Protein AF-A0A812NTD1-F1 (afdb_monomer_lite)

InterPro domains:
  IPR000983 General secretion pathway protein G-type pilin [PR00813] (894-919)
  IPR000983 General secretion pathway protein G-type pilin [PR00813] (930-948)
  IPR001482 Type II/IV secretion system domain [PF00437] (139-518)
  IPR003593 AAA+ ATPase domain [SM00382] (279-405)
  IPR010054 Type II secretion system protein GspG [TIGR01710] (893-1022)
  IPR012902 Prokaryotic N-terminal methylation site [PS00409] (893-913)
  IPR012902 Prokaryotic N-terminal methylation site [TIGR02532] (893-914)
  IPR013369 Type II secretion system protein GspE [TIGR02533] (38-520)
  IPR013545 Type II secretion system protein GspG, C-terminal [PF08334] (917-1022)
  IPR018076 Type II secretion system protein GspF domain [PF00482] (578-701)
  IPR018076 Type II secretion system protein GspF domain [PF00482] (782-890)
  IPR027417 P-loop containing nucleoside triphosphate hydrolase [G3DSA:3.40.50.300] (252-525)
  IPR027417 P-loop containing nucleoside triphosphate hydrolase [SSF52540] (136-520)
  IPR037257 Type II secretion system protein GspE, N-terminal superfamily [G3DSA:3.30.300.160] (26-118)
  IPR037257 Type II secretion system protein GspE, N-terminal superfamily [SSF160246] (38-104)
  IPR042094 Type II secretion system GspF domain superfamily [G3DSA:1.20.81.30] (562-680)
  IPR042094 Type II secretion system GspF domain superfamily [G3DSA:1.20.81.30] (765-875)
  IPR045584 Pilin-like [SSF54523] (921-1022)
  IPR054757 Type II secretion system protein E, N1E domain [PF22341] (40-104)
  IPR061298 Bacterial type II secretion system protein, E signature [PS00662] (346-360)

Secondary structure (DSSP, 8-state):
---------------------------------PPPP-PPPHHHHHHHTEEEEEE-STT-PEEEEESS---HHHHHHHHHHH-SPEEEEE--HHHHHHHHHHHHTT--HHHHHHHHTTTTT--HHHHHHSS---S-TTS----HHHHHHHHHHHHHHHHTTEEEEEEEE-SS-EEEEEEETTEEEEEE---TTHHHHHHHHHHHHHT--SS--SS-EEEEEEEEETTEEEEEEEEEEEETTEEEEEEEEEEGGGG---GGGGT--HHHHHHHHHHHT-SSEEEEEE-STTSSHHHHHHHHHHHS-TTTS-EEEEESS--S--TT-EEEE-BGGGTB-HHHHHHHHTTS--SEEEES---SHHHHHHHHHHHHTT-EEEEEE--SSSHHHHHHHHHTT--HHHHHHHEEEEEEEEEEEEEPTTT-EEEEPPHHHHHHHT-SS-EEEE----GGGTTSSEEEEEEEEEEEE--HHHHHHHHTT--HHHHHHHHHHHS--HHHHHHHHHHTTSS-HHHHHHHHSPPS----SSTTHHHHHHHHTT---S----TT-TT----------------HHHHHHHHHHHHHHHHTT--HHHHHHHHHHT-S-HHHHHHHHHHHHHHHTT--HHHHHHTTTTTS-HHHHHHHHHHHHHT-HHHHHHHHHHHHHHHHHHHHHHHHHHHHHHHHHHHHHHHHHHIIIIIHHHHHHHHHTTTPPPPHHHHHHHHHHHHHHHHHHHHHHHHHHHHHHHHHHTTSHHHHHHHHHHGGGSTTHHHHHHHHHHHHHHHHHHHHHHTT--HHHHHHHHHHH-S-HHHHHHHHHHHHHHHTT--HHHHHHHH--S-HHHHHHHHHHHHHS-HHHHHHHHHHHHHHHHHHHHHHHHHHHHHHHHHHHH-SSSS-HHHHHHHHHHHHHHHHHHHHHHHS-HHHHHHHHHHHHHHHHHHHHHHHHHHHSSPPPTTTTTGGGTS---SSSPPTT--TT-SSSSPPBPTTSPBPEEEE-SS-EEEEE-TTTTSS--SGGGS-EEGGG-

pLDDT: mean 79.51, std 17.21, range [22.48, 98.38]

Organism: Symbiodinium pilosum (NCBI:txid2952)

Sequence (1026 aa):
MTDAASSTTSAESTTMQAANELKPAVALEANTKISEITLLPFAFAKRFGIVITGTTLPGHKADVACKAQPALTTLAEVRRTAGKELTVRMVGAEEFEQLLSDTYSRDSSEARQMVEDLGDEMDLASLANSVPETEDLLEQEDDAPIIRLINALLAEAIREGASDVHIETFEKELCVRFRVDGVMREVVKPKRELAPLLVSRIKVMARLDIAEKRIPQDGRISLRIGGREVDVRVSTMPASSGERVVLRLLDKQAGRLRLENLGMAAEQLKILQSVVHKPHGIFLVTGPTGSGKTTTLYASLAELSAQTINILTVEDPIEYNLAGIGQTQVNTKADMTFARGLRAILRQDPDVVMVGEIRDLETAEIAIQASLTGHLVMSTLHTNTAIGAVTRMMDMGVEPFLLSSSLVGVLAQRLVRTLCEDCRVQRAATTAELQFLGEPRAVLYESTGCEACSHSGYRGRTGIYELVVVDDTIRQLIHDQVSEQELTGYARRTAPGIREDGKAKVLAGITTVQEVLRVTLEDCVMEADSARQLRQMLRDKGLMPLEVAPATERHKRQTNSMGWNFSRRMSALDRVLFTRQLATLIASSLPIEEALSAVAQQTEKQHVSALILGIRSKVLEGHSLASSLREYTNSFSQLYCSSVAAGEQSGYLDRVLENLADYLERQFESTRNVEMALFYPVALLFLAFAIVGALMVYVIPDMISVIEDTGQSLPWFTVLLIAMTDTLRDYWWALLGGVAIIVLVIRWALSQPSIRISWDHKKFSLPLLGRIARSANAARYANTLSILTSAGVPLVEAMNIASEVVSNTWLRRRLAEATQTVSEGMSLRVALEQVGQFPPMLLHMVGSGEQSGELDAMLGRVATYQQAEVERIVSTVVKLFEPLMLLIMGKTRGFTLIEILVVVVILGILGAVVVPQILGRPDVARVQAAQTDIRSLSNALDVYRLDNFQYPSSEQGLEALVEKPSGFPEPKNYNPEGYVKKLPTDPWGSPYIYERGDNGFALYSLGADGQEGGEGLNADIRLADI

Radius of gyration: 45.79 Å; chains: 1; bounding box: 126×86×131 Å

Structure (mmCIF, N/CA/C/O backbone):
data_AF-A0A812NTD1-F1
#
_entry.id   AF-A0A812NTD1-F1
#
loop_
_atom_site.group_PDB
_atom_site.id
_atom_site.type_symbol
_atom_site.label_atom_id
_atom_site.label_alt_id
_atom_site.label_comp_id
_atom_site.label_asym_id
_atom_site.label_entity_id
_atom_site.label_seq_id
_atom_site.pdbx_PDB_ins_code
_atom_site.Cartn_x
_atom_site.Cartn_y
_atom_site.Cartn_z
_atom_site.occupancy
_atom_site.B_iso_or_equiv
_atom_site.auth_seq_id
_atom_site.auth_comp_id
_atom_site.auth_asym_id
_atom_site.auth_atom_id
_atom_site.pdbx_PDB_model_num
ATOM 1 N N . MET A 1 1 ? -45.668 1.815 -56.445 1.00 34.25 1 MET A N 1
ATOM 2 C CA . MET A 1 1 ? -46.470 1.122 -57.476 1.00 34.25 1 MET A CA 1
ATOM 3 C C . MET A 1 1 ? -45.779 -0.196 -57.759 1.00 34.25 1 MET A C 1
ATOM 5 O O . MET A 1 1 ? -44.563 -0.137 -57.870 1.00 34.25 1 MET A O 1
ATOM 9 N N . THR A 1 2 ? -46.544 -1.290 -57.850 1.00 29.83 2 THR A N 1
ATOM 10 C CA . THR A 1 2 ? -46.233 -2.572 -58.531 1.00 29.83 2 THR A CA 1
ATOM 11 C C . THR A 1 2 ? -44.910 -3.280 -58.184 1.00 29.83 2 THR A C 1
ATOM 13 O O . THR A 1 2 ? -43.840 -2.733 -58.421 1.00 29.83 2 THR A O 1
ATOM 16 N N . ASP A 1 3 ? -44.901 -4.456 -57.542 1.00 28.97 3 ASP A N 1
ATOM 17 C CA . ASP A 1 3 ? -45.411 -5.779 -58.000 1.00 28.97 3 ASP A CA 1
ATOM 18 C C . ASP A 1 3 ? -44.602 -6.370 -59.179 1.00 28.97 3 ASP A C 1
ATOM 20 O O . ASP A 1 3 ? -44.159 -5.612 -60.035 1.00 28.97 3 ASP A O 1
ATOM 24 N N . ALA A 1 4 ? -44.451 -7.688 -59.390 1.00 30.23 4 ALA A N 1
ATOM 25 C CA . ALA A 1 4 ? -44.437 -8.903 -58.544 1.00 30.23 4 ALA A CA 1
ATOM 26 C C . ALA A 1 4 ? -44.191 -10.130 -59.474 1.00 30.23 4 ALA A C 1
ATOM 28 O O . ALA A 1 4 ? -44.611 -10.068 -60.626 1.00 30.23 4 ALA A O 1
ATOM 29 N N . ALA A 1 5 ? -43.649 -11.257 -58.963 1.00 31.44 5 ALA A N 1
ATOM 30 C CA . ALA A 1 5 ? -43.688 -12.610 -59.590 1.00 31.44 5 ALA A CA 1
ATOM 31 C C . ALA A 1 5 ? -42.972 -12.800 -60.974 1.00 31.44 5 ALA A C 1
ATOM 33 O O . ALA A 1 5 ? -42.666 -11.830 -61.653 1.00 31.44 5 ALA A O 1
ATOM 34 N N . SER A 1 6 ? -42.641 -14.004 -61.492 1.00 29.05 6 SER A N 1
ATOM 35 C CA . SER A 1 6 ? -42.369 -15.350 -60.916 1.00 29.05 6 SER A CA 1
ATOM 36 C C . SER A 1 6 ? -41.786 -16.328 -61.977 1.00 29.05 6 SER A C 1
ATOM 38 O O . SER A 1 6 ? -42.044 -16.135 -63.160 1.00 29.05 6 SER A O 1
ATOM 40 N N . SER A 1 7 ? -41.196 -17.466 -61.537 1.00 29.81 7 SER A N 1
ATOM 41 C CA . SER A 1 7 ? -41.205 -18.815 -62.203 1.00 29.81 7 SER A CA 1
ATOM 42 C C . SER A 1 7 ? -40.413 -19.026 -63.536 1.00 29.81 7 SER A C 1
ATOM 44 O O . SER A 1 7 ? -40.235 -18.069 -64.273 1.00 29.81 7 SER A O 1
ATOM 46 N N . THR A 1 8 ? -39.894 -20.208 -63.959 1.00 28.17 8 THR A N 1
ATOM 47 C CA . THR A 1 8 ? -39.760 -21.600 -63.406 1.00 28.17 8 THR A CA 1
ATOM 48 C C . THR A 1 8 ? -38.803 -22.489 -64.261 1.00 28.17 8 THR A C 1
ATOM 50 O O . THR A 1 8 ? -38.701 -22.230 -65.454 1.00 28.17 8 THR A O 1
ATOM 53 N N . THR A 1 9 ? -38.281 -23.615 -63.700 1.00 28.77 9 THR A N 1
ATOM 54 C CA . THR A 1 9 ? -37.874 -24.916 -64.369 1.00 28.77 9 THR A CA 1
ATOM 55 C C . THR A 1 9 ? -36.731 -24.908 -65.430 1.00 28.77 9 THR A C 1
ATOM 57 O O . THR A 1 9 ? -36.510 -23.877 -66.044 1.00 28.77 9 THR A O 1
ATOM 60 N N . SER A 1 10 ? -35.955 -25.961 -65.788 1.00 28.39 10 SER A N 1
ATOM 61 C CA . SER A 1 10 ? -35.668 -27.381 -65.381 1.00 28.39 10 SER A CA 1
ATOM 62 C C . SER A 1 10 ? -34.584 -27.963 -66.353 1.00 28.39 10 SER A C 1
ATOM 64 O O . SER A 1 10 ? -34.472 -27.403 -67.439 1.00 28.39 10 SER A O 1
ATOM 66 N N . ALA A 1 11 ? -33.842 -29.081 -66.197 1.00 28.53 11 ALA A N 1
ATOM 67 C CA . ALA A 1 11 ? -33.382 -29.977 -65.105 1.00 28.53 11 ALA A CA 1
ATOM 68 C C . ALA A 1 11 ? -32.409 -31.065 -65.703 1.00 28.53 11 ALA A C 1
ATOM 70 O O . ALA A 1 11 ? -32.255 -31.099 -66.920 1.00 28.53 11 ALA A O 1
ATOM 71 N N . GLU A 1 12 ? -31.847 -31.980 -64.878 1.00 31.50 12 GLU A N 1
ATOM 72 C CA . GLU A 1 12 ? -31.316 -33.340 -65.245 1.00 31.50 12 GLU A CA 1
ATOM 73 C C . GLU A 1 12 ? -30.021 -33.485 -66.118 1.00 31.50 12 GLU A C 1
ATOM 75 O O . GLU A 1 12 ? -29.665 -32.576 -66.853 1.00 31.50 12 GLU A O 1
ATOM 80 N N . SER A 1 13 ? -29.221 -34.583 -66.097 1.00 28.69 13 SER A N 1
ATOM 81 C CA . SER A 1 13 ? -29.228 -35.866 -65.329 1.00 28.69 13 SER A CA 1
ATOM 82 C C . SER A 1 13 ? -27.879 -36.658 -65.367 1.00 28.69 13 SER A C 1
ATOM 84 O O . SER A 1 13 ? -27.201 -36.639 -66.387 1.00 28.69 13 SER A O 1
ATOM 86 N N . THR A 1 14 ? -27.594 -37.477 -64.321 1.00 30.03 14 THR A N 1
ATOM 87 C CA . THR A 1 14 ? -26.868 -38.805 -64.315 1.00 30.03 14 THR A CA 1
ATOM 88 C C . THR A 1 14 ? -25.396 -38.921 -64.816 1.00 30.03 14 THR A C 1
ATOM 90 O O . THR A 1 14 ? -24.968 -38.118 -65.627 1.00 30.03 14 THR A O 1
ATOM 93 N N . THR A 1 15 ? -24.503 -39.880 -64.472 1.00 30.52 15 THR A N 1
ATOM 94 C CA . THR A 1 15 ? -24.294 -41.012 -63.496 1.00 30.52 15 THR A CA 1
ATOM 95 C C . THR A 1 15 ? -22.810 -41.481 -63.661 1.00 30.52 15 THR A C 1
ATOM 97 O O . THR A 1 15 ? -22.182 -41.025 -64.609 1.00 30.52 15 THR A O 1
ATOM 100 N N . MET A 1 16 ? -22.114 -42.364 -62.913 1.00 29.56 16 MET A N 1
ATOM 101 C CA . MET A 1 16 ? -22.298 -43.281 -61.749 1.00 29.56 16 MET A CA 1
ATOM 102 C C . MET A 1 16 ? -20.876 -43.476 -61.091 1.00 29.56 16 MET A C 1
ATOM 104 O O . MET A 1 16 ? -20.012 -42.657 -61.383 1.00 29.56 16 MET A O 1
ATOM 108 N N . GLN A 1 17 ? -20.464 -44.426 -60.222 1.00 28.11 17 GLN A N 1
ATOM 109 C CA . GLN A 1 17 ? -20.994 -45.699 -59.684 1.00 28.11 17 GLN A CA 1
ATOM 110 C C . GLN A 1 17 ? -20.405 -46.018 -58.267 1.00 28.11 17 GLN A C 1
ATOM 112 O O . GLN A 1 17 ? -19.983 -45.125 -57.542 1.00 28.11 17 GLN A O 1
ATOM 117 N N . ALA A 1 18 ? -20.412 -47.302 -57.883 1.00 28.42 18 ALA A N 1
ATOM 118 C CA . ALA A 1 18 ? -19.853 -47.965 -56.693 1.00 28.42 18 ALA A CA 1
ATOM 119 C C . ALA A 1 18 ? -18.308 -47.921 -56.578 1.00 28.42 18 ALA A C 1
ATOM 121 O O . ALA A 1 18 ? -17.641 -47.784 -57.599 1.00 28.42 18 ALA A O 1
ATOM 122 N N . ALA A 1 19 ? -17.654 -48.182 -55.435 1.00 26.20 19 ALA A N 1
ATOM 123 C CA . ALA A 1 19 ? -17.974 -48.222 -53.984 1.00 26.20 19 ALA A CA 1
ATOM 124 C C . ALA A 1 19 ? -16.611 -48.484 -53.254 1.00 26.20 19 ALA A C 1
ATOM 126 O O . ALA A 1 19 ? -15.586 -48.492 -53.932 1.00 26.20 19 ALA A O 1
ATOM 127 N N . ASN A 1 20 ? -16.425 -48.723 -51.947 1.00 27.94 20 ASN A N 1
ATOM 128 C CA . ASN A 1 20 ? -17.233 -48.837 -50.714 1.00 27.94 20 ASN A CA 1
ATOM 129 C C . ASN A 1 20 ? -16.255 -48.549 -49.530 1.00 27.94 20 ASN A C 1
ATOM 131 O O . ASN A 1 20 ? -15.053 -48.493 -49.778 1.00 27.94 20 ASN A O 1
ATOM 135 N N . GLU A 1 21 ? -16.564 -48.384 -48.240 1.00 26.39 21 GLU A N 1
ATOM 136 C CA . GLU A 1 21 ? -17.758 -48.332 -47.361 1.00 26.39 21 GLU A CA 1
ATOM 137 C C . GLU A 1 21 ? -17.343 -47.359 -46.193 1.00 26.39 21 GLU A C 1
ATOM 139 O O . GLU A 1 21 ? -16.247 -46.805 -46.251 1.00 26.39 21 GLU A O 1
ATOM 144 N N . LEU A 1 22 ? -18.037 -47.010 -45.100 1.00 24.30 22 LEU A N 1
ATOM 145 C CA . LEU A 1 22 ? -19.258 -47.466 -44.421 1.00 24.30 22 LEU A CA 1
ATOM 146 C C . LEU A 1 22 ? -20.014 -46.226 -43.865 1.00 24.30 22 LEU A C 1
ATOM 148 O O . LEU A 1 22 ? -20.111 -45.217 -44.560 1.00 24.30 22 LEU A O 1
ATOM 152 N N . LYS A 1 23 ? -20.594 -46.283 -42.656 1.00 22.48 23 LYS A N 1
ATOM 153 C CA . LYS A 1 23 ? -21.436 -45.248 -41.991 1.00 22.48 23 LYS A CA 1
ATOM 154 C C . LYS A 1 23 ? -21.431 -45.478 -40.454 1.00 22.48 23 LYS A C 1
ATOM 156 O O . LYS A 1 23 ? -20.807 -46.462 -40.059 1.00 22.48 23 LYS A O 1
ATOM 161 N N . PRO A 1 24 ? -22.104 -44.687 -39.576 1.00 28.86 24 PRO A N 1
ATOM 162 C CA . PRO A 1 24 ? -23.073 -43.586 -39.785 1.00 28.86 24 PRO A CA 1
ATOM 163 C C . PRO A 1 24 ? -22.709 -42.278 -39.024 1.00 28.86 24 PRO A C 1
ATOM 165 O O . PRO A 1 24 ? -21.679 -42.215 -38.369 1.00 28.86 24 PRO A O 1
ATOM 168 N N . ALA A 1 25 ? -23.529 -41.220 -38.966 1.00 24.48 25 ALA A N 1
ATOM 169 C CA . ALA A 1 25 ? -24.367 -40.544 -39.973 1.00 24.48 25 ALA A CA 1
ATOM 170 C C . ALA A 1 25 ? -24.739 -39.144 -39.423 1.00 24.48 25 ALA A C 1
ATOM 172 O O . ALA A 1 25 ? -24.844 -38.967 -38.211 1.00 24.48 25 ALA A O 1
ATOM 173 N N . VAL A 1 26 ? -24.950 -38.155 -40.297 1.00 27.00 26 VAL A N 1
ATOM 174 C CA . VAL A 1 26 ? -25.330 -36.782 -39.903 1.00 27.00 26 VAL A CA 1
ATOM 175 C C . VAL A 1 26 ? -26.849 -36.675 -39.723 1.00 27.00 26 VAL A C 1
ATOM 177 O O . VAL A 1 26 ? -27.605 -37.239 -40.514 1.00 27.00 26 VAL A O 1
ATOM 180 N N . ALA A 1 27 ? -27.292 -35.951 -38.693 1.00 23.59 27 ALA A N 1
ATOM 181 C CA . ALA A 1 27 ? -28.704 -35.669 -38.435 1.00 23.59 27 ALA A CA 1
ATOM 182 C C . ALA A 1 27 ? -29.211 -34.474 -39.260 1.00 23.59 27 ALA A C 1
ATOM 184 O O . ALA A 1 27 ? -28.471 -33.517 -39.487 1.00 23.59 27 ALA A O 1
ATOM 185 N N . LEU A 1 28 ? -30.489 -34.500 -39.651 1.00 25.16 28 LEU A N 1
ATOM 186 C CA . LEU A 1 28 ? -31.186 -33.340 -40.204 1.00 25.16 28 LEU A CA 1
ATOM 187 C C . LEU A 1 28 ? -32.650 -33.328 -39.726 1.00 25.16 28 LEU A C 1
ATOM 189 O O . LEU A 1 28 ? -33.282 -34.369 -39.575 1.00 25.16 28 LEU A O 1
ATOM 193 N N . GLU A 1 29 ? -33.095 -32.118 -39.416 1.00 34.06 29 GLU A N 1
ATOM 194 C CA . GLU A 1 29 ? -34.329 -31.627 -38.787 1.00 34.06 29 GLU A CA 1
ATOM 195 C C . GLU A 1 29 ? -35.632 -32.452 -38.890 1.00 34.06 29 GLU A C 1
ATOM 197 O O . GLU A 1 29 ? -36.046 -32.898 -39.958 1.00 34.06 29 GLU A O 1
ATOM 202 N N . ALA A 1 30 ? -36.379 -32.488 -37.776 1.00 26.34 30 ALA A N 1
ATOM 203 C CA . ALA A 1 30 ? -37.818 -32.772 -37.744 1.00 26.34 30 ALA A CA 1
ATOM 204 C C . ALA A 1 30 ? -38.508 -31.936 -36.643 1.00 26.34 30 ALA A C 1
ATOM 206 O O . ALA A 1 30 ? -38.576 -32.334 -35.479 1.00 26.34 30 ALA A O 1
ATOM 207 N N . ASN A 1 31 ? -39.006 -30.748 -36.999 1.00 30.89 31 ASN A N 1
ATOM 208 C CA . ASN A 1 31 ? -39.632 -29.816 -36.055 1.00 30.89 31 ASN A CA 1
ATOM 209 C C . ASN A 1 31 ? -40.997 -30.342 -35.564 1.00 30.89 31 ASN A C 1
ATOM 211 O O . ASN A 1 31 ? -41.980 -30.321 -36.303 1.00 30.89 31 ASN A O 1
ATOM 215 N N . THR A 1 32 ? -41.055 -30.799 -34.310 1.00 26.33 32 THR A N 1
ATOM 216 C CA . THR A 1 32 ? -42.271 -31.326 -33.670 1.00 26.33 32 THR A CA 1
ATOM 217 C C . THR A 1 32 ? -42.500 -30.609 -32.342 1.00 26.33 32 THR A C 1
ATOM 219 O O . THR A 1 32 ? -41.630 -30.635 -31.474 1.00 26.33 32 THR A O 1
ATOM 222 N N . LYS A 1 33 ? -43.672 -29.988 -32.152 1.00 30.44 33 LYS A N 1
ATOM 223 C CA . LYS A 1 33 ? -44.036 -29.357 -30.872 1.00 30.44 33 LYS A CA 1
ATOM 224 C C . LYS A 1 33 ? -44.202 -30.421 -29.783 1.00 30.44 33 LYS A C 1
ATOM 226 O O . LYS A 1 33 ? -45.176 -31.170 -29.796 1.00 30.44 33 LYS A O 1
ATOM 231 N N . ILE A 1 34 ? -43.267 -30.457 -28.838 1.00 31.22 34 ILE A N 1
ATOM 232 C CA . ILE A 1 34 ? -43.367 -31.250 -27.609 1.00 31.22 34 ILE A CA 1
ATOM 233 C C . ILE A 1 34 ? -44.233 -30.471 -26.608 1.00 31.22 34 ILE A C 1
ATOM 235 O O . ILE A 1 34 ? -44.050 -29.269 -26.437 1.00 31.22 34 ILE A O 1
ATOM 239 N N . SER A 1 35 ? -45.190 -31.147 -25.970 1.00 37.62 35 SER A N 1
ATOM 240 C CA . SER A 1 35 ? -45.997 -30.582 -24.881 1.00 37.62 35 SER A CA 1
ATOM 241 C C . SER A 1 35 ? -45.199 -30.508 -23.579 1.00 37.62 35 SER A C 1
ATOM 243 O O . SER A 1 35 ? -44.441 -31.431 -23.279 1.00 37.62 35 SER A O 1
ATOM 245 N N . GLU A 1 36 ? -45.422 -29.457 -22.795 1.00 48.09 36 GLU A N 1
ATOM 246 C CA . GLU A 1 36 ? -44.740 -29.197 -21.521 1.00 48.09 36 GLU A CA 1
ATOM 247 C C . GLU A 1 36 ? -44.823 -30.381 -20.540 1.00 48.09 36 GLU A C 1
ATOM 249 O O . GLU A 1 36 ? -45.829 -31.094 -20.458 1.00 48.09 36 GLU A O 1
ATOM 254 N N . ILE A 1 37 ? -43.736 -30.600 -19.796 1.00 57.62 37 ILE A N 1
ATOM 255 C CA . ILE A 1 37 ? -43.638 -31.652 -18.781 1.00 57.62 37 ILE A CA 1
ATOM 256 C C . ILE A 1 37 ? -44.170 -31.086 -17.466 1.00 57.62 37 ILE A C 1
ATOM 258 O O . ILE A 1 37 ? -43.655 -30.089 -16.968 1.00 57.62 37 ILE A O 1
ATOM 262 N N . THR A 1 38 ? -45.164 -31.740 -16.865 1.00 67.88 38 THR A N 1
ATOM 263 C CA . THR A 1 38 ? -45.624 -31.383 -15.518 1.00 67.88 38 THR A CA 1
ATOM 264 C C . THR A 1 38 ? -44.564 -31.786 -14.493 1.00 67.88 38 THR A C 1
ATOM 266 O O . THR A 1 38 ? -44.417 -32.968 -14.175 1.00 67.88 38 THR A O 1
ATOM 269 N N . LEU A 1 39 ? -43.799 -30.809 -14.008 1.00 74.19 39 LEU A N 1
ATOM 270 C CA . LEU A 1 39 ? -42.749 -31.001 -13.010 1.00 74.19 39 LEU A CA 1
ATOM 271 C C . LEU A 1 39 ? -43.331 -31.166 -11.595 1.00 74.19 39 LEU A C 1
ATOM 273 O O . LEU A 1 39 ? -44.420 -30.688 -11.280 1.00 74.19 39 LEU A O 1
ATOM 277 N N . LEU A 1 40 ? -42.578 -31.844 -10.726 1.00 79.06 40 LEU A N 1
ATOM 278 C CA . LEU A 1 40 ? -42.783 -31.801 -9.272 1.00 79.06 40 LEU A CA 1
ATOM 279 C C . LEU A 1 40 ? -41.985 -30.615 -8.693 1.00 79.06 40 LEU A C 1
ATOM 281 O O . LEU A 1 40 ? -40.988 -30.236 -9.305 1.00 79.06 40 LEU A O 1
ATOM 285 N N . PRO A 1 41 ? -42.295 -30.085 -7.499 1.00 76.88 41 PRO A N 1
ATOM 286 C CA . PRO A 1 41 ? -41.406 -29.128 -6.833 1.00 76.88 41 PRO A CA 1
ATOM 287 C C . PRO A 1 41 ? -40.033 -29.759 -6.549 1.00 76.88 41 PRO A C 1
ATOM 289 O O . PRO A 1 41 ? -39.976 -30.889 -6.044 1.00 76.88 41 PRO A O 1
ATOM 292 N N . PHE A 1 42 ? -38.922 -29.059 -6.814 1.00 75.19 42 PHE A N 1
ATOM 293 C CA . PHE A 1 42 ? -37.574 -29.652 -6.697 1.00 75.19 42 PHE A CA 1
ATOM 294 C C . PHE A 1 42 ? -37.293 -30.222 -5.294 1.00 75.19 42 PHE A C 1
ATOM 296 O O . PHE A 1 42 ? -36.745 -31.319 -5.141 1.00 75.19 42 PHE A O 1
ATOM 303 N N . ALA A 1 43 ? -37.731 -29.511 -4.251 1.00 64.62 43 ALA A N 1
ATOM 304 C CA . ALA A 1 43 ? -37.590 -29.948 -2.864 1.00 64.62 43 ALA A CA 1
ATOM 305 C C . ALA A 1 43 ? -38.350 -31.256 -2.569 1.00 64.62 43 ALA A C 1
ATOM 307 O O . ALA A 1 43 ? -37.862 -32.084 -1.798 1.00 64.62 43 ALA A O 1
ATOM 308 N N . PHE A 1 44 ? -39.509 -31.481 -3.199 1.00 83.19 44 PHE A N 1
ATOM 309 C CA . PHE A 1 44 ? -40.268 -32.729 -3.077 1.00 83.19 44 PHE A CA 1
ATOM 310 C C . PHE A 1 44 ? -39.545 -33.872 -3.800 1.00 83.19 44 PHE A C 1
ATOM 312 O O . PHE A 1 44 ? -39.299 -34.922 -3.201 1.00 83.19 44 PHE A O 1
ATOM 319 N N . ALA A 1 45 ? -39.139 -33.639 -5.053 1.00 84.69 45 ALA A N 1
ATOM 320 C CA . ALA A 1 45 ? -38.441 -34.623 -5.877 1.00 84.69 45 ALA A CA 1
ATOM 321 C C . ALA A 1 45 ? -37.146 -35.120 -5.214 1.00 84.69 45 ALA A C 1
ATOM 323 O O . ALA A 1 45 ? -36.919 -36.329 -5.096 1.00 84.69 45 ALA A O 1
ATOM 324 N N . LYS A 1 46 ? -36.336 -34.192 -4.685 1.00 81.88 46 LYS A N 1
ATOM 325 C CA . LYS A 1 46 ? -35.095 -34.514 -3.972 1.00 81.88 46 LYS A CA 1
ATOM 326 C C . LYS A 1 46 ? -35.334 -35.171 -2.608 1.00 81.88 46 LYS A C 1
ATOM 328 O O . LYS A 1 46 ? -34.625 -36.115 -2.270 1.00 81.88 46 LYS A O 1
ATOM 333 N N . ARG A 1 47 ? -36.328 -34.718 -1.828 1.00 82.19 47 ARG A N 1
ATOM 334 C CA . ARG A 1 47 ? -36.634 -35.274 -0.492 1.00 82.19 47 ARG A CA 1
ATOM 335 C C . ARG A 1 47 ? -37.135 -36.715 -0.548 1.00 82.19 47 ARG A C 1
ATOM 337 O O . ARG A 1 47 ? -36.784 -37.504 0.324 1.00 82.19 47 ARG A O 1
ATOM 344 N N . PHE A 1 48 ? -37.962 -37.047 -1.538 1.00 87.12 48 PHE A N 1
ATOM 345 C CA . PHE A 1 48 ? -38.569 -38.375 -1.668 1.00 87.12 48 PHE A CA 1
ATOM 346 C C . PHE A 1 48 ? -37.896 -39.267 -2.724 1.00 87.12 48 PHE A C 1
ATOM 348 O O . PHE A 1 48 ? -38.318 -40.406 -2.908 1.00 87.12 48 PHE A O 1
ATOM 355 N N . GLY A 1 49 ? -36.842 -38.782 -3.391 1.00 89.19 49 GLY A N 1
ATOM 356 C CA . GLY A 1 49 ? -36.064 -39.557 -4.360 1.00 89.19 49 GLY A CA 1
ATOM 357 C C . GLY A 1 49 ? -36.884 -39.984 -5.578 1.00 89.19 49 GLY A C 1
ATOM 358 O O . GLY A 1 49 ? -36.801 -41.142 -5.984 1.00 89.19 49 GLY A O 1
ATOM 359 N N . ILE A 1 50 ? -37.705 -39.078 -6.118 1.00 91.38 50 ILE A N 1
ATOM 360 C CA . ILE A 1 50 ? -38.678 -39.350 -7.184 1.00 91.38 50 ILE A CA 1
ATOM 361 C C . ILE A 1 50 ? -38.722 -38.201 -8.205 1.00 91.38 50 ILE A C 1
ATOM 363 O O . ILE A 1 50 ? -38.823 -37.044 -7.816 1.00 91.38 50 ILE A O 1
ATOM 367 N N . VAL A 1 51 ? -38.645 -38.493 -9.507 1.00 89.25 51 VAL A N 1
ATOM 368 C CA . VAL A 1 51 ? -38.652 -37.473 -10.578 1.00 89.25 51 VAL A CA 1
ATOM 369 C C . VAL A 1 51 ? -39.438 -37.952 -11.802 1.00 89.25 51 VAL A C 1
ATOM 371 O O . VAL A 1 51 ? -39.365 -39.124 -12.166 1.00 89.25 51 VAL A O 1
ATOM 374 N N . ILE A 1 52 ? -40.207 -37.059 -12.432 1.00 87.38 52 ILE A N 1
ATOM 375 C CA . ILE A 1 52 ? -40.948 -37.337 -13.674 1.00 87.38 52 ILE A CA 1
ATOM 376 C C . ILE A 1 52 ? -40.005 -37.067 -14.850 1.00 87.38 52 ILE A C 1
ATOM 378 O O . ILE A 1 52 ? -39.617 -35.925 -15.071 1.00 87.38 52 ILE A O 1
ATOM 382 N N . THR A 1 53 ? -39.630 -38.102 -15.603 1.00 75.62 53 THR A N 1
ATOM 383 C CA . THR A 1 53 ? -38.596 -38.004 -16.655 1.00 75.62 53 THR A CA 1
ATOM 384 C C . THR A 1 53 ? -39.155 -37.725 -18.054 1.00 75.62 53 THR A C 1
ATOM 386 O O . THR A 1 53 ? -38.398 -37.634 -19.017 1.00 75.62 53 THR A O 1
ATOM 389 N N . GLY A 1 54 ? -40.477 -37.596 -18.186 1.00 63.56 54 GLY A N 1
ATOM 390 C CA . GLY A 1 54 ? -41.147 -37.179 -19.417 1.00 63.56 54 GLY A CA 1
ATOM 391 C C . GLY A 1 54 ? -42.586 -37.682 -19.518 1.00 63.56 54 GLY A C 1
ATOM 392 O O . GLY A 1 54 ? -43.057 -38.468 -18.694 1.00 63.56 54 GLY A O 1
ATOM 393 N N . THR A 1 55 ? -43.289 -37.253 -20.569 1.00 54.47 55 THR A N 1
ATOM 394 C CA . THR A 1 55 ? -44.520 -37.924 -21.011 1.00 54.47 55 THR A CA 1
ATOM 395 C C . THR A 1 55 ? -44.489 -38.147 -22.515 1.00 54.47 55 THR A C 1
ATOM 397 O O . THR A 1 55 ? -44.091 -37.259 -23.267 1.00 54.47 55 THR A O 1
ATOM 400 N N . THR A 1 56 ? -44.918 -39.332 -22.945 1.00 51.00 56 THR A N 1
ATOM 401 C CA . THR A 1 56 ? -45.194 -39.633 -24.353 1.00 51.00 56 THR A CA 1
ATOM 402 C C . THR A 1 56 ? -46.627 -39.215 -24.728 1.00 51.00 56 THR A C 1
ATOM 404 O O . THR A 1 56 ? -47.318 -38.551 -23.950 1.00 51.00 56 THR A O 1
ATOM 407 N N . LEU A 1 57 ? -47.031 -39.529 -25.964 1.00 47.31 57 LEU A N 1
ATOM 408 C CA . LEU A 1 57 ? -48.214 -39.021 -26.673 1.00 47.31 57 LEU A CA 1
ATOM 409 C C . LEU A 1 57 ? -49.545 -39.055 -25.876 1.00 47.31 57 LEU A C 1
ATOM 411 O O . LEU A 1 57 ? -49.701 -39.850 -24.945 1.00 47.31 57 LEU A O 1
ATOM 415 N N . PRO A 1 58 ? -50.544 -38.226 -26.261 1.00 43.78 58 PRO A N 1
ATOM 416 C CA . PRO A 1 58 ? -51.855 -38.194 -25.613 1.00 43.78 58 PRO A CA 1
ATOM 417 C C . PRO A 1 58 ? -52.479 -39.591 -25.471 1.00 43.78 58 PRO A C 1
ATOM 419 O O . PRO A 1 58 ? -52.735 -40.270 -26.462 1.00 43.78 58 PRO A O 1
ATOM 422 N N . GLY A 1 59 ? -52.725 -40.010 -24.225 1.00 56.41 59 GLY A N 1
ATOM 423 C CA . GLY A 1 59 ? -53.226 -41.349 -23.894 1.00 56.41 59 GLY A CA 1
ATOM 424 C C . GLY A 1 59 ? -52.182 -42.333 -23.347 1.00 56.41 59 GLY A C 1
ATOM 425 O O . GLY A 1 59 ? -52.488 -43.519 -23.237 1.00 56.41 59 GLY A O 1
ATOM 426 N N . HIS A 1 60 ? -50.964 -41.897 -23.006 1.00 62.56 60 HIS A N 1
ATOM 427 C CA . HIS A 1 60 ? -49.957 -42.729 -22.325 1.00 62.56 60 HIS A CA 1
ATOM 428 C C . HIS A 1 60 ? -49.654 -42.287 -20.883 1.00 62.56 60 HIS A C 1
ATOM 430 O O . HIS A 1 60 ? -50.024 -41.195 -20.442 1.00 62.56 60 HIS A O 1
ATOM 436 N N . LYS A 1 61 ? -49.023 -43.200 -20.131 1.00 74.44 61 LYS A N 1
ATOM 437 C CA . LYS A 1 61 ? -48.631 -43.020 -18.725 1.00 74.44 61 LYS A CA 1
ATOM 438 C C . LYS A 1 61 ? -47.482 -42.009 -18.596 1.00 74.44 61 LYS A C 1
ATOM 440 O O . LYS A 1 61 ? -46.762 -41.756 -19.559 1.00 74.44 61 LYS A O 1
ATOM 445 N N . ALA A 1 62 ? -47.328 -41.420 -17.413 1.00 77.75 62 ALA A N 1
ATOM 446 C CA . ALA A 1 62 ? -46.181 -40.581 -17.076 1.00 77.75 62 ALA A CA 1
ATOM 447 C C . ALA A 1 62 ? -45.042 -41.448 -16.524 1.00 77.75 62 ALA A C 1
ATOM 449 O O . ALA A 1 62 ? -45.272 -42.246 -15.613 1.00 77.75 62 ALA A O 1
ATOM 450 N N . ASP A 1 63 ? -43.831 -41.287 -17.056 1.00 84.50 63 ASP A N 1
ATOM 451 C CA . ASP A 1 63 ? -42.676 -42.086 -16.644 1.00 84.50 63 ASP A CA 1
ATOM 452 C C . ASP A 1 63 ? -41.953 -41.421 -15.466 1.00 84.50 63 ASP A C 1
ATOM 454 O O . ASP A 1 63 ? -41.622 -40.232 -15.498 1.00 84.50 63 ASP A O 1
ATOM 458 N N . VAL A 1 64 ? -41.734 -42.198 -14.404 1.00 88.00 64 VAL A N 1
ATOM 459 C CA . VAL A 1 64 ? -41.241 -41.727 -13.107 1.00 88.00 64 VAL A CA 1
ATOM 460 C C . VAL A 1 64 ? -40.035 -42.555 -12.676 1.00 88.00 64 VAL A C 1
ATOM 462 O O . VAL A 1 64 ? -40.140 -43.771 -12.513 1.00 88.00 64 VAL A O 1
ATOM 465 N N . ALA A 1 65 ? -38.897 -41.902 -12.453 1.00 89.25 65 ALA A N 1
ATOM 466 C CA . ALA A 1 65 ? -37.686 -42.523 -11.929 1.00 89.25 65 ALA A CA 1
ATOM 467 C C . ALA A 1 65 ? -37.612 -42.384 -10.398 1.00 89.25 65 ALA A C 1
ATOM 469 O O . ALA A 1 65 ? -37.833 -41.301 -9.852 1.00 89.25 65 ALA A O 1
ATOM 470 N N . CYS A 1 66 ? -37.279 -43.477 -9.705 1.00 91.44 66 CYS A N 1
ATOM 471 C CA . CYS A 1 66 ? -37.197 -43.551 -8.245 1.00 91.44 66 CYS A CA 1
ATOM 472 C C . CYS A 1 66 ? -35.833 -44.070 -7.763 1.00 91.44 66 CYS A C 1
ATOM 474 O O . CYS A 1 66 ? -35.386 -45.138 -8.180 1.00 91.44 66 CYS A O 1
ATOM 476 N N . LYS A 1 67 ? -35.210 -43.343 -6.828 1.00 89.50 67 LYS A N 1
ATOM 477 C CA . LYS A 1 67 ? -33.917 -43.672 -6.193 1.00 89.50 67 LYS A CA 1
ATOM 478 C C . LYS A 1 67 ? -34.019 -44.795 -5.152 1.00 89.50 67 LYS A C 1
ATOM 480 O O . LYS A 1 67 ? -33.077 -45.546 -4.932 1.00 89.50 67 LYS A O 1
ATOM 485 N N . ALA A 1 68 ? -35.168 -44.880 -4.488 1.00 84.69 68 ALA A N 1
ATOM 486 C CA . ALA A 1 68 ? -35.538 -45.901 -3.512 1.00 84.69 68 ALA A CA 1
ATOM 487 C C . ALA A 1 68 ? -37.046 -46.174 -3.632 1.00 84.69 68 ALA A C 1
ATOM 489 O O . ALA A 1 68 ? -37.756 -45.387 -4.258 1.00 84.69 68 ALA A O 1
ATOM 490 N N . GLN A 1 69 ? -37.538 -47.285 -3.079 1.00 86.75 69 GLN A N 1
ATOM 491 C CA . GLN A 1 69 ? -38.952 -47.658 -3.196 1.00 86.75 69 GLN A CA 1
ATOM 492 C C . GLN A 1 69 ? -39.841 -46.600 -2.503 1.00 86.75 69 GLN A C 1
ATOM 494 O O . GLN A 1 69 ? -39.756 -46.454 -1.281 1.00 86.75 69 GLN A O 1
ATOM 499 N N . PRO A 1 70 ? -40.667 -45.835 -3.244 1.00 84.31 70 PRO A N 1
ATOM 500 C CA . PRO A 1 70 ? -41.384 -44.692 -2.686 1.00 84.31 70 PRO A CA 1
ATOM 501 C C . PRO A 1 70 ? -42.609 -45.128 -1.874 1.00 84.31 70 PRO A C 1
ATOM 503 O O . PRO A 1 70 ? -43.235 -46.154 -2.152 1.00 84.31 70 PRO A O 1
ATOM 506 N N . ALA A 1 71 ? -43.001 -44.309 -0.897 1.00 89.19 71 ALA A N 1
ATOM 507 C CA . ALA A 1 71 ? -44.234 -44.527 -0.148 1.00 89.19 71 ALA A CA 1
ATOM 508 C C . ALA A 1 71 ? -45.471 -44.376 -1.053 1.00 89.19 71 ALA A C 1
ATOM 510 O O . ALA A 1 71 ? -45.496 -43.553 -1.972 1.00 89.19 71 ALA A O 1
ATOM 511 N N . LEU A 1 72 ? -46.541 -45.123 -0.757 1.00 87.31 72 LEU A N 1
ATOM 512 C CA . LEU A 1 72 ? -47.799 -45.048 -1.514 1.00 87.31 72 LEU A CA 1
ATOM 513 C C . LEU A 1 72 ? -48.427 -43.644 -1.484 1.00 87.31 72 LEU A C 1
ATOM 515 O O . LEU A 1 72 ? -49.048 -43.235 -2.459 1.00 87.31 72 LEU A O 1
ATOM 519 N N . THR A 1 73 ? -48.217 -42.883 -0.407 1.00 89.50 73 THR A N 1
ATOM 520 C CA . THR A 1 73 ? -48.618 -41.471 -0.296 1.00 89.50 73 THR A CA 1
ATOM 521 C C . THR A 1 73 ? -47.828 -40.570 -1.247 1.00 89.50 73 THR A C 1
ATOM 523 O O . THR A 1 73 ? -48.423 -39.744 -1.933 1.00 89.50 73 THR A O 1
ATOM 526 N N . THR A 1 74 ? -46.512 -40.771 -1.369 1.00 88.44 74 THR A N 1
ATOM 527 C CA . THR A 1 74 ? -45.673 -40.084 -2.363 1.00 88.44 74 THR A CA 1
ATOM 528 C C . THR A 1 74 ? -46.137 -40.406 -3.784 1.00 88.44 74 THR A C 1
ATOM 530 O O . THR A 1 74 ? -46.317 -39.495 -4.585 1.00 88.44 74 THR A O 1
ATOM 533 N N . LEU A 1 75 ? -46.394 -41.682 -4.101 1.00 88.44 75 LEU A N 1
ATOM 534 C CA . LEU A 1 75 ? -46.906 -42.081 -5.419 1.00 88.44 75 LEU A CA 1
ATOM 535 C C . LEU A 1 75 ? -48.299 -41.509 -5.712 1.00 88.44 75 LEU A C 1
ATOM 537 O O . LEU A 1 75 ? -48.562 -41.117 -6.847 1.00 88.44 75 LEU A O 1
ATOM 541 N N . ALA A 1 76 ? -49.179 -41.427 -4.712 1.00 85.69 76 ALA A N 1
ATOM 542 C CA . ALA A 1 76 ? -50.485 -40.790 -4.856 1.00 85.69 76 ALA A CA 1
ATOM 543 C C . ALA A 1 76 ? -50.356 -39.291 -5.168 1.00 85.69 76 ALA A C 1
ATOM 545 O O . ALA A 1 76 ? -51.055 -38.798 -6.049 1.00 85.69 76 ALA A O 1
ATOM 546 N N . GLU A 1 77 ? -49.426 -38.586 -4.520 1.00 87.44 77 GLU A N 1
ATOM 547 C CA . GLU A 1 77 ? -49.199 -37.153 -4.739 1.00 87.44 77 GLU A CA 1
ATOM 548 C C . GLU A 1 77 ? -48.525 -36.856 -6.091 1.00 87.44 77 GLU A C 1
ATOM 550 O O . GLU A 1 77 ? -48.920 -35.925 -6.798 1.00 87.44 77 GLU A O 1
ATOM 555 N N . VAL A 1 78 ? -47.589 -37.707 -6.527 1.00 87.56 78 VAL A N 1
ATOM 556 C CA . VAL A 1 78 ? -47.029 -37.648 -7.890 1.00 87.56 78 VAL A CA 1
ATOM 557 C C . VAL A 1 78 ? -48.109 -37.951 -8.934 1.00 87.56 78 VAL A C 1
ATOM 559 O O . VAL A 1 78 ? -48.185 -37.253 -9.941 1.00 87.56 78 VAL A O 1
ATOM 562 N N . ARG A 1 79 ? -49.011 -38.914 -8.684 1.00 85.69 79 ARG A N 1
ATOM 563 C CA . ARG A 1 79 ? -50.161 -39.204 -9.564 1.00 85.69 79 ARG A CA 1
ATOM 564 C C . ARG A 1 79 ? -51.149 -38.033 -9.615 1.00 85.69 79 ARG A C 1
ATOM 566 O O . ARG A 1 79 ? -51.639 -37.708 -10.694 1.00 85.69 79 ARG A O 1
ATOM 573 N N . ARG A 1 80 ? -51.420 -37.390 -8.471 1.00 85.81 80 ARG A N 1
ATOM 574 C CA . ARG A 1 80 ? -52.270 -36.192 -8.361 1.00 85.81 80 ARG A CA 1
ATOM 575 C C . ARG A 1 80 ? -51.694 -35.036 -9.176 1.00 85.81 80 ARG A C 1
ATOM 577 O O . ARG A 1 80 ? -52.437 -34.381 -9.897 1.00 85.81 80 ARG A O 1
ATOM 584 N N . THR A 1 81 ? -50.383 -34.823 -9.083 1.00 82.00 81 THR A N 1
ATOM 585 C CA . THR A 1 81 ? -49.680 -33.731 -9.772 1.00 82.00 81 THR A CA 1
ATOM 586 C C . THR A 1 81 ? -49.556 -33.990 -11.274 1.00 82.00 81 THR A C 1
ATOM 588 O O . THR A 1 81 ? -49.853 -33.110 -12.070 1.00 82.00 81 THR A O 1
ATOM 591 N N . ALA A 1 82 ? -49.200 -35.212 -11.682 1.00 80.00 82 ALA A N 1
ATOM 592 C CA . ALA A 1 82 ? -49.027 -35.575 -13.091 1.00 80.00 82 ALA A CA 1
ATOM 593 C C . ALA A 1 82 ? -50.347 -35.742 -13.876 1.00 80.00 82 ALA A C 1
ATOM 595 O O . ALA A 1 82 ? -50.315 -35.857 -15.102 1.00 80.00 82 ALA A O 1
ATOM 596 N N . GLY A 1 83 ? -51.497 -35.848 -13.195 1.00 76.19 83 GLY A N 1
ATOM 597 C CA . GLY A 1 83 ? -52.826 -36.012 -13.808 1.00 76.19 83 GLY A CA 1
ATOM 598 C C . GLY A 1 83 ? -53.032 -37.302 -14.623 1.00 76.19 83 GLY A C 1
ATOM 599 O O . GLY A 1 83 ? -54.062 -37.466 -15.274 1.00 76.19 83 GLY A O 1
ATOM 600 N N . LYS A 1 84 ? -52.059 -38.220 -14.610 1.00 80.31 84 LYS A N 1
ATOM 601 C CA . LYS A 1 84 ? -51.972 -39.423 -15.454 1.00 80.31 84 LYS A CA 1
ATOM 602 C C . LYS A 1 84 ? -51.665 -40.651 -14.594 1.00 80.31 84 LYS A C 1
ATOM 604 O O . LYS A 1 84 ? -51.239 -40.535 -13.448 1.00 80.31 84 LYS A O 1
ATOM 609 N N . GLU A 1 85 ? -51.859 -41.852 -15.138 1.00 79.12 85 GLU A N 1
ATOM 610 C CA . GLU A 1 85 ? -51.283 -43.052 -14.515 1.00 79.12 85 GLU A CA 1
ATOM 611 C C . GLU A 1 85 ? -49.751 -43.009 -14.574 1.00 79.12 85 GLU A C 1
ATOM 613 O O . GLU A 1 85 ? -49.192 -42.479 -15.533 1.00 79.12 85 GLU A O 1
ATOM 618 N N . LEU A 1 86 ? -49.079 -43.588 -13.576 1.00 84.12 86 LEU A N 1
ATOM 619 C CA . LEU A 1 86 ? -47.617 -43.594 -13.485 1.00 84.12 86 LEU A CA 1
ATOM 620 C C . LEU A 1 86 ? -47.024 -44.926 -13.968 1.00 84.12 86 LEU A C 1
ATOM 622 O O . LEU A 1 86 ? -47.547 -45.995 -13.644 1.00 84.12 86 LEU A O 1
ATOM 626 N N . THR A 1 87 ? -45.891 -44.853 -14.663 1.00 85.75 87 THR A N 1
ATOM 627 C CA . THR A 1 87 ? -44.936 -45.954 -14.843 1.00 85.75 87 THR A CA 1
ATOM 628 C C . THR A 1 87 ? -43.759 -45.694 -13.905 1.00 85.75 87 THR A C 1
ATOM 630 O O . THR A 1 87 ? -43.114 -44.656 -14.017 1.00 85.75 87 THR A O 1
ATOM 633 N N . VAL A 1 88 ? -43.464 -46.603 -12.975 1.00 86.25 88 VAL A N 1
ATOM 634 C CA . VAL A 1 88 ? -42.382 -46.408 -11.991 1.00 86.25 88 VAL A CA 1
ATOM 635 C C . VAL A 1 88 ? -41.161 -47.244 -12.371 1.00 86.25 88 VAL A C 1
ATOM 637 O O . VAL A 1 88 ? -41.246 -48.470 -12.440 1.00 86.25 88 VAL A O 1
ATOM 640 N N . ARG A 1 89 ? -40.018 -46.584 -12.584 1.00 89.88 89 ARG A N 1
ATOM 641 C CA . ARG A 1 89 ? -38.711 -47.193 -12.861 1.00 89.88 89 ARG A CA 1
ATOM 642 C C . ARG A 1 89 ? -37.772 -46.970 -11.678 1.00 89.88 89 ARG A C 1
ATOM 644 O O . ARG A 1 89 ? -37.533 -45.834 -11.279 1.00 89.88 89 ARG A O 1
ATOM 651 N N . MET A 1 90 ? -37.198 -48.045 -11.145 1.00 89.31 90 MET A N 1
ATOM 652 C CA . MET A 1 90 ? -36.101 -47.939 -10.178 1.00 89.31 90 MET A CA 1
ATOM 653 C C . MET A 1 90 ? -34.798 -47.582 -10.902 1.00 89.31 90 MET A C 1
ATOM 655 O O . MET A 1 90 ? -34.517 -48.149 -11.958 1.00 89.31 90 MET A O 1
ATOM 659 N N . VAL A 1 91 ? -34.022 -46.656 -10.337 1.00 90.38 91 VAL A N 1
ATOM 660 C CA . VAL A 1 91 ? -32.762 -46.144 -10.908 1.00 90.38 91 VAL A CA 1
ATOM 661 C C . VAL A 1 91 ? -31.630 -46.149 -9.884 1.00 90.38 91 VAL A C 1
ATOM 663 O O . VAL A 1 91 ? -31.869 -46.137 -8.675 1.00 90.38 91 VAL A O 1
ATOM 666 N N . GLY A 1 92 ? -30.386 -46.161 -10.370 1.00 86.31 92 GLY A N 1
ATOM 667 C CA . GLY A 1 92 ? -29.204 -46.028 -9.515 1.00 86.31 92 GLY A CA 1
ATOM 668 C C . GLY A 1 92 ? -29.126 -44.653 -8.840 1.00 86.31 92 GLY A C 1
ATOM 669 O O . GLY A 1 92 ? -29.730 -43.688 -9.301 1.00 86.31 92 GLY A O 1
ATOM 670 N N . ALA A 1 93 ? -28.359 -44.531 -7.752 1.00 80.00 93 ALA A N 1
ATOM 671 C CA . ALA A 1 93 ? -28.231 -43.255 -7.041 1.00 80.00 93 ALA A CA 1
ATOM 672 C C . ALA A 1 93 ? -27.608 -42.144 -7.907 1.00 80.00 93 ALA A C 1
ATOM 674 O O . ALA A 1 93 ? -28.061 -41.006 -7.847 1.00 80.00 93 ALA A O 1
ATOM 675 N N . GLU A 1 94 ? -26.603 -42.495 -8.708 1.00 74.94 94 GLU A N 1
ATOM 676 C CA . GLU A 1 94 ? -25.883 -41.604 -9.625 1.00 74.94 94 GLU A CA 1
ATOM 677 C C . GLU A 1 94 ? -26.748 -41.232 -10.842 1.00 74.94 94 GLU A C 1
ATOM 679 O O . GLU A 1 94 ? -26.936 -40.053 -11.133 1.00 74.94 94 GLU A O 1
ATOM 684 N N . GLU A 1 95 ? -27.402 -42.228 -11.453 1.00 84.81 95 GLU A N 1
ATOM 685 C CA . GLU A 1 95 ? -28.416 -42.037 -12.501 1.00 84.81 95 GLU A CA 1
ATOM 686 C C . GLU A 1 95 ? -29.569 -41.133 -12.025 1.00 84.81 95 GLU A C 1
ATOM 688 O O . GLU A 1 95 ? -30.047 -40.293 -12.782 1.00 84.81 95 GLU A O 1
ATOM 693 N N . PHE A 1 96 ? -30.003 -41.257 -10.765 1.00 88.00 96 PHE A N 1
ATOM 694 C CA . PHE A 1 96 ? -31.044 -40.397 -10.206 1.00 88.00 96 PHE A CA 1
ATOM 695 C C . PHE A 1 96 ? -30.597 -38.940 -10.068 1.00 88.00 96 PHE A C 1
ATOM 697 O O . PHE A 1 96 ? -31.352 -38.057 -10.463 1.00 88.00 96 PHE A O 1
ATOM 704 N N . GLU A 1 97 ? -29.408 -38.658 -9.519 1.00 78.38 97 GLU A N 1
ATOM 705 C CA . GLU A 1 97 ? -28.933 -37.266 -9.425 1.00 78.38 97 GLU A CA 1
ATOM 706 C C . GLU A 1 97 ? -28.715 -36.661 -10.823 1.00 78.38 97 GLU A C 1
ATOM 708 O O . GLU A 1 97 ? -29.010 -35.482 -11.020 1.00 78.38 97 GLU A O 1
ATOM 713 N N . GLN A 1 98 ? -28.288 -37.461 -11.811 1.00 76.19 98 GLN A N 1
ATOM 714 C CA . GLN A 1 98 ? -28.193 -37.018 -13.203 1.00 76.19 98 GLN A CA 1
ATOM 715 C C . GLN A 1 98 ? -29.574 -36.717 -13.805 1.00 76.19 98 GLN A C 1
ATOM 717 O O . GLN A 1 98 ? -29.782 -35.620 -14.312 1.00 76.19 98 GLN A O 1
ATOM 722 N N . LEU A 1 99 ? -30.552 -37.623 -13.688 1.00 79.56 99 LEU A N 1
ATOM 723 C CA . LEU A 1 99 ? -31.923 -37.391 -14.168 1.00 79.56 99 LEU A CA 1
ATOM 724 C C . LEU A 1 99 ? -32.595 -36.207 -13.458 1.00 79.56 99 LEU A C 1
ATOM 726 O O . LEU A 1 99 ? -33.331 -35.453 -14.092 1.00 79.56 99 LEU A O 1
ATOM 730 N N . LEU A 1 100 ? -32.331 -36.015 -12.163 1.00 79.69 100 LEU A N 1
ATOM 731 C CA . LEU A 1 100 ? -32.783 -34.852 -11.402 1.00 79.69 100 LEU A CA 1
ATOM 732 C C . LEU A 1 100 ? -32.132 -33.566 -11.944 1.00 79.69 100 LEU A C 1
ATOM 734 O O . LEU A 1 100 ? -32.830 -32.588 -12.195 1.00 79.69 100 LEU A O 1
ATOM 738 N N . SER A 1 101 ? -30.821 -33.572 -12.193 1.00 71.44 101 SER A N 1
ATOM 739 C CA . SER A 1 101 ? -30.117 -32.445 -12.816 1.00 71.44 101 SER A CA 1
ATOM 740 C C . SER A 1 101 ? -30.666 -32.128 -14.213 1.00 71.44 101 SER A C 1
ATOM 742 O O . SER A 1 101 ? -30.999 -30.981 -14.499 1.00 71.44 101 SER A O 1
ATOM 744 N N . ASP A 1 102 ? -30.824 -33.125 -15.080 1.00 72.75 102 ASP A N 1
ATOM 745 C CA . ASP A 1 102 ? -31.245 -32.942 -16.475 1.00 72.75 102 ASP A CA 1
ATOM 746 C C . ASP A 1 102 ? -32.723 -32.525 -16.600 1.00 72.75 102 ASP A C 1
ATOM 748 O O . ASP A 1 102 ? -33.084 -31.781 -17.514 1.00 72.75 102 ASP A O 1
ATOM 752 N N . THR A 1 103 ? -33.574 -32.949 -15.657 1.00 70.75 103 THR A N 1
ATOM 753 C CA . THR A 1 103 ? -34.993 -32.555 -15.606 1.00 70.75 103 THR A CA 1
ATOM 754 C C . THR A 1 103 ? -35.160 -31.105 -15.138 1.00 70.75 103 THR A C 1
ATOM 756 O O . THR A 1 103 ? -35.897 -30.346 -15.763 1.00 70.75 103 THR A O 1
ATOM 759 N N . TYR A 1 104 ? -34.449 -30.692 -14.081 1.00 67.81 104 TYR A N 1
ATOM 760 C CA . TYR A 1 104 ? -34.603 -29.359 -13.470 1.00 67.81 104 TYR A CA 1
ATOM 761 C C . TYR A 1 104 ? -33.638 -28.288 -14.008 1.00 67.81 104 TYR A C 1
ATOM 763 O O . TYR A 1 104 ? -33.807 -27.112 -13.710 1.00 67.81 104 TYR A O 1
ATOM 771 N N . SER A 1 105 ? -32.642 -28.647 -14.822 1.00 57.69 105 SER A N 1
ATOM 772 C CA . SER A 1 105 ? -31.779 -27.667 -15.510 1.00 57.69 105 SER A CA 1
ATOM 773 C C . SER A 1 105 ? -32.419 -27.048 -16.756 1.00 57.69 105 SER A C 1
ATOM 775 O O . SER A 1 105 ? -31.917 -26.044 -17.261 1.00 57.69 105 SER A O 1
ATOM 777 N N . ARG A 1 106 ? -33.507 -27.640 -17.269 1.00 48.12 106 ARG A N 1
ATOM 778 C CA . ARG A 1 106 ? -34.175 -27.202 -18.505 1.00 48.12 106 ARG A CA 1
ATOM 779 C C . ARG A 1 106 ? -35.312 -26.219 -18.298 1.00 48.12 106 ARG A C 1
ATOM 781 O O . ARG A 1 106 ? -35.518 -25.388 -19.177 1.00 48.12 106 ARG A O 1
ATOM 788 N N . ASP A 1 107 ? -36.014 -26.296 -17.172 1.00 40.94 107 ASP A N 1
ATOM 789 C CA . ASP A 1 107 ? -36.941 -25.244 -16.779 1.00 40.94 107 ASP A CA 1
ATOM 790 C C . ASP A 1 107 ? -36.369 -24.458 -15.602 1.00 40.94 107 ASP A C 1
ATOM 792 O O . ASP A 1 107 ? -36.333 -24.907 -14.460 1.00 40.94 107 ASP A O 1
ATOM 796 N N . SER A 1 108 ? -35.900 -23.257 -15.918 1.00 44.69 108 SER A N 1
ATOM 797 C CA . SER A 1 108 ? -35.387 -22.302 -14.944 1.00 44.69 108 SER A CA 1
ATOM 798 C C . SER A 1 108 ? -36.468 -21.709 -14.031 1.00 44.69 108 SER A C 1
ATOM 800 O O . SER A 1 108 ? -36.092 -20.956 -13.140 1.00 44.69 108 SER A O 1
ATOM 802 N N . SER A 1 109 ? -37.759 -21.995 -14.252 1.00 42.44 109 SER A N 1
ATOM 803 C CA . SER A 1 109 ? -38.917 -21.330 -13.631 1.00 42.44 109 SER A CA 1
ATOM 804 C C . SER A 1 109 ? -38.782 -21.057 -12.129 1.00 42.44 109 SER A C 1
ATOM 806 O O . SER A 1 109 ? -38.666 -19.893 -11.781 1.00 42.44 109 SER A O 1
ATOM 808 N N . GLU A 1 110 ? -38.690 -22.049 -11.232 1.00 39.50 110 GLU A N 1
ATOM 809 C CA . GLU A 1 110 ? -38.613 -21.786 -9.770 1.00 39.50 110 GLU A CA 1
ATOM 810 C C . GLU A 1 110 ? -37.418 -20.881 -9.365 1.00 39.50 110 GLU A C 1
ATOM 812 O O . GLU A 1 110 ? -37.497 -20.135 -8.388 1.00 39.50 110 GLU A O 1
ATOM 817 N N . ALA A 1 111 ? -36.304 -20.919 -10.108 1.00 39.84 111 ALA A N 1
ATOM 818 C CA . ALA A 1 111 ? -35.098 -20.129 -9.827 1.00 39.84 111 ALA A CA 1
ATOM 819 C C . ALA A 1 111 ? -35.056 -18.772 -10.554 1.00 39.84 111 ALA A C 1
ATOM 821 O O . ALA A 1 111 ? -34.347 -17.871 -10.108 1.00 39.84 111 ALA A O 1
ATOM 822 N N . ARG A 1 112 ? -35.796 -18.635 -11.659 1.00 34.25 112 ARG A N 1
ATOM 823 C CA . ARG A 1 112 ? -36.084 -17.372 -12.343 1.00 34.25 112 ARG A CA 1
ATOM 824 C C . ARG A 1 112 ? -37.150 -16.598 -11.592 1.00 34.25 112 ARG A C 1
ATOM 826 O O . ARG A 1 112 ? -36.921 -15.446 -11.289 1.00 34.25 112 ARG A O 1
ATOM 833 N N . GLN A 1 113 ? -38.223 -17.255 -11.172 1.00 36.09 113 GLN A N 1
ATOM 834 C CA . GLN A 1 113 ? -39.321 -16.664 -10.422 1.00 36.09 113 GLN A CA 1
ATOM 835 C C . GLN A 1 113 ? -38.837 -16.100 -9.077 1.00 36.09 113 GLN A C 1
ATOM 837 O O . GLN A 1 113 ? -39.086 -14.941 -8.798 1.00 36.09 113 GLN A O 1
ATOM 842 N N . MET A 1 114 ? -37.964 -16.795 -8.332 1.00 37.75 114 MET A N 1
ATOM 843 C CA . MET A 1 114 ? -37.264 -16.206 -7.165 1.00 37.75 114 MET A CA 1
ATOM 844 C C . MET A 1 114 ? -36.251 -15.076 -7.485 1.00 37.75 114 MET A C 1
ATOM 846 O O . MET A 1 114 ? -35.597 -14.572 -6.574 1.00 37.75 114 MET A O 1
ATOM 850 N N . VAL A 1 115 ? -36.072 -14.697 -8.750 1.00 39.19 115 VAL A N 1
ATOM 851 C CA . VAL A 1 115 ? -35.205 -13.601 -9.235 1.00 39.19 115 VAL A CA 1
ATOM 852 C C . VAL A 1 115 ? -36.007 -12.548 -10.027 1.00 39.19 115 VAL A C 1
ATOM 854 O O . VAL A 1 115 ? -35.546 -11.420 -10.154 1.00 39.19 115 VAL A O 1
ATOM 857 N N . GLU A 1 116 ? -37.212 -12.884 -10.489 1.00 36.09 116 GLU A N 1
ATOM 858 C CA . GLU A 1 116 ? -38.191 -12.045 -11.194 1.00 36.09 116 GLU A CA 1
ATOM 859 C C . GLU A 1 116 ? -39.194 -11.464 -10.171 1.00 36.09 116 GLU A C 1
ATOM 861 O O . GLU A 1 116 ? -39.318 -10.244 -10.091 1.00 36.09 116 GLU A O 1
ATOM 866 N N . ASP A 1 117 ? -39.708 -12.266 -9.220 1.00 38.50 117 ASP A N 1
ATOM 867 C CA . ASP A 1 117 ? -40.382 -11.803 -7.981 1.00 38.50 117 ASP A CA 1
ATOM 868 C C . ASP A 1 117 ? -39.457 -10.920 -7.103 1.00 38.50 117 ASP A C 1
ATOM 870 O O . ASP A 1 117 ? -39.906 -10.224 -6.193 1.00 38.50 117 ASP A O 1
ATOM 874 N N . LEU A 1 118 ? -38.143 -10.970 -7.355 1.00 40.38 118 LEU A N 1
ATOM 875 C CA . LEU A 1 118 ? -37.106 -10.147 -6.718 1.00 40.38 118 LEU A CA 1
ATOM 876 C C . LEU A 1 118 ? -36.498 -9.098 -7.668 1.00 40.38 118 LEU A C 1
ATOM 878 O O . LEU A 1 118 ? -35.603 -8.367 -7.251 1.00 40.38 118 LEU A O 1
ATOM 882 N N . GLY A 1 119 ? -36.938 -9.041 -8.928 1.00 39.16 119 GLY A N 1
ATOM 883 C CA . GLY A 1 119 ? -36.280 -8.289 -10.002 1.00 39.16 119 GLY A CA 1
ATOM 884 C C . GLY A 1 119 ? -37.182 -7.298 -10.732 1.00 39.16 119 GLY A C 1
ATOM 885 O O . GLY A 1 119 ? -36.707 -6.215 -11.074 1.00 39.16 119 GLY A O 1
ATOM 886 N N . ASP A 1 120 ? -38.463 -7.626 -10.916 1.00 38.00 120 ASP A N 1
ATOM 887 C CA . ASP A 1 120 ? -39.392 -6.853 -11.753 1.00 38.00 120 ASP A CA 1
ATOM 888 C C . ASP A 1 120 ? -40.041 -5.659 -11.019 1.00 38.00 120 ASP A C 1
ATOM 890 O O . ASP A 1 120 ? -40.548 -4.746 -11.667 1.00 38.00 120 ASP A O 1
ATOM 894 N N . GLU A 1 121 ? -39.946 -5.596 -9.683 1.00 40.56 121 GLU A N 1
ATOM 895 C CA . GLU A 1 121 ? -40.308 -4.414 -8.869 1.00 40.56 121 GLU A CA 1
ATOM 896 C C . GLU A 1 121 ? -39.122 -3.845 -8.054 1.00 40.56 121 GLU A C 1
ATOM 898 O O . GLU A 1 121 ? -39.308 -3.098 -7.091 1.00 40.56 121 GLU A O 1
ATOM 903 N N . MET A 1 122 ? -37.872 -4.175 -8.408 1.00 44.28 122 MET A N 1
ATOM 904 C CA . MET A 1 122 ? -36.707 -3.822 -7.582 1.00 44.28 122 MET A CA 1
ATOM 905 C C . MET A 1 122 ? -36.194 -2.383 -7.796 1.00 44.28 122 MET A C 1
ATOM 907 O O . MET A 1 122 ? -35.056 -2.169 -8.221 1.00 44.28 122 MET A O 1
ATOM 911 N N . ASP A 1 123 ? -36.989 -1.374 -7.416 1.00 59.44 123 ASP A N 1
ATOM 912 C CA . ASP A 1 123 ? -36.428 -0.049 -7.121 1.00 59.44 123 ASP A CA 1
ATOM 913 C C . ASP A 1 123 ? -35.568 -0.139 -5.849 1.00 59.44 123 ASP A C 1
ATOM 915 O O . ASP A 1 123 ? -36.051 -0.065 -4.714 1.00 59.44 123 ASP A O 1
ATOM 919 N N . LEU A 1 124 ? -34.259 -0.286 -6.058 1.00 61.16 124 LEU A N 1
ATOM 920 C CA . LEU A 1 124 ? -33.236 -0.336 -5.018 1.00 61.16 124 LEU A CA 1
ATOM 921 C C . LEU A 1 124 ? -33.233 0.922 -4.125 1.00 61.16 124 LEU A C 1
ATOM 923 O O . LEU A 1 124 ? -32.853 0.834 -2.955 1.00 61.16 124 LEU A O 1
ATOM 927 N N . ALA A 1 125 ? -33.678 2.077 -4.634 1.00 59.34 125 ALA A N 1
ATOM 928 C CA . ALA A 1 125 ? -33.846 3.283 -3.830 1.00 59.34 125 ALA A CA 1
ATOM 929 C C . ALA A 1 125 ? -35.101 3.202 -2.946 1.00 59.34 125 ALA A C 1
ATOM 931 O O . ALA A 1 125 ? -35.037 3.619 -1.789 1.00 59.34 125 ALA A O 1
ATOM 932 N N . SER A 1 126 ? -36.212 2.621 -3.417 1.00 61.38 126 SER A N 1
ATOM 933 C CA . SER A 1 126 ? -37.378 2.345 -2.561 1.00 61.38 126 SER A CA 1
ATOM 934 C C . SER A 1 126 ? -37.011 1.412 -1.400 1.00 61.38 126 SER A C 1
ATOM 936 O O . SER A 1 126 ? -37.278 1.754 -0.250 1.00 61.38 126 SER A O 1
ATOM 938 N N . LEU A 1 127 ? -36.283 0.318 -1.666 1.00 63.69 127 LEU A N 1
ATOM 939 C CA . LEU A 1 127 ? -35.830 -0.640 -0.647 1.00 63.69 127 LEU A CA 1
ATOM 940 C C . LEU A 1 127 ? -34.853 -0.019 0.362 1.00 63.69 127 LEU A C 1
ATOM 942 O O . LEU A 1 127 ? -34.919 -0.307 1.556 1.00 63.69 127 LEU A O 1
ATOM 946 N N . ALA A 1 128 ? -33.957 0.859 -0.096 1.00 59.84 128 ALA A N 1
ATOM 947 C CA . ALA A 1 128 ? -33.055 1.608 0.780 1.00 59.84 128 ALA A CA 1
ATOM 948 C C . ALA A 1 128 ? -33.783 2.661 1.642 1.00 59.84 128 ALA A C 1
ATOM 950 O O . ALA A 1 128 ? -33.290 3.021 2.711 1.00 59.84 128 ALA A O 1
ATOM 951 N N . ASN A 1 129 ? -34.946 3.149 1.195 1.00 61.28 129 ASN A N 1
ATOM 952 C CA . ASN A 1 129 ? -35.776 4.115 1.916 1.00 61.28 129 ASN A CA 1
ATOM 953 C C . ASN A 1 129 ? -36.858 3.466 2.798 1.00 61.28 129 ASN A C 1
ATOM 955 O O . ASN A 1 129 ? -37.326 4.117 3.731 1.00 61.28 129 ASN A O 1
ATOM 959 N N . SER A 1 130 ? -37.240 2.209 2.540 1.00 61.03 130 SER A N 1
ATOM 960 C CA . SER A 1 130 ? -38.290 1.484 3.272 1.00 61.03 130 SER A CA 1
ATOM 961 C C . SER A 1 130 ? -37.835 0.873 4.603 1.00 61.03 130 SER A C 1
ATOM 963 O O . SER A 1 130 ? -38.630 0.216 5.272 1.00 61.03 130 SER A O 1
ATOM 965 N N . VAL A 1 131 ? -36.565 1.032 4.988 1.00 58.31 131 VAL A N 1
ATOM 966 C CA . VAL A 1 131 ? -36.066 0.587 6.298 1.00 58.31 131 VAL A CA 1
ATOM 967 C C . VAL A 1 131 ? -36.499 1.601 7.377 1.00 58.31 131 VAL A C 1
ATOM 969 O O . VAL A 1 131 ? -36.223 2.792 7.203 1.00 58.31 131 VAL A O 1
ATOM 972 N N . PRO A 1 132 ? -37.174 1.175 8.469 1.00 49.06 132 PRO A N 1
ATOM 973 C CA . PRO A 1 132 ? -37.627 2.074 9.536 1.00 49.06 132 PRO A CA 1
ATOM 974 C C . PRO A 1 132 ? -36.495 2.834 10.246 1.00 49.06 132 PRO A C 1
ATOM 976 O O . PRO A 1 132 ? -35.361 2.365 10.310 1.00 49.06 132 PRO A O 1
ATOM 979 N N . GLU A 1 133 ? -36.820 4.005 10.802 1.00 48.09 133 GLU A N 1
ATOM 980 C CA . GLU A 1 133 ? -35.851 4.951 11.393 1.00 48.09 133 GLU A CA 1
ATOM 981 C C . GLU A 1 133 ? -35.669 4.821 12.919 1.00 48.09 133 GLU A C 1
ATOM 983 O O . GLU A 1 133 ? -34.828 5.504 13.494 1.00 48.09 133 GLU A O 1
ATOM 988 N N . THR A 1 134 ? -36.476 4.003 13.599 1.00 36.81 134 THR A N 1
ATOM 989 C CA . THR A 1 134 ? -36.595 4.010 15.068 1.00 36.81 134 THR A CA 1
ATOM 990 C C . THR A 1 134 ? -35.477 3.253 15.787 1.00 36.81 134 THR A C 1
ATOM 992 O O . THR A 1 134 ? -35.076 2.172 15.364 1.00 36.81 134 THR A O 1
ATOM 995 N N . GLU A 1 135 ? -35.039 3.791 16.929 1.00 36.94 135 GLU A N 1
ATOM 996 C CA . GLU A 1 135 ? -33.856 3.370 17.709 1.00 36.94 135 GLU A CA 1
ATOM 997 C C . GLU A 1 135 ? -33.944 1.976 18.378 1.00 36.94 135 GLU A C 1
ATOM 999 O O . GLU A 1 135 ? -33.035 1.594 19.110 1.00 36.94 135 GLU A O 1
ATOM 1004 N N . ASP A 1 136 ? -34.993 1.193 18.104 1.00 36.00 136 ASP A N 1
ATOM 1005 C CA . ASP A 1 136 ? -35.348 -0.041 18.828 1.00 36.00 136 ASP A CA 1
ATOM 1006 C C . ASP A 1 136 ? -35.117 -1.336 18.013 1.00 36.00 136 ASP A C 1
ATOM 1008 O O . ASP A 1 136 ? -35.816 -2.343 18.125 1.00 36.00 136 ASP A O 1
ATOM 1012 N N . LEU A 1 137 ? -34.100 -1.319 17.146 1.00 34.84 137 LEU A N 1
ATOM 1013 C CA . LEU A 1 137 ? -33.665 -2.473 16.340 1.00 34.84 137 LEU A CA 1
ATOM 1014 C C . LEU A 1 137 ? -32.770 -3.465 17.117 1.00 34.84 137 LEU A C 1
ATOM 1016 O O . LEU A 1 137 ? -32.074 -4.280 16.513 1.00 34.84 137 LEU A O 1
ATOM 1020 N N . LEU A 1 138 ? -32.772 -3.393 18.453 1.00 34.88 138 LEU A N 1
ATOM 1021 C CA . LEU A 1 138 ? -32.150 -4.385 19.339 1.00 34.88 138 LEU A CA 1
ATOM 1022 C C . LEU A 1 138 ? -33.160 -5.401 19.901 1.00 34.88 138 LEU A C 1
ATOM 1024 O O . LEU A 1 138 ? -32.730 -6.465 20.343 1.00 34.88 138 LEU A O 1
ATOM 1028 N N . GLU A 1 139 ? -34.468 -5.117 19.838 1.00 33.53 139 GLU A N 1
ATOM 1029 C CA . GLU A 1 139 ? -35.534 -6.007 20.337 1.00 33.53 139 GLU A CA 1
ATOM 1030 C C . GLU A 1 139 ? -36.399 -6.642 19.223 1.00 33.53 139 GLU A C 1
ATOM 1032 O O . GLU A 1 139 ? -37.387 -7.316 19.508 1.00 33.53 139 GLU A O 1
ATOM 1037 N N . GLN A 1 140 ? -36.026 -6.490 17.944 1.00 33.25 140 GLN A N 1
ATOM 1038 C CA . GLN A 1 140 ? -36.713 -7.141 16.817 1.00 33.25 140 GLN A CA 1
ATOM 1039 C C . GLN A 1 140 ? -35.898 -8.305 16.234 1.00 33.25 140 GLN A C 1
ATOM 1041 O O . GLN A 1 140 ? -34.788 -8.117 15.742 1.00 33.25 140 GLN A O 1
ATOM 1046 N N . GLU A 1 141 ? -36.484 -9.508 16.220 1.00 37.91 141 GLU A N 1
ATOM 1047 C CA . GLU A 1 141 ? -35.876 -10.720 15.634 1.00 37.91 141 GLU A CA 1
ATOM 1048 C C . GLU A 1 141 ? -35.805 -10.684 14.085 1.00 37.91 141 GLU A C 1
ATOM 1050 O O . GLU A 1 141 ? -35.129 -11.507 13.462 1.00 37.91 141 GLU A O 1
ATOM 1055 N N . ASP A 1 142 ? -36.483 -9.722 13.449 1.00 41.72 142 ASP A N 1
ATOM 1056 C CA . ASP A 1 142 ? -36.664 -9.622 11.997 1.00 41.72 142 ASP A CA 1
ATOM 1057 C C . ASP A 1 142 ? -35.501 -8.898 11.278 1.00 41.72 142 ASP A C 1
ATOM 1059 O O . ASP A 1 142 ? -35.625 -7.807 10.722 1.00 41.72 142 ASP A O 1
ATOM 1063 N N . ASP A 1 143 ? -34.356 -9.580 11.180 1.00 52.19 143 ASP A N 1
ATOM 1064 C CA . ASP A 1 143 ? -33.154 -9.182 10.406 1.00 52.19 143 ASP A CA 1
ATOM 1065 C C . ASP A 1 143 ? -33.420 -9.046 8.869 1.00 52.19 143 ASP A C 1
ATOM 1067 O O . ASP A 1 143 ? -32.552 -8.714 8.051 1.00 52.19 143 ASP A O 1
ATOM 1071 N N . ALA A 1 144 ? -34.659 -9.313 8.441 1.00 58.91 144 ALA A N 1
ATOM 1072 C CA . ALA A 1 144 ? -35.115 -9.454 7.061 1.00 58.91 144 ALA A CA 1
ATOM 1073 C C . ALA A 1 144 ? -34.965 -8.219 6.138 1.00 58.91 144 ALA A C 1
ATOM 1075 O O . ALA A 1 144 ? -34.754 -8.430 4.937 1.00 58.91 144 ALA A O 1
ATOM 1076 N N . PRO A 1 145 ? -35.094 -6.945 6.576 1.00 69.38 145 PRO A N 1
ATOM 1077 C CA . PRO A 1 145 ? -34.903 -5.791 5.688 1.00 69.38 145 PRO A CA 1
ATOM 1078 C C . PRO A 1 145 ? -33.445 -5.638 5.233 1.00 69.38 145 PRO A C 1
ATOM 1080 O O . PRO A 1 145 ? -33.176 -5.484 4.041 1.00 69.38 145 PRO A O 1
ATOM 1083 N N . ILE A 1 146 ? -32.493 -5.757 6.165 1.00 80.12 146 ILE A N 1
ATOM 1084 C CA . ILE A 1 146 ? -31.058 -5.601 5.886 1.00 80.12 146 ILE A CA 1
ATOM 1085 C C . ILE A 1 146 ? -30.524 -6.793 5.080 1.00 80.12 146 ILE A C 1
ATOM 1087 O O . ILE A 1 146 ? -29.745 -6.603 4.143 1.00 80.12 146 ILE A O 1
ATOM 1091 N N . ILE A 1 147 ? -31.014 -8.009 5.357 1.00 77.31 147 ILE A N 1
ATOM 1092 C CA . ILE A 1 147 ? -30.757 -9.195 4.523 1.00 77.31 147 ILE A CA 1
ATOM 1093 C C . ILE A 1 147 ? -31.222 -8.969 3.078 1.00 77.31 147 ILE A C 1
ATOM 1095 O O . ILE A 1 147 ? -30.453 -9.223 2.149 1.00 77.31 147 ILE A O 1
ATOM 1099 N N . ARG A 1 148 ? -32.452 -8.475 2.869 1.00 75.00 148 ARG A N 1
ATOM 1100 C CA . ARG A 1 148 ? -32.984 -8.206 1.522 1.00 75.00 148 ARG A CA 1
ATOM 1101 C C . ARG A 1 148 ? -32.159 -7.155 0.783 1.00 75.00 148 ARG A C 1
ATOM 1103 O O . ARG A 1 148 ? -31.782 -7.408 -0.355 1.00 75.00 148 ARG A O 1
ATOM 1110 N N . LEU A 1 149 ? -31.797 -6.046 1.432 1.00 79.38 149 LEU A N 1
ATOM 1111 C CA . LEU A 1 149 ? -30.978 -4.994 0.817 1.00 79.38 149 LEU A CA 1
ATOM 1112 C C . LEU A 1 149 ? -29.571 -5.487 0.423 1.00 79.38 149 LEU A C 1
ATOM 1114 O O . LEU A 1 149 ? -29.096 -5.169 -0.666 1.00 79.38 149 LEU A O 1
ATOM 1118 N N . ILE A 1 150 ? -28.910 -6.299 1.257 1.00 85.25 150 ILE A N 1
ATOM 1119 C CA . ILE A 1 150 ? -27.595 -6.879 0.925 1.00 85.25 150 ILE A CA 1
ATOM 1120 C C . ILE A 1 150 ? -27.707 -7.896 -0.218 1.00 85.25 150 ILE A C 1
ATOM 1122 O O . ILE A 1 150 ? -26.889 -7.871 -1.138 1.00 85.25 150 ILE A O 1
ATOM 1126 N N . ASN A 1 151 ? -28.726 -8.759 -0.202 1.00 80.50 151 ASN A N 1
ATOM 1127 C CA . ASN A 1 151 ? -28.953 -9.729 -1.274 1.00 80.50 151 ASN A CA 1
ATOM 1128 C C . ASN A 1 151 ? -29.282 -9.037 -2.608 1.00 80.50 151 ASN A C 1
ATOM 1130 O O . ASN A 1 151 ? -28.733 -9.432 -3.633 1.00 80.50 151 ASN A O 1
ATOM 1134 N N . ALA A 1 152 ? -30.098 -7.977 -2.588 1.00 79.62 152 ALA A N 1
ATOM 1135 C CA . ALA A 1 152 ? -30.398 -7.135 -3.746 1.00 79.62 152 ALA A CA 1
ATOM 1136 C C . ALA A 1 152 ? -29.130 -6.477 -4.317 1.00 79.62 152 ALA A C 1
ATOM 1138 O O . ALA A 1 152 ? -28.858 -6.594 -5.509 1.00 79.62 152 ALA A O 1
ATOM 1139 N N . LEU A 1 153 ? -28.298 -5.864 -3.465 1.00 86.12 153 LEU A N 1
ATOM 1140 C CA . LEU A 1 153 ? -27.020 -5.267 -3.874 1.00 86.12 153 LEU A CA 1
ATOM 1141 C C . LEU A 1 153 ? -26.054 -6.288 -4.494 1.00 86.12 153 LEU A C 1
ATOM 1143 O O . LEU A 1 153 ? -25.358 -5.968 -5.455 1.00 86.12 153 LEU A O 1
ATOM 1147 N N . LEU A 1 154 ? -26.004 -7.512 -3.963 1.00 85.75 154 LEU A N 1
ATOM 1148 C CA . LEU A 1 154 ? -25.156 -8.583 -4.493 1.00 85.75 154 LEU A CA 1
ATOM 1149 C C . LEU A 1 154 ? -25.703 -9.164 -5.804 1.00 85.75 154 LEU A C 1
ATOM 1151 O O . LEU A 1 154 ? -24.921 -9.434 -6.715 1.00 85.75 154 LEU A O 1
ATOM 1155 N N . ALA A 1 155 ? -27.023 -9.316 -5.928 1.00 80.69 155 ALA A N 1
ATOM 1156 C CA . ALA A 1 155 ? -27.670 -9.725 -7.171 1.00 80.69 155 ALA A CA 1
ATOM 1157 C C . ALA A 1 155 ? -27.457 -8.682 -8.281 1.00 80.69 155 ALA A C 1
ATOM 1159 O O . ALA A 1 155 ? -27.066 -9.051 -9.387 1.00 80.69 155 ALA A O 1
ATOM 1160 N N . GLU A 1 156 ? -27.610 -7.392 -7.971 1.00 81.50 156 GLU A N 1
ATOM 1161 C CA . GLU A 1 156 ? -27.345 -6.288 -8.900 1.00 81.50 156 GLU A CA 1
ATOM 1162 C C . GLU A 1 156 ? -25.872 -6.249 -9.329 1.00 81.50 156 GLU A C 1
ATOM 1164 O O . GLU A 1 156 ? -25.562 -6.162 -10.514 1.00 81.50 156 GLU A O 1
ATOM 1169 N N . ALA A 1 157 ? -24.939 -6.395 -8.386 1.00 86.88 157 ALA A N 1
ATOM 1170 C CA . ALA A 1 157 ? -23.512 -6.410 -8.695 1.00 86.88 157 ALA A CA 1
ATOM 1171 C C . ALA A 1 157 ? -23.115 -7.587 -9.608 1.00 86.88 157 ALA A C 1
ATOM 1173 O O . ALA A 1 157 ? -22.255 -7.430 -10.476 1.00 86.88 157 ALA A O 1
ATOM 1174 N N . ILE A 1 158 ? -23.767 -8.747 -9.465 1.00 81.06 158 ILE A N 1
ATOM 1175 C CA . ILE A 1 158 ? -23.607 -9.890 -10.377 1.00 81.06 158 ILE A CA 1
ATOM 1176 C C . ILE A 1 158 ? -24.287 -9.618 -11.732 1.00 81.06 158 ILE A C 1
ATOM 1178 O O . ILE A 1 158 ? -23.721 -9.972 -12.768 1.00 81.06 158 ILE A O 1
ATOM 1182 N N . ARG A 1 159 ? -25.459 -8.964 -11.747 1.00 78.19 159 ARG A N 1
ATOM 1183 C CA . ARG A 1 159 ? -26.217 -8.592 -12.958 1.00 78.19 159 ARG A CA 1
ATOM 1184 C C . ARG A 1 159 ? -25.456 -7.593 -13.835 1.00 78.19 159 ARG A C 1
ATOM 1186 O O . ARG A 1 159 ? -25.397 -7.783 -15.048 1.00 78.19 159 ARG A O 1
ATOM 1193 N N . GLU A 1 160 ? -24.818 -6.591 -13.233 1.00 77.19 160 GLU A N 1
ATOM 1194 C CA . GLU A 1 160 ? -23.975 -5.611 -13.935 1.00 77.19 160 GLU A CA 1
ATOM 1195 C C . GLU A 1 160 ? -22.543 -6.101 -14.227 1.00 77.19 160 GLU A C 1
ATOM 1197 O O . GLU A 1 160 ? -21.811 -5.444 -14.967 1.00 77.19 160 GLU A O 1
ATOM 1202 N N . GLY A 1 161 ? -22.113 -7.240 -13.670 1.00 76.50 161 GLY A N 1
ATOM 1203 C CA . GLY A 1 161 ? -20.755 -7.767 -13.866 1.00 76.50 161 GLY A CA 1
ATOM 1204 C C . GLY A 1 161 ? -19.663 -6.986 -13.119 1.00 76.50 161 GLY A C 1
ATOM 1205 O O . GLY A 1 161 ? -18.548 -6.822 -13.624 1.00 76.50 161 GLY A O 1
ATOM 1206 N N . ALA A 1 162 ? -19.972 -6.482 -11.923 1.00 86.06 162 ALA A N 1
ATOM 1207 C CA . ALA A 1 162 ? -19.026 -5.767 -11.073 1.00 86.06 162 ALA A CA 1
ATOM 1208 C C . ALA A 1 162 ? -17.930 -6.693 -10.506 1.00 86.06 162 ALA A C 1
ATOM 1210 O O . ALA A 1 162 ? -18.205 -7.811 -10.076 1.00 86.06 162 ALA A O 1
ATOM 1211 N N . SER A 1 163 ? -16.684 -6.209 -10.436 1.00 82.50 163 SER A N 1
ATOM 1212 C CA . SER A 1 163 ? -15.585 -6.921 -9.761 1.00 82.50 163 SER A CA 1
ATOM 1213 C C . SER A 1 163 ? -15.545 -6.664 -8.255 1.00 82.50 163 SER A C 1
ATOM 1215 O O . SER A 1 163 ? -15.151 -7.536 -7.483 1.00 82.50 163 SER A O 1
ATOM 1217 N N . ASP A 1 164 ? -15.941 -5.465 -7.826 1.00 92.38 164 ASP A N 1
ATOM 1218 C CA . ASP A 1 164 ? -15.891 -5.028 -6.432 1.00 92.38 164 ASP A CA 1
ATOM 1219 C C . ASP A 1 164 ? -17.137 -4.192 -6.098 1.00 92.38 164 ASP A C 1
ATOM 1221 O O . ASP A 1 164 ? -17.456 -3.238 -6.813 1.00 92.38 164 ASP A O 1
ATOM 1225 N N . VAL A 1 165 ? -17.808 -4.499 -4.988 1.00 95.12 165 VAL A N 1
ATOM 1226 C CA . VAL A 1 165 ? -18.812 -3.629 -4.358 1.00 95.12 165 VAL A CA 1
ATOM 1227 C C . VAL A 1 165 ? -18.142 -2.875 -3.218 1.00 95.12 165 VAL A C 1
ATOM 1229 O O . VAL A 1 165 ? -17.616 -3.478 -2.286 1.00 95.12 165 VAL A O 1
ATOM 1232 N N . HIS A 1 166 ? -18.163 -1.550 -3.284 1.00 96.56 166 HIS A N 1
ATOM 1233 C CA . HIS A 1 166 ? -17.638 -0.648 -2.270 1.00 96.56 166 HIS A CA 1
ATOM 1234 C C . HIS A 1 166 ? -18.802 -0.016 -1.496 1.00 96.56 166 HIS A C 1
ATOM 1236 O O . HIS A 1 166 ? -19.654 0.644 -2.089 1.00 96.56 166 HIS A O 1
ATOM 1242 N N . ILE A 1 167 ? -18.824 -0.184 -0.173 1.00 95.81 167 ILE A N 1
ATOM 1243 C CA . ILE A 1 167 ? -19.777 0.465 0.736 1.00 95.81 167 ILE A CA 1
ATOM 1244 C C . ILE A 1 167 ? -18.984 1.469 1.574 1.00 95.81 167 ILE A C 1
ATOM 1246 O O . ILE A 1 167 ? -18.086 1.104 2.339 1.00 95.81 167 ILE A O 1
ATOM 1250 N N . GLU A 1 168 ? -19.266 2.753 1.370 1.00 94.12 168 GLU A N 1
ATOM 1251 C CA . GLU A 1 168 ? -18.420 3.856 1.814 1.00 94.12 168 GLU A CA 1
ATOM 1252 C C . GLU A 1 168 ? -19.184 4.814 2.727 1.00 94.12 168 GLU A C 1
ATOM 1254 O O . GLU A 1 168 ? -20.051 5.574 2.293 1.00 94.12 168 GLU A O 1
ATOM 1259 N N . THR A 1 169 ? -18.830 4.776 4.011 1.00 91.50 169 THR A N 1
ATOM 1260 C CA . THR A 1 169 ? -19.428 5.617 5.049 1.00 91.50 169 THR A CA 1
ATOM 1261 C C . THR A 1 169 ? -18.689 6.953 5.156 1.00 91.50 169 THR A C 1
ATOM 1263 O O . THR A 1 169 ? -17.502 6.977 5.494 1.00 91.50 169 THR A O 1
ATOM 1266 N N . PHE A 1 170 ? -19.386 8.062 4.908 1.00 89.75 170 PHE A N 1
ATOM 1267 C CA . PHE A 1 170 ? -18.885 9.427 5.091 1.00 89.75 170 PHE A CA 1
ATOM 1268 C C . PHE A 1 170 ? -19.548 10.101 6.308 1.00 89.75 170 PHE A C 1
ATOM 1270 O O . PHE A 1 170 ? -20.340 9.491 7.032 1.00 89.75 170 PHE A O 1
ATOM 1277 N N . GLU A 1 171 ? -19.201 11.366 6.565 1.00 85.25 171 GLU A N 1
ATOM 1278 C CA . GLU A 1 171 ? -19.705 12.144 7.708 1.00 85.25 171 GLU A CA 1
ATOM 1279 C C . GLU A 1 171 ? -21.229 12.353 7.658 1.00 85.25 171 GLU A C 1
ATOM 1281 O O . GLU A 1 171 ? -21.886 12.290 8.692 1.00 85.25 171 GLU A O 1
ATOM 1286 N N . LYS A 1 172 ? -21.791 12.574 6.460 1.00 85.25 172 LYS A N 1
ATOM 1287 C CA . LYS A 1 172 ? -23.211 12.931 6.259 1.00 85.25 172 LYS A CA 1
ATOM 1288 C C . LYS A 1 172 ? -23.984 12.003 5.323 1.00 85.25 172 LYS A C 1
ATOM 1290 O O . LYS A 1 172 ? -25.194 12.135 5.211 1.00 85.25 172 LYS A O 1
ATOM 1295 N N . GLU A 1 173 ? -23.302 11.088 4.642 1.00 89.00 173 GLU A N 1
ATOM 1296 C CA . GLU A 1 173 ? -23.918 10.189 3.665 1.00 89.00 173 GLU A CA 1
ATOM 1297 C C . GLU A 1 173 ? -23.276 8.801 3.690 1.00 89.00 173 GLU A C 1
ATOM 1299 O O . GLU A 1 173 ? -22.126 8.627 4.102 1.00 89.00 173 GLU A O 1
ATOM 1304 N N . LEU A 1 174 ? -24.043 7.813 3.241 1.00 88.88 174 LEU A N 1
ATOM 1305 C CA . LEU A 1 174 ? -23.577 6.472 2.927 1.00 88.88 174 LEU A CA 1
ATOM 1306 C C . LEU A 1 174 ? -23.677 6.296 1.409 1.00 88.88 174 LEU A C 1
ATOM 1308 O O . LEU A 1 174 ? -24.713 6.582 0.815 1.00 88.88 174 LEU A O 1
ATOM 1312 N N . CYS A 1 175 ? -22.601 5.841 0.778 1.00 92.12 175 CYS A N 1
ATOM 1313 C CA . CYS A 1 175 ? -22.509 5.697 -0.671 1.00 92.12 175 CYS A CA 1
ATOM 1314 C C . CYS A 1 175 ? -22.157 4.247 -1.020 1.00 92.12 175 CYS A C 1
ATOM 1316 O O . CYS A 1 175 ? -21.166 3.713 -0.516 1.00 92.12 175 CYS A O 1
ATOM 1318 N N . VAL A 1 176 ? -22.951 3.608 -1.884 1.00 92.94 176 VAL A N 1
ATOM 1319 C CA . VAL A 1 176 ? -22.647 2.279 -2.430 1.00 92.94 176 VAL A CA 1
ATOM 1320 C C . VAL A 1 176 ? -22.252 2.419 -3.895 1.00 92.94 176 VAL A C 1
ATOM 1322 O O . VAL A 1 176 ? -22.982 2.995 -4.708 1.00 92.94 176 VAL A O 1
ATOM 1325 N N . ARG A 1 177 ? -21.069 1.898 -4.231 1.00 93.00 177 ARG A N 1
ATOM 1326 C CA . ARG A 1 177 ? -20.450 2.020 -5.553 1.00 93.00 177 ARG A CA 1
ATOM 1327 C C . ARG A 1 177 ? -19.982 0.668 -6.061 1.00 93.00 177 ARG A C 1
ATOM 1329 O O . ARG A 1 177 ? -19.333 -0.070 -5.326 1.00 93.00 177 ARG A O 1
ATOM 1336 N N . PHE A 1 178 ? -20.238 0.363 -7.324 1.00 93.00 178 PHE A N 1
ATOM 1337 C CA . PHE A 1 178 ? -19.711 -0.834 -7.975 1.00 93.00 178 PHE A CA 1
ATOM 1338 C C . PHE A 1 178 ? -18.502 -0.480 -8.838 1.00 93.00 178 PHE A C 1
ATOM 1340 O O . PHE A 1 178 ? -18.435 0.599 -9.435 1.00 93.00 178 PHE A O 1
ATOM 1347 N N . ARG A 1 179 ? -17.551 -1.410 -8.938 1.00 86.25 179 ARG A N 1
ATOM 1348 C CA . ARG A 1 179 ? -16.496 -1.386 -9.949 1.00 86.25 179 ARG A CA 1
ATOM 1349 C C . ARG A 1 179 ? -16.914 -2.242 -11.140 1.00 86.25 179 ARG A C 1
ATOM 1351 O O . ARG A 1 179 ? -16.660 -3.443 -11.151 1.00 86.25 179 ARG A O 1
ATOM 1358 N N . VAL A 1 180 ? -17.524 -1.626 -12.148 1.00 83.44 180 VAL A N 1
ATOM 1359 C CA . VAL A 1 180 ? -17.896 -2.298 -13.405 1.00 83.44 180 VAL A CA 1
ATOM 1360 C C . VAL A 1 180 ? -16.822 -2.004 -14.450 1.00 83.44 180 VAL A C 1
ATOM 1362 O O . VAL A 1 180 ? -16.414 -0.858 -14.642 1.00 83.44 180 VAL A O 1
ATOM 1365 N N . ASP A 1 181 ? -16.279 -3.057 -15.063 1.00 73.81 181 ASP A N 1
ATOM 1366 C CA . ASP A 1 181 ? -15.166 -2.999 -16.024 1.00 73.81 181 ASP A CA 1
ATOM 1367 C C . ASP A 1 181 ? -13.969 -2.111 -15.609 1.00 73.81 181 ASP A C 1
ATOM 1369 O O . ASP A 1 181 ? -13.301 -1.473 -16.425 1.00 73.81 181 ASP A O 1
ATOM 1373 N N . GLY A 1 182 ? -13.672 -2.099 -14.303 1.00 66.38 182 GLY A N 1
ATOM 1374 C CA . GLY A 1 182 ? -12.586 -1.331 -13.683 1.00 66.38 182 GLY A CA 1
ATOM 1375 C C . GLY A 1 182 ? -12.964 0.093 -13.249 1.00 66.38 182 GLY A C 1
ATOM 1376 O O . GLY A 1 182 ? -12.273 0.670 -12.403 1.00 66.38 182 GLY A O 1
ATOM 1377 N N . VAL A 1 183 ? -14.071 0.637 -13.762 1.00 72.44 183 VAL A N 1
ATOM 1378 C CA . VAL A 1 183 ? -14.564 1.996 -13.491 1.00 72.44 183 VAL A CA 1
ATOM 1379 C C . VAL A 1 183 ? -15.476 1.998 -12.263 1.00 72.44 183 VAL A C 1
ATOM 1381 O O . VAL A 1 183 ? -16.319 1.122 -12.107 1.00 72.44 183 VAL A O 1
ATOM 1384 N N . MET A 1 184 ? -15.318 2.994 -11.390 1.00 85.56 184 MET A N 1
ATOM 1385 C CA . MET A 1 184 ? -16.205 3.199 -10.240 1.00 85.56 184 MET A CA 1
ATOM 1386 C C . MET A 1 184 ? -17.488 3.913 -10.669 1.00 85.56 184 MET A C 1
ATOM 1388 O O . MET A 1 184 ? -17.418 5.024 -11.195 1.00 85.56 184 MET A O 1
ATOM 1392 N N . ARG A 1 185 ? -18.645 3.316 -10.375 1.00 79.94 185 ARG A N 1
ATOM 1393 C CA . ARG A 1 185 ? -19.977 3.904 -10.565 1.00 79.94 185 ARG A CA 1
ATOM 1394 C C . ARG A 1 185 ? -20.740 3.903 -9.243 1.00 79.94 185 ARG A C 1
ATOM 1396 O O . ARG A 1 185 ? -20.716 2.915 -8.520 1.00 79.94 185 ARG A O 1
ATOM 1403 N N . GLU A 1 186 ? -21.407 5.008 -8.928 1.00 86.88 186 GLU A N 1
ATOM 1404 C CA . GLU A 1 186 ? -22.364 5.077 -7.819 1.00 86.88 186 GLU A CA 1
ATOM 1405 C C . GLU A 1 186 ? -23.684 4.404 -8.215 1.00 86.88 186 GLU A C 1
ATOM 1407 O O . GLU A 1 186 ? -24.129 4.551 -9.354 1.00 86.88 186 GLU A O 1
ATOM 1412 N N . VAL A 1 187 ? -24.268 3.642 -7.288 1.00 84.00 187 VAL A N 1
ATOM 1413 C CA . VAL A 1 187 ? -25.456 2.806 -7.532 1.00 84.00 187 VAL A CA 1
ATOM 1414 C C . VAL A 1 187 ? -26.619 3.229 -6.642 1.00 84.00 187 VAL A C 1
ATOM 1416 O O . VAL A 1 187 ? -27.730 3.408 -7.127 1.00 84.00 187 VAL A O 1
ATOM 1419 N N . VAL A 1 188 ? -26.367 3.440 -5.346 1.00 84.75 188 VAL A N 1
ATOM 1420 C CA . VAL A 1 188 ? -27.373 3.930 -4.395 1.00 84.75 188 VAL A CA 1
ATOM 1421 C C . VAL A 1 188 ? -26.708 4.714 -3.262 1.00 84.75 188 VAL A C 1
ATOM 1423 O O . VAL A 1 188 ? -25.579 4.414 -2.858 1.00 84.75 188 VAL A O 1
ATOM 1426 N N . LYS A 1 189 ? -27.424 5.709 -2.727 1.00 85.12 189 LYS A N 1
ATOM 1427 C CA . LYS A 1 189 ? -27.095 6.410 -1.478 1.00 85.12 189 LYS A CA 1
ATOM 1428 C C . LYS A 1 189 ? -28.165 6.117 -0.416 1.00 85.12 189 LYS A C 1
ATOM 1430 O O . LYS A 1 189 ? -29.157 6.842 -0.359 1.00 85.12 189 LYS A O 1
ATOM 1435 N N . PRO A 1 190 ? -28.026 5.046 0.387 1.00 84.44 190 PRO A N 1
ATOM 1436 C CA . PRO A 1 190 ? -28.953 4.763 1.479 1.00 84.44 190 PRO A CA 1
ATOM 1437 C C . PRO A 1 190 ? -28.814 5.798 2.605 1.00 84.44 190 PRO A C 1
ATOM 1439 O O . PRO A 1 190 ? -27.811 6.516 2.687 1.00 84.44 190 PRO A O 1
ATOM 1442 N N . LYS A 1 191 ? -29.793 5.844 3.516 1.00 82.75 191 LYS A N 1
ATOM 1443 C CA . LYS A 1 191 ? -29.722 6.704 4.707 1.00 82.75 191 LYS A CA 1
ATOM 1444 C C . LYS A 1 191 ? -28.484 6.389 5.556 1.00 82.75 191 LYS A C 1
ATOM 1446 O O . LYS A 1 191 ? -28.028 5.243 5.630 1.00 82.75 191 LYS A O 1
ATOM 1451 N N . ARG A 1 192 ? -27.919 7.414 6.202 1.00 86.44 192 ARG A N 1
ATOM 1452 C CA . ARG A 1 192 ? -26.631 7.310 6.906 1.00 86.44 192 ARG A CA 1
ATOM 1453 C C . ARG A 1 192 ? -26.716 6.411 8.147 1.00 86.44 192 ARG A C 1
ATOM 1455 O O . ARG A 1 192 ? -25.696 5.819 8.508 1.00 86.44 192 ARG A O 1
ATOM 1462 N N . GLU A 1 193 ? -27.887 6.233 8.753 1.00 83.69 193 GLU A N 1
ATOM 1463 C CA . GLU A 1 193 ? -28.107 5.331 9.897 1.00 83.69 193 GLU A CA 1
ATOM 1464 C C . GLU A 1 193 ? -27.885 3.852 9.527 1.00 83.69 193 GLU A C 1
ATOM 1466 O O . GLU A 1 193 ? -27.476 3.059 10.371 1.00 83.69 193 GLU A O 1
ATOM 1471 N N . LEU A 1 194 ? -28.061 3.475 8.253 1.00 85.31 194 LEU A N 1
ATOM 1472 C CA . LEU A 1 194 ? -27.959 2.082 7.793 1.00 85.31 194 LEU A CA 1
ATOM 1473 C C . LEU A 1 194 ? -26.517 1.549 7.738 1.00 85.31 194 LEU A C 1
ATOM 1475 O O . LEU A 1 194 ? -26.307 0.339 7.654 1.00 85.31 194 LEU A O 1
ATOM 1479 N N . ALA A 1 195 ? -25.510 2.426 7.804 1.00 89.00 195 ALA A N 1
ATOM 1480 C CA . ALA A 1 195 ? -24.098 2.051 7.712 1.00 89.00 195 ALA A CA 1
ATOM 1481 C C . ALA A 1 195 ? -23.658 0.998 8.761 1.00 89.00 195 ALA A C 1
ATOM 1483 O O . ALA A 1 195 ? -23.151 -0.049 8.352 1.00 89.00 195 ALA A O 1
ATOM 1484 N N . PRO A 1 196 ? -23.855 1.192 10.086 1.00 89.12 196 PRO A N 1
ATOM 1485 C CA . PRO A 1 196 ? -23.543 0.167 11.087 1.00 89.12 196 PRO A CA 1
ATOM 1486 C C . PRO A 1 196 ? -24.304 -1.152 10.886 1.00 89.12 196 PRO A C 1
ATOM 1488 O O . PRO A 1 196 ? -23.724 -2.207 11.136 1.00 89.12 196 PRO A O 1
ATOM 1491 N N . LEU A 1 197 ? -25.556 -1.116 10.413 1.00 88.00 197 LEU A N 1
ATOM 1492 C CA . LEU A 1 197 ? -26.368 -2.319 10.186 1.00 88.00 197 LEU A CA 1
ATOM 1493 C C . LEU A 1 197 ? -25.819 -3.152 9.020 1.00 88.00 197 LEU A C 1
ATOM 1495 O O . LEU A 1 197 ? -25.587 -4.352 9.167 1.00 88.00 197 LEU A O 1
ATOM 1499 N N . LEU A 1 198 ? -25.521 -2.505 7.888 1.00 90.19 198 LEU A N 1
ATOM 1500 C CA . LEU A 1 198 ? -24.911 -3.149 6.720 1.00 90.19 198 LEU A CA 1
ATOM 1501 C C . LEU A 1 198 ? -23.532 -3.737 7.051 1.00 90.19 198 LEU A C 1
ATOM 1503 O O . LEU A 1 198 ? -23.254 -4.885 6.706 1.00 90.19 198 LEU A O 1
ATOM 1507 N N . VAL A 1 199 ? -22.685 -2.985 7.765 1.00 93.81 199 VAL A N 1
ATOM 1508 C CA . VAL A 1 199 ? -21.368 -3.464 8.220 1.00 93.81 199 VAL A CA 1
ATOM 1509 C C . VAL A 1 199 ? -21.517 -4.671 9.151 1.00 93.81 199 VAL A C 1
ATOM 1511 O O . VAL A 1 199 ? -20.838 -5.676 8.948 1.00 93.81 199 VAL A O 1
ATOM 1514 N N . SER A 1 200 ? -22.424 -4.605 10.132 1.00 91.31 200 SER A N 1
ATOM 1515 C CA . SER A 1 200 ? -22.697 -5.702 11.069 1.00 91.31 200 SER A CA 1
ATOM 1516 C C . SER A 1 200 ? -23.138 -6.973 10.339 1.00 91.31 200 SER A C 1
ATOM 1518 O O . SER A 1 200 ? -22.523 -8.029 10.498 1.00 91.31 200 SER A O 1
ATOM 1520 N N . ARG A 1 201 ? -24.142 -6.875 9.459 1.00 91.31 201 ARG A N 1
ATOM 1521 C CA . ARG A 1 201 ? -24.684 -8.037 8.745 1.00 91.31 201 ARG A CA 1
ATOM 1522 C C . ARG A 1 201 ? -23.677 -8.649 7.764 1.00 91.31 201 ARG A C 1
ATOM 1524 O O . ARG A 1 201 ? -23.604 -9.873 7.658 1.00 91.31 201 ARG A O 1
ATOM 1531 N N . ILE A 1 202 ? -22.842 -7.837 7.111 1.00 93.50 202 ILE A N 1
ATOM 1532 C CA . ILE A 1 202 ? -21.728 -8.341 6.292 1.00 93.50 202 ILE A CA 1
ATOM 1533 C C . ILE A 1 202 ? -20.689 -9.063 7.161 1.00 93.50 202 ILE A C 1
ATOM 1535 O O . ILE A 1 202 ? -20.238 -10.145 6.784 1.00 93.50 202 ILE A O 1
ATOM 1539 N N . LYS A 1 203 ? -20.341 -8.521 8.337 1.00 93.75 203 LYS A N 1
ATOM 1540 C CA . LYS A 1 203 ? -19.430 -9.184 9.284 1.00 93.75 203 LYS A CA 1
ATOM 1541 C C . LYS A 1 203 ? -19.981 -10.532 9.759 1.00 93.75 203 LYS A C 1
ATOM 1543 O O . LYS A 1 203 ? -19.240 -11.511 9.722 1.00 93.75 203 LYS A O 1
ATOM 1548 N N . VAL A 1 204 ? -21.277 -10.625 10.078 1.00 90.81 204 VAL A N 1
ATOM 1549 C CA . VAL A 1 204 ? -21.965 -11.901 10.374 1.00 90.81 204 VAL A CA 1
ATOM 1550 C C . VAL A 1 204 ? -21.794 -12.900 9.225 1.00 90.81 204 VAL A C 1
ATOM 1552 O O . VAL A 1 204 ? -21.333 -14.020 9.443 1.00 90.81 204 VAL A O 1
ATOM 1555 N N . MET A 1 205 ? -22.115 -12.497 7.989 1.00 86.88 205 MET A N 1
ATOM 1556 C CA . MET A 1 205 ? -22.019 -13.372 6.811 1.00 86.88 205 MET A CA 1
ATOM 1557 C C . MET A 1 205 ? -20.579 -13.846 6.549 1.00 86.88 205 MET A C 1
ATOM 1559 O O . MET A 1 205 ? -20.374 -14.997 6.165 1.00 86.88 205 MET A O 1
ATOM 1563 N N . ALA A 1 206 ? -19.589 -12.984 6.793 1.00 92.06 206 ALA A N 1
ATOM 1564 C CA . ALA A 1 206 ? -18.164 -13.244 6.584 1.00 92.06 206 ALA A CA 1
ATOM 1565 C C . ALA A 1 206 ? -17.444 -13.901 7.782 1.00 92.06 206 ALA A C 1
ATOM 1567 O O . ALA A 1 206 ? -16.253 -14.199 7.677 1.00 92.06 206 ALA A O 1
ATOM 1568 N N . ARG A 1 207 ? -18.154 -14.137 8.900 1.00 90.06 207 ARG A N 1
ATOM 1569 C CA . ARG A 1 207 ? -17.634 -14.653 10.187 1.00 90.06 207 ARG A CA 1
ATOM 1570 C C . ARG A 1 207 ? -16.548 -13.770 10.827 1.00 90.06 207 ARG A C 1
ATOM 1572 O O . ARG A 1 207 ? -15.557 -14.275 11.351 1.00 90.06 207 ARG A O 1
ATOM 1579 N N . LEU A 1 208 ? -16.751 -12.457 10.769 1.00 92.12 208 LEU A N 1
ATOM 1580 C CA . LEU A 1 208 ? -15.879 -11.418 11.324 1.00 92.12 208 LEU A CA 1
ATOM 1581 C C . LEU A 1 208 ? -16.385 -10.908 12.684 1.00 92.12 208 LEU A C 1
ATOM 1583 O O . LEU A 1 208 ? -17.554 -11.084 13.029 1.00 92.12 208 LEU A O 1
ATOM 1587 N N . ASP A 1 209 ? -15.514 -10.247 13.449 1.00 90.88 209 ASP A N 1
ATOM 1588 C CA . ASP A 1 209 ? -15.854 -9.680 14.756 1.00 90.88 209 ASP A CA 1
ATOM 1589 C C . ASP A 1 209 ? -16.660 -8.378 14.591 1.00 90.88 209 ASP A C 1
ATOM 1591 O O . ASP A 1 209 ? -16.182 -7.385 14.035 1.00 90.88 209 ASP A O 1
ATOM 1595 N N . ILE A 1 210 ? -17.904 -8.400 15.075 1.00 91.56 210 ILE A N 1
ATOM 1596 C CA . ILE A 1 210 ? -18.879 -7.301 15.012 1.00 91.56 210 ILE A CA 1
ATOM 1597 C C . ILE A 1 210 ? -18.556 -6.195 16.034 1.00 91.56 210 ILE A C 1
ATOM 1599 O O . ILE A 1 210 ? -18.852 -5.019 15.796 1.00 91.56 210 ILE A O 1
ATOM 1603 N N . ALA A 1 211 ? -17.968 -6.561 17.176 1.00 89.50 211 ALA A N 1
ATOM 1604 C CA . ALA A 1 211 ? -17.622 -5.641 18.252 1.00 89.50 211 ALA A CA 1
ATOM 1605 C C . ALA A 1 211 ? -16.333 -4.871 17.935 1.00 89.50 211 ALA A C 1
ATOM 1607 O O . ALA A 1 211 ? -16.240 -3.680 18.242 1.00 89.50 211 ALA A O 1
ATOM 1608 N N . GLU A 1 212 ? -15.365 -5.514 17.277 1.00 93.06 212 GLU A N 1
ATOM 1609 C CA . GLU A 1 212 ? -14.139 -4.855 16.830 1.00 93.06 212 GLU A CA 1
ATOM 1610 C C . GLU A 1 212 ? -14.349 -4.043 15.537 1.00 93.06 212 GLU A C 1
ATOM 1612 O O . GLU A 1 212 ? -14.854 -4.530 14.525 1.00 93.06 212 GLU A O 1
ATOM 1617 N N . LYS A 1 213 ? -13.939 -2.770 15.575 1.00 93.25 213 LYS A N 1
ATOM 1618 C CA . LYS A 1 213 ? -14.147 -1.751 14.522 1.00 93.25 213 LYS A CA 1
ATOM 1619 C C . LYS A 1 213 ? -12.920 -0.846 14.311 1.00 93.25 213 LYS A C 1
ATOM 1621 O O . LYS A 1 213 ? -12.991 0.142 13.585 1.00 93.25 213 LYS A O 1
ATOM 1626 N N . ARG A 1 214 ? -11.806 -1.138 14.996 1.00 87.19 214 ARG A N 1
ATOM 1627 C CA . ARG A 1 214 ? -10.593 -0.297 15.094 1.00 87.19 214 ARG A CA 1
ATOM 1628 C C . ARG A 1 214 ? -9.395 -0.859 14.326 1.00 87.19 214 ARG A C 1
ATOM 1630 O O . ARG A 1 214 ? -8.400 -0.158 14.169 1.00 87.19 214 ARG A O 1
ATOM 1637 N N . ILE A 1 215 ? -9.492 -2.098 13.848 1.00 85.00 215 ILE A N 1
ATOM 1638 C CA . ILE A 1 215 ? -8.505 -2.763 12.987 1.00 85.00 215 ILE A CA 1
ATOM 1639 C C . ILE A 1 215 ? -9.178 -3.249 11.695 1.00 85.00 215 ILE A C 1
ATOM 1641 O O . ILE A 1 215 ? -10.386 -3.501 11.712 1.00 85.00 215 ILE A O 1
ATOM 1645 N N . PRO A 1 216 ? -8.436 -3.393 10.582 1.00 90.81 216 PRO A N 1
ATOM 1646 C CA . PRO A 1 216 ? -8.938 -4.085 9.402 1.00 90.81 216 PRO A CA 1
ATOM 1647 C C . PRO A 1 216 ? -9.286 -5.548 9.710 1.00 90.81 216 PRO A C 1
ATOM 1649 O O . PRO A 1 216 ? -8.642 -6.175 10.554 1.00 90.81 216 PRO A O 1
ATOM 1652 N N . GLN A 1 217 ? -10.278 -6.093 9.009 1.00 94.62 217 GLN A N 1
ATOM 1653 C CA . GLN A 1 217 ? -10.644 -7.509 9.069 1.00 94.62 217 GLN A CA 1
ATOM 1654 C C . GLN A 1 217 ? -10.981 -8.032 7.669 1.00 94.62 217 GLN A C 1
ATOM 1656 O O . GLN A 1 217 ? -11.675 -7.354 6.910 1.00 94.62 217 GLN A O 1
ATOM 1661 N N . ASP A 1 218 ? -10.545 -9.254 7.357 1.00 90.00 218 ASP A N 1
ATOM 1662 C CA . ASP A 1 218 ? -10.744 -9.894 6.055 1.00 90.00 218 ASP A CA 1
ATOM 1663 C C . ASP A 1 218 ? -11.401 -11.273 6.209 1.00 90.00 218 ASP A C 1
ATOM 1665 O O . ASP A 1 218 ? -10.998 -12.079 7.050 1.00 90.00 218 ASP A O 1
ATOM 1669 N N . GLY A 1 219 ? -12.409 -11.557 5.383 1.00 87.38 219 GLY A N 1
ATOM 1670 C CA . GLY A 1 219 ? -13.227 -12.770 5.445 1.00 87.38 219 GLY A CA 1
ATOM 1671 C C . GLY A 1 219 ? -13.708 -13.239 4.071 1.00 87.38 219 GLY A C 1
ATOM 1672 O O . GLY A 1 219 ? -13.338 -12.679 3.034 1.00 87.38 219 GLY A O 1
ATOM 1673 N N . ARG A 1 220 ? -14.537 -14.289 4.043 1.00 85.62 220 ARG A N 1
ATOM 1674 C CA . ARG A 1 220 ? -15.134 -14.820 2.805 1.00 85.62 220 ARG A CA 1
ATOM 1675 C C . ARG A 1 220 ? -16.592 -15.221 2.999 1.00 85.62 220 ARG A C 1
ATOM 1677 O O . ARG A 1 220 ? -16.954 -15.734 4.055 1.00 85.62 220 ARG A O 1
ATOM 1684 N N . ILE A 1 221 ? -17.395 -15.036 1.955 1.00 86.31 221 ILE A N 1
ATOM 1685 C CA . ILE A 1 221 ? -18.793 -15.466 1.871 1.00 86.31 221 ILE A CA 1
ATOM 1686 C C . ILE A 1 221 ? -18.963 -16.230 0.557 1.00 86.31 221 ILE A C 1
ATOM 1688 O O . ILE A 1 221 ? -18.884 -15.634 -0.513 1.00 86.31 221 ILE A O 1
ATOM 1692 N N . SER A 1 222 ? -19.222 -17.535 0.611 1.00 78.50 222 SER A N 1
ATOM 1693 C CA . SER A 1 222 ? -19.602 -18.288 -0.588 1.00 78.50 222 SER A CA 1
ATOM 1694 C C . SER A 1 222 ? -21.116 -18.191 -0.800 1.00 78.50 222 SER A C 1
ATOM 1696 O O . SER A 1 222 ? -21.895 -18.589 0.066 1.00 78.50 222 SER A O 1
ATOM 1698 N N . LEU A 1 223 ? -21.530 -17.660 -1.949 1.00 76.56 223 LEU A N 1
ATOM 1699 C CA . LEU A 1 223 ? -22.922 -17.418 -2.328 1.00 76.56 223 LEU A CA 1
ATOM 1700 C C . LEU A 1 223 ? -23.329 -18.301 -3.510 1.00 76.56 223 LEU A C 1
ATOM 1702 O O . LEU A 1 223 ? -22.496 -18.664 -4.344 1.00 76.56 223 LEU A O 1
ATOM 1706 N N . ARG A 1 224 ? -24.631 -18.590 -3.627 1.00 66.94 224 ARG A N 1
ATOM 1707 C CA . ARG A 1 224 ? -25.209 -19.220 -4.819 1.00 66.94 224 ARG A CA 1
ATOM 1708 C C . ARG A 1 224 ? -26.426 -18.433 -5.299 1.00 66.94 224 ARG A C 1
ATOM 1710 O O . ARG A 1 224 ? -27.483 -18.512 -4.682 1.00 66.94 224 ARG A O 1
ATOM 1717 N N . ILE A 1 225 ? -26.265 -17.674 -6.381 1.00 63.34 225 ILE A N 1
ATOM 1718 C CA . ILE A 1 225 ? -27.251 -16.716 -6.909 1.00 63.34 225 ILE A CA 1
ATOM 1719 C C . ILE A 1 225 ? -27.505 -17.061 -8.381 1.00 63.34 225 ILE A C 1
ATOM 1721 O O . ILE A 1 225 ? -26.558 -17.273 -9.137 1.00 63.34 225 ILE A O 1
ATOM 1725 N N . GLY A 1 226 ? -28.774 -17.197 -8.787 1.00 52.44 226 GLY A N 1
ATOM 1726 C CA . GLY A 1 226 ? -29.141 -17.563 -10.166 1.00 52.44 226 GLY A CA 1
ATOM 1727 C C . GLY A 1 226 ? -28.514 -18.877 -10.667 1.00 52.44 226 GLY A C 1
ATOM 1728 O O . GLY A 1 226 ? -28.209 -19.010 -11.848 1.00 52.44 226 GLY A O 1
ATOM 1729 N N . GLY A 1 227 ? -28.224 -19.821 -9.762 1.00 54.50 227 GLY A N 1
ATOM 1730 C CA . GLY A 1 227 ? -27.524 -21.075 -10.074 1.00 54.50 227 GLY A CA 1
ATOM 1731 C C . GLY A 1 227 ? -25.998 -20.970 -10.227 1.00 54.50 227 GLY A C 1
ATOM 1732 O O . GLY A 1 227 ? -25.336 -22.007 -10.275 1.00 54.50 227 GLY A O 1
ATOM 1733 N N . ARG A 1 228 ? -25.413 -19.764 -10.238 1.00 57.72 228 ARG A N 1
ATOM 1734 C CA . ARG A 1 228 ? -23.954 -19.565 -10.209 1.00 57.72 228 ARG A CA 1
ATOM 1735 C C . ARG A 1 228 ? -23.434 -19.602 -8.779 1.00 57.72 228 ARG A C 1
ATOM 1737 O O . ARG A 1 228 ? -24.085 -19.084 -7.873 1.00 57.72 228 ARG A O 1
ATOM 1744 N N . GLU A 1 229 ? -22.247 -20.170 -8.581 1.00 68.31 229 GLU A N 1
ATOM 1745 C CA . GLU A 1 229 ? -21.504 -20.022 -7.328 1.00 68.31 229 GLU A CA 1
ATOM 1746 C C . GLU A 1 229 ? -20.509 -18.866 -7.436 1.00 68.31 229 GLU A C 1
ATOM 1748 O O . GLU A 1 229 ? -19.653 -18.852 -8.321 1.00 68.31 229 GLU A O 1
ATOM 1753 N N . VAL A 1 230 ? -20.597 -17.930 -6.494 1.00 75.50 230 VAL A N 1
ATOM 1754 C CA . VAL A 1 230 ? -19.709 -16.768 -6.391 1.00 75.50 230 VAL A CA 1
ATOM 1755 C C . VAL A 1 230 ? -19.046 -16.813 -5.020 1.00 75.50 230 VAL A C 1
ATOM 1757 O O . VAL A 1 230 ? -19.736 -16.863 -4.002 1.00 75.50 230 VAL A O 1
ATOM 1760 N N . ASP A 1 231 ? -17.715 -16.819 -4.975 1.00 82.69 231 ASP A N 1
ATOM 1761 C CA . ASP A 1 231 ? -16.979 -16.608 -3.726 1.00 82.69 231 ASP A CA 1
ATOM 1762 C C . ASP A 1 231 ? -16.729 -15.107 -3.560 1.00 82.69 231 ASP A C 1
ATOM 1764 O O . ASP A 1 231 ? -16.207 -14.448 -4.459 1.00 82.69 231 ASP A O 1
ATOM 1768 N N . VAL A 1 232 ? -17.134 -14.544 -2.427 1.00 88.50 232 VAL A N 1
ATOM 1769 C CA . VAL A 1 232 ? -17.000 -13.113 -2.148 1.00 88.50 232 VAL A CA 1
ATOM 1770 C C . VAL A 1 232 ? -15.931 -12.919 -1.090 1.00 88.50 232 VAL A C 1
ATOM 1772 O O . VAL A 1 232 ? -16.112 -13.334 0.054 1.00 88.50 232 VAL A O 1
ATOM 1775 N N . ARG A 1 233 ? -14.821 -12.268 -1.447 1.00 91.00 233 ARG A N 1
ATOM 1776 C CA . ARG A 1 233 ? -13.826 -11.830 -0.458 1.00 91.00 233 ARG A CA 1
ATOM 1777 C C . ARG A 1 233 ? -14.283 -10.513 0.150 1.00 91.00 233 ARG A C 1
ATOM 1779 O O . ARG A 1 233 ? -14.601 -9.573 -0.574 1.00 91.00 233 ARG A O 1
ATOM 1786 N N . VAL A 1 234 ? -14.311 -10.458 1.472 1.00 95.56 234 VAL A N 1
ATOM 1787 C CA . VAL A 1 234 ? -14.800 -9.325 2.259 1.00 95.56 234 VAL A CA 1
ATOM 1788 C C . VAL A 1 234 ? -13.616 -8.679 2.950 1.00 95.56 234 VAL A C 1
ATOM 1790 O O . VAL A 1 234 ? -12.852 -9.385 3.596 1.00 95.56 234 VAL A O 1
ATOM 1793 N N . SER A 1 235 ? -13.498 -7.359 2.856 1.00 94.25 235 SER A N 1
ATOM 1794 C CA . SER A 1 235 ? -12.546 -6.573 3.640 1.00 94.25 235 SER A CA 1
ATOM 1795 C C . SER A 1 235 ? -13.276 -5.407 4.301 1.00 94.25 235 SER A C 1
ATOM 1797 O O . SER A 1 235 ? -13.968 -4.644 3.620 1.00 94.25 235 SER A O 1
ATOM 1799 N N . THR A 1 236 ? -13.156 -5.274 5.622 1.00 96.00 236 THR A N 1
ATOM 1800 C CA . THR A 1 236 ? -13.696 -4.150 6.402 1.00 96.00 236 THR A CA 1
ATOM 1801 C C . THR A 1 236 ? -12.541 -3.348 6.985 1.00 96.00 236 THR A C 1
ATOM 1803 O O . THR A 1 236 ? -11.710 -3.913 7.693 1.00 96.00 236 THR A O 1
ATOM 1806 N N . MET A 1 237 ? -12.483 -2.042 6.719 1.00 93.69 237 MET A N 1
ATOM 1807 C CA . MET A 1 237 ? -11.400 -1.162 7.165 1.00 93.69 237 MET A CA 1
ATOM 1808 C C . MET A 1 237 ? -11.944 0.035 7.969 1.00 93.69 237 MET A C 1
ATOM 1810 O O . MET A 1 237 ? -12.891 0.684 7.509 1.00 93.69 237 MET A O 1
ATOM 1814 N N . PRO A 1 238 ? -11.338 0.386 9.121 1.00 91.31 238 PRO A N 1
ATOM 1815 C CA . PRO A 1 238 ? -11.689 1.586 9.878 1.00 91.31 238 PRO A CA 1
ATOM 1816 C C . PRO A 1 238 ? -11.521 2.869 9.051 1.00 91.31 238 PRO A C 1
ATOM 1818 O O . PRO A 1 238 ? -10.574 3.008 8.274 1.00 91.31 238 PRO A O 1
ATOM 1821 N N . ALA A 1 239 ? -12.420 3.831 9.241 1.00 88.44 239 ALA A N 1
ATOM 1822 C CA . ALA A 1 239 ? -12.404 5.131 8.578 1.00 88.44 239 ALA A CA 1
ATOM 1823 C C . ALA A 1 239 ? -12.839 6.255 9.536 1.00 88.44 239 ALA A C 1
ATOM 1825 O O . ALA A 1 239 ? -13.353 6.012 10.625 1.00 88.44 239 ALA A O 1
ATOM 1826 N N . SER A 1 240 ? -12.675 7.513 9.114 1.00 84.88 240 SER A N 1
ATOM 1827 C CA . SER A 1 240 ? -13.007 8.708 9.914 1.00 84.88 240 SER A CA 1
ATOM 1828 C C . SER A 1 240 ? -14.468 8.801 10.367 1.00 84.88 240 SER A C 1
ATOM 1830 O O . SER A 1 240 ? -14.784 9.585 11.255 1.00 84.88 240 SER A O 1
ATOM 1832 N N . SER A 1 241 ? -15.367 8.062 9.716 1.00 87.50 241 SER A N 1
ATOM 1833 C CA . SER A 1 241 ? -16.817 8.206 9.866 1.00 87.50 241 SER A CA 1
ATOM 1834 C C . SER A 1 241 ? -17.529 6.857 10.008 1.00 87.50 241 SER A C 1
ATOM 1836 O O . SER A 1 241 ? -18.714 6.768 9.703 1.00 87.50 241 SER A O 1
ATOM 1838 N N . GLY A 1 242 ? -16.825 5.811 10.451 1.00 89.88 242 GLY A N 1
ATOM 1839 C CA . GLY A 1 242 ? -17.338 4.444 10.577 1.00 89.88 242 GLY A CA 1
ATOM 1840 C C . GLY A 1 242 ? -16.369 3.433 9.969 1.00 89.88 242 GLY A C 1
ATOM 1841 O O . GLY A 1 242 ? -15.159 3.637 9.998 1.00 89.88 242 GLY A O 1
ATOM 1842 N N . GLU A 1 243 ? -16.895 2.368 9.375 1.00 93.94 243 GLU A N 1
ATOM 1843 C CA . GLU A 1 243 ? -16.101 1.412 8.597 1.00 93.94 243 GLU A CA 1
ATOM 1844 C C . GLU A 1 243 ? -16.394 1.571 7.097 1.00 93.94 243 GLU A C 1
ATOM 1846 O O . GLU A 1 243 ? -17.475 2.012 6.689 1.00 93.94 243 GLU A O 1
ATOM 1851 N N . ARG A 1 244 ? -15.405 1.231 6.268 1.00 96.38 244 ARG A N 1
ATOM 1852 C CA . ARG A 1 244 ? -15.525 1.079 4.813 1.00 96.38 244 ARG A CA 1
ATOM 1853 C C . ARG A 1 244 ? -15.450 -0.405 4.493 1.00 96.38 244 ARG A C 1
ATOM 1855 O O . ARG A 1 244 ? -14.589 -1.095 5.035 1.00 96.38 244 ARG A O 1
ATOM 1862 N N . VAL A 1 245 ? -16.316 -0.885 3.609 1.00 97.19 245 VAL A N 1
ATOM 1863 C CA . VAL A 1 245 ? -16.376 -2.303 3.234 1.00 97.19 245 VAL A CA 1
ATOM 1864 C C . VAL A 1 245 ? -16.126 -2.457 1.742 1.00 97.19 245 VAL A C 1
ATOM 1866 O O . VAL A 1 245 ? -16.638 -1.678 0.937 1.00 97.19 245 VAL A O 1
ATOM 1869 N N . VAL A 1 246 ? -15.347 -3.471 1.374 1.00 97.31 246 VAL A N 1
ATOM 1870 C CA . VAL A 1 246 ? -15.153 -3.899 -0.013 1.00 97.31 246 VAL A CA 1
ATOM 1871 C C . VAL A 1 246 ? -15.495 -5.381 -0.125 1.00 97.31 246 VAL A C 1
ATOM 1873 O O . VAL A 1 246 ? -14.968 -6.202 0.625 1.00 97.31 246 VAL A O 1
ATOM 1876 N N . LEU A 1 247 ? -16.381 -5.713 -1.061 1.00 95.44 247 LEU A N 1
ATOM 1877 C CA . LEU A 1 247 ? -16.791 -7.073 -1.400 1.00 95.44 247 LEU A CA 1
ATOM 1878 C C . LEU A 1 247 ? -16.279 -7.375 -2.813 1.00 95.44 247 LEU A C 1
ATOM 1880 O O . LEU A 1 247 ? -16.838 -6.872 -3.787 1.00 95.44 247 LEU A O 1
ATOM 1884 N N . ARG A 1 248 ? -15.210 -8.161 -2.949 1.00 92.38 248 ARG A N 1
ATOM 1885 C CA . ARG A 1 248 ? -14.712 -8.604 -4.260 1.00 92.38 248 ARG A CA 1
ATOM 1886 C C . ARG A 1 248 ? -15.440 -9.868 -4.688 1.00 92.38 248 ARG A C 1
ATOM 1888 O O . ARG A 1 248 ? -15.360 -10.876 -3.988 1.00 92.38 248 ARG A O 1
ATOM 1895 N N . LEU A 1 249 ? -16.109 -9.812 -5.836 1.00 87.81 249 LEU A N 1
ATOM 1896 C CA . LEU A 1 249 ? -16.874 -10.923 -6.397 1.00 87.81 249 LEU A CA 1
ATOM 1897 C C . LEU A 1 249 ? -15.967 -11.795 -7.277 1.00 87.81 249 LEU A C 1
ATOM 1899 O O . LEU A 1 249 ? -15.330 -11.292 -8.201 1.00 87.81 249 LEU A O 1
ATOM 1903 N N . LEU A 1 250 ? -15.912 -13.100 -6.998 1.00 78.88 250 LEU A N 1
ATOM 1904 C CA . LEU A 1 250 ? -15.158 -14.087 -7.775 1.00 78.88 250 LEU A CA 1
ATOM 1905 C C . LEU A 1 250 ? -16.117 -15.177 -8.278 1.00 78.88 250 LEU A C 1
ATOM 1907 O O . LEU A 1 250 ? -16.577 -16.019 -7.505 1.00 78.88 250 LEU A O 1
ATOM 1911 N N . ASP A 1 251 ? -16.440 -15.160 -9.573 1.00 68.88 251 ASP A N 1
ATOM 1912 C CA . ASP A 1 251 ? -17.285 -16.182 -10.205 1.00 68.88 251 ASP A CA 1
ATOM 1913 C C . ASP A 1 251 ? -16.500 -17.499 -10.345 1.00 68.88 251 ASP A C 1
ATOM 1915 O O . ASP A 1 251 ? -15.496 -17.562 -11.060 1.00 68.88 251 ASP A O 1
ATOM 1919 N N . LYS A 1 252 ? -16.955 -18.573 -9.682 1.00 59.28 252 LYS A N 1
ATOM 1920 C CA . LYS A 1 252 ? -16.281 -19.881 -9.751 1.00 59.28 252 LYS A CA 1
ATOM 1921 C C . LYS A 1 252 ? -16.383 -20.526 -11.139 1.00 59.28 252 LYS A C 1
ATOM 1923 O O . LYS A 1 252 ? -15.571 -21.388 -11.467 1.00 59.28 252 LYS A O 1
ATOM 1928 N N . GLN A 1 253 ? -17.349 -20.123 -11.968 1.00 53.81 253 GLN A N 1
ATOM 1929 C CA . GLN A 1 253 ? -17.529 -20.651 -13.324 1.00 53.81 253 GLN A CA 1
ATOM 1930 C C . GLN A 1 253 ? -16.559 -20.026 -14.343 1.00 53.81 253 GLN A C 1
ATOM 1932 O O . GLN A 1 253 ? -16.446 -20.529 -15.462 1.00 53.81 253 GLN A O 1
ATOM 1937 N N . ALA A 1 254 ? -15.784 -19.004 -13.950 1.00 50.53 254 ALA A N 1
ATOM 1938 C CA . ALA A 1 254 ? -14.731 -18.414 -14.779 1.00 50.53 254 ALA A CA 1
ATOM 1939 C C . ALA A 1 254 ? -13.610 -19.406 -15.163 1.00 50.53 254 ALA A C 1
ATOM 1941 O O . ALA A 1 254 ? -12.884 -19.155 -16.121 1.00 50.53 254 ALA A O 1
ATOM 1942 N N . GLY A 1 255 ? -13.501 -20.560 -14.487 1.00 49.38 255 GLY A N 1
ATOM 1943 C CA . GLY A 1 255 ? -12.504 -21.614 -14.737 1.00 49.38 255 GLY A CA 1
ATOM 1944 C C . GLY A 1 255 ? -12.534 -22.291 -16.121 1.00 49.38 255 GLY A C 1
ATOM 1945 O O . GLY A 1 255 ? -11.769 -23.221 -16.347 1.00 49.38 255 GLY A O 1
ATOM 1946 N N . ARG A 1 256 ? -13.370 -21.838 -17.067 1.00 57.16 256 ARG A N 1
ATOM 1947 C CA . ARG A 1 256 ? -13.262 -22.162 -18.506 1.00 57.16 256 ARG A CA 1
ATOM 1948 C C . ARG A 1 256 ? -12.526 -21.065 -19.283 1.00 57.16 256 ARG A C 1
ATOM 1950 O O . ARG A 1 256 ? -12.976 -20.628 -20.344 1.00 57.16 256 ARG A O 1
ATOM 1957 N N . LEU A 1 257 ? -11.389 -20.621 -18.752 1.00 68.69 257 LEU A N 1
ATOM 1958 C CA . LEU A 1 257 ? -10.472 -19.782 -19.514 1.00 68.69 257 LEU A CA 1
ATOM 1959 C C . LEU A 1 257 ? -9.866 -20.581 -20.670 1.00 68.69 257 LEU A C 1
ATOM 1961 O O . LEU A 1 257 ? -9.551 -21.759 -20.539 1.00 68.69 257 LEU A O 1
ATOM 1965 N N . ARG A 1 258 ? -9.748 -19.909 -21.809 1.00 78.69 258 ARG A N 1
ATOM 1966 C CA . ARG A 1 258 ? -9.289 -20.437 -23.092 1.00 78.69 258 ARG A CA 1
ATOM 1967 C C . ARG A 1 258 ? -8.514 -19.338 -23.799 1.00 78.69 258 ARG A C 1
ATOM 1969 O O . ARG A 1 258 ? -8.951 -18.184 -23.743 1.00 78.69 258 ARG A O 1
ATOM 1976 N N . LEU A 1 259 ? -7.391 -19.665 -24.435 1.00 83.31 259 LEU A N 1
ATOM 1977 C CA . LEU A 1 259 ? -6.532 -18.657 -25.063 1.00 83.31 259 LEU A CA 1
ATOM 1978 C C . LEU A 1 259 ? -7.256 -17.907 -26.192 1.00 83.31 259 LEU A C 1
ATOM 1980 O O . LEU A 1 259 ? -7.083 -16.697 -26.334 1.00 83.31 259 LEU A O 1
ATOM 1984 N N . GLU A 1 260 ? -8.142 -18.582 -26.930 1.00 85.19 260 GLU A N 1
ATOM 1985 C CA . GLU A 1 260 ? -8.948 -17.978 -27.998 1.00 85.19 260 GLU A CA 1
ATOM 1986 C C . GLU A 1 260 ? -9.882 -16.874 -27.464 1.00 85.19 260 GLU A C 1
ATOM 1988 O O . GLU A 1 260 ? -10.099 -15.856 -28.124 1.00 85.19 260 GLU A O 1
ATOM 1993 N N . ASN A 1 261 ? -10.386 -17.031 -26.234 1.00 83.69 261 ASN A N 1
ATOM 1994 C CA . ASN A 1 261 ? -11.331 -16.103 -25.605 1.00 83.69 261 ASN A CA 1
ATOM 1995 C C . ASN A 1 261 ? -10.663 -14.836 -25.036 1.00 83.69 261 ASN A C 1
ATOM 1997 O O . ASN A 1 261 ? -11.362 -13.912 -24.622 1.00 83.69 261 ASN A O 1
ATOM 2001 N N . LEU A 1 262 ? -9.327 -14.755 -25.021 1.00 84.50 262 LEU A N 1
ATOM 2002 C CA . LEU A 1 262 ? -8.595 -13.554 -24.591 1.00 84.50 262 LEU A CA 1
ATOM 2003 C C . LEU A 1 262 ? -8.706 -12.397 -25.606 1.00 84.50 262 LEU A C 1
ATOM 2005 O O . LEU A 1 262 ? -8.478 -11.231 -25.270 1.00 84.50 262 LEU A O 1
ATOM 2009 N N . GLY A 1 263 ? -9.081 -12.706 -26.853 1.00 86.00 263 GLY A N 1
ATOM 2010 C CA . GLY A 1 263 ? -9.230 -11.730 -27.933 1.00 86.00 263 GLY A CA 1
ATOM 2011 C C . GLY A 1 263 ? -7.910 -11.306 -28.581 1.00 86.00 263 GLY A C 1
ATOM 2012 O O . GLY A 1 263 ? -7.831 -10.205 -29.124 1.00 86.00 263 GLY A O 1
ATOM 2013 N N . MET A 1 264 ? -6.865 -12.132 -28.516 1.00 89.81 264 MET A N 1
ATOM 2014 C CA . MET A 1 264 ? -5.636 -11.936 -29.299 1.00 89.81 264 MET A CA 1
ATOM 2015 C C . MET A 1 264 ? -5.916 -12.077 -30.802 1.00 89.81 264 MET A C 1
ATOM 2017 O O . MET A 1 264 ? -6.807 -12.823 -31.211 1.00 89.81 264 MET A O 1
ATOM 2021 N N . ALA A 1 265 ? -5.125 -11.406 -31.643 1.00 88.06 265 ALA A N 1
ATOM 2022 C CA . ALA A 1 265 ? -5.152 -11.666 -33.081 1.00 88.06 265 ALA A CA 1
ATOM 2023 C C . ALA A 1 265 ? -4.724 -13.119 -33.373 1.00 88.06 265 ALA A C 1
ATOM 2025 O O . ALA A 1 265 ? -3.829 -13.648 -32.716 1.00 88.06 265 ALA A O 1
ATOM 2026 N N . ALA A 1 266 ? -5.315 -13.761 -34.388 1.00 89.50 266 ALA A N 1
ATOM 2027 C CA . ALA A 1 266 ? -5.103 -15.189 -34.669 1.00 89.50 266 ALA A CA 1
ATOM 2028 C C . ALA A 1 266 ? -3.638 -15.577 -34.973 1.00 89.50 266 ALA A C 1
ATOM 2030 O O . ALA A 1 266 ? -3.272 -16.746 -34.855 1.00 89.50 266 ALA A O 1
ATOM 2031 N N . GLU A 1 267 ? -2.794 -14.618 -35.359 1.00 88.62 267 GLU A N 1
ATOM 2032 C CA . GLU A 1 267 ? -1.349 -14.813 -35.523 1.00 88.62 267 GLU A CA 1
ATOM 2033 C C . GLU A 1 267 ? -0.615 -14.734 -34.176 1.00 88.62 267 GLU A C 1
ATOM 2035 O O . GLU A 1 267 ? 0.114 -15.660 -33.830 1.00 88.62 267 GLU A O 1
ATOM 2040 N N . GLN A 1 268 ? -0.882 -13.702 -33.365 1.00 90.69 268 GLN A N 1
ATOM 2041 C CA . GLN A 1 268 ? -0.343 -13.578 -32.001 1.00 90.69 268 GLN A CA 1
ATOM 2042 C C . GLN A 1 268 ? -0.719 -14.779 -31.121 1.00 90.69 268 GLN A C 1
ATOM 2044 O O . GLN A 1 268 ? 0.118 -15.269 -30.370 1.00 90.69 268 GLN A O 1
ATOM 2049 N N . LEU A 1 269 ? -1.951 -15.281 -31.251 1.00 93.12 269 LEU A N 1
ATOM 2050 C CA . LEU A 1 269 ? -2.444 -16.464 -30.545 1.00 93.12 269 LEU A CA 1
ATOM 2051 C C . LEU A 1 269 ? -1.598 -17.709 -30.860 1.00 93.12 269 LEU A C 1
ATOM 2053 O O . LEU A 1 269 ? -1.138 -18.380 -29.940 1.00 93.12 269 LEU A O 1
ATOM 2057 N N . LYS A 1 270 ? -1.312 -17.973 -32.143 1.00 93.56 270 LYS A N 1
ATOM 2058 C CA . LYS A 1 270 ? -0.438 -19.085 -32.565 1.00 93.56 270 LYS A CA 1
ATOM 2059 C C . LYS A 1 270 ? 0.988 -18.927 -32.042 1.00 93.56 270 LYS A C 1
ATOM 2061 O O . LYS A 1 270 ? 1.607 -19.907 -31.632 1.00 93.56 270 LYS A O 1
ATOM 2066 N N . ILE A 1 271 ? 1.508 -17.698 -32.043 1.00 93.75 271 ILE A N 1
ATOM 2067 C CA . ILE A 1 271 ? 2.832 -17.392 -31.490 1.00 93.75 271 ILE A CA 1
ATOM 2068 C C . ILE A 1 271 ? 2.833 -17.685 -29.981 1.00 93.75 271 ILE A C 1
ATOM 2070 O O . ILE A 1 271 ? 3.715 -18.407 -29.522 1.00 93.75 271 ILE A O 1
ATOM 2074 N N . LEU A 1 272 ? 1.822 -17.239 -29.224 1.00 95.06 272 LEU A N 1
ATOM 2075 C CA . LEU A 1 272 ? 1.698 -17.546 -27.795 1.00 95.06 272 LEU A CA 1
ATOM 2076 C C . LEU A 1 272 ? 1.605 -19.055 -27.543 1.00 95.06 272 LEU A C 1
ATOM 2078 O O . LEU A 1 272 ? 2.366 -19.570 -26.730 1.00 95.06 272 LEU A O 1
ATOM 2082 N N . GLN A 1 273 ? 0.754 -19.774 -28.280 1.00 94.56 273 GLN A N 1
ATOM 2083 C CA . GLN A 1 273 ? 0.662 -21.236 -28.202 1.00 94.56 273 GLN A CA 1
ATOM 2084 C C . GLN A 1 273 ? 2.035 -21.895 -28.427 1.00 94.56 273 GLN A C 1
ATOM 2086 O O . GLN A 1 273 ? 2.406 -22.795 -27.676 1.00 94.56 273 GLN A O 1
ATOM 2091 N N . SER A 1 274 ? 2.835 -21.407 -29.384 1.00 94.50 274 SER A N 1
ATOM 2092 C CA . SER A 1 274 ? 4.193 -21.915 -29.648 1.00 94.50 274 SER A CA 1
ATOM 2093 C C . SER A 1 274 ? 5.250 -21.549 -28.590 1.00 94.50 274 SER A C 1
ATOM 2095 O O . SER A 1 274 ? 6.310 -22.174 -28.547 1.00 94.50 274 SER A O 1
ATOM 2097 N N . VAL A 1 275 ? 4.984 -20.554 -27.734 1.00 95.50 275 VAL A N 1
ATOM 2098 C CA . VAL A 1 275 ? 5.812 -20.217 -26.560 1.00 95.50 275 VAL A CA 1
ATOM 2099 C C . VAL A 1 275 ? 5.395 -21.052 -25.348 1.00 95.50 275 VAL A C 1
ATOM 2101 O O . VAL A 1 275 ? 6.259 -21.590 -24.664 1.00 95.50 275 VAL A O 1
ATOM 2104 N N . VAL A 1 276 ? 4.088 -21.210 -25.120 1.00 94.69 276 VAL A N 1
ATOM 2105 C CA . VAL A 1 276 ? 3.507 -21.985 -24.009 1.00 94.69 276 VAL A CA 1
ATOM 2106 C C . VAL A 1 276 ? 3.776 -23.490 -24.149 1.00 94.69 276 VAL A C 1
ATOM 2108 O O . VAL A 1 276 ? 3.939 -24.167 -23.146 1.00 94.69 276 VAL A O 1
ATOM 2111 N N . HIS A 1 277 ? 3.908 -24.015 -25.371 1.00 94.06 277 HIS A N 1
ATOM 2112 C CA . HIS A 1 277 ? 4.287 -25.415 -25.624 1.00 94.06 277 HIS A CA 1
ATOM 2113 C C . HIS A 1 277 ? 5.811 -25.654 -25.712 1.00 94.06 277 HIS A C 1
ATOM 2115 O O . HIS A 1 277 ? 6.246 -26.684 -26.234 1.00 94.06 277 HIS A O 1
ATOM 2121 N N . LYS A 1 278 ? 6.657 -24.721 -25.251 1.00 94.81 278 LYS A N 1
ATOM 2122 C CA . LYS A 1 278 ? 8.105 -24.975 -25.163 1.00 94.81 278 LYS A CA 1
ATOM 2123 C C . LYS A 1 278 ? 8.405 -25.936 -24.006 1.00 94.81 278 LYS A C 1
ATOM 2125 O O . LYS A 1 278 ? 7.820 -25.771 -22.942 1.00 94.81 278 LYS A O 1
ATOM 2130 N N . PRO A 1 279 ? 9.343 -26.889 -24.172 1.00 92.44 279 PRO A N 1
ATOM 2131 C CA . PRO A 1 279 ? 9.678 -27.838 -23.112 1.00 92.44 279 PRO A CA 1
ATOM 2132 C C . PRO A 1 279 ? 10.324 -27.158 -21.900 1.00 92.44 279 PRO A C 1
ATOM 2134 O O . PRO A 1 279 ? 10.132 -27.606 -20.781 1.00 92.44 279 PRO A O 1
ATOM 2137 N N . HIS A 1 280 ? 11.079 -26.075 -22.112 1.00 96.62 280 HIS A N 1
ATOM 2138 C CA . HIS A 1 280 ? 11.719 -25.326 -21.037 1.00 96.62 280 HIS A CA 1
ATOM 2139 C C . HIS A 1 280 ? 11.942 -23.853 -21.405 1.00 96.62 280 HIS A C 1
ATOM 2141 O O . HIS A 1 280 ? 11.847 -23.469 -22.576 1.00 96.62 280 HIS A O 1
ATOM 2147 N N . GLY A 1 281 ? 12.250 -23.037 -20.393 1.00 97.38 281 GLY A N 1
ATOM 2148 C CA . GLY A 1 281 ? 12.502 -21.597 -20.519 1.00 97.38 281 GLY A CA 1
ATOM 2149 C C . GLY A 1 281 ? 11.602 -20.749 -19.615 1.00 97.38 281 GLY A C 1
ATOM 2150 O O . GLY A 1 281 ? 10.700 -21.276 -18.971 1.00 97.38 281 GLY A O 1
ATOM 2151 N N . ILE A 1 282 ? 11.830 -19.434 -19.567 1.00 98.31 282 ILE A N 1
ATOM 2152 C CA . ILE A 1 282 ? 10.984 -18.480 -18.832 1.00 98.31 282 ILE A CA 1
ATOM 2153 C C . ILE A 1 282 ? 10.046 -17.739 -19.792 1.00 98.31 282 ILE A C 1
ATOM 2155 O O . ILE A 1 282 ? 10.497 -17.098 -20.746 1.00 98.31 282 ILE A O 1
ATOM 2159 N N . PHE A 1 283 ? 8.748 -17.769 -19.495 1.00 98.38 283 PHE A N 1
ATOM 2160 C CA . PHE A 1 283 ? 7.731 -16.916 -20.106 1.00 98.38 283 PHE A CA 1
ATOM 2161 C C . PHE A 1 283 ? 7.184 -15.911 -19.081 1.00 98.38 283 PHE A C 1
ATOM 2163 O O . PHE A 1 283 ? 6.694 -16.296 -18.016 1.00 98.38 283 PHE A O 1
ATOM 2170 N N . LEU A 1 284 ? 7.256 -14.617 -19.405 1.00 98.38 284 LEU A N 1
ATOM 2171 C CA . LEU A 1 284 ? 6.829 -13.531 -18.515 1.00 98.38 284 LEU A CA 1
ATOM 2172 C C . LEU A 1 284 ? 5.595 -12.810 -19.065 1.00 98.38 284 LEU A C 1
ATOM 2174 O O . LEU A 1 284 ? 5.621 -12.293 -20.179 1.00 98.38 284 LEU A O 1
ATOM 2178 N N . VAL A 1 285 ? 4.538 -12.690 -18.261 1.00 97.94 285 VAL A N 1
ATOM 2179 C CA . VAL A 1 285 ? 3.390 -11.815 -18.555 1.00 97.94 285 VAL A CA 1
ATOM 2180 C C . VAL A 1 285 ? 3.522 -10.534 -17.732 1.00 97.94 285 VAL A C 1
ATOM 2182 O O . VAL A 1 285 ? 3.677 -10.592 -16.516 1.00 97.94 285 VAL A O 1
ATOM 2185 N N . THR A 1 286 ? 3.465 -9.359 -18.358 1.00 96.25 286 THR A N 1
ATOM 2186 C CA . THR A 1 286 ? 3.738 -8.079 -17.686 1.00 96.25 286 THR A CA 1
ATOM 2187 C C . THR A 1 286 ? 2.682 -7.003 -17.944 1.00 96.25 286 THR A C 1
ATOM 2189 O O . THR A 1 286 ? 1.912 -7.053 -18.904 1.00 96.25 286 THR A O 1
ATOM 2192 N N . GLY A 1 287 ? 2.614 -6.032 -17.037 1.00 93.25 287 GLY A N 1
ATOM 2193 C CA . GLY A 1 287 ? 1.609 -4.971 -16.992 1.00 93.25 287 GLY A CA 1
ATOM 2194 C C . GLY A 1 287 ? 1.218 -4.605 -15.554 1.00 93.25 287 GLY A C 1
ATOM 2195 O O . GLY A 1 287 ? 1.557 -5.327 -14.615 1.00 93.25 287 GLY A O 1
ATOM 2196 N N . PRO A 1 288 ? 0.470 -3.510 -15.343 1.00 88.69 288 PRO A N 1
ATOM 2197 C CA . PRO A 1 288 ? 0.044 -3.063 -14.015 1.00 88.69 288 PRO A CA 1
ATOM 2198 C C . PRO A 1 288 ? -1.016 -3.985 -13.386 1.00 88.69 288 PRO A C 1
ATOM 2200 O O . PRO A 1 288 ? -1.545 -4.904 -14.024 1.00 88.69 288 PRO A O 1
ATOM 2203 N N . THR A 1 289 ? -1.379 -3.721 -12.132 1.00 83.88 289 THR A N 1
ATOM 2204 C CA . THR A 1 289 ? -2.536 -4.331 -11.457 1.00 83.88 289 THR A CA 1
ATOM 2205 C C . THR A 1 289 ? -3.809 -4.195 -12.304 1.00 83.88 289 THR A C 1
ATOM 2207 O O . THR A 1 289 ? -4.068 -3.148 -12.891 1.00 83.88 289 THR A O 1
ATOM 2210 N N . GLY A 1 290 ? -4.611 -5.260 -12.395 1.00 82.25 290 GLY A N 1
ATOM 2211 C CA . GLY A 1 290 ? -5.862 -5.259 -13.171 1.00 82.25 290 GLY A CA 1
ATOM 2212 C C . GLY A 1 290 ? -5.708 -5.376 -14.697 1.00 82.25 290 GLY A C 1
ATOM 2213 O O . GLY A 1 290 ? -6.716 -5.414 -15.396 1.00 82.25 290 GLY A O 1
ATOM 2214 N N . SER A 1 291 ? -4.485 -5.499 -15.230 1.00 88.94 291 SER A N 1
ATOM 2215 C CA . SER A 1 291 ? -4.238 -5.727 -16.670 1.00 88.94 291 SER A CA 1
ATOM 2216 C C . SER A 1 291 ? -4.634 -7.124 -17.181 1.00 88.94 291 SER A C 1
ATOM 2218 O O . SER A 1 291 ? -4.632 -7.345 -18.389 1.00 88.94 291 SER A O 1
ATOM 2220 N N . GLY A 1 292 ? -5.001 -8.057 -16.295 1.00 88.94 292 GLY A N 1
ATOM 2221 C CA . GLY A 1 292 ? -5.429 -9.417 -16.653 1.00 88.94 292 GLY A CA 1
ATOM 2222 C C . GLY A 1 292 ? -4.306 -10.460 -16.735 1.00 88.94 292 GLY A C 1
ATOM 2223 O O . GLY A 1 292 ? -4.539 -11.534 -17.283 1.00 88.94 292 GLY A O 1
ATOM 2224 N N . LYS A 1 293 ? -3.110 -10.177 -16.188 1.00 93.88 293 LYS A N 1
ATOM 2225 C CA . LYS A 1 293 ? -1.946 -11.090 -16.221 1.00 93.88 293 LYS A CA 1
ATOM 2226 C C . LYS A 1 293 ? -2.286 -12.516 -15.771 1.00 93.88 293 LYS A C 1
ATOM 2228 O O . LYS A 1 293 ? -2.033 -13.470 -16.499 1.00 93.88 293 LYS A O 1
ATOM 2233 N N . THR A 1 294 ? -2.917 -12.643 -14.602 1.00 89.94 294 THR A N 1
ATOM 2234 C CA . THR A 1 294 ? -3.314 -13.926 -14.001 1.00 89.94 294 THR A CA 1
ATOM 2235 C C . THR A 1 294 ? -4.309 -14.685 -14.876 1.00 89.94 294 THR A C 1
ATOM 2237 O O . THR A 1 294 ? -4.175 -15.889 -15.040 1.00 89.94 294 THR A O 1
ATOM 2240 N N . THR A 1 295 ? -5.264 -13.986 -15.499 1.00 89.62 295 THR A N 1
ATOM 2241 C CA . THR A 1 295 ? -6.220 -14.562 -16.459 1.00 89.62 295 THR A CA 1
ATOM 2242 C C . THR A 1 295 ? -5.498 -15.161 -17.666 1.00 89.62 295 THR A C 1
ATOM 2244 O O . THR A 1 295 ? -5.793 -16.282 -18.062 1.00 89.62 295 THR A O 1
ATOM 2247 N N . THR A 1 296 ? -4.511 -14.455 -18.221 1.00 93.00 296 THR A N 1
ATOM 2248 C CA . THR A 1 296 ? -3.731 -14.947 -19.365 1.00 93.00 296 THR A CA 1
ATOM 2249 C C . THR A 1 296 ? -2.795 -16.097 -18.983 1.00 93.00 296 THR A C 1
ATOM 2251 O O . THR A 1 296 ? -2.699 -17.065 -19.736 1.00 93.00 296 THR A O 1
ATOM 2254 N N . LEU A 1 297 ? -2.154 -16.054 -17.807 1.00 94.00 297 LEU A N 1
ATOM 2255 C CA . LEU A 1 297 ? -1.369 -17.186 -17.298 1.00 94.00 297 LEU A CA 1
ATOM 2256 C C . LEU A 1 297 ? -2.239 -18.427 -17.093 1.00 94.00 297 LEU A C 1
ATOM 2258 O O . LEU A 1 297 ? -1.928 -19.473 -17.646 1.00 94.00 297 LEU A O 1
ATOM 2262 N N . TYR A 1 298 ? -3.352 -18.319 -16.368 1.00 91.31 298 TYR A N 1
ATOM 2263 C CA . TYR A 1 298 ? -4.256 -19.447 -16.131 1.00 91.31 298 TYR A CA 1
ATOM 2264 C C . TYR A 1 298 ? -4.873 -19.989 -17.432 1.00 91.31 298 TYR A C 1
ATOM 2266 O O . TYR A 1 298 ? -5.006 -21.199 -17.571 1.00 91.31 298 TYR A O 1
ATOM 2274 N N . ALA A 1 299 ? -5.201 -19.131 -18.406 1.00 90.25 299 ALA A N 1
ATOM 2275 C CA . ALA A 1 299 ? -5.620 -19.571 -19.740 1.00 90.25 299 ALA A CA 1
ATOM 2276 C C . ALA A 1 299 ? -4.507 -20.349 -20.466 1.00 90.25 299 ALA A C 1
ATOM 2278 O O . ALA A 1 299 ? -4.791 -21.330 -21.144 1.00 90.25 299 ALA A O 1
ATOM 2279 N N . SER A 1 300 ? -3.245 -19.948 -20.283 1.00 92.44 300 SER A N 1
ATOM 2280 C CA . SER A 1 300 ? -2.078 -20.653 -20.831 1.00 92.44 300 SER A CA 1
ATOM 2281 C C . SER A 1 300 ? -1.813 -21.986 -20.118 1.00 92.44 300 SER A C 1
ATOM 2283 O O . SER A 1 300 ? -1.415 -22.948 -20.760 1.00 92.44 300 SER A O 1
ATOM 2285 N N . LEU A 1 301 ? -2.074 -22.074 -18.809 1.00 91.19 301 LEU A N 1
ATOM 2286 C CA . LEU A 1 301 ? -2.018 -23.333 -18.059 1.00 91.19 301 LEU A CA 1
ATOM 2287 C C . LEU A 1 301 ? -3.172 -24.282 -18.424 1.00 91.19 301 LEU A C 1
ATOM 2289 O O . LEU A 1 301 ? -2.979 -25.490 -18.424 1.00 91.19 301 LEU A O 1
ATOM 2293 N N . ALA A 1 302 ? -4.355 -23.751 -18.750 1.00 86.38 302 ALA A N 1
ATOM 2294 C CA . ALA A 1 302 ? -5.526 -24.531 -19.161 1.00 86.38 302 ALA A CA 1
ATOM 2295 C C . ALA A 1 302 ? -5.457 -25.041 -20.617 1.00 86.38 302 ALA A C 1
ATOM 2297 O O . ALA A 1 302 ? -6.165 -25.985 -20.965 1.00 86.38 302 ALA A O 1
ATOM 2298 N N . GLU A 1 303 ? -4.608 -24.435 -21.452 1.00 86.44 303 GLU A N 1
ATOM 2299 C CA . GLU A 1 303 ? -4.218 -24.956 -22.772 1.00 86.44 303 GLU A CA 1
ATOM 2300 C C . GLU A 1 303 ? -3.383 -26.247 -22.640 1.00 86.44 303 GLU A C 1
ATOM 2302 O O . GLU A 1 303 ? -3.467 -27.149 -23.474 1.00 86.44 303 GLU A O 1
ATOM 2307 N N . LEU A 1 304 ? -2.574 -26.346 -21.578 1.00 86.69 304 LEU A N 1
ATOM 2308 C CA . LEU A 1 304 ? -1.661 -27.459 -21.343 1.00 86.69 304 LEU A CA 1
ATOM 2309 C C . LEU A 1 304 ? -2.393 -28.673 -20.751 1.00 86.69 304 LEU A C 1
ATOM 2311 O O . LEU A 1 304 ? -3.179 -28.580 -19.808 1.00 86.69 304 LEU A O 1
ATOM 2315 N N . SER A 1 305 ? -2.100 -29.856 -21.293 1.00 71.50 305 SER A N 1
ATOM 2316 C CA . SER A 1 305 ? -2.742 -31.108 -20.883 1.00 71.50 305 SER A CA 1
ATOM 2317 C C . SER A 1 305 ? -2.230 -31.596 -19.521 1.00 71.50 305 SER A C 1
ATOM 2319 O O . SER A 1 305 ? -1.312 -32.412 -19.436 1.00 71.50 305 SER A O 1
ATOM 2321 N N . ALA A 1 306 ? -2.900 -31.171 -18.447 1.00 65.44 306 ALA A N 1
ATOM 2322 C CA . ALA A 1 306 ? -2.677 -31.635 -17.071 1.00 65.44 306 ALA A CA 1
ATOM 2323 C C . ALA A 1 306 ? -2.944 -33.148 -16.843 1.00 65.44 306 ALA A C 1
ATOM 2325 O O . ALA A 1 306 ? -2.779 -33.653 -15.738 1.00 65.44 306 ALA A O 1
ATOM 2326 N N . GLN A 1 307 ? -3.364 -33.897 -17.874 1.00 70.25 307 GLN A N 1
ATOM 2327 C CA . GLN A 1 307 ? -3.427 -35.369 -17.847 1.00 70.25 307 GLN A CA 1
ATOM 2328 C C . GLN A 1 307 ? -2.093 -36.036 -18.226 1.00 70.25 307 GLN A C 1
ATOM 2330 O O . GLN A 1 307 ? -1.932 -37.239 -18.034 1.00 70.25 307 GLN A O 1
ATOM 2335 N N . THR A 1 308 ? -1.162 -35.277 -18.809 1.00 78.31 308 THR A N 1
ATOM 2336 C CA . THR A 1 308 ? 0.087 -35.777 -19.414 1.00 78.31 308 THR A CA 1
ATOM 2337 C C . THR A 1 308 ? 1.317 -34.942 -19.050 1.00 78.31 308 THR A C 1
ATOM 2339 O O . THR A 1 308 ? 2.402 -35.243 -19.531 1.00 78.31 308 THR A O 1
ATOM 2342 N N . ILE A 1 309 ? 1.133 -33.874 -18.271 1.00 87.44 309 ILE A N 1
ATOM 2343 C CA . ILE A 1 309 ? 2.133 -32.869 -17.897 1.00 87.44 309 ILE A CA 1
ATOM 2344 C C . ILE A 1 309 ? 1.882 -32.528 -16.423 1.00 87.44 309 ILE A C 1
ATOM 2346 O O . ILE A 1 309 ? 0.743 -32.227 -16.056 1.00 87.44 309 ILE A O 1
ATOM 2350 N N . ASN A 1 310 ? 2.910 -32.570 -15.578 1.00 91.81 310 ASN A N 1
ATOM 2351 C CA . ASN A 1 310 ? 2.823 -32.192 -14.171 1.00 91.81 310 ASN A CA 1
ATOM 2352 C C . ASN A 1 310 ? 2.981 -30.670 -14.025 1.00 91.81 310 ASN A C 1
ATOM 2354 O O . ASN A 1 310 ? 4.064 -30.115 -14.235 1.00 91.81 310 ASN A O 1
ATOM 2358 N N . ILE A 1 311 ? 1.881 -29.994 -13.683 1.00 95.19 311 ILE A N 1
ATOM 2359 C CA . ILE A 1 311 ? 1.792 -28.532 -13.606 1.00 95.19 311 ILE A CA 1
ATOM 2360 C C . ILE A 1 311 ? 1.573 -28.114 -12.148 1.00 95.19 311 ILE A C 1
ATOM 2362 O O . ILE A 1 311 ? 0.543 -28.443 -11.553 1.00 95.19 311 ILE A O 1
ATOM 2366 N N . LEU A 1 312 ? 2.515 -27.354 -11.582 1.00 95.94 312 LEU A N 1
ATOM 2367 C CA . LEU A 1 312 ? 2.499 -26.918 -10.178 1.00 95.94 312 LEU A CA 1
ATOM 2368 C C . LEU A 1 312 ? 2.648 -25.388 -10.062 1.00 95.94 312 LEU A C 1
ATOM 2370 O O . LEU A 1 312 ? 3.343 -24.769 -10.870 1.00 95.94 312 LEU A O 1
ATOM 2374 N N . THR A 1 313 ? 2.016 -24.753 -9.063 1.00 96.69 313 THR A N 1
ATOM 2375 C CA . THR A 1 313 ? 2.030 -23.276 -8.919 1.00 96.69 313 THR A CA 1
ATOM 2376 C C . THR A 1 313 ? 2.362 -22.776 -7.506 1.00 96.69 313 THR A C 1
ATOM 2378 O O . THR A 1 313 ? 2.078 -23.462 -6.525 1.00 96.69 313 THR A O 1
ATOM 2381 N N . VAL A 1 314 ? 2.927 -21.564 -7.392 1.00 96.69 314 VAL A N 1
ATOM 2382 C CA . VAL A 1 314 ? 3.050 -20.793 -6.135 1.00 96.69 314 VAL A CA 1
ATOM 2383 C C . VAL A 1 314 ? 2.371 -19.433 -6.290 1.00 96.69 314 VAL A C 1
ATOM 2385 O O . VAL A 1 314 ? 2.761 -18.656 -7.160 1.00 96.69 314 VAL A O 1
ATOM 2388 N N . GLU A 1 315 ? 1.379 -19.122 -5.453 1.00 95.25 315 GLU A N 1
ATOM 2389 C CA . GLU A 1 315 ? 0.488 -17.963 -5.649 1.00 95.25 315 GLU A CA 1
ATOM 2390 C C . GLU A 1 315 ? 0.144 -17.214 -4.345 1.00 95.25 315 GLU A C 1
ATOM 2392 O O . GLU A 1 315 ? 0.095 -17.809 -3.269 1.00 95.25 315 GLU A O 1
ATOM 2397 N N . ASP A 1 316 ? -0.125 -15.906 -4.435 1.00 89.56 316 ASP A N 1
ATOM 2398 C CA . ASP A 1 316 ? -0.350 -15.000 -3.291 1.00 89.56 316 ASP A CA 1
ATOM 2399 C C . ASP A 1 316 ? -1.535 -14.039 -3.546 1.00 89.56 316 ASP A C 1
ATOM 2401 O O . ASP A 1 316 ? -1.322 -12.897 -3.961 1.00 89.56 316 ASP A O 1
ATOM 2405 N N . PRO A 1 317 ? -2.798 -14.460 -3.323 1.00 86.00 317 PRO A N 1
ATOM 2406 C CA . PRO A 1 317 ? -3.276 -15.818 -3.046 1.00 86.00 317 PRO A CA 1
ATOM 2407 C C . PRO A 1 317 ? -3.594 -16.600 -4.339 1.00 86.00 317 PRO A C 1
ATOM 2409 O O . PRO A 1 317 ? -3.494 -16.068 -5.440 1.00 86.00 317 PRO A O 1
ATOM 2412 N N . ILE A 1 318 ? -4.067 -17.845 -4.203 1.00 84.25 318 ILE A N 1
ATOM 2413 C CA . ILE A 1 318 ? -4.708 -18.573 -5.313 1.00 84.25 318 ILE A CA 1
ATOM 2414 C C . ILE A 1 318 ? -6.048 -17.892 -5.630 1.00 84.25 318 ILE A C 1
ATOM 2416 O O . ILE A 1 318 ? -6.897 -17.736 -4.743 1.00 84.25 318 ILE A O 1
ATOM 2420 N N . GLU A 1 319 ? -6.259 -17.502 -6.889 1.00 77.12 319 GLU A N 1
ATOM 2421 C CA . GLU A 1 319 ? -7.468 -16.777 -7.296 1.00 77.12 319 GLU A CA 1
ATOM 2422 C C . GLU A 1 319 ? -8.652 -17.717 -7.566 1.00 77.12 319 GLU A C 1
ATOM 2424 O O . GLU A 1 319 ? -9.763 -17.445 -7.107 1.00 77.12 319 GLU A O 1
ATOM 2429 N N . TYR A 1 320 ? -8.425 -18.829 -8.269 1.00 75.56 320 TYR A N 1
ATOM 2430 C CA . TYR A 1 320 ? -9.417 -19.877 -8.543 1.00 75.56 320 TYR A CA 1
ATOM 2431 C C . TYR A 1 320 ? -8.724 -21.240 -8.680 1.00 75.56 320 TYR A C 1
ATOM 2433 O O . TYR A 1 320 ? -7.529 -21.314 -8.954 1.00 75.56 320 TYR A O 1
ATOM 2441 N N . ASN A 1 321 ? -9.467 -22.322 -8.436 1.00 74.31 321 ASN A N 1
ATOM 2442 C CA . ASN A 1 321 ? -8.936 -23.684 -8.491 1.00 74.31 321 ASN A CA 1
ATOM 2443 C C . ASN A 1 321 ? -8.949 -24.202 -9.941 1.00 74.31 321 ASN A C 1
ATOM 2445 O O . ASN A 1 321 ? -10.017 -24.275 -10.555 1.00 74.31 321 ASN A O 1
ATOM 2449 N N . LEU A 1 322 ? -7.780 -24.551 -10.481 1.00 80.25 322 LEU A N 1
ATOM 2450 C CA . LEU A 1 322 ? -7.628 -25.195 -11.784 1.00 80.25 322 LEU A CA 1
ATOM 2451 C C . LEU A 1 322 ? -7.605 -26.720 -11.622 1.00 80.25 322 LEU A C 1
ATOM 2453 O O . LEU A 1 322 ? -6.685 -27.294 -11.038 1.00 80.25 322 LEU A O 1
ATOM 2457 N N . ALA A 1 323 ? -8.615 -27.390 -12.177 1.00 78.00 323 ALA A N 1
ATOM 2458 C CA . ALA A 1 323 ? -8.740 -28.841 -12.094 1.00 78.00 323 ALA A CA 1
ATOM 2459 C C . ALA A 1 323 ? -7.547 -29.551 -12.765 1.00 78.00 323 ALA A C 1
ATOM 2461 O O . ALA A 1 323 ? -7.300 -29.373 -13.955 1.00 78.00 323 ALA A O 1
ATOM 2462 N N . GLY A 1 324 ? -6.838 -30.381 -11.994 1.00 82.12 324 GLY A N 1
ATOM 2463 C CA . GLY A 1 324 ? -5.649 -31.118 -12.440 1.00 82.12 324 GLY A CA 1
ATOM 2464 C C . GLY A 1 324 ? -4.309 -30.420 -12.174 1.00 82.12 324 GLY A C 1
ATOM 2465 O O . GLY A 1 324 ? -3.275 -31.024 -12.427 1.00 82.12 324 GLY A O 1
ATOM 2466 N N . ILE A 1 325 ? -4.302 -29.193 -11.638 1.00 90.00 325 ILE A N 1
ATOM 2467 C CA . ILE A 1 325 ? -3.080 -28.405 -11.414 1.00 90.00 325 ILE A CA 1
ATOM 2468 C C . ILE A 1 325 ? -2.788 -28.280 -9.911 1.00 90.00 325 ILE A C 1
ATOM 2470 O O . ILE A 1 325 ? -3.664 -27.945 -9.112 1.00 90.00 325 ILE A O 1
ATOM 2474 N N . GLY A 1 326 ? -1.545 -28.553 -9.508 1.00 90.44 326 GLY A N 1
ATOM 2475 C CA . GLY A 1 326 ? -1.127 -28.556 -8.103 1.00 90.44 326 GLY A CA 1
ATOM 2476 C C . GLY A 1 326 ? -0.786 -27.159 -7.586 1.00 90.44 326 GLY A C 1
ATOM 2477 O O . GLY A 1 326 ? 0.382 -26.774 -7.527 1.00 90.44 326 GLY A O 1
ATOM 2478 N N . GLN A 1 327 ? -1.810 -26.393 -7.210 1.00 92.75 327 GLN A N 1
ATOM 2479 C CA . GLN A 1 327 ? -1.644 -25.007 -6.765 1.00 92.75 327 GLN A CA 1
ATOM 2480 C C . GLN A 1 327 ? -1.270 -24.894 -5.277 1.00 92.75 327 GLN A C 1
ATOM 2482 O O . GLN A 1 327 ? -1.994 -25.370 -4.400 1.00 92.75 327 GLN A O 1
ATOM 2487 N N . THR A 1 328 ? -0.162 -24.209 -4.982 1.00 93.19 328 THR A N 1
ATOM 2488 C CA . THR A 1 328 ? 0.326 -23.923 -3.622 1.00 93.19 328 THR A CA 1
ATOM 2489 C C . THR A 1 328 ? 0.168 -22.439 -3.306 1.00 93.19 328 THR A C 1
ATOM 2491 O O . THR A 1 328 ? 0.579 -21.585 -4.087 1.00 93.19 328 THR A O 1
ATOM 2494 N N . GLN A 1 329 ? -0.380 -22.102 -2.136 1.00 92.94 329 GLN A N 1
ATOM 2495 C CA . GLN A 1 329 ? -0.475 -20.706 -1.705 1.00 92.94 329 GLN A CA 1
ATOM 2496 C C . GLN A 1 329 ? 0.702 -20.299 -0.805 1.00 92.94 329 GLN A C 1
ATOM 2498 O O . GLN A 1 329 ? 1.091 -21.041 0.101 1.00 92.94 329 GLN A O 1
ATOM 2503 N N . VAL A 1 330 ? 1.204 -19.080 -1.002 1.00 92.50 330 VAL A N 1
ATOM 2504 C CA . VAL A 1 330 ? 2.070 -18.367 -0.056 1.00 92.50 330 VAL A CA 1
ATOM 2505 C C . VAL A 1 330 ? 1.379 -18.271 1.312 1.00 92.50 330 VAL A C 1
ATOM 2507 O O . VAL A 1 330 ? 0.168 -18.043 1.424 1.00 92.50 330 VAL A O 1
ATOM 2510 N N . ASN A 1 331 ? 2.157 -18.479 2.375 1.00 87.38 331 ASN A N 1
ATOM 2511 C CA . ASN A 1 331 ? 1.691 -18.431 3.759 1.00 87.38 331 ASN A CA 1
ATOM 2512 C C . ASN A 1 331 ? 2.809 -17.926 4.679 1.00 87.38 331 ASN A C 1
ATOM 2514 O O . ASN A 1 331 ? 3.597 -18.701 5.225 1.00 87.38 331 ASN A O 1
ATOM 2518 N N . THR A 1 332 ? 2.839 -16.611 4.888 1.00 82.56 332 THR A N 1
ATOM 2519 C CA . THR A 1 332 ? 3.825 -15.920 5.734 1.00 82.56 332 THR A CA 1
ATOM 2520 C C . THR A 1 332 ? 3.818 -16.392 7.191 1.00 82.56 332 THR A C 1
ATOM 2522 O O . THR A 1 332 ? 4.872 -16.429 7.817 1.00 82.56 332 THR A O 1
ATOM 2525 N N . LYS A 1 333 ? 2.674 -16.844 7.730 1.00 80.38 333 LYS A N 1
ATOM 2526 C CA . LYS A 1 333 ? 2.581 -17.392 9.101 1.00 80.38 333 LYS A CA 1
ATOM 2527 C C . LYS A 1 333 ? 3.280 -18.747 9.259 1.00 80.38 333 LYS A C 1
ATOM 2529 O O . LYS A 1 333 ? 3.621 -19.120 10.376 1.00 80.38 333 LYS A O 1
ATOM 2534 N N . ALA A 1 334 ? 3.470 -19.476 8.160 1.00 82.19 334 ALA A N 1
ATOM 2535 C CA . ALA A 1 334 ? 4.205 -20.739 8.103 1.00 82.19 334 ALA A CA 1
ATOM 2536 C C . ALA A 1 334 ? 5.596 -20.586 7.454 1.00 82.19 334 ALA A C 1
ATOM 2538 O O . ALA A 1 334 ? 6.230 -21.591 7.133 1.00 82.19 334 ALA A O 1
ATOM 2539 N N . ASP A 1 335 ? 6.049 -19.343 7.232 1.00 87.75 335 ASP A N 1
ATOM 2540 C CA . ASP A 1 335 ? 7.286 -19.010 6.512 1.00 87.75 335 ASP A CA 1
ATOM 2541 C C . ASP A 1 335 ? 7.354 -19.628 5.091 1.00 87.75 335 ASP A C 1
ATOM 2543 O O . ASP A 1 335 ? 8.415 -19.962 4.569 1.00 87.75 335 ASP A O 1
ATOM 2547 N N . MET A 1 336 ? 6.198 -19.805 4.439 1.00 91.62 336 MET A N 1
ATOM 2548 C CA . MET A 1 336 ? 6.094 -20.285 3.057 1.00 91.62 336 MET A CA 1
ATOM 2549 C C . MET A 1 336 ? 6.091 -19.097 2.087 1.00 91.62 336 MET A C 1
ATOM 2551 O O . MET A 1 336 ? 5.028 -18.589 1.729 1.00 91.62 336 MET A O 1
ATOM 2555 N N . THR A 1 337 ? 7.282 -18.642 1.696 1.00 94.69 337 THR A N 1
ATOM 2556 C CA . THR A 1 337 ? 7.513 -17.575 0.701 1.00 94.69 337 THR A CA 1
ATOM 2557 C C . THR A 1 337 ? 7.472 -18.099 -0.742 1.00 94.69 337 THR A C 1
ATOM 2559 O O . THR A 1 337 ? 7.499 -19.313 -0.957 1.00 94.69 337 THR A O 1
ATOM 2562 N N . PHE A 1 338 ? 7.470 -17.204 -1.743 1.00 95.81 338 PHE A N 1
ATOM 2563 C CA . PHE A 1 338 ? 7.606 -17.581 -3.161 1.00 95.81 338 PHE A CA 1
ATOM 2564 C C . PHE A 1 338 ? 8.862 -18.429 -3.411 1.00 95.81 338 PHE A C 1
ATOM 2566 O O . PHE A 1 338 ? 8.746 -19.568 -3.861 1.00 95.81 338 PHE A O 1
ATOM 2573 N N . ALA A 1 339 ? 10.045 -17.935 -3.031 1.00 94.50 339 ALA A N 1
ATOM 2574 C CA . ALA A 1 339 ? 11.309 -18.660 -3.158 1.00 94.50 339 ALA A CA 1
ATOM 2575 C C . ALA A 1 339 ? 11.304 -20.034 -2.453 1.00 94.50 339 ALA A C 1
ATOM 2577 O O . ALA A 1 339 ? 11.810 -21.021 -2.993 1.00 94.50 339 ALA A O 1
ATOM 2578 N N . ARG A 1 340 ? 10.708 -20.147 -1.255 1.00 94.25 340 ARG A N 1
ATOM 2579 C CA . ARG A 1 340 ? 10.620 -21.428 -0.531 1.00 94.25 340 ARG A CA 1
ATOM 2580 C C . ARG A 1 340 ? 9.640 -22.404 -1.187 1.00 94.25 340 ARG A C 1
ATOM 2582 O O . ARG A 1 340 ? 9.975 -23.582 -1.317 1.00 94.25 340 ARG A O 1
ATOM 2589 N N . GLY A 1 341 ? 8.470 -21.926 -1.610 1.00 94.25 341 GLY A N 1
ATOM 2590 C CA . GLY A 1 341 ? 7.466 -22.719 -2.322 1.00 94.25 341 GLY A CA 1
ATOM 2591 C C . GLY A 1 341 ? 7.988 -23.221 -3.667 1.00 94.25 341 GLY A C 1
ATOM 2592 O O . GLY A 1 341 ? 7.875 -24.405 -3.971 1.00 94.25 341 GLY A O 1
ATOM 2593 N N . LEU A 1 342 ? 8.675 -22.360 -4.419 1.00 96.38 342 LEU A N 1
ATOM 2594 C CA . LEU A 1 342 ? 9.290 -22.696 -5.701 1.00 96.38 342 LEU A CA 1
ATOM 2595 C C . LEU A 1 342 ? 10.377 -23.768 -5.534 1.00 96.38 342 LEU A C 1
ATOM 2597 O O . LEU A 1 342 ? 10.337 -24.801 -6.201 1.00 96.38 342 LEU A O 1
ATOM 2601 N N . ARG A 1 343 ? 11.283 -23.611 -4.555 1.00 95.06 343 ARG A N 1
ATOM 2602 C CA . ARG A 1 343 ? 12.248 -24.668 -4.196 1.00 95.06 343 ARG A CA 1
ATOM 2603 C C . ARG A 1 343 ? 11.581 -25.967 -3.740 1.00 95.06 343 ARG A C 1
ATOM 2605 O O . ARG A 1 343 ? 12.234 -27.003 -3.805 1.00 95.06 343 ARG A O 1
ATOM 2612 N N . ALA A 1 344 ? 10.359 -25.941 -3.208 1.00 94.12 344 ALA A N 1
ATOM 2613 C CA . ALA A 1 344 ? 9.627 -27.154 -2.847 1.00 94.12 344 ALA A CA 1
ATOM 2614 C C . ALA A 1 344 ? 9.033 -27.841 -4.085 1.00 94.12 344 ALA A C 1
ATOM 2616 O O . ALA A 1 344 ? 9.218 -29.046 -4.238 1.00 94.12 344 ALA A O 1
ATOM 2617 N N . ILE A 1 345 ? 8.419 -27.074 -4.989 1.00 95.50 345 ILE A N 1
ATOM 2618 C CA . ILE A 1 345 ? 7.864 -27.553 -6.263 1.00 95.50 345 ILE A CA 1
ATOM 2619 C C . ILE A 1 345 ? 8.925 -28.223 -7.138 1.00 95.50 345 ILE A C 1
ATOM 2621 O O . ILE A 1 345 ? 8.678 -29.307 -7.649 1.00 95.50 345 ILE A O 1
ATOM 2625 N N . LEU A 1 346 ? 10.141 -27.678 -7.215 1.00 94.94 346 LEU A N 1
ATOM 2626 C CA . LEU A 1 346 ? 11.256 -28.292 -7.960 1.00 94.94 346 LEU A CA 1
ATOM 2627 C C . LEU A 1 346 ? 11.766 -29.626 -7.361 1.00 94.94 346 LEU A C 1
ATOM 2629 O O . LEU A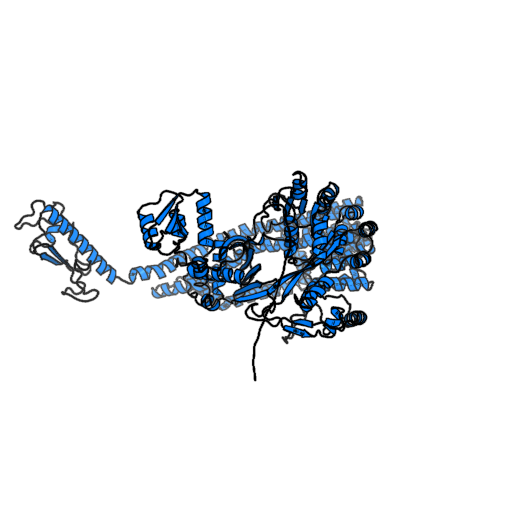 1 346 ? 12.727 -30.205 -7.856 1.00 94.94 346 LEU A O 1
ATOM 2633 N N . ARG A 1 347 ? 11.141 -30.131 -6.287 1.00 95.88 347 ARG A N 1
ATOM 2634 C CA . ARG A 1 347 ? 11.328 -31.494 -5.752 1.00 95.88 347 ARG A CA 1
ATOM 2635 C C . ARG A 1 347 ? 10.052 -32.342 -5.840 1.00 95.88 347 ARG A C 1
ATOM 2637 O O . ARG A 1 347 ? 9.914 -33.315 -5.102 1.00 95.88 347 ARG A O 1
ATOM 2644 N N . GLN A 1 348 ? 9.101 -31.958 -6.687 1.00 94.62 348 GLN A N 1
ATOM 2645 C CA . GLN A 1 348 ? 7.830 -32.655 -6.931 1.00 94.62 348 GLN A CA 1
ATOM 2646 C C . GLN A 1 348 ? 7.684 -33.091 -8.401 1.00 94.62 348 GLN A C 1
ATOM 2648 O O . GLN A 1 348 ? 6.568 -33.314 -8.857 1.00 94.62 348 GLN A O 1
ATOM 2653 N N . ASP A 1 349 ? 8.812 -33.210 -9.113 1.00 92.69 349 ASP A N 1
ATOM 2654 C CA . ASP A 1 349 ? 8.911 -33.671 -10.508 1.00 92.69 349 ASP A CA 1
ATOM 2655 C C . ASP A 1 349 ? 8.010 -32.904 -11.516 1.00 92.69 349 ASP A C 1
ATOM 2657 O O . ASP A 1 349 ? 7.273 -33.538 -12.271 1.00 92.69 349 ASP A O 1
ATOM 2661 N N . PRO A 1 350 ? 7.963 -31.550 -11.498 1.00 95.44 350 PRO A N 1
ATOM 2662 C CA . PRO A 1 350 ? 7.130 -30.780 -12.421 1.00 95.44 350 PRO A CA 1
ATOM 2663 C C . PRO A 1 350 ? 7.737 -30.722 -13.827 1.00 95.44 350 PRO A C 1
ATOM 2665 O O . PRO A 1 350 ? 8.948 -30.601 -13.976 1.00 95.44 350 PRO A O 1
ATOM 2668 N N . ASP A 1 351 ? 6.888 -30.650 -14.847 1.00 94.31 351 ASP A N 1
ATOM 2669 C CA . ASP A 1 351 ? 7.284 -30.196 -16.187 1.00 94.31 351 ASP A CA 1
ATOM 2670 C C . ASP A 1 351 ? 7.149 -28.664 -16.293 1.00 94.31 351 ASP A C 1
ATOM 2672 O O . ASP A 1 351 ? 7.986 -27.966 -16.873 1.00 94.31 351 ASP A O 1
ATOM 2676 N N . VAL A 1 352 ? 6.067 -28.128 -15.710 1.00 97.00 352 VAL A N 1
ATOM 2677 C CA . VAL A 1 352 ? 5.658 -26.723 -15.833 1.00 97.00 352 VAL A CA 1
ATOM 2678 C C . VAL A 1 352 ? 5.424 -26.121 -14.452 1.00 97.00 352 VAL A C 1
ATOM 2680 O O . VAL A 1 352 ? 4.688 -26.666 -13.626 1.00 97.00 352 VAL A O 1
ATOM 2683 N N . VAL A 1 353 ? 6.032 -24.962 -14.207 1.00 97.50 353 VAL A N 1
ATOM 2684 C CA . VAL A 1 353 ? 5.984 -24.264 -12.921 1.00 97.50 353 VAL A CA 1
ATOM 2685 C C . VAL A 1 353 ? 5.471 -22.843 -13.109 1.00 97.50 353 VAL A C 1
ATOM 2687 O O . VAL A 1 353 ? 6.080 -22.054 -13.829 1.00 97.50 353 VAL A O 1
ATOM 2690 N N . MET A 1 354 ? 4.382 -22.481 -12.425 1.00 97.44 354 MET A N 1
ATOM 2691 C CA . MET A 1 354 ? 3.884 -21.101 -12.412 1.00 97.44 354 MET A CA 1
ATOM 2692 C C . MET A 1 354 ? 4.189 -20.406 -11.083 1.00 97.44 354 MET A C 1
ATOM 2694 O O . MET A 1 354 ? 3.843 -20.897 -10.012 1.00 97.44 354 MET A O 1
ATOM 2698 N N . VAL A 1 355 ? 4.827 -19.242 -11.146 1.00 97.50 355 VAL A N 1
ATOM 2699 C CA . VAL A 1 355 ? 5.129 -18.393 -9.987 1.00 97.50 355 VAL A CA 1
ATOM 2700 C C . VAL A 1 355 ? 4.326 -17.111 -10.148 1.00 97.50 355 VAL A C 1
ATOM 2702 O O . VAL A 1 355 ? 4.541 -16.397 -11.123 1.00 97.50 355 VAL A O 1
ATOM 2705 N N . GLY A 1 356 ? 3.415 -16.799 -9.223 1.00 94.81 356 GLY A N 1
ATOM 2706 C CA . GLY A 1 356 ? 2.459 -15.693 -9.385 1.00 94.81 356 GLY A CA 1
ATOM 2707 C C . GLY A 1 356 ? 3.107 -14.359 -9.783 1.00 94.81 356 GLY A C 1
ATOM 2708 O O . GLY A 1 356 ? 2.610 -13.662 -10.669 1.00 94.81 356 GLY A O 1
ATOM 2709 N N . GLU A 1 357 ? 4.261 -14.038 -9.197 1.00 95.88 357 GLU A N 1
ATOM 2710 C CA . GLU A 1 357 ? 5.124 -12.929 -9.612 1.00 95.88 357 GLU A CA 1
ATOM 2711 C C . GLU A 1 357 ? 6.563 -13.107 -9.105 1.00 95.88 357 GLU A C 1
ATOM 2713 O O . GLU A 1 357 ? 6.792 -13.734 -8.070 1.00 95.88 357 GLU A O 1
ATOM 2718 N N . ILE A 1 358 ? 7.529 -12.519 -9.815 1.00 97.00 358 ILE A N 1
ATOM 2719 C CA . ILE A 1 358 ? 8.918 -12.380 -9.355 1.00 97.00 358 ILE A CA 1
ATOM 2720 C C . ILE A 1 358 ? 9.077 -10.966 -8.778 1.00 97.00 358 ILE A C 1
ATOM 2722 O O . ILE A 1 358 ? 9.035 -9.979 -9.514 1.00 97.00 358 ILE A O 1
ATOM 2726 N N . ARG A 1 359 ? 9.234 -10.854 -7.452 1.00 93.94 359 ARG A N 1
ATOM 2727 C CA . ARG A 1 359 ? 9.431 -9.567 -6.747 1.00 93.94 359 ARG A CA 1
ATOM 2728 C C . ARG A 1 359 ? 10.898 -9.281 -6.398 1.00 93.94 359 ARG A C 1
ATOM 2730 O O . ARG A 1 359 ? 11.252 -8.125 -6.175 1.00 93.94 359 ARG A O 1
ATOM 2737 N N . ASP A 1 360 ? 11.723 -10.323 -6.339 1.00 94.44 360 ASP A N 1
ATOM 2738 C CA . ASP A 1 360 ? 13.052 -10.338 -5.724 1.00 94.44 360 ASP A CA 1
ATOM 2739 C C . ASP A 1 360 ? 14.039 -11.236 -6.491 1.00 94.44 360 ASP A C 1
ATOM 2741 O O . ASP A 1 360 ? 13.641 -12.114 -7.263 1.00 94.44 360 ASP A O 1
ATOM 2745 N N . LEU A 1 361 ? 15.339 -11.005 -6.262 1.00 95.75 361 LEU A N 1
ATOM 2746 C CA . LEU A 1 361 ? 16.428 -11.747 -6.903 1.00 95.75 361 LEU A CA 1
ATOM 2747 C C . LEU A 1 361 ? 16.391 -13.239 -6.564 1.00 95.75 361 LEU A C 1
ATOM 2749 O O . LEU A 1 361 ? 16.551 -14.058 -7.459 1.00 95.75 361 LEU A O 1
ATOM 2753 N N . GLU A 1 362 ? 16.127 -13.601 -5.306 1.00 96.88 362 GLU A N 1
ATOM 2754 C CA . GLU A 1 362 ? 16.116 -15.001 -4.866 1.00 96.88 362 GLU A CA 1
ATOM 2755 C C . GLU A 1 362 ? 15.105 -15.826 -5.681 1.00 96.88 362 GLU A C 1
ATOM 2757 O O . GLU A 1 362 ? 15.432 -16.891 -6.206 1.00 96.88 362 GLU A O 1
ATOM 2762 N N . THR A 1 363 ? 13.883 -15.315 -5.852 1.00 96.69 363 THR A N 1
ATOM 2763 C CA . THR A 1 363 ? 12.847 -15.959 -6.670 1.00 96.69 363 THR A CA 1
ATOM 2764 C C . THR A 1 363 ? 13.230 -15.974 -8.158 1.00 96.69 363 THR A C 1
ATOM 2766 O O . THR A 1 363 ? 12.978 -16.974 -8.835 1.00 96.69 363 THR A O 1
ATOM 2769 N N . ALA A 1 364 ? 13.880 -14.917 -8.664 1.00 97.19 364 ALA A N 1
ATOM 2770 C CA . ALA A 1 364 ? 14.363 -14.845 -10.046 1.00 97.19 364 ALA A CA 1
ATOM 2771 C C . ALA A 1 364 ? 15.464 -15.884 -10.343 1.00 97.19 364 ALA A C 1
ATOM 2773 O O . ALA A 1 364 ? 15.378 -16.602 -11.338 1.00 97.19 364 ALA A O 1
ATOM 2774 N N . GLU A 1 365 ? 16.460 -16.019 -9.464 1.00 96.94 365 GLU A N 1
ATOM 2775 C CA . GLU A 1 365 ? 17.539 -17.007 -9.569 1.00 96.94 365 GLU A CA 1
ATOM 2776 C C . GLU A 1 365 ? 16.985 -18.432 -9.630 1.00 96.94 365 GLU A C 1
ATOM 2778 O O . GLU A 1 365 ? 17.369 -19.212 -10.501 1.00 96.94 365 GLU A O 1
ATOM 2783 N N . ILE A 1 366 ? 16.050 -18.783 -8.740 1.00 96.50 366 ILE A N 1
ATOM 2784 C CA . ILE A 1 366 ? 15.472 -20.132 -8.708 1.00 96.50 366 ILE A CA 1
ATOM 2785 C C . ILE A 1 366 ? 14.643 -20.400 -9.976 1.00 96.50 366 ILE A C 1
ATOM 2787 O O . ILE A 1 366 ? 14.723 -21.496 -10.530 1.00 96.50 366 ILE A O 1
ATOM 2791 N N . ALA A 1 367 ? 13.886 -19.411 -10.470 1.00 97.44 367 ALA A N 1
ATOM 2792 C CA . ALA A 1 367 ? 13.150 -19.512 -11.733 1.00 97.44 367 ALA A CA 1
ATOM 2793 C C . ALA A 1 367 ? 14.091 -19.740 -12.933 1.00 97.44 367 ALA A C 1
ATOM 2795 O O . ALA A 1 367 ? 13.811 -20.559 -13.809 1.00 97.44 367 ALA A O 1
ATOM 2796 N N . ILE A 1 368 ? 15.249 -19.079 -12.939 1.00 96.81 368 ILE A N 1
ATOM 2797 C CA . ILE A 1 368 ? 16.300 -19.269 -13.943 1.00 96.81 368 ILE A CA 1
ATOM 2798 C C . ILE A 1 368 ? 16.901 -20.670 -13.849 1.00 96.81 368 ILE A C 1
ATOM 2800 O O . ILE A 1 368 ? 16.924 -21.379 -14.854 1.00 96.81 368 ILE A O 1
ATOM 2804 N N . GLN A 1 369 ? 17.308 -21.123 -12.660 1.00 94.44 369 GLN A N 1
ATOM 2805 C CA . GLN A 1 369 ? 17.859 -22.472 -12.488 1.00 94.44 369 GLN A CA 1
ATOM 2806 C C . GLN A 1 369 ? 16.848 -23.563 -12.877 1.00 94.44 369 GLN A C 1
ATOM 2808 O O . GLN A 1 369 ? 17.228 -24.538 -13.521 1.00 94.44 369 GLN A O 1
ATOM 2813 N N . ALA A 1 370 ? 15.555 -23.382 -12.586 1.00 96.00 370 ALA A N 1
ATOM 2814 C CA . ALA A 1 370 ? 14.492 -24.260 -13.078 1.00 96.00 370 ALA A CA 1
ATOM 2815 C C . ALA A 1 370 ? 14.437 -24.290 -14.618 1.00 96.00 370 ALA A C 1
ATOM 2817 O O . ALA A 1 370 ? 14.487 -25.359 -15.228 1.00 96.00 370 ALA A O 1
ATOM 2818 N N . SER A 1 371 ? 14.421 -23.122 -15.264 1.00 97.19 371 SER A N 1
ATOM 2819 C CA . SER A 1 371 ? 14.346 -23.024 -16.728 1.00 97.19 371 SER A CA 1
ATOM 2820 C C . SER A 1 371 ? 15.555 -23.616 -17.472 1.00 97.19 371 SER A C 1
ATOM 2822 O O . SER A 1 371 ? 15.409 -24.148 -18.574 1.00 97.19 371 SER A O 1
ATOM 2824 N N . LEU A 1 372 ? 16.741 -23.570 -16.853 1.00 95.12 372 LEU A N 1
ATOM 2825 C CA . LEU A 1 372 ? 17.983 -24.154 -17.372 1.00 95.12 372 LEU A CA 1
ATOM 2826 C C . LEU A 1 372 ? 18.109 -25.658 -17.069 1.00 95.12 372 LEU A C 1
ATOM 2828 O O . LEU A 1 372 ? 18.886 -26.348 -17.723 1.00 95.12 372 LEU A O 1
ATOM 2832 N N . THR A 1 373 ? 17.335 -26.181 -16.111 1.00 93.81 373 THR A N 1
ATOM 2833 C CA . THR A 1 373 ? 17.277 -27.617 -15.767 1.00 93.81 373 THR A CA 1
ATOM 2834 C C . THR A 1 373 ? 16.146 -28.376 -16.467 1.00 93.81 373 THR A C 1
ATOM 2836 O O . THR A 1 373 ? 15.941 -29.549 -16.176 1.00 93.81 373 THR A O 1
ATOM 2839 N N . GLY A 1 374 ? 15.461 -27.747 -17.430 1.00 94.12 374 GLY A N 1
ATOM 2840 C CA . GLY A 1 374 ? 14.484 -28.413 -18.300 1.00 94.12 374 GLY A CA 1
ATOM 2841 C C . GLY A 1 374 ? 13.012 -28.136 -17.987 1.00 94.12 374 GLY A C 1
ATOM 2842 O O . GLY A 1 374 ? 12.164 -28.795 -18.572 1.00 94.12 374 GLY A O 1
ATOM 2843 N N . HIS A 1 375 ? 12.703 -27.163 -17.126 1.00 96.75 375 HIS A N 1
ATOM 2844 C CA . HIS A 1 375 ? 11.328 -26.800 -16.764 1.00 96.75 375 HIS A CA 1
ATOM 2845 C C . HIS A 1 375 ? 10.814 -25.610 -17.590 1.00 96.75 375 HIS A C 1
ATOM 2847 O O . HIS A 1 375 ? 11.565 -24.663 -17.855 1.00 96.75 375 HIS A O 1
ATOM 2853 N N . LEU A 1 376 ? 9.522 -25.580 -17.928 1.00 97.81 376 LEU A N 1
ATOM 2854 C CA . LEU A 1 376 ? 8.874 -24.349 -18.396 1.00 97.81 376 LEU A CA 1
ATOM 2855 C C . LEU A 1 376 ? 8.413 -23.530 -17.185 1.00 97.81 376 LEU A C 1
ATOM 2857 O O . LEU A 1 376 ? 7.559 -23.968 -16.415 1.00 97.81 376 LEU A O 1
ATOM 2861 N N . VAL A 1 377 ? 8.955 -22.324 -17.022 1.00 98.19 377 VAL A N 1
ATOM 2862 C CA . VAL A 1 377 ? 8.622 -21.427 -15.912 1.00 98.19 377 VAL A CA 1
ATOM 2863 C C . VAL A 1 377 ? 7.787 -20.259 -16.415 1.00 98.19 377 VAL A C 1
ATOM 2865 O O . VAL A 1 377 ? 8.196 -19.517 -17.305 1.00 98.19 377 VAL A O 1
ATOM 2868 N N . MET A 1 378 ? 6.614 -20.070 -15.823 1.00 98.31 378 MET A N 1
ATOM 2869 C CA . MET A 1 378 ? 5.676 -19.011 -16.184 1.00 98.31 378 MET A CA 1
ATOM 2870 C C . MET A 1 378 ? 5.527 -18.049 -15.006 1.00 98.31 378 MET A C 1
ATOM 2872 O O . MET A 1 378 ? 5.293 -18.488 -13.882 1.00 98.31 378 MET A O 1
ATOM 2876 N N . SER A 1 379 ? 5.662 -16.741 -15.222 1.00 98.12 379 SER A N 1
ATOM 2877 C CA . SER A 1 379 ? 5.515 -15.773 -14.127 1.00 98.12 379 SER A CA 1
ATOM 2878 C C . SER A 1 379 ? 5.017 -14.405 -14.579 1.00 98.12 379 SER A C 1
ATOM 2880 O O . SER A 1 379 ? 4.806 -14.168 -15.771 1.00 98.12 379 SER A O 1
ATOM 2882 N N . THR A 1 380 ? 4.807 -13.499 -13.619 1.00 97.94 380 THR A N 1
ATOM 2883 C CA . THR A 1 380 ? 4.451 -12.110 -13.897 1.00 97.94 380 THR A CA 1
ATOM 2884 C C . THR A 1 380 ? 5.427 -11.085 -13.332 1.00 97.94 380 THR A C 1
ATOM 2886 O O . THR A 1 380 ? 6.086 -11.304 -12.316 1.00 97.94 380 THR A O 1
ATOM 2889 N N . LEU A 1 381 ? 5.480 -9.939 -14.012 1.00 95.81 381 LEU A N 1
ATOM 2890 C CA . LEU A 1 381 ? 6.123 -8.708 -13.556 1.00 95.81 381 LEU A CA 1
ATOM 2891 C C . LEU A 1 381 ? 5.136 -7.532 -13.663 1.00 95.81 381 LEU A C 1
ATOM 2893 O O . LEU A 1 381 ? 4.053 -7.642 -14.247 1.00 95.81 381 LEU A O 1
ATOM 2897 N N . HIS A 1 382 ? 5.506 -6.385 -13.091 1.00 93.00 382 HIS A N 1
ATOM 2898 C CA . HIS A 1 382 ? 4.708 -5.151 -13.124 1.00 93.00 382 HIS A CA 1
ATOM 2899 C C . HIS A 1 382 ? 5.415 -4.041 -13.919 1.00 93.00 382 HIS A C 1
ATOM 2901 O O . HIS A 1 382 ? 5.554 -2.920 -13.441 1.00 93.00 382 HIS A O 1
ATOM 2907 N N . THR A 1 383 ? 5.886 -4.354 -15.130 1.00 90.81 383 THR A N 1
ATOM 2908 C CA . THR A 1 383 ? 6.524 -3.380 -16.039 1.00 90.81 383 THR A CA 1
ATOM 2909 C C . THR A 1 383 ? 5.529 -2.816 -17.053 1.00 90.81 383 THR A C 1
ATOM 2911 O O . THR A 1 383 ? 4.476 -3.402 -17.319 1.00 90.81 383 THR A O 1
ATOM 2914 N N . ASN A 1 384 ? 5.844 -1.653 -17.631 1.00 84.12 384 ASN A N 1
ATOM 2915 C CA . ASN A 1 384 ? 4.952 -1.008 -18.594 1.00 84.12 384 ASN A CA 1
ATOM 2916 C C . ASN A 1 384 ? 5.032 -1.623 -19.999 1.00 84.12 384 ASN A C 1
ATOM 2918 O O . ASN A 1 384 ? 3.980 -1.782 -20.627 1.00 84.12 384 ASN A O 1
ATOM 2922 N N . THR A 1 385 ? 6.241 -1.972 -20.447 1.00 89.00 385 THR A N 1
ATOM 2923 C CA . THR A 1 385 ? 6.606 -2.522 -21.766 1.00 89.00 385 THR A CA 1
ATOM 2924 C C . THR A 1 385 ? 7.059 -3.984 -21.653 1.00 89.00 385 THR A C 1
ATOM 2926 O O . THR A 1 385 ? 7.430 -4.445 -20.569 1.00 89.00 385 THR A O 1
ATOM 2929 N N . ALA A 1 386 ? 7.056 -4.720 -22.774 1.00 93.44 386 ALA A N 1
ATOM 2930 C CA . ALA A 1 386 ? 7.602 -6.081 -22.819 1.00 93.44 386 ALA A CA 1
ATOM 2931 C C . ALA A 1 386 ? 9.134 -6.072 -22.680 1.00 93.44 386 ALA A C 1
ATOM 2933 O O . ALA A 1 386 ? 9.696 -6.890 -21.959 1.00 93.44 386 ALA A O 1
ATOM 2934 N N . ILE A 1 387 ? 9.807 -5.102 -23.304 1.00 94.44 387 ILE A N 1
ATOM 2935 C CA . ILE A 1 387 ? 11.263 -4.941 -23.204 1.00 94.44 387 ILE A CA 1
ATOM 2936 C C . ILE A 1 387 ? 11.690 -4.530 -21.791 1.00 94.44 387 ILE A C 1
ATOM 2938 O O . ILE A 1 387 ? 12.605 -5.137 -21.244 1.00 94.44 387 ILE A O 1
ATOM 2942 N N . GLY A 1 388 ? 10.952 -3.638 -21.130 1.00 92.19 388 GLY A N 1
ATOM 2943 C CA . GLY A 1 388 ? 11.219 -3.244 -19.746 1.00 92.19 388 GLY A CA 1
ATOM 2944 C C . GLY A 1 388 ? 11.113 -4.384 -18.730 1.00 92.19 388 GLY A C 1
ATOM 2945 O O . GLY A 1 388 ? 11.631 -4.253 -17.628 1.00 92.19 388 GLY A O 1
ATOM 2946 N N . ALA A 1 389 ? 10.494 -5.523 -19.073 1.00 95.44 389 ALA A N 1
ATOM 2947 C CA . ALA A 1 389 ? 10.567 -6.742 -18.259 1.00 95.44 389 ALA A CA 1
ATOM 2948 C C . ALA A 1 389 ? 11.977 -7.355 -18.254 1.00 95.44 389 ALA A C 1
ATOM 2950 O O . ALA A 1 389 ? 12.415 -7.878 -17.234 1.00 95.44 389 ALA A O 1
ATOM 2951 N N . VAL A 1 390 ? 12.690 -7.263 -19.380 1.00 95.69 390 VAL A N 1
ATOM 2952 C CA . VAL A 1 390 ? 14.085 -7.692 -19.527 1.00 95.69 390 VAL A CA 1
ATOM 2953 C C . VAL A 1 390 ? 14.989 -6.767 -18.716 1.00 95.69 390 VAL A C 1
ATOM 2955 O O . VAL A 1 390 ? 15.746 -7.250 -17.878 1.00 95.69 390 VAL A O 1
ATOM 2958 N N . THR A 1 391 ? 14.829 -5.448 -18.890 1.00 92.94 391 THR A N 1
ATOM 2959 C CA . THR A 1 391 ? 15.502 -4.415 -18.083 1.00 92.94 391 THR A CA 1
ATOM 2960 C C . THR A 1 391 ? 15.284 -4.684 -16.594 1.00 92.94 391 THR A C 1
ATOM 2962 O O . THR A 1 391 ? 16.243 -4.868 -15.854 1.00 92.94 391 THR A O 1
ATOM 2965 N N . ARG A 1 392 ? 14.026 -4.887 -16.175 1.00 94.19 392 ARG A N 1
ATOM 2966 C CA . ARG A 1 392 ? 13.668 -5.144 -14.776 1.00 94.19 392 ARG A CA 1
ATOM 2967 C C . ARG A 1 392 ? 14.268 -6.426 -14.194 1.00 94.19 392 ARG A C 1
ATOM 2969 O O . ARG A 1 392 ? 14.529 -6.460 -12.995 1.00 94.19 392 ARG A O 1
ATOM 2976 N N . MET A 1 393 ? 14.469 -7.479 -14.987 1.00 96.62 393 MET A N 1
ATOM 2977 C CA . MET A 1 393 ? 15.171 -8.680 -14.512 1.00 96.62 393 MET A CA 1
ATOM 2978 C C . MET A 1 393 ? 16.642 -8.356 -14.216 1.00 96.62 393 MET A C 1
ATOM 2980 O O . MET A 1 393 ? 17.128 -8.696 -13.138 1.00 96.62 393 MET A O 1
ATOM 2984 N N . MET A 1 394 ? 17.319 -7.631 -15.111 1.00 94.25 394 MET A N 1
ATOM 2985 C CA . MET A 1 394 ? 18.702 -7.183 -14.900 1.00 94.25 394 MET A CA 1
ATOM 2986 C C . MET A 1 394 ? 18.808 -6.205 -13.712 1.00 94.25 394 MET A C 1
ATOM 2988 O O . MET A 1 394 ? 19.672 -6.390 -12.861 1.00 94.25 394 MET A O 1
ATOM 2992 N N . ASP A 1 395 ? 17.864 -5.264 -13.560 1.00 92.94 395 ASP A N 1
ATOM 2993 C CA . ASP A 1 395 ? 17.773 -4.339 -12.411 1.00 92.94 395 ASP A CA 1
ATOM 2994 C C . ASP A 1 395 ? 17.623 -5.056 -11.056 1.00 92.94 395 ASP A C 1
ATOM 2996 O O . ASP A 1 395 ? 17.968 -4.505 -10.011 1.00 92.94 395 ASP A O 1
ATOM 3000 N N . MET A 1 396 ? 17.054 -6.268 -11.044 1.00 94.81 396 MET A N 1
ATOM 3001 C CA . MET A 1 396 ? 16.948 -7.090 -9.834 1.00 94.81 396 MET A CA 1
ATOM 3002 C C . MET A 1 396 ? 18.250 -7.834 -9.505 1.00 94.81 396 MET A C 1
ATOM 3004 O O . MET A 1 396 ? 18.324 -8.434 -8.438 1.00 94.81 396 MET A O 1
ATOM 3008 N N . GLY A 1 397 ? 19.268 -7.781 -10.371 1.00 93.50 397 GLY A N 1
ATOM 3009 C CA . GLY A 1 397 ? 20.551 -8.471 -10.211 1.00 93.50 397 GLY A CA 1
ATOM 3010 C C . GLY A 1 397 ? 20.688 -9.761 -11.026 1.00 93.50 397 GLY A C 1
ATOM 3011 O O . GLY A 1 397 ? 21.584 -10.554 -10.753 1.00 93.50 397 GLY A O 1
ATOM 3012 N N . VAL A 1 398 ? 19.812 -10.009 -12.008 1.00 96.19 398 VAL A N 1
ATOM 3013 C CA . VAL A 1 398 ? 19.939 -11.184 -12.883 1.00 96.19 398 VAL A CA 1
ATOM 3014 C C . VAL A 1 398 ? 21.062 -10.986 -13.901 1.00 96.19 398 VAL A C 1
ATOM 3016 O O . VAL A 1 398 ? 20.988 -10.104 -14.754 1.00 96.19 398 VAL A O 1
ATOM 3019 N N . GLU A 1 399 ? 22.041 -11.891 -13.876 1.00 96.38 399 GLU A N 1
ATOM 3020 C CA . GLU A 1 399 ? 23.121 -11.975 -14.865 1.00 96.38 399 GLU A CA 1
ATOM 3021 C C . GLU A 1 399 ? 22.584 -12.059 -16.315 1.00 96.38 399 GLU A C 1
ATOM 3023 O O . GLU A 1 399 ? 21.885 -13.025 -16.654 1.00 96.38 399 GLU A O 1
ATOM 3028 N N . PRO A 1 400 ? 22.931 -11.118 -17.218 1.00 95.12 400 PRO A N 1
ATOM 3029 C CA . PRO A 1 400 ? 22.348 -11.049 -18.564 1.00 95.12 400 PRO A CA 1
ATOM 3030 C C . PRO A 1 400 ? 22.582 -12.294 -19.434 1.00 95.12 400 PRO A C 1
ATOM 3032 O O . PRO A 1 400 ? 21.734 -12.643 -20.252 1.00 95.12 400 PRO A O 1
ATOM 3035 N N . PHE A 1 401 ? 23.688 -13.020 -19.226 1.00 94.25 401 PHE A N 1
ATOM 3036 C CA . PHE A 1 401 ? 23.937 -14.322 -19.866 1.00 94.25 401 PHE A CA 1
ATOM 3037 C C . PHE A 1 401 ? 22.949 -15.414 -19.417 1.00 94.25 401 PHE A C 1
ATOM 3039 O O . PHE A 1 401 ? 22.534 -16.255 -20.219 1.00 94.25 401 PHE A O 1
ATOM 3046 N N . LEU A 1 402 ? 22.542 -15.408 -18.144 1.00 95.62 402 LEU A N 1
ATOM 3047 C CA . LEU A 1 402 ? 21.518 -16.328 -17.653 1.00 95.62 402 LEU A CA 1
ATOM 3048 C C . LEU A 1 402 ? 20.134 -15.922 -18.171 1.00 95.62 402 LEU A C 1
ATOM 3050 O O . LEU A 1 402 ? 19.338 -16.788 -18.523 1.00 95.62 402 LEU A O 1
ATOM 3054 N N . LEU A 1 403 ? 19.853 -14.620 -18.287 1.00 96.06 403 LEU A N 1
ATOM 3055 C CA . LEU A 1 403 ? 18.592 -14.124 -18.842 1.00 96.06 403 LEU A CA 1
ATOM 3056 C C . LEU A 1 403 ? 18.444 -14.447 -20.338 1.00 96.06 403 LEU A C 1
ATOM 3058 O O . LEU A 1 403 ? 17.394 -14.932 -20.752 1.00 96.06 403 LEU A O 1
ATOM 3062 N N . SER A 1 404 ? 19.489 -14.246 -21.147 1.00 95.38 404 SER A N 1
ATOM 3063 C CA . SER A 1 404 ? 19.453 -14.532 -22.591 1.00 95.38 404 SER A CA 1
ATOM 3064 C C . SER A 1 404 ? 19.356 -16.027 -22.923 1.00 95.38 404 SER A C 1
ATOM 3066 O O . SER A 1 404 ? 18.790 -16.393 -23.954 1.00 95.38 404 SER A O 1
ATOM 3068 N N . SER A 1 405 ? 19.869 -16.901 -22.052 1.00 93.88 405 SER A N 1
ATOM 3069 C CA . SER A 1 405 ? 19.769 -18.359 -22.209 1.00 93.88 405 SER A CA 1
ATOM 3070 C C . SER A 1 405 ? 18.467 -18.957 -21.656 1.00 93.88 405 SER A C 1
ATOM 3072 O O . SER A 1 405 ? 18.029 -19.994 -22.153 1.00 93.88 405 SER A O 1
ATOM 3074 N N . SER A 1 406 ? 17.820 -18.304 -20.683 1.00 96.69 406 SER A N 1
ATOM 3075 C CA . SER A 1 406 ? 16.572 -18.779 -20.059 1.00 96.69 406 SER A CA 1
ATOM 3076 C C . SER A 1 406 ? 15.289 -18.221 -20.683 1.00 96.69 406 SER A C 1
ATOM 3078 O O . SER A 1 406 ? 14.302 -18.948 -20.808 1.00 96.69 406 SER A O 1
ATOM 3080 N N . LEU A 1 407 ? 15.257 -16.941 -21.061 1.00 97.75 407 LEU A N 1
ATOM 3081 C CA . LEU A 1 407 ? 14.030 -16.264 -21.485 1.00 97.75 407 LEU A CA 1
ATOM 3082 C C . LEU A 1 407 ? 13.576 -16.740 -22.877 1.00 97.75 407 LEU A C 1
ATOM 3084 O O . LEU A 1 407 ? 14.348 -16.737 -23.839 1.00 97.75 407 LEU A O 1
ATOM 3088 N N . VAL A 1 408 ? 12.301 -17.126 -23.004 1.00 97.56 408 VAL A N 1
ATOM 3089 C CA . VAL A 1 408 ? 11.703 -17.568 -24.281 1.00 97.56 408 VAL A CA 1
ATOM 3090 C C . VAL A 1 408 ? 10.674 -16.592 -24.848 1.00 97.56 408 VAL A C 1
ATOM 3092 O O . VAL A 1 408 ? 10.471 -16.564 -26.063 1.00 97.56 408 VAL A O 1
ATOM 3095 N N . GLY A 1 409 ? 10.069 -15.748 -24.010 1.00 97.25 409 GLY A N 1
ATOM 3096 C CA . GLY A 1 409 ? 9.212 -14.658 -24.470 1.00 97.25 409 GLY A CA 1
ATOM 3097 C C . GLY A 1 409 ? 8.644 -13.796 -23.345 1.00 97.25 409 GLY A C 1
ATOM 3098 O O . GLY A 1 409 ? 8.560 -14.224 -22.192 1.00 97.25 409 GLY A O 1
ATOM 3099 N N . VAL A 1 410 ? 8.219 -12.586 -23.705 1.00 97.81 410 VAL A N 1
ATOM 3100 C CA . VAL A 1 410 ? 7.516 -11.649 -22.823 1.00 97.81 410 VAL A CA 1
ATOM 3101 C C . VAL A 1 410 ? 6.229 -11.173 -23.488 1.00 97.81 410 VAL A C 1
ATOM 3103 O O . VAL A 1 410 ? 6.245 -10.724 -24.633 1.00 97.81 410 VAL A O 1
ATOM 3106 N N . LEU A 1 411 ? 5.122 -11.227 -22.750 1.00 97.31 411 LEU A N 1
ATOM 3107 C CA . LEU A 1 411 ? 3.819 -10.704 -23.145 1.00 97.31 411 LEU A CA 1
ATOM 3108 C C . LEU A 1 411 ? 3.455 -9.490 -22.280 1.00 97.31 411 LEU A C 1
ATOM 3110 O O . LEU A 1 411 ? 3.063 -9.651 -21.125 1.00 97.31 411 LEU A O 1
ATOM 3114 N N . ALA A 1 412 ? 3.539 -8.276 -22.822 1.00 95.88 412 ALA A N 1
ATOM 3115 C CA . ALA A 1 412 ? 2.976 -7.095 -22.169 1.00 95.88 412 ALA A CA 1
ATOM 3116 C C . ALA A 1 412 ? 1.484 -6.945 -22.491 1.00 95.88 412 ALA A C 1
ATOM 3118 O O . ALA A 1 412 ? 1.049 -7.166 -23.623 1.00 95.88 412 ALA A O 1
ATOM 3119 N N . GLN A 1 413 ? 0.701 -6.568 -21.477 1.00 95.12 413 GLN A N 1
ATOM 3120 C CA . GLN A 1 413 ? -0.758 -6.594 -21.526 1.00 95.12 413 GLN A CA 1
ATOM 3121 C C . GLN A 1 413 ? -1.396 -5.350 -20.879 1.00 95.12 413 GLN A C 1
ATOM 3123 O O . GLN A 1 413 ? -0.889 -4.775 -19.908 1.00 95.12 413 GLN A O 1
ATOM 3128 N N . ARG A 1 414 ? -2.557 -4.946 -21.404 1.00 94.31 414 ARG A N 1
ATOM 3129 C CA . ARG A 1 414 ? -3.540 -4.036 -20.776 1.00 94.31 414 ARG A CA 1
ATOM 3130 C C . ARG A 1 414 ? -4.951 -4.547 -21.074 1.00 94.31 414 ARG A C 1
ATOM 3132 O O . ARG A 1 414 ? -5.113 -5.343 -21.989 1.00 94.31 414 ARG A O 1
ATOM 3139 N N . LEU A 1 415 ? -5.969 -4.060 -20.358 1.00 92.81 415 LEU A N 1
ATOM 3140 C CA . LEU A 1 415 ? -7.378 -4.250 -20.735 1.00 92.81 415 LEU A CA 1
ATOM 3141 C C . LEU A 1 415 ? -7.973 -2.926 -21.225 1.00 92.81 415 LEU A C 1
ATOM 3143 O O . LEU A 1 415 ? -7.894 -1.919 -20.519 1.00 92.81 415 LEU A O 1
ATOM 3147 N N . VAL A 1 416 ? -8.615 -2.949 -22.392 1.00 93.62 416 VAL A N 1
ATOM 3148 C CA . VAL A 1 416 ? -9.466 -1.863 -22.907 1.00 93.62 416 VAL A CA 1
ATOM 3149 C C . VAL A 1 416 ? -10.930 -2.272 -22.797 1.00 93.62 416 VAL A C 1
ATOM 3151 O O . VAL A 1 416 ? -11.263 -3.453 -22.928 1.00 93.62 416 VAL A O 1
ATOM 3154 N N . ARG A 1 417 ? -11.822 -1.313 -22.546 1.00 92.56 417 ARG A N 1
ATOM 3155 C CA . ARG A 1 417 ? -13.267 -1.569 -22.524 1.00 92.56 417 ARG A CA 1
ATOM 3156 C C . ARG A 1 417 ? -13.790 -1.763 -23.946 1.00 92.56 417 ARG A C 1
ATOM 3158 O O . ARG A 1 417 ? -13.395 -1.036 -24.862 1.00 92.56 417 ARG A O 1
ATOM 3165 N N . THR A 1 418 ? -14.677 -2.732 -24.132 1.00 93.69 418 THR A N 1
ATOM 3166 C CA . THR A 1 418 ? -15.331 -2.995 -25.421 1.00 93.69 418 THR A CA 1
ATOM 3167 C C . THR A 1 418 ? -16.548 -2.095 -25.598 1.00 93.69 418 THR A C 1
ATOM 3169 O O . THR A 1 418 ? -17.276 -1.833 -24.641 1.00 93.69 418 THR A O 1
ATOM 3172 N N . LEU A 1 419 ? -16.760 -1.578 -26.808 1.00 95.12 419 LEU A N 1
ATOM 3173 C CA . LEU A 1 419 ? -17.926 -0.755 -27.137 1.00 95.12 419 LEU A CA 1
ATOM 3174 C C . LEU A 1 419 ? -19.223 -1.556 -26.981 1.00 95.12 419 LEU A C 1
ATOM 3176 O O . LEU A 1 419 ? -19.282 -2.726 -27.351 1.00 95.12 419 LEU A O 1
ATOM 3180 N N . CYS A 1 420 ? -20.276 -0.915 -26.471 1.00 93.06 420 CYS A N 1
ATOM 3181 C CA . CYS A 1 420 ? -21.600 -1.530 -26.421 1.00 93.06 420 CYS A CA 1
ATOM 3182 C C . CYS A 1 420 ? -22.155 -1.703 -27.845 1.00 93.06 420 CYS A C 1
ATOM 3184 O O . CYS A 1 420 ? -22.331 -0.726 -28.577 1.00 93.06 420 CYS A O 1
ATOM 3186 N N . GLU A 1 421 ? -22.431 -2.949 -28.239 1.00 92.31 421 GLU A N 1
ATOM 3187 C CA . GLU A 1 421 ? -22.913 -3.262 -29.590 1.00 92.31 421 GLU A CA 1
ATOM 3188 C C . GLU A 1 421 ? -24.305 -2.681 -29.868 1.00 92.31 421 GLU A C 1
ATOM 3190 O O . GLU A 1 421 ? -24.570 -2.278 -30.998 1.00 92.31 421 GLU A O 1
ATOM 3195 N N . ASP A 1 422 ? -25.135 -2.561 -28.826 1.00 92.44 422 ASP A N 1
ATOM 3196 C CA . ASP A 1 422 ? -26.516 -2.069 -28.883 1.00 92.44 422 ASP A CA 1
ATOM 3197 C C . ASP A 1 422 ? -26.615 -0.564 -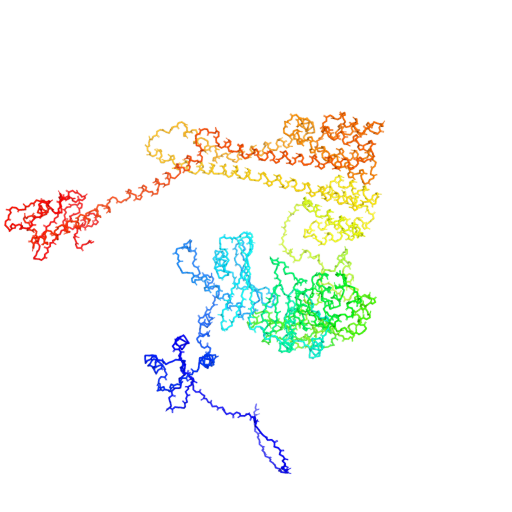29.215 1.00 92.44 422 ASP A C 1
ATOM 3199 O O . ASP A 1 422 ? -27.655 -0.104 -29.686 1.00 92.44 422 ASP A O 1
ATOM 3203 N N . CYS A 1 423 ? -25.554 0.222 -28.967 1.00 92.38 423 CYS A N 1
ATOM 3204 C CA . CYS A 1 423 ? -25.594 1.685 -29.112 1.00 92.38 423 CYS A CA 1
ATOM 3205 C C . CYS A 1 423 ? -24.412 2.328 -29.856 1.00 92.38 423 CYS A C 1
ATOM 3207 O O . CYS A 1 423 ? -24.458 3.534 -30.110 1.00 92.38 423 CYS A O 1
ATOM 3209 N N . ARG A 1 424 ? -23.348 1.588 -30.201 1.00 93.81 424 ARG A N 1
ATOM 3210 C CA . ARG A 1 424 ? -22.196 2.147 -30.935 1.00 93.81 424 ARG A CA 1
ATOM 3211 C C . ARG A 1 424 ? -22.626 2.754 -32.279 1.00 93.81 424 ARG A C 1
ATOM 3213 O O . ARG A 1 424 ? -23.269 2.095 -33.092 1.00 93.81 424 ARG A O 1
ATOM 3220 N N . VAL A 1 425 ? -22.228 3.999 -32.541 1.00 92.81 425 VAL A N 1
ATOM 3221 C CA . VAL A 1 425 ? -22.554 4.709 -33.794 1.00 92.81 425 VAL A CA 1
ATOM 3222 C C . VAL A 1 425 ? -21.295 4.897 -34.634 1.00 92.81 425 VAL A C 1
ATOM 3224 O O . VAL A 1 425 ? -20.243 5.249 -34.103 1.00 92.81 425 VAL A O 1
ATOM 3227 N N . GLN A 1 426 ? -21.403 4.674 -35.947 1.00 94.50 426 GLN A N 1
ATOM 3228 C CA . GLN A 1 426 ? -20.317 4.920 -36.898 1.00 94.50 426 GLN A CA 1
ATOM 3229 C C . GLN A 1 426 ? -20.103 6.424 -37.129 1.00 94.50 426 GLN A C 1
ATOM 3231 O O . GLN A 1 426 ? -21.048 7.156 -37.428 1.00 94.50 426 GLN A O 1
ATOM 3236 N N . ARG A 1 427 ? -18.846 6.876 -37.074 1.00 93.62 427 ARG A N 1
ATOM 3237 C CA . ARG A 1 427 ? -18.417 8.241 -37.415 1.00 93.62 427 ARG A CA 1
ATOM 3238 C C . ARG A 1 427 ? -17.160 8.201 -38.290 1.00 93.62 427 ARG A C 1
ATOM 3240 O O . ARG A 1 427 ? -16.285 7.360 -38.107 1.00 93.62 427 ARG A O 1
ATOM 3247 N N . ALA A 1 428 ? -17.027 9.142 -39.224 1.00 92.25 428 ALA A N 1
ATOM 3248 C CA . ALA A 1 428 ? -15.759 9.372 -39.916 1.00 92.25 428 ALA A CA 1
ATOM 3249 C C . ALA A 1 428 ? -14.683 9.884 -38.934 1.00 92.25 428 ALA A C 1
ATOM 3251 O O . ALA A 1 428 ? -14.937 10.805 -38.151 1.00 92.25 428 ALA A O 1
ATOM 3252 N N . ALA A 1 429 ? -13.482 9.307 -38.979 1.00 90.62 429 ALA A N 1
ATOM 3253 C CA . ALA A 1 429 ? -12.368 9.737 -38.138 1.00 90.62 429 ALA A CA 1
ATOM 3254 C C . ALA A 1 429 ? -12.007 11.220 -38.366 1.00 90.62 429 ALA A C 1
ATOM 3256 O O . ALA A 1 429 ? -11.965 11.704 -39.498 1.00 90.62 429 ALA A O 1
ATOM 3257 N N . THR A 1 430 ? -11.710 11.938 -37.283 1.00 90.38 430 THR A N 1
ATOM 3258 C CA . THR A 1 430 ? -11.114 13.279 -37.322 1.00 90.38 430 THR A CA 1
ATOM 3259 C C . THR A 1 430 ? -9.662 13.213 -37.793 1.00 90.38 430 THR A C 1
ATOM 3261 O O . THR A 1 430 ? -9.007 12.178 -37.697 1.00 90.38 430 THR A O 1
ATOM 3264 N N . THR A 1 431 ? -9.109 14.346 -38.231 1.00 88.06 431 THR A N 1
ATOM 3265 C CA . THR A 1 431 ? -7.706 14.457 -38.665 1.00 88.06 431 THR A CA 1
ATOM 3266 C C . THR A 1 431 ? -6.705 13.939 -37.623 1.00 88.06 431 THR A C 1
ATOM 3268 O O . THR A 1 431 ? -5.716 13.312 -37.989 1.00 88.06 431 THR A O 1
ATOM 3271 N N . ALA A 1 432 ? -6.974 14.151 -36.329 1.00 84.12 432 ALA A N 1
ATOM 3272 C CA . ALA A 1 432 ? -6.120 13.668 -35.242 1.00 84.12 432 ALA A CA 1
ATOM 3273 C C . ALA A 1 432 ? -6.229 12.145 -35.036 1.00 84.12 432 ALA A C 1
ATOM 3275 O O . ALA A 1 432 ? -5.218 11.483 -34.813 1.00 84.12 432 ALA A O 1
ATOM 3276 N N . GLU A 1 433 ? -7.434 11.576 -35.153 1.00 88.25 433 GLU A N 1
ATOM 3277 C CA . GLU A 1 433 ? -7.646 10.123 -35.097 1.00 88.25 433 GLU A CA 1
ATOM 3278 C C . GLU A 1 433 ? -6.997 9.428 -36.309 1.00 88.25 433 GLU A C 1
ATOM 3280 O O . GLU A 1 433 ? -6.300 8.432 -36.133 1.00 88.25 433 GLU A O 1
ATOM 3285 N N . LEU A 1 434 ? -7.130 9.991 -37.518 1.00 89.19 434 LEU A N 1
ATOM 3286 C CA . LEU A 1 434 ? -6.449 9.515 -38.732 1.00 89.19 434 LEU A CA 1
ATOM 3287 C C . LEU A 1 434 ? -4.920 9.523 -38.569 1.00 89.19 434 LEU A C 1
ATOM 3289 O O . LEU A 1 434 ? -4.268 8.512 -38.822 1.00 89.19 434 LEU A O 1
ATOM 3293 N N . GLN A 1 435 ? -4.352 10.629 -38.072 1.00 87.88 435 GLN A N 1
ATOM 3294 C CA . GLN A 1 435 ? -2.913 10.750 -37.812 1.00 87.88 435 GLN A CA 1
ATOM 3295 C C . GLN A 1 435 ? -2.420 9.761 -36.741 1.00 87.88 435 GLN A C 1
ATOM 3297 O O . GLN A 1 435 ? -1.320 9.227 -36.869 1.00 87.88 435 GLN A O 1
ATOM 3302 N N . PHE A 1 436 ? -3.214 9.497 -35.697 1.00 86.19 436 PHE A N 1
ATOM 3303 C CA . PHE A 1 436 ? -2.885 8.501 -34.673 1.00 86.19 436 PHE A CA 1
ATOM 3304 C C . PHE A 1 436 ? -2.891 7.071 -35.231 1.00 86.19 436 PHE A C 1
ATOM 3306 O O . PHE A 1 436 ? -1.987 6.288 -34.929 1.00 86.19 436 PHE A O 1
ATOM 3313 N N . LEU A 1 437 ? -3.901 6.732 -36.037 1.00 88.25 437 LEU A N 1
ATOM 3314 C CA . LEU A 1 437 ? -4.053 5.409 -36.643 1.00 88.25 437 LEU A CA 1
ATOM 3315 C C . LEU A 1 437 ? -2.987 5.148 -37.719 1.00 88.25 437 LEU A C 1
ATOM 3317 O O . LEU A 1 437 ? -2.464 4.040 -37.788 1.00 88.25 437 LEU A O 1
ATOM 3321 N N . GLY A 1 438 ? -2.625 6.175 -38.495 1.00 88.56 438 GLY A N 1
ATOM 3322 C CA . GLY A 1 438 ? -1.763 6.067 -39.678 1.00 88.56 438 GLY A CA 1
ATOM 3323 C C . GLY A 1 438 ? -2.538 5.881 -40.990 1.00 88.56 438 GLY A C 1
ATOM 3324 O O . GLY A 1 438 ? -1.929 5.647 -42.030 1.00 88.56 438 GLY A O 1
ATOM 3325 N N . GLU A 1 439 ? -3.867 6.002 -40.951 1.00 88.12 439 GLU A N 1
ATOM 3326 C CA . GLU A 1 439 ? -4.769 5.731 -42.076 1.00 88.12 439 GLU A CA 1
ATOM 3327 C C . GLU A 1 439 ? -5.179 7.019 -42.813 1.00 88.12 439 GLU A C 1
ATOM 3329 O O . GLU A 1 439 ? -5.467 8.029 -42.166 1.00 88.12 439 GLU A O 1
ATOM 3334 N N . PRO A 1 440 ? -5.297 7.018 -44.158 1.00 84.31 440 PRO A N 1
ATOM 3335 C CA . PRO A 1 440 ? -5.741 8.192 -44.910 1.00 84.31 440 PRO A CA 1
ATOM 3336 C C . PRO A 1 440 ? -7.252 8.442 -44.777 1.00 84.31 440 PRO A C 1
ATOM 3338 O O . PRO A 1 440 ? -7.703 9.578 -44.937 1.00 84.31 440 PRO A O 1
ATOM 3341 N N . ARG A 1 441 ? -8.044 7.391 -44.510 1.00 90.12 441 ARG A N 1
ATOM 3342 C CA . ARG A 1 441 ? -9.484 7.435 -44.207 1.00 90.12 441 ARG A CA 1
ATOM 3343 C C . ARG A 1 441 ? -9.859 6.237 -43.336 1.00 90.12 441 ARG A C 1
ATOM 3345 O O . ARG A 1 441 ? -9.534 5.114 -43.693 1.00 90.12 441 ARG A O 1
ATOM 3352 N N . ALA A 1 442 ? -10.616 6.470 -42.268 1.00 91.19 442 ALA A N 1
ATOM 3353 C CA . ALA A 1 442 ? -11.170 5.426 -41.412 1.00 91.19 442 ALA A CA 1
ATOM 3354 C C . ALA A 1 442 ? -12.605 5.779 -40.990 1.00 91.19 442 ALA A C 1
ATOM 3356 O O . ALA A 1 442 ? -12.929 6.952 -40.766 1.00 91.19 442 ALA A O 1
ATOM 3357 N N . VAL A 1 443 ? -13.452 4.756 -40.865 1.00 93.12 443 VAL A N 1
ATOM 3358 C CA . VAL A 1 443 ? -14.740 4.834 -40.164 1.00 93.12 443 VAL A CA 1
ATOM 3359 C C . VAL A 1 443 ? -14.528 4.202 -38.798 1.00 93.12 443 VAL A C 1
ATOM 3361 O O . VAL A 1 443 ? -14.073 3.066 -38.710 1.00 93.12 443 VAL A O 1
ATOM 3364 N N . LEU A 1 444 ? -14.820 4.956 -37.746 1.00 94.25 444 LEU A N 1
ATOM 3365 C CA . LEU A 1 444 ? -14.664 4.550 -36.354 1.00 94.25 444 LEU A CA 1
ATOM 3366 C C . LEU A 1 444 ? -16.034 4.430 -35.694 1.00 94.25 444 LEU A C 1
ATOM 3368 O O . LEU A 1 444 ? -17.044 4.855 -36.255 1.00 94.25 444 LEU A O 1
ATOM 3372 N N . TYR A 1 445 ? -16.059 3.874 -34.489 1.00 93.38 445 TYR A N 1
ATOM 3373 C CA . TYR A 1 445 ? -17.265 3.765 -33.678 1.00 93.38 445 TYR A CA 1
ATOM 3374 C C . TYR A 1 445 ? -17.115 4.581 -32.395 1.00 93.38 445 TYR A C 1
ATOM 3376 O O . TYR A 1 445 ? -16.045 4.598 -31.786 1.00 93.38 445 TYR A O 1
ATOM 3384 N N . GLU A 1 446 ? -18.190 5.249 -31.984 1.00 90.06 446 GLU A N 1
ATOM 3385 C CA . GLU A 1 446 ? -18.208 6.121 -30.808 1.00 90.06 446 GLU A CA 1
ATOM 3386 C C . GLU A 1 446 ? -19.196 5.633 -29.738 1.00 90.06 446 GLU A C 1
ATOM 3388 O O . GLU A 1 446 ? -20.254 5.072 -30.038 1.00 90.06 446 GLU A O 1
ATOM 3393 N N . SER A 1 447 ? -18.820 5.833 -28.472 1.00 89.88 447 SER A N 1
ATOM 3394 C CA . SER A 1 447 ? -19.582 5.433 -27.287 1.00 89.88 447 SER A CA 1
ATOM 3395 C C . SER A 1 447 ? -20.668 6.463 -26.961 1.00 89.88 447 SER A C 1
ATOM 3397 O O . SER A 1 447 ? -20.358 7.540 -26.455 1.00 89.88 447 SER A O 1
ATOM 3399 N N . THR A 1 448 ? -21.928 6.126 -27.233 1.00 88.38 448 THR A N 1
ATOM 3400 C CA . THR A 1 448 ? -23.105 6.995 -27.025 1.00 88.38 448 THR A CA 1
ATOM 3401 C C . THR A 1 448 ? -23.773 6.803 -25.659 1.00 88.38 448 THR A C 1
ATOM 3403 O O . THR A 1 448 ? -24.105 7.784 -25.001 1.00 88.38 448 THR A O 1
ATOM 3406 N N . GLY A 1 449 ? -23.933 5.548 -25.226 1.00 87.56 449 GLY A N 1
ATOM 3407 C CA . GLY A 1 449 ? -24.603 5.165 -23.982 1.00 87.56 449 GLY A CA 1
ATOM 3408 C C . GLY A 1 449 ? -26.085 4.821 -24.168 1.00 87.56 449 GLY A C 1
ATOM 3409 O O . GLY A 1 449 ? -26.872 5.615 -24.674 1.00 87.56 449 GLY A O 1
ATOM 3410 N N . CYS A 1 450 ? -26.478 3.637 -23.697 1.00 87.06 450 CYS A N 1
ATOM 3411 C CA . CYS A 1 450 ? -27.861 3.163 -23.633 1.00 87.06 450 CYS A CA 1
ATOM 3412 C C . CYS A 1 450 ? -28.102 2.377 -22.337 1.00 87.06 450 CYS A C 1
ATOM 3414 O O . CYS A 1 450 ? -27.158 2.033 -21.626 1.00 87.06 450 CYS A O 1
ATOM 3416 N N . GLU A 1 451 ? -29.357 2.034 -22.066 1.00 80.19 451 GLU A N 1
ATOM 3417 C CA . GLU A 1 451 ? -29.775 1.258 -20.892 1.00 80.19 451 GLU A CA 1
ATOM 3418 C C . GLU A 1 451 ? -29.042 -0.096 -20.784 1.00 80.19 451 GLU A C 1
ATOM 3420 O O . GLU A 1 451 ? -28.465 -0.401 -19.746 1.00 80.19 451 GLU A O 1
ATOM 3425 N N . ALA A 1 452 ? -28.899 -0.833 -21.896 1.00 77.25 452 ALA A N 1
ATOM 3426 C CA . ALA A 1 452 ? -28.166 -2.110 -21.962 1.00 77.25 452 ALA A CA 1
ATOM 3427 C C . ALA A 1 452 ? -26.646 -2.038 -21.654 1.00 77.25 452 ALA A C 1
ATOM 3429 O O . ALA A 1 452 ? -25.984 -3.075 -21.565 1.00 77.25 452 ALA A O 1
ATOM 3430 N N . CYS A 1 453 ? -26.080 -0.837 -21.485 1.00 79.19 453 CYS A N 1
ATOM 3431 C CA . CYS A 1 453 ? -24.721 -0.612 -20.973 1.00 79.19 453 CYS A CA 1
ATOM 3432 C C . CYS A 1 453 ? -24.677 0.404 -19.815 1.00 79.19 453 CYS A C 1
ATOM 3434 O O . CYS A 1 453 ? -23.653 1.066 -19.600 1.00 79.19 453 CYS A O 1
ATOM 3436 N N . SER A 1 454 ? -25.801 0.568 -19.108 1.00 74.81 454 SER A N 1
ATOM 3437 C CA . SER A 1 454 ? -25.998 1.497 -17.987 1.00 74.81 454 SER A CA 1
ATOM 3438 C C . SER A 1 454 ? -25.505 2.923 -18.298 1.00 74.81 454 SER A C 1
ATOM 3440 O O . SER A 1 454 ? -24.824 3.564 -17.498 1.00 74.81 454 SER A O 1
ATOM 3442 N N . HIS A 1 455 ? -25.806 3.390 -19.516 1.00 81.81 455 HIS A N 1
ATOM 3443 C CA . HIS A 1 455 ? -25.402 4.666 -20.129 1.00 81.81 455 HIS A CA 1
ATOM 3444 C C . HIS A 1 455 ? -23.889 4.923 -20.251 1.00 81.81 455 HIS A C 1
ATOM 3446 O O . HIS A 1 455 ? -23.481 6.017 -20.633 1.00 81.81 455 HIS A O 1
ATOM 3452 N N . SER A 1 456 ? -23.035 3.926 -20.005 1.00 81.19 456 SER A N 1
ATOM 3453 C CA . SER A 1 456 ? -21.578 4.094 -20.097 1.00 81.19 456 SER A CA 1
ATOM 3454 C C . SER A 1 456 ? -21.042 4.120 -21.536 1.00 81.19 456 SER A C 1
ATOM 3456 O O . SER A 1 456 ? -19.967 4.668 -21.780 1.00 81.19 456 SER A O 1
ATOM 3458 N N . GLY A 1 457 ? -21.763 3.501 -22.480 1.00 88.44 457 GLY A N 1
ATOM 3459 C CA . GLY A 1 457 ? -21.351 3.307 -23.877 1.00 88.44 457 GLY A CA 1
ATOM 3460 C C . GLY A 1 457 ? -20.371 2.146 -24.106 1.00 88.44 457 GLY A C 1
ATOM 3461 O O . GLY A 1 457 ? -19.983 1.895 -25.248 1.00 88.44 457 GLY A O 1
ATOM 3462 N N . TYR A 1 458 ? -19.995 1.419 -23.049 1.00 90.38 458 TYR A N 1
ATOM 3463 C CA . TYR A 1 458 ? -19.088 0.269 -23.084 1.00 90.38 458 TYR A CA 1
ATOM 3464 C C . TYR A 1 458 ? -19.714 -0.923 -22.353 1.00 90.38 458 TYR A C 1
ATOM 3466 O O . TYR A 1 458 ? -20.499 -0.743 -21.428 1.00 90.38 458 TYR A O 1
ATOM 3474 N N . ARG A 1 459 ? -19.373 -2.147 -22.752 1.00 85.88 459 ARG A N 1
ATOM 3475 C CA . ARG A 1 459 ? -19.866 -3.375 -22.117 1.00 85.88 459 ARG A CA 1
ATOM 3476 C C . ARG A 1 459 ? -18.816 -4.470 -22.272 1.00 85.88 459 ARG A C 1
ATOM 3478 O O . ARG A 1 459 ? -18.603 -4.952 -23.383 1.00 85.88 459 ARG A O 1
ATOM 3485 N N . GLY A 1 460 ? -18.151 -4.841 -21.180 1.00 85.94 460 GLY A N 1
ATOM 3486 C CA . GLY A 1 460 ? -17.049 -5.800 -21.166 1.00 85.94 460 GLY A CA 1
ATOM 3487 C C . GLY A 1 460 ? -15.668 -5.186 -21.432 1.00 85.94 460 GLY A C 1
ATOM 3488 O O . GLY A 1 460 ? -15.482 -3.970 -21.558 1.00 85.94 460 GLY A O 1
ATOM 3489 N N . ARG A 1 461 ? -14.665 -6.068 -21.519 1.00 90.25 461 ARG A N 1
ATOM 3490 C CA . ARG A 1 461 ? -13.251 -5.750 -21.776 1.00 90.25 461 ARG A CA 1
ATOM 3491 C C . ARG A 1 461 ? -12.624 -6.775 -22.718 1.00 90.25 461 ARG A C 1
ATOM 3493 O O . ARG A 1 461 ? -12.977 -7.948 -22.688 1.00 90.25 461 ARG A O 1
ATOM 3500 N N . THR A 1 462 ? -11.615 -6.343 -23.469 1.00 91.69 462 THR A N 1
ATOM 3501 C CA . THR A 1 462 ? -10.672 -7.210 -24.195 1.00 91.69 462 THR A CA 1
ATOM 3502 C C . THR A 1 462 ? -9.244 -6.810 -23.826 1.00 91.69 462 THR A C 1
ATOM 3504 O O . THR A 1 462 ? -8.990 -5.648 -23.490 1.00 91.69 462 THR A O 1
ATOM 3507 N N . GLY A 1 463 ? -8.304 -7.755 -23.842 1.00 92.69 463 GLY A N 1
ATOM 3508 C CA . GLY A 1 463 ? -6.894 -7.417 -23.668 1.00 92.69 463 GLY A CA 1
ATOM 3509 C C . GLY A 1 463 ? -6.323 -6.739 -24.912 1.00 92.69 463 GLY A C 1
ATOM 3510 O O . GLY A 1 463 ? -6.786 -7.011 -26.013 1.00 92.69 463 GLY A O 1
ATOM 3511 N N . ILE A 1 464 ? -5.322 -5.877 -24.760 1.00 94.56 464 ILE A N 1
ATOM 3512 C CA . ILE A 1 464 ? -4.413 -5.503 -25.853 1.00 94.56 464 ILE A CA 1
ATOM 3513 C C . ILE A 1 464 ? -3.001 -5.962 -25.517 1.00 94.56 464 ILE A C 1
ATOM 3515 O O . ILE A 1 464 ? -2.613 -5.953 -24.342 1.00 94.56 464 ILE A O 1
ATOM 3519 N N . TYR A 1 465 ? -2.271 -6.391 -26.544 1.00 94.62 465 TYR A N 1
ATOM 3520 C CA . TYR A 1 465 ? -1.130 -7.289 -26.381 1.00 94.62 465 TYR A CA 1
ATOM 3521 C C . TYR A 1 465 ? 0.111 -6.865 -27.165 1.00 94.62 465 TYR A C 1
ATOM 3523 O O . TYR A 1 465 ? 0.038 -6.377 -28.289 1.00 94.62 465 TYR A O 1
ATOM 3531 N N . GLU A 1 466 ? 1.268 -7.134 -26.566 1.00 94.94 466 GLU A N 1
ATOM 3532 C CA . GLU A 1 466 ? 2.587 -7.051 -27.186 1.00 94.94 466 GLU A CA 1
ATOM 3533 C C . GLU A 1 466 ? 3.382 -8.294 -26.793 1.00 94.94 466 GLU A C 1
ATOM 3535 O O . GLU A 1 466 ? 3.789 -8.432 -25.640 1.00 94.94 466 GLU A O 1
ATOM 3540 N N . LEU A 1 467 ? 3.566 -9.212 -27.743 1.00 96.12 467 LEU A N 1
ATOM 3541 C CA . LEU A 1 467 ? 4.272 -10.476 -27.540 1.00 96.12 467 LEU A CA 1
ATOM 3542 C C . LEU A 1 467 ? 5.639 -10.426 -28.222 1.00 96.12 467 LEU A C 1
ATOM 3544 O O . LEU A 1 467 ? 5.730 -10.525 -29.443 1.00 96.12 467 LEU A O 1
ATOM 3548 N N . VAL A 1 468 ? 6.698 -10.305 -27.426 1.00 96.50 468 VAL A N 1
ATOM 3549 C CA . VAL A 1 468 ? 8.087 -10.381 -27.888 1.00 96.50 468 VAL A CA 1
ATOM 3550 C C . VAL A 1 468 ? 8.601 -11.794 -27.624 1.00 96.50 468 VAL A C 1
ATOM 3552 O O . VAL A 1 468 ? 8.778 -12.192 -26.474 1.00 96.50 468 VAL A O 1
ATOM 3555 N N . VAL A 1 469 ? 8.831 -12.567 -28.685 1.00 96.44 469 VAL A N 1
ATOM 3556 C CA . VAL A 1 469 ? 9.504 -13.874 -28.603 1.00 96.44 469 VAL A CA 1
ATOM 3557 C C . VAL A 1 469 ? 11.011 -13.650 -28.604 1.00 96.44 469 VAL A C 1
ATOM 3559 O O . VAL A 1 469 ? 11.507 -12.837 -29.378 1.00 96.44 469 VAL A O 1
ATOM 3562 N N . VAL A 1 470 ? 11.749 -14.379 -27.766 1.00 95.94 470 VAL A N 1
ATOM 3563 C CA . VAL A 1 470 ? 13.214 -14.297 -27.747 1.00 95.94 470 VAL A CA 1
ATOM 3564 C C . VAL A 1 470 ? 13.789 -15.163 -28.872 1.00 95.94 470 VAL A C 1
ATOM 3566 O O . VAL A 1 470 ? 13.874 -16.391 -28.758 1.00 95.94 470 VAL A O 1
ATOM 3569 N N . ASP A 1 471 ? 14.174 -14.517 -29.970 1.00 95.25 471 ASP A N 1
ATOM 3570 C CA . ASP A 1 471 ? 15.032 -15.086 -31.015 1.00 95.25 471 ASP A CA 1
ATOM 3571 C C . ASP A 1 471 ? 16.524 -14.878 -30.701 1.00 95.25 471 ASP A C 1
ATOM 3573 O O . ASP A 1 471 ? 16.881 -14.217 -29.726 1.00 95.25 471 ASP A O 1
ATOM 3577 N N . ASP A 1 472 ? 17.409 -15.453 -31.516 1.00 95.62 472 ASP A N 1
ATOM 3578 C CA . ASP A 1 472 ? 18.857 -15.410 -31.277 1.00 95.62 472 ASP A CA 1
ATOM 3579 C C . ASP A 1 472 ? 19.457 -14.000 -31.381 1.00 95.62 472 ASP A C 1
ATOM 3581 O O . ASP A 1 472 ? 20.484 -13.729 -30.758 1.00 95.62 472 ASP A O 1
ATOM 3585 N N . THR A 1 473 ? 18.799 -13.073 -32.090 1.00 96.00 473 THR A N 1
ATOM 3586 C CA . THR A 1 473 ? 19.231 -11.668 -32.106 1.00 96.00 473 THR A CA 1
ATOM 3587 C C . THR A 1 473 ? 18.896 -11.014 -30.772 1.00 96.00 473 THR A C 1
ATOM 3589 O O . THR A 1 473 ? 19.752 -10.368 -30.178 1.00 96.00 473 THR A O 1
ATOM 3592 N N . ILE A 1 474 ? 17.690 -11.236 -30.243 1.00 95.62 474 ILE A N 1
ATOM 3593 C CA . ILE A 1 474 ? 17.310 -10.759 -28.907 1.00 95.62 474 ILE A CA 1
ATOM 3594 C C . ILE A 1 474 ? 18.186 -11.415 -27.826 1.00 95.62 474 ILE A C 1
ATOM 3596 O O . ILE A 1 474 ? 18.616 -10.713 -26.915 1.00 95.62 474 ILE A O 1
ATOM 3600 N N . ARG A 1 475 ? 18.550 -12.705 -27.943 1.00 96.38 475 ARG A N 1
ATOM 3601 C CA . ARG A 1 475 ? 19.526 -13.342 -27.030 1.00 96.38 475 ARG A CA 1
ATOM 3602 C C . ARG A 1 475 ? 20.860 -12.607 -27.017 1.00 96.38 475 ARG A C 1
ATOM 3604 O O . ARG A 1 475 ? 21.364 -12.297 -25.938 1.00 96.38 475 ARG A O 1
ATOM 3611 N N . GLN A 1 476 ? 21.415 -12.323 -28.195 1.00 96.69 476 GLN A N 1
ATOM 3612 C CA . GLN A 1 476 ? 22.677 -11.600 -28.293 1.00 96.69 476 GLN A CA 1
ATOM 3613 C C . GLN A 1 476 ? 22.549 -10.183 -27.720 1.00 96.69 476 GLN A C 1
ATOM 3615 O O . GLN A 1 476 ? 23.355 -9.802 -26.883 1.00 96.69 476 GLN A O 1
ATOM 3620 N N . LEU A 1 477 ? 21.520 -9.422 -28.098 1.00 96.00 477 LEU A N 1
ATOM 3621 C CA . LEU A 1 477 ? 21.337 -8.045 -27.628 1.00 96.00 477 LEU A CA 1
ATOM 3622 C C . LEU A 1 477 ? 21.147 -7.954 -26.097 1.00 96.00 477 LEU A C 1
ATOM 3624 O O . LEU A 1 477 ? 21.594 -6.985 -25.487 1.00 96.00 477 LEU A O 1
ATOM 3628 N N . ILE A 1 478 ? 20.538 -8.967 -25.466 1.00 96.19 478 ILE A N 1
ATOM 3629 C CA . ILE A 1 478 ? 20.464 -9.089 -23.998 1.00 96.19 478 ILE A CA 1
ATOM 3630 C C . ILE A 1 478 ? 21.843 -9.404 -23.403 1.00 96.19 478 ILE A C 1
ATOM 3632 O O . ILE A 1 478 ? 22.239 -8.784 -22.421 1.00 96.19 478 ILE A O 1
ATOM 3636 N N . HIS A 1 479 ? 22.589 -10.343 -23.992 1.00 95.56 479 HIS A N 1
ATOM 3637 C CA . HIS A 1 479 ? 23.934 -10.703 -23.530 1.00 95.56 479 HIS A CA 1
ATOM 3638 C C . HIS A 1 479 ? 24.922 -9.527 -23.621 1.00 95.56 479 HIS A C 1
ATOM 3640 O O . HIS A 1 479 ? 25.667 -9.277 -22.674 1.00 95.56 479 HIS A O 1
ATOM 3646 N N . ASP A 1 480 ? 24.861 -8.782 -24.725 1.00 95.06 480 ASP A N 1
ATOM 3647 C CA . ASP A 1 480 ? 25.686 -7.609 -25.028 1.00 95.06 480 ASP A CA 1
ATOM 3648 C C . ASP A 1 480 ? 25.232 -6.343 -24.254 1.00 95.06 480 ASP A C 1
ATOM 3650 O O . ASP A 1 480 ? 25.862 -5.295 -24.378 1.00 95.06 480 ASP A O 1
ATOM 3654 N N . GLN A 1 481 ? 24.160 -6.432 -23.446 1.00 92.44 481 GLN A N 1
ATOM 3655 C CA . GLN A 1 481 ? 23.607 -5.357 -22.602 1.00 92.44 481 GLN A CA 1
ATOM 3656 C C . GLN A 1 481 ? 23.298 -4.050 -23.362 1.00 92.44 481 GLN A C 1
ATOM 3658 O O . GLN A 1 481 ? 23.593 -2.949 -22.892 1.00 92.44 481 GLN A O 1
ATOM 3663 N N . VAL A 1 482 ? 22.691 -4.158 -24.550 1.00 93.50 482 VAL A N 1
ATOM 3664 C CA . VAL A 1 482 ? 22.295 -2.976 -25.340 1.00 93.50 482 VAL A CA 1
ATOM 3665 C C . VAL A 1 482 ? 21.160 -2.192 -24.671 1.00 93.50 482 VAL A C 1
ATOM 3667 O O . VAL A 1 482 ? 20.441 -2.707 -23.813 1.00 93.50 482 VAL A O 1
ATOM 3670 N N . SER A 1 483 ? 20.942 -0.944 -25.094 1.00 90.69 483 SER A N 1
ATOM 3671 C CA . SER A 1 483 ? 19.886 -0.111 -24.507 1.00 90.69 483 SER A CA 1
ATOM 3672 C C . SER A 1 483 ? 18.471 -0.656 -24.774 1.00 90.69 483 SER A C 1
ATOM 3674 O O . SER A 1 483 ? 18.192 -1.217 -25.837 1.00 90.69 483 SER A O 1
ATOM 3676 N N . GLU A 1 484 ? 17.520 -0.403 -23.860 1.00 89.25 484 GLU A N 1
ATOM 3677 C CA . GLU A 1 484 ? 16.093 -0.727 -24.076 1.00 89.25 484 GLU A CA 1
ATOM 3678 C C . GLU A 1 484 ? 15.552 -0.084 -25.370 1.00 89.25 484 GLU A C 1
ATOM 3680 O O . GLU A 1 484 ? 14.709 -0.674 -26.050 1.00 89.25 484 GLU A O 1
ATOM 3685 N N . GLN A 1 485 ? 16.083 1.073 -25.783 1.00 89.25 485 GLN A N 1
ATOM 3686 C CA . GLN A 1 485 ? 15.744 1.706 -27.060 1.00 89.25 485 GLN A CA 1
ATOM 3687 C C . GLN A 1 485 ? 16.178 0.861 -28.272 1.00 89.25 485 GLN A C 1
ATOM 3689 O O . GLN A 1 485 ? 15.413 0.735 -29.231 1.00 89.25 485 GLN A O 1
ATOM 3694 N N . GLU A 1 486 ? 17.371 0.267 -28.248 1.00 90.88 486 GLU A N 1
ATOM 3695 C CA . GLU A 1 486 ? 17.879 -0.594 -29.326 1.00 90.88 486 GLU A CA 1
ATOM 3696 C C . GLU A 1 486 ? 17.186 -1.959 -29.334 1.00 90.88 486 GLU A C 1
ATOM 3698 O O . GLU A 1 486 ? 16.752 -2.418 -30.394 1.00 90.88 486 GLU A O 1
ATOM 3703 N N . LEU A 1 487 ? 16.982 -2.561 -28.157 1.00 92.19 487 LEU A N 1
ATOM 3704 C CA . LEU A 1 487 ? 16.266 -3.830 -28.009 1.00 92.19 487 LEU A CA 1
ATOM 3705 C C . LEU A 1 487 ? 14.800 -3.695 -28.472 1.00 92.19 487 LEU A C 1
ATOM 3707 O O . LEU A 1 487 ? 14.303 -4.528 -29.234 1.00 92.19 487 LEU A O 1
ATOM 3711 N N . THR A 1 488 ? 14.138 -2.579 -28.139 1.00 92.75 488 THR A N 1
ATOM 3712 C CA . THR A 1 488 ? 12.819 -2.207 -28.691 1.00 92.75 488 THR A CA 1
ATOM 3713 C C . THR A 1 488 ? 12.884 -1.938 -30.198 1.00 92.75 488 THR A C 1
ATOM 3715 O O . THR A 1 488 ? 11.997 -2.359 -30.942 1.00 92.75 488 THR A O 1
ATOM 3718 N N . GLY A 1 489 ? 13.939 -1.272 -30.677 1.00 91.56 489 GLY A N 1
ATOM 3719 C CA . GLY A 1 489 ? 14.169 -0.971 -32.094 1.00 91.56 489 GLY A CA 1
ATOM 3720 C C . GLY A 1 489 ? 14.412 -2.202 -32.980 1.00 91.56 489 GLY A C 1
ATOM 3721 O O . GLY A 1 489 ? 14.207 -2.128 -34.199 1.00 91.56 489 GLY A O 1
ATOM 3722 N N . TYR A 1 490 ? 14.805 -3.333 -32.386 1.00 94.06 490 TYR A N 1
ATOM 3723 C CA . TYR A 1 490 ? 14.757 -4.648 -33.021 1.00 94.06 490 TYR A CA 1
ATOM 3724 C C . TYR A 1 490 ? 13.375 -5.297 -32.874 1.00 94.06 490 TYR A C 1
ATOM 3726 O O . TYR A 1 490 ? 12.762 -5.641 -33.883 1.00 94.06 490 TYR A O 1
ATOM 3734 N N . ALA A 1 491 ? 12.839 -5.399 -31.652 1.00 92.81 491 ALA A N 1
ATOM 3735 C CA . ALA A 1 491 ? 11.577 -6.094 -31.381 1.00 92.81 491 ALA A CA 1
ATOM 3736 C C . ALA A 1 491 ? 10.378 -5.530 -32.169 1.00 92.81 491 ALA A C 1
ATOM 3738 O O . ALA A 1 491 ? 9.505 -6.283 -32.587 1.00 92.81 491 ALA A O 1
ATOM 3739 N N . ARG A 1 492 ? 10.351 -4.223 -32.465 1.00 91.44 492 ARG A N 1
ATOM 3740 C CA . ARG A 1 492 ? 9.323 -3.590 -33.321 1.00 91.44 492 ARG A CA 1
ATOM 3741 C C . ARG A 1 492 ? 9.404 -3.959 -34.809 1.00 91.44 492 ARG A C 1
ATOM 3743 O O . ARG A 1 492 ? 8.539 -3.547 -35.577 1.00 91.44 492 ARG A O 1
ATOM 3750 N N . ARG A 1 493 ? 10.424 -4.715 -35.230 1.00 91.31 493 ARG A N 1
ATOM 3751 C CA . ARG A 1 493 ? 10.547 -5.295 -36.581 1.00 91.31 493 ARG A CA 1
ATOM 3752 C C . ARG A 1 493 ? 9.971 -6.709 -36.660 1.00 91.31 493 ARG A C 1
ATOM 3754 O O . ARG A 1 493 ? 9.613 -7.141 -37.749 1.00 91.31 493 ARG A O 1
ATOM 3761 N N . THR A 1 494 ? 9.915 -7.418 -35.531 1.00 86.12 494 THR A N 1
ATOM 3762 C CA . THR A 1 494 ? 9.477 -8.819 -35.434 1.00 86.12 494 THR A CA 1
ATOM 3763 C C . THR A 1 494 ? 8.097 -8.968 -34.789 1.00 86.12 494 THR A C 1
ATOM 3765 O O . THR A 1 494 ? 7.387 -9.917 -35.109 1.00 86.12 494 THR A O 1
ATOM 3768 N N . ALA A 1 495 ? 7.676 -8.018 -33.945 1.00 87.75 495 ALA A N 1
ATOM 3769 C CA . ALA A 1 495 ? 6.372 -8.001 -33.287 1.00 87.75 495 ALA A CA 1
ATOM 3770 C C . ALA A 1 495 ? 5.732 -6.591 -33.261 1.00 87.75 495 ALA A C 1
ATOM 3772 O O . ALA A 1 495 ? 6.434 -5.590 -33.070 1.00 87.75 495 ALA A O 1
ATOM 3773 N N . PRO A 1 496 ? 4.394 -6.480 -33.401 1.00 89.81 496 PRO A N 1
ATOM 3774 C CA . PRO A 1 496 ? 3.683 -5.222 -33.184 1.00 89.81 496 PRO A CA 1
ATOM 3775 C C . PRO A 1 496 ? 3.758 -4.793 -31.710 1.00 89.81 496 PRO A C 1
ATOM 3777 O O . PRO A 1 496 ? 3.768 -5.626 -30.803 1.00 89.81 496 PRO A O 1
ATOM 3780 N N . GLY A 1 497 ? 3.783 -3.480 -31.467 1.00 90.75 497 GLY A N 1
ATOM 3781 C CA . GLY A 1 497 ? 3.671 -2.923 -30.119 1.00 90.75 497 GLY A CA 1
ATOM 3782 C C . GLY A 1 497 ? 2.236 -2.941 -29.591 1.00 90.75 497 GLY A C 1
ATOM 3783 O O . GLY A 1 497 ? 1.272 -3.032 -30.354 1.00 90.75 497 GLY A O 1
ATOM 3784 N N . ILE A 1 498 ? 2.078 -2.767 -28.277 1.00 92.19 498 ILE A N 1
ATOM 3785 C CA . ILE A 1 498 ? 0.764 -2.819 -27.608 1.00 92.19 498 ILE A CA 1
ATOM 3786 C C . ILE A 1 498 ? -0.222 -1.757 -28.127 1.00 92.19 498 ILE A C 1
ATOM 3788 O O . ILE A 1 498 ? -1.441 -1.931 -28.085 1.00 92.19 498 ILE A O 1
ATOM 3792 N N . ARG A 1 499 ? 0.301 -0.642 -28.650 1.00 91.31 499 ARG A N 1
ATOM 3793 C CA . ARG A 1 499 ? -0.495 0.430 -29.254 1.00 91.31 499 ARG A CA 1
ATOM 3794 C C . ARG A 1 499 ? -0.960 0.070 -30.666 1.00 91.31 499 ARG A C 1
ATOM 3796 O O . ARG A 1 499 ? -2.051 0.476 -31.047 1.00 91.31 499 ARG A O 1
ATOM 3803 N N . GLU A 1 500 ? -0.180 -0.697 -31.418 1.00 91.62 500 GLU A N 1
ATOM 3804 C CA . GLU A 1 500 ? -0.510 -1.152 -32.772 1.00 91.62 500 GLU A CA 1
ATOM 3805 C C . GLU A 1 500 ? -1.651 -2.182 -32.745 1.00 91.62 500 GLU A C 1
ATOM 3807 O O . GLU A 1 500 ? -2.602 -2.043 -33.514 1.00 91.62 500 GLU A O 1
ATOM 3812 N N . ASP A 1 501 ? -1.642 -3.120 -31.789 1.00 93.62 501 ASP A N 1
ATOM 3813 C CA . ASP A 1 501 ? -2.797 -3.995 -31.513 1.00 93.62 501 ASP A CA 1
ATOM 3814 C C . ASP A 1 501 ? -4.038 -3.176 -31.100 1.00 93.62 501 ASP A C 1
ATOM 3816 O O . ASP A 1 501 ? -5.132 -3.353 -31.640 1.00 93.62 501 ASP A O 1
ATOM 3820 N N . GLY A 1 502 ? -3.859 -2.173 -30.231 1.00 94.06 502 GLY A N 1
ATOM 3821 C CA . GLY A 1 502 ? -4.920 -1.224 -29.883 1.00 94.06 502 GLY A CA 1
ATOM 3822 C C . GLY A 1 502 ? -5.528 -0.501 -31.097 1.00 94.06 502 GLY A C 1
ATOM 3823 O O . GLY A 1 502 ? -6.752 -0.432 -31.218 1.00 94.06 502 GLY A O 1
ATOM 3824 N N . LYS A 1 503 ? -4.703 -0.008 -32.034 1.00 94.06 503 LYS A N 1
ATOM 3825 C CA . LYS A 1 503 ? -5.171 0.615 -33.290 1.00 94.06 503 LYS A CA 1
ATOM 3826 C C . LYS A 1 503 ? -5.986 -0.363 -34.137 1.00 94.06 503 LYS A C 1
ATOM 3828 O O . LYS A 1 503 ? -7.050 0.016 -34.624 1.00 94.06 503 LYS A O 1
ATOM 3833 N N . ALA A 1 504 ? -5.538 -1.613 -34.271 1.00 93.19 504 ALA A N 1
ATOM 3834 C CA . ALA A 1 504 ? -6.273 -2.638 -35.012 1.00 93.19 504 ALA A CA 1
ATOM 3835 C C . ALA A 1 504 ? -7.677 -2.873 -34.422 1.00 93.19 504 ALA A C 1
ATOM 3837 O O . ALA A 1 504 ? -8.658 -2.944 -35.163 1.00 93.19 504 ALA A O 1
ATOM 3838 N N . LYS A 1 505 ? -7.811 -2.891 -33.088 1.00 94.75 505 LYS A N 1
ATOM 3839 C CA . LYS A 1 505 ? -9.114 -3.040 -32.407 1.00 94.75 505 LYS A CA 1
ATOM 3840 C C . LYS A 1 505 ? -10.017 -1.810 -32.510 1.00 94.75 505 LYS A C 1
ATOM 3842 O O . LYS A 1 505 ? -11.241 -1.951 -32.503 1.00 94.75 505 LYS A O 1
ATOM 3847 N N . VAL A 1 506 ? -9.441 -0.618 -32.651 1.00 95.38 506 VAL A N 1
ATOM 3848 C CA . VAL A 1 506 ? -10.186 0.609 -32.974 1.00 95.38 506 VAL A CA 1
ATOM 3849 C C . VAL A 1 506 ? -10.728 0.564 -34.406 1.00 95.38 506 VAL A C 1
ATOM 3851 O O . VAL A 1 506 ? -11.911 0.829 -34.613 1.00 95.38 506 VAL A O 1
ATOM 3854 N N . LEU A 1 507 ? -9.908 0.162 -35.382 1.00 94.31 507 LEU A N 1
ATOM 3855 C CA . LEU A 1 507 ? -10.335 -0.012 -36.780 1.00 94.31 507 LEU A CA 1
ATOM 3856 C C . LEU A 1 507 ? -11.393 -1.118 -36.934 1.00 94.31 507 LEU A C 1
ATOM 3858 O O . LEU A 1 507 ? -12.308 -0.988 -37.742 1.00 94.31 507 LEU A O 1
ATOM 3862 N N . ALA A 1 508 ? -11.321 -2.170 -36.114 1.00 92.44 508 ALA A N 1
ATOM 3863 C CA . ALA A 1 508 ? -12.326 -3.232 -36.049 1.00 92.44 508 ALA A CA 1
ATOM 3864 C C . ALA A 1 508 ? -13.634 -2.835 -35.323 1.00 92.44 508 ALA A C 1
ATOM 3866 O O . ALA A 1 508 ? -14.552 -3.649 -35.245 1.00 92.44 508 ALA A O 1
ATOM 3867 N N . GLY A 1 509 ? -13.746 -1.620 -34.765 1.00 93.12 509 GLY A N 1
ATOM 3868 C CA . GLY A 1 509 ? -14.950 -1.173 -34.048 1.00 93.12 509 GLY A CA 1
ATOM 3869 C C . GLY A 1 509 ? -15.202 -1.869 -32.704 1.00 93.12 509 GLY A C 1
ATOM 3870 O O . GLY A 1 509 ? -16.338 -1.896 -32.221 1.00 93.12 509 GLY A O 1
ATOM 3871 N N . ILE A 1 510 ? -14.150 -2.440 -32.109 1.00 94.62 510 ILE A N 1
ATOM 3872 C CA . ILE A 1 510 ? -14.187 -3.166 -30.830 1.00 94.62 510 ILE A CA 1
ATOM 3873 C C . ILE A 1 510 ? -14.034 -2.194 -29.650 1.00 94.62 510 ILE A C 1
ATOM 3875 O O . ILE A 1 510 ? -14.652 -2.381 -28.604 1.00 94.62 510 ILE A O 1
ATOM 3879 N N . THR A 1 511 ? -13.221 -1.146 -29.802 1.00 95.62 511 THR A N 1
ATOM 3880 C CA . THR A 1 511 ? -12.937 -0.144 -28.760 1.00 95.62 511 THR A CA 1
ATOM 3881 C C . THR A 1 511 ? -12.687 1.241 -29.375 1.00 95.62 511 THR A C 1
ATOM 3883 O O . THR A 1 511 ? -12.752 1.403 -30.593 1.00 95.62 511 THR A O 1
ATOM 3886 N N . THR A 1 512 ? -12.409 2.252 -28.549 1.00 94.19 512 THR A N 1
ATOM 3887 C CA . THR A 1 512 ? -12.225 3.653 -28.968 1.00 94.19 512 THR A CA 1
ATOM 3888 C C . THR A 1 512 ? -10.769 4.116 -28.868 1.00 94.19 512 THR A C 1
ATOM 3890 O O . THR A 1 512 ? -9.971 3.569 -28.103 1.00 94.19 512 THR A O 1
ATOM 3893 N N . VAL A 1 513 ? -10.411 5.170 -29.615 1.00 91.62 513 VAL A N 1
ATOM 3894 C CA . VAL A 1 513 ? -9.078 5.806 -29.526 1.00 91.62 513 VAL A CA 1
ATOM 3895 C C . VAL A 1 513 ? -8.805 6.283 -28.095 1.00 91.62 513 VAL A C 1
ATOM 3897 O O . VAL A 1 513 ? -7.693 6.139 -27.592 1.00 91.62 513 VAL A O 1
ATOM 3900 N N . GLN A 1 514 ? -9.835 6.786 -27.413 1.00 89.75 514 GLN A N 1
ATOM 3901 C CA . GLN A 1 514 ? -9.792 7.228 -26.023 1.00 89.75 514 GLN A CA 1
ATOM 3902 C C . GLN A 1 514 ? -9.409 6.083 -25.071 1.00 89.75 514 GLN A C 1
ATOM 3904 O O . GLN A 1 514 ? -8.576 6.292 -24.193 1.00 89.75 514 GLN A O 1
ATOM 3909 N N . GLU A 1 515 ? -9.957 4.875 -25.248 1.00 90.81 515 GLU A N 1
ATOM 3910 C CA . GLU A 1 515 ? -9.597 3.703 -24.434 1.00 90.81 515 GLU A CA 1
ATOM 3911 C C . GLU A 1 515 ? -8.161 3.229 -24.682 1.00 90.81 515 GLU A C 1
ATOM 3913 O O . GLU A 1 515 ? -7.431 2.977 -23.722 1.00 90.81 515 GLU A O 1
ATOM 3918 N N . VAL A 1 516 ? -7.720 3.161 -25.943 1.00 91.88 516 VAL A N 1
ATOM 3919 C CA . VAL A 1 516 ? -6.335 2.777 -26.275 1.00 91.88 516 VAL A CA 1
ATOM 3920 C C . VAL A 1 516 ? -5.340 3.794 -25.715 1.00 91.88 516 VAL A C 1
ATOM 3922 O O . VAL A 1 516 ? -4.328 3.410 -25.128 1.00 91.88 516 VAL A O 1
ATOM 3925 N N . LEU A 1 517 ? -5.624 5.094 -25.833 1.00 88.88 517 LEU A N 1
ATOM 3926 C CA . LEU A 1 517 ? -4.793 6.139 -25.234 1.00 88.88 517 LEU A CA 1
ATOM 3927 C C . LEU A 1 517 ? -4.811 6.073 -23.699 1.00 88.88 517 LEU A C 1
ATOM 3929 O O . LEU A 1 517 ? -3.749 6.180 -23.095 1.00 88.88 517 LEU A O 1
ATOM 3933 N N . ARG A 1 518 ? -5.963 5.811 -23.063 1.00 87.00 518 ARG A N 1
ATOM 3934 C CA . ARG A 1 518 ? -6.099 5.698 -21.594 1.00 87.00 518 ARG A CA 1
ATOM 3935 C C . ARG A 1 518 ? -5.174 4.647 -20.970 1.00 87.00 518 ARG A C 1
ATOM 3937 O O . ARG A 1 518 ? -4.834 4.790 -19.801 1.00 87.00 518 ARG A O 1
ATOM 3944 N N . VAL A 1 519 ? -4.804 3.595 -21.707 1.00 86.19 519 VAL A N 1
ATOM 3945 C CA . VAL A 1 519 ? -3.988 2.484 -21.174 1.00 86.19 519 VAL A CA 1
ATOM 3946 C C . VAL A 1 519 ? -2.619 2.308 -21.843 1.00 86.19 519 VAL A C 1
ATOM 3948 O O . VAL A 1 519 ? -1.799 1.556 -21.318 1.00 86.19 519 VAL A O 1
ATOM 3951 N N . THR A 1 520 ? -2.362 2.976 -22.978 1.00 83.81 520 THR A N 1
ATOM 3952 C CA . THR A 1 520 ? -1.060 2.952 -23.683 1.00 83.81 520 THR A CA 1
ATOM 3953 C C . THR A 1 520 ? -0.323 4.290 -23.689 1.00 83.81 520 THR A C 1
ATOM 3955 O O . THR A 1 520 ? 0.796 4.347 -24.198 1.00 83.81 520 THR A O 1
ATOM 3958 N N . LEU A 1 521 ? -0.906 5.372 -23.166 1.00 66.00 521 LEU A N 1
ATOM 3959 C CA . LEU A 1 521 ? -0.120 6.517 -22.714 1.00 66.00 521 LEU A CA 1
ATOM 3960 C C . LEU A 1 521 ? 0.465 6.191 -21.340 1.00 66.00 521 LEU A C 1
ATOM 3962 O O . LEU A 1 521 ? -0.231 5.680 -20.464 1.00 66.00 521 LEU A O 1
ATOM 3966 N N . GLU A 1 522 ? 1.740 6.512 -21.163 1.00 51.88 522 GLU A N 1
ATOM 3967 C CA . GLU A 1 522 ? 2.333 6.673 -19.839 1.00 51.88 522 GLU A CA 1
ATOM 3968 C C . GLU A 1 522 ? 1.690 7.886 -19.149 1.00 51.88 522 GLU A C 1
ATOM 3970 O O . GLU A 1 522 ? 1.124 8.767 -19.814 1.00 51.88 522 GLU A O 1
ATOM 3975 N N . ASP A 1 523 ? 1.764 7.941 -17.817 1.00 39.50 523 ASP A N 1
ATOM 3976 C CA . ASP A 1 523 ? 1.267 9.088 -17.060 1.00 39.50 523 ASP A CA 1
ATOM 3977 C C . ASP A 1 523 ? 1.845 10.385 -17.633 1.00 39.50 523 ASP A C 1
ATOM 3979 O O . ASP A 1 523 ? 3.055 10.542 -17.783 1.00 39.50 523 ASP A O 1
ATOM 3983 N N . CYS A 1 524 ? 0.971 11.335 -17.978 1.00 42.62 524 CYS A N 1
ATOM 3984 C CA . CYS A 1 524 ? 1.340 12.543 -18.728 1.00 42.62 524 CYS A CA 1
ATOM 3985 C C . CYS A 1 524 ? 2.077 13.602 -17.875 1.00 42.62 524 CYS A C 1
ATOM 3987 O O . CYS A 1 524 ? 1.923 14.807 -18.084 1.00 42.62 524 CYS A O 1
ATOM 3989 N N . VAL A 1 525 ? 2.886 13.145 -16.919 1.00 46.19 525 VAL A N 1
ATOM 3990 C CA . VAL A 1 525 ? 3.814 13.918 -16.096 1.00 46.19 525 VAL A CA 1
ATOM 3991 C C . VAL A 1 525 ? 5.175 13.922 -16.796 1.00 46.19 525 VAL A C 1
ATOM 3993 O O . VAL A 1 525 ? 6.091 13.193 -16.436 1.00 46.19 525 VAL A O 1
ATOM 3996 N N . MET A 1 526 ? 5.308 14.745 -17.837 1.00 54.94 526 MET A N 1
ATOM 3997 C CA . MET A 1 526 ? 6.626 15.060 -18.395 1.00 54.94 526 MET A CA 1
ATOM 3998 C C . MET A 1 526 ? 7.311 16.100 -17.510 1.00 54.94 526 MET A C 1
ATOM 4000 O O . MET A 1 526 ? 6.802 17.215 -17.365 1.00 54.94 526 MET A O 1
ATOM 4004 N N . GLU A 1 527 ? 8.468 15.746 -16.954 1.00 53.06 527 GLU A N 1
ATOM 4005 C CA . GLU A 1 527 ? 9.321 16.699 -16.247 1.00 53.06 527 GLU A CA 1
ATOM 4006 C C . GLU A 1 527 ? 9.837 17.784 -17.204 1.00 53.06 527 GLU A C 1
ATOM 4008 O O . GLU A 1 527 ? 10.262 17.515 -18.331 1.00 53.06 527 GLU A O 1
ATOM 4013 N N . ALA A 1 528 ? 9.757 19.032 -16.748 1.00 61.81 528 ALA A N 1
ATOM 4014 C CA . ALA A 1 528 ? 10.323 20.208 -17.391 1.00 61.81 528 ALA A CA 1
ATOM 4015 C C . ALA A 1 528 ? 10.385 21.340 -16.361 1.00 61.81 528 ALA A C 1
ATOM 4017 O O . ALA A 1 528 ? 9.403 21.588 -15.656 1.00 61.81 528 ALA A O 1
ATOM 4018 N N . ASP A 1 529 ? 11.483 22.092 -16.343 1.00 61.91 529 ASP A N 1
ATOM 4019 C CA . ASP A 1 529 ? 11.732 23.177 -15.378 1.00 61.91 529 ASP A CA 1
ATOM 4020 C C . ASP A 1 529 ? 10.735 24.343 -15.526 1.00 61.91 529 ASP A C 1
ATOM 4022 O O . ASP A 1 529 ? 10.604 25.206 -14.657 1.00 61.91 529 ASP A O 1
ATOM 4026 N N . SER A 1 530 ? 9.985 24.381 -16.634 1.00 69.19 530 SER A N 1
ATOM 4027 C CA . SER A 1 530 ? 8.856 25.290 -16.802 1.00 69.19 530 SER A CA 1
ATOM 4028 C C . SER A 1 530 ? 7.760 24.767 -17.734 1.00 69.19 530 SER A C 1
ATOM 4030 O O . SER A 1 530 ? 8.000 24.115 -18.753 1.00 69.19 530 SER A O 1
ATOM 4032 N N . ALA A 1 531 ? 6.533 25.241 -17.504 1.00 70.88 531 ALA A N 1
ATOM 4033 C CA . ALA A 1 531 ? 5.414 25.084 -18.435 1.00 70.88 531 ALA A CA 1
ATOM 4034 C C . ALA A 1 531 ? 5.635 25.774 -19.807 1.00 70.88 531 ALA A C 1
ATOM 4036 O O . ALA A 1 531 ? 4.794 25.654 -20.699 1.00 70.88 531 ALA A O 1
ATOM 4037 N N . ARG A 1 532 ? 6.731 26.523 -20.007 1.00 73.62 532 ARG A N 1
ATOM 4038 C CA . ARG A 1 532 ? 7.152 27.049 -21.320 1.00 73.62 532 ARG A CA 1
ATOM 4039 C C . ARG A 1 532 ? 7.999 26.019 -22.071 1.00 73.62 532 ARG A C 1
ATOM 4041 O O . ARG A 1 532 ? 7.739 25.774 -23.244 1.00 73.62 532 ARG A O 1
ATOM 4048 N N . GLN A 1 533 ? 8.965 25.418 -21.386 1.00 76.31 533 GLN A N 1
ATOM 4049 C CA . GLN A 1 533 ? 9.836 24.354 -21.884 1.00 76.31 533 GLN A CA 1
ATOM 4050 C C . GLN A 1 533 ? 9.039 23.098 -22.239 1.00 76.31 533 GLN A C 1
ATOM 4052 O O . GLN A 1 533 ? 9.176 22.609 -23.354 1.00 76.31 533 GLN A O 1
ATOM 4057 N N . LEU A 1 534 ? 8.091 22.676 -21.391 1.00 78.50 534 LEU A N 1
ATOM 4058 C CA . LEU A 1 534 ? 7.183 21.565 -21.707 1.00 78.50 534 LEU A CA 1
ATOM 4059 C C . LEU A 1 534 ? 6.387 21.810 -23.001 1.00 78.50 534 LEU A C 1
ATOM 4061 O O . LEU A 1 534 ? 6.283 20.933 -23.855 1.00 78.50 534 LEU A O 1
ATOM 4065 N N . ARG A 1 535 ? 5.873 23.034 -23.200 1.00 81.44 535 ARG A N 1
ATOM 4066 C CA . ARG A 1 535 ? 5.190 23.425 -24.449 1.00 81.44 535 ARG A CA 1
ATOM 4067 C C . ARG A 1 535 ? 6.124 23.476 -25.659 1.00 81.44 535 ARG A C 1
ATOM 4069 O O . ARG A 1 535 ? 5.627 23.426 -26.782 1.00 81.44 535 ARG A O 1
ATOM 4076 N N . GLN A 1 536 ? 7.434 23.607 -25.452 1.00 74.12 536 GLN A N 1
ATOM 4077 C CA . GLN A 1 536 ? 8.419 23.534 -26.524 1.00 74.12 536 GLN A CA 1
ATOM 4078 C C . GLN A 1 536 ? 8.743 22.078 -26.860 1.00 74.12 536 GLN A C 1
ATOM 4080 O O . GLN A 1 536 ? 8.472 21.675 -27.980 1.00 74.12 536 GLN A O 1
ATOM 4085 N N . MET A 1 537 ? 9.123 21.264 -25.870 1.00 73.69 537 MET A N 1
ATOM 4086 C CA . MET A 1 537 ? 9.367 19.821 -26.019 1.00 73.69 537 MET A CA 1
ATOM 4087 C C . MET A 1 537 ? 8.181 19.082 -26.661 1.00 73.69 537 MET A C 1
ATOM 4089 O O . MET A 1 537 ? 8.373 18.158 -27.446 1.00 73.69 537 MET A O 1
ATOM 4093 N N . LEU A 1 538 ? 6.945 19.499 -26.360 1.00 77.75 538 LEU A N 1
ATOM 4094 C CA . LEU A 1 538 ? 5.746 18.991 -27.029 1.00 77.75 538 LEU A CA 1
ATOM 4095 C C . LEU A 1 538 ? 5.669 19.415 -28.502 1.00 77.75 538 LEU A C 1
ATOM 4097 O O . LEU A 1 538 ? 5.441 18.558 -29.351 1.00 77.75 538 LEU A O 1
ATOM 4101 N N . ARG A 1 539 ? 5.915 20.691 -28.828 1.00 73.31 539 ARG A N 1
ATOM 4102 C CA . ARG A 1 539 ? 5.950 21.168 -30.223 1.00 73.31 539 ARG A CA 1
ATOM 4103 C C . ARG A 1 539 ? 7.067 20.525 -31.039 1.00 73.31 539 ARG A C 1
ATOM 4105 O O . ARG A 1 539 ? 6.832 20.190 -32.194 1.00 73.31 539 ARG A O 1
ATOM 4112 N N . ASP A 1 540 ? 8.228 20.301 -30.435 1.00 72.50 540 ASP A N 1
ATOM 4113 C CA . ASP A 1 540 ? 9.365 19.623 -31.065 1.00 72.50 540 ASP A CA 1
ATOM 4114 C C . ASP A 1 540 ? 9.034 18.138 -31.348 1.00 72.50 540 ASP A C 1
ATOM 4116 O O . ASP A 1 540 ? 9.487 17.574 -32.341 1.00 72.50 540 ASP A O 1
ATOM 4120 N N . LYS A 1 541 ? 8.151 17.530 -30.538 1.00 65.50 541 LYS A N 1
ATOM 4121 C CA . LYS A 1 541 ? 7.512 16.218 -30.778 1.00 65.50 541 LYS A CA 1
ATOM 4122 C C . LYS A 1 541 ? 6.270 16.279 -31.695 1.00 65.50 541 LYS A C 1
ATOM 4124 O O . LYS A 1 541 ? 5.568 15.280 -31.831 1.00 65.50 541 LYS A O 1
ATOM 4129 N N . GLY A 1 542 ? 5.960 17.426 -32.307 1.00 61.94 542 GLY A N 1
ATOM 4130 C CA . GLY A 1 542 ? 4.798 17.613 -33.190 1.00 61.94 542 GLY A CA 1
ATOM 4131 C C . GLY A 1 542 ? 3.435 17.697 -32.484 1.00 61.94 542 GLY A C 1
ATOM 4132 O O . GLY A 1 542 ? 2.399 17.652 -33.145 1.00 61.94 542 GLY A O 1
ATOM 4133 N N . LEU A 1 543 ? 3.409 17.823 -31.155 1.00 69.06 543 LEU A N 1
ATOM 4134 C CA . LEU A 1 543 ? 2.202 17.847 -30.326 1.00 69.06 543 LEU A CA 1
ATOM 4135 C C . LEU A 1 543 ? 1.845 19.279 -29.901 1.00 69.06 543 LEU A C 1
ATOM 4137 O O . LEU A 1 543 ? 2.688 20.032 -29.412 1.00 69.06 543 LEU A O 1
ATOM 4141 N N . MET A 1 544 ? 0.568 19.651 -30.023 1.00 70.75 544 MET A N 1
ATOM 4142 C CA . MET A 1 544 ? 0.069 20.957 -29.581 1.00 70.75 544 MET A CA 1
ATOM 4143 C C . MET A 1 544 ? -0.677 20.835 -28.237 1.00 70.75 544 MET A C 1
ATOM 4145 O O . MET A 1 544 ? -1.794 20.320 -28.212 1.00 70.75 544 MET A O 1
ATOM 4149 N N . PRO A 1 545 ? -0.101 21.297 -27.109 1.00 67.56 545 PRO A N 1
ATOM 4150 C CA . PRO A 1 545 ? -0.766 21.227 -25.809 1.00 67.56 545 PRO A CA 1
ATOM 4151 C C . PRO A 1 545 ? -1.965 22.177 -25.724 1.00 67.56 545 PRO A C 1
ATOM 4153 O O . PRO A 1 545 ? -1.803 23.395 -25.815 1.00 67.56 545 PRO A O 1
ATOM 4156 N N . LEU A 1 546 ? -3.148 21.609 -25.480 1.00 67.94 546 LEU A N 1
ATOM 4157 C CA . LEU A 1 546 ? -4.392 22.348 -25.230 1.00 67.94 546 LEU A CA 1
ATOM 4158 C C . LEU A 1 546 ? -4.396 23.021 -23.847 1.00 67.94 546 LEU A C 1
ATOM 4160 O O . LEU A 1 546 ? -4.840 24.156 -23.702 1.00 67.94 546 LEU A O 1
ATOM 4164 N N . GLU A 1 547 ? -3.855 22.336 -22.841 1.00 62.81 547 GLU A N 1
ATOM 4165 C CA . GLU A 1 547 ? -3.719 22.806 -21.462 1.00 62.81 547 GLU A CA 1
ATOM 4166 C C . GLU A 1 547 ? -2.358 22.351 -20.914 1.00 62.81 547 GLU A C 1
ATOM 4168 O O . GLU A 1 547 ? -1.840 21.308 -21.315 1.00 62.81 547 GLU A O 1
ATOM 4173 N N . VAL A 1 548 ? -1.760 23.138 -20.015 1.00 69.00 548 VAL A N 1
ATOM 4174 C CA . VAL A 1 548 ? -0.589 22.731 -19.221 1.00 69.00 548 VAL A CA 1
ATOM 4175 C C . VAL A 1 548 ? -0.772 23.273 -17.813 1.00 69.00 548 VAL A C 1
ATOM 4177 O O . VAL A 1 548 ? -0.743 24.490 -17.619 1.00 69.00 548 VAL A O 1
ATOM 4180 N N . ALA A 1 549 ? -0.928 22.362 -16.859 1.00 62.06 549 ALA A N 1
ATOM 4181 C CA . ALA A 1 549 ? -1.019 22.626 -15.430 1.00 62.06 549 ALA A CA 1
ATOM 4182 C C . ALA A 1 549 ? 0.035 21.782 -14.689 1.00 62.06 549 ALA A C 1
ATOM 4184 O O . ALA A 1 549 ? 0.431 20.732 -15.205 1.00 62.06 549 ALA A O 1
ATOM 4185 N N . PRO A 1 550 ? 0.482 22.188 -13.488 1.00 59.25 550 PRO A N 1
ATOM 4186 C CA . PRO A 1 550 ? 1.209 21.292 -12.596 1.00 59.25 550 PRO A CA 1
ATOM 4187 C C . PRO A 1 550 ? 0.358 20.050 -12.299 1.00 59.25 550 PRO A C 1
ATOM 4189 O O . PRO A 1 550 ? -0.858 20.162 -12.122 1.00 59.25 550 PRO A O 1
ATOM 4192 N N . ALA A 1 551 ? 0.985 18.876 -12.171 1.00 53.75 551 ALA A N 1
ATOM 4193 C CA . ALA A 1 551 ? 0.287 17.610 -11.899 1.00 53.75 551 ALA A CA 1
ATOM 4194 C C . ALA A 1 551 ? -0.546 17.615 -10.593 1.00 53.75 551 ALA A C 1
ATOM 4196 O O . ALA A 1 551 ? -1.363 16.728 -10.362 1.00 53.75 551 ALA A O 1
ATOM 4197 N N . THR A 1 552 ? -0.360 18.629 -9.746 1.00 47.06 552 THR A N 1
ATOM 4198 C CA . THR A 1 552 ? -0.984 18.804 -8.433 1.00 47.06 552 THR A CA 1
ATOM 4199 C C . THR A 1 552 ? -2.304 19.590 -8.438 1.00 47.06 552 THR A C 1
ATOM 4201 O O . THR A 1 552 ? -3.034 19.521 -7.452 1.00 47.06 552 THR A O 1
ATOM 4204 N N . GLU A 1 553 ? -2.651 20.326 -9.504 1.00 38.56 553 GLU A N 1
ATOM 4205 C CA . GLU A 1 553 ? -3.776 21.289 -9.479 1.00 38.56 553 GLU A CA 1
ATOM 4206 C C . GLU A 1 553 ? -5.089 20.806 -10.124 1.00 38.56 553 GLU A C 1
ATOM 4208 O O . GLU A 1 553 ? -6.064 21.560 -10.188 1.00 38.56 553 GLU A O 1
ATOM 4213 N N . ARG A 1 554 ? -5.192 19.538 -10.548 1.00 32.56 554 ARG A N 1
ATOM 4214 C CA . ARG A 1 554 ? -6.372 19.055 -11.301 1.00 32.56 554 ARG A CA 1
ATOM 4215 C C . ARG A 1 554 ? -7.698 18.984 -10.516 1.00 32.56 554 ARG A C 1
ATOM 4217 O O . ARG A 1 554 ? -8.721 18.645 -11.099 1.00 32.56 554 ARG A O 1
ATOM 4224 N N . HIS A 1 555 ? -7.709 19.370 -9.236 1.00 35.22 555 HIS A N 1
ATOM 4225 C CA . HIS A 1 555 ? -8.921 19.595 -8.437 1.00 35.22 555 HIS A CA 1
ATOM 4226 C C . HIS A 1 555 ? -8.853 20.886 -7.596 1.00 35.22 555 HIS A C 1
ATOM 4228 O O . HIS A 1 555 ? -8.821 20.845 -6.366 1.00 35.22 555 HIS A O 1
ATOM 4234 N N . LYS A 1 556 ? -8.901 22.062 -8.246 1.00 32.31 556 LYS A N 1
ATOM 4235 C CA . LYS A 1 556 ? -9.277 23.312 -7.550 1.00 32.31 556 LYS A CA 1
ATOM 4236 C C . LYS A 1 556 ? -9.973 24.375 -8.410 1.00 32.31 556 LYS A C 1
ATOM 4238 O O . LYS A 1 556 ? -9.561 25.530 -8.485 1.00 32.31 556 LYS A O 1
ATOM 4243 N N . ARG A 1 557 ? -11.105 24.009 -9.021 1.00 30.50 557 ARG A N 1
ATOM 4244 C CA . ARG A 1 557 ? -12.010 24.997 -9.630 1.00 30.50 557 ARG A CA 1
ATOM 4245 C C . ARG A 1 557 ? -12.850 25.672 -8.533 1.00 30.50 557 ARG A C 1
ATOM 4247 O O . ARG A 1 557 ? -13.625 25.000 -7.871 1.00 30.50 557 ARG A O 1
ATOM 4254 N N . GLN A 1 558 ? -12.687 26.990 -8.386 1.00 37.66 558 GLN A N 1
ATOM 4255 C CA . GLN A 1 558 ? -13.483 27.905 -7.545 1.00 37.66 558 GLN A CA 1
ATOM 4256 C C . GLN A 1 558 ? -13.569 27.614 -6.029 1.00 37.66 558 GLN A C 1
ATOM 4258 O O . GLN A 1 558 ? -14.522 27.012 -5.559 1.00 37.66 558 GLN A O 1
ATOM 4263 N N . THR A 1 559 ? -12.697 28.269 -5.253 1.00 26.39 559 THR A N 1
ATOM 4264 C CA . THR A 1 559 ? -13.108 29.070 -4.074 1.00 26.39 559 THR A CA 1
ATOM 4265 C C . THR A 1 559 ? -12.150 30.253 -3.933 1.00 26.39 559 THR A C 1
ATOM 4267 O O . THR A 1 559 ? -10.942 30.042 -3.820 1.00 26.39 559 THR A O 1
ATOM 4270 N N . ASN A 1 560 ? -12.666 31.483 -3.882 1.00 34.28 560 ASN A N 1
ATOM 4271 C CA . ASN A 1 560 ? -11.889 32.633 -3.412 1.00 34.28 560 ASN A CA 1
ATOM 4272 C C . ASN A 1 560 ? -11.832 32.596 -1.878 1.00 34.28 560 ASN A C 1
ATOM 4274 O O . ASN A 1 560 ? -12.843 32.827 -1.222 1.00 34.28 560 ASN A O 1
ATOM 4278 N N . SER A 1 561 ? -10.655 32.351 -1.304 1.00 29.59 561 SER A N 1
ATOM 4279 C CA . SER A 1 561 ? -10.414 32.520 0.135 1.00 29.59 561 SER A CA 1
ATOM 4280 C C . SER A 1 561 ? -8.998 33.036 0.373 1.00 29.59 561 SER A C 1
ATOM 4282 O O . SER A 1 561 ? -8.026 32.376 0.002 1.00 29.59 561 SER A O 1
ATOM 4284 N N . MET A 1 562 ? -8.881 34.209 0.992 1.00 36.25 562 MET A N 1
ATOM 4285 C CA . MET A 1 562 ? -7.602 34.855 1.291 1.00 36.25 562 MET A CA 1
ATOM 4286 C C . MET A 1 562 ? -6.834 34.026 2.337 1.00 36.25 562 MET A C 1
ATOM 4288 O O . MET A 1 562 ? -7.251 33.936 3.489 1.00 36.25 562 MET A O 1
ATOM 4292 N N . GLY A 1 563 ? -5.757 33.357 1.914 1.00 27.38 563 GLY A N 1
ATOM 4293 C CA . GLY A 1 563 ? -5.051 32.341 2.703 1.00 27.38 563 GLY A CA 1
ATOM 4294 C C . GLY A 1 563 ? -3.732 32.834 3.299 1.00 27.38 563 GLY A C 1
ATOM 4295 O O . GLY A 1 563 ? -2.882 33.376 2.597 1.00 27.38 563 GLY A O 1
ATOM 4296 N N . TRP A 1 564 ? -3.547 32.621 4.600 1.00 33.62 564 TRP A N 1
ATOM 4297 C CA . TRP A 1 564 ? -2.361 33.039 5.353 1.00 33.62 564 TRP A CA 1
ATOM 4298 C C . TRP A 1 564 ? -1.173 32.099 5.061 1.00 33.62 564 TRP A C 1
ATOM 4300 O O . TRP A 1 564 ? -1.241 30.904 5.353 1.00 33.62 564 TRP A O 1
ATOM 4310 N N . ASN A 1 565 ? -0.082 32.620 4.484 1.00 27.72 565 ASN A N 1
ATOM 4311 C CA . ASN A 1 565 ? 1.095 31.826 4.098 1.00 27.72 565 ASN A CA 1
ATOM 4312 C C . ASN A 1 565 ? 1.916 31.348 5.313 1.00 27.72 565 ASN A C 1
ATOM 4314 O O . ASN A 1 565 ? 2.929 31.944 5.677 1.00 27.72 565 ASN A O 1
ATOM 4318 N N . PHE A 1 566 ? 1.509 30.227 5.911 1.00 41.44 566 PHE A N 1
ATOM 4319 C CA . PHE A 1 566 ? 2.343 29.464 6.843 1.00 41.44 566 PHE A CA 1
ATOM 4320 C C . PHE A 1 566 ? 3.426 28.680 6.088 1.00 41.44 566 PHE A C 1
ATOM 4322 O O . PHE A 1 566 ? 3.121 27.748 5.340 1.00 41.44 566 PHE A O 1
ATOM 4329 N N . SER A 1 567 ? 4.698 29.002 6.334 1.00 47.78 567 SER A N 1
ATOM 4330 C CA . SER A 1 567 ? 5.827 28.193 5.870 1.00 47.78 567 SER A CA 1
ATOM 4331 C C . SER A 1 567 ? 5.830 26.831 6.579 1.00 47.78 567 SER A C 1
ATOM 4333 O O . SER A 1 567 ? 5.910 26.734 7.805 1.00 47.78 567 SER A O 1
ATOM 4335 N N . ARG A 1 568 ? 5.694 25.748 5.804 1.00 64.06 568 ARG A N 1
ATOM 4336 C CA . ARG A 1 568 ? 5.555 24.387 6.344 1.00 64.06 568 ARG A CA 1
ATOM 4337 C C . ARG A 1 568 ? 6.921 23.792 6.687 1.00 64.06 568 ARG A C 1
ATOM 4339 O O . ARG A 1 568 ? 7.729 23.508 5.811 1.00 64.06 568 ARG A O 1
ATOM 4346 N N . ARG A 1 569 ? 7.153 23.606 7.985 1.00 78.56 569 ARG A N 1
ATOM 4347 C CA . ARG A 1 569 ? 8.334 22.962 8.575 1.00 78.56 569 ARG A CA 1
ATOM 4348 C C . ARG A 1 569 ? 8.252 21.434 8.441 1.00 78.56 569 ARG A C 1
ATOM 4350 O O . ARG A 1 569 ? 7.183 20.879 8.678 1.00 78.56 569 ARG A O 1
ATOM 4357 N N . MET A 1 570 ? 9.372 20.752 8.182 1.00 85.50 570 MET A N 1
ATOM 4358 C CA . MET A 1 570 ? 9.447 19.286 8.327 1.00 85.50 570 MET A CA 1
ATOM 4359 C C . MET A 1 570 ? 9.205 18.861 9.785 1.00 85.50 570 MET A C 1
ATOM 4361 O O . MET A 1 570 ? 9.680 19.525 10.713 1.00 85.50 570 MET A O 1
ATOM 4365 N N . SER A 1 571 ? 8.512 17.740 10.012 1.00 87.56 571 SER A N 1
ATOM 4366 C CA . SER A 1 571 ? 8.340 17.201 11.369 1.00 87.56 571 SER A CA 1
ATOM 4367 C C . SER A 1 571 ? 9.630 16.560 11.913 1.00 87.56 571 SER A C 1
ATOM 4369 O O . SER A 1 571 ? 10.680 16.554 11.265 1.00 87.56 571 SER A O 1
ATOM 4371 N N . ALA A 1 572 ? 9.592 16.032 13.140 1.00 85.56 572 ALA A N 1
ATOM 4372 C CA . ALA A 1 572 ? 10.722 15.281 13.688 1.00 85.56 572 ALA A CA 1
ATOM 4373 C C . ALA A 1 572 ? 10.993 13.990 12.896 1.00 85.56 572 ALA A C 1
ATOM 4375 O O . ALA A 1 572 ? 12.127 13.780 12.473 1.00 85.56 572 ALA A O 1
ATOM 4376 N N . LEU A 1 573 ? 9.944 13.210 12.619 1.00 87.25 573 LEU A N 1
ATOM 4377 C CA . LEU A 1 573 ? 10.029 11.964 11.855 1.00 87.25 573 LEU A CA 1
ATOM 4378 C C . LEU A 1 573 ? 10.461 12.196 10.398 1.00 87.25 573 LEU A C 1
ATOM 4380 O O . LEU A 1 573 ? 11.291 11.460 9.884 1.00 87.25 573 LEU A O 1
ATOM 4384 N N . ASP A 1 574 ? 9.969 13.257 9.752 1.00 89.94 574 ASP A N 1
ATOM 4385 C CA . ASP A 1 574 ? 10.324 13.546 8.349 1.00 89.94 574 ASP A CA 1
ATOM 4386 C C . ASP A 1 574 ? 11.816 13.855 8.176 1.00 89.94 574 ASP A C 1
ATOM 4388 O O . ASP A 1 574 ? 12.392 13.580 7.129 1.00 89.94 574 ASP A O 1
ATOM 4392 N N . ARG A 1 575 ? 12.450 14.424 9.209 1.00 92.31 575 ARG A N 1
ATOM 4393 C CA . ARG A 1 575 ? 13.894 14.698 9.215 1.00 92.31 575 ARG A CA 1
ATOM 4394 C C . ARG A 1 575 ? 14.704 13.447 9.527 1.00 92.31 575 ARG A C 1
ATOM 4396 O O . ARG A 1 575 ? 15.725 13.255 8.890 1.00 92.31 575 ARG A O 1
ATOM 4403 N N . VAL A 1 576 ? 14.229 12.594 10.439 1.00 91.19 576 VAL A N 1
ATOM 4404 C CA . VAL A 1 576 ? 14.798 11.255 10.678 1.00 91.19 576 VAL A CA 1
ATOM 4405 C C . VAL A 1 576 ? 14.886 10.466 9.371 1.00 91.19 576 VAL A C 1
ATOM 4407 O O . VAL A 1 576 ? 15.978 10.070 8.976 1.00 91.19 576 VAL A O 1
ATOM 4410 N N . LEU A 1 577 ? 13.755 10.312 8.673 1.00 92.25 577 LEU A N 1
ATOM 4411 C CA . LEU A 1 577 ? 13.676 9.528 7.439 1.00 92.25 577 LEU A CA 1
ATOM 4412 C C . LEU A 1 577 ? 14.566 10.128 6.344 1.00 92.25 577 LEU A C 1
ATOM 4414 O O . LEU A 1 577 ? 15.427 9.427 5.819 1.00 92.25 577 LEU A O 1
ATOM 4418 N N . PHE A 1 578 ? 14.455 11.441 6.103 1.00 95.19 578 PHE A N 1
ATOM 4419 C CA . PHE A 1 578 ? 15.319 12.163 5.165 1.00 95.19 578 PHE A CA 1
ATOM 4420 C C . PHE A 1 578 ? 16.812 11.930 5.437 1.00 95.19 578 PHE A C 1
ATOM 4422 O O . PHE A 1 578 ? 17.553 11.598 4.515 1.00 95.19 578 PHE A O 1
ATOM 4429 N N . THR A 1 579 ? 17.264 12.078 6.687 1.00 94.75 579 THR A N 1
ATOM 4430 C CA . THR A 1 579 ? 18.680 11.908 7.039 1.00 94.75 579 THR A CA 1
ATOM 4431 C C . THR A 1 579 ? 19.130 10.458 6.887 1.00 94.75 579 THR A C 1
ATOM 4433 O O . THR A 1 579 ? 20.191 10.230 6.313 1.00 94.75 579 THR A O 1
ATOM 4436 N N . ARG A 1 580 ? 18.333 9.479 7.342 1.00 95.81 580 ARG A N 1
ATOM 4437 C CA . ARG A 1 580 ? 18.678 8.053 7.234 1.00 95.81 580 ARG A CA 1
ATOM 4438 C C . ARG A 1 580 ? 18.741 7.597 5.776 1.00 95.81 580 ARG A C 1
ATOM 4440 O O . ARG A 1 580 ? 19.730 6.988 5.386 1.00 95.81 580 ARG A O 1
ATOM 4447 N N . GLN A 1 581 ? 17.740 7.935 4.961 1.00 95.31 581 GLN A N 1
ATOM 4448 C CA . GLN A 1 581 ? 17.714 7.571 3.540 1.00 95.31 581 GLN A CA 1
ATOM 4449 C C . GLN A 1 581 ? 18.868 8.239 2.772 1.00 95.31 581 GLN A C 1
ATOM 4451 O O . GLN A 1 581 ? 19.551 7.572 1.997 1.00 95.31 581 GLN A O 1
ATOM 4456 N N . LEU A 1 582 ? 19.142 9.526 3.027 1.00 95.75 582 LEU A N 1
ATOM 4457 C CA . LEU A 1 582 ? 20.264 10.240 2.408 1.00 95.75 582 LEU A CA 1
ATOM 4458 C C . LEU A 1 582 ? 21.623 9.643 2.821 1.00 95.75 582 LEU A C 1
ATOM 4460 O O . LEU A 1 582 ? 22.501 9.513 1.971 1.00 95.75 582 LEU A O 1
ATOM 4464 N N . ALA A 1 583 ? 21.780 9.224 4.084 1.00 94.31 583 ALA A N 1
ATOM 4465 C CA . ALA A 1 583 ? 22.968 8.513 4.558 1.00 94.31 583 ALA A CA 1
ATOM 4466 C C . ALA A 1 583 ? 23.174 7.186 3.810 1.00 94.31 583 ALA A C 1
ATOM 4468 O O . ALA A 1 583 ? 24.248 6.960 3.263 1.00 94.31 583 ALA A O 1
ATOM 4469 N N . THR A 1 584 ? 22.142 6.336 3.732 1.00 93.56 584 THR A N 1
ATOM 4470 C CA . THR A 1 584 ? 22.214 5.032 3.050 1.00 93.56 584 THR A CA 1
ATOM 4471 C C . THR A 1 584 ? 22.561 5.168 1.566 1.00 93.56 584 THR A C 1
ATOM 4473 O O . THR A 1 584 ? 23.367 4.394 1.052 1.00 93.56 584 THR A O 1
ATOM 4476 N N . LEU A 1 585 ? 21.995 6.160 0.874 1.00 94.88 585 LEU A N 1
ATOM 4477 C CA . LEU A 1 585 ? 22.247 6.380 -0.553 1.00 94.88 585 LEU A CA 1
ATOM 4478 C C . LEU A 1 585 ? 23.667 6.912 -0.811 1.00 94.88 585 LEU A C 1
ATOM 4480 O O . LEU A 1 585 ? 24.359 6.388 -1.679 1.00 94.88 585 LEU A O 1
ATOM 4484 N N . ILE A 1 586 ? 24.147 7.873 -0.015 1.00 92.88 586 ILE A N 1
ATOM 4485 C CA . ILE A 1 586 ? 25.521 8.396 -0.139 1.00 92.88 586 ILE A CA 1
ATOM 4486 C C . ILE A 1 586 ? 26.561 7.341 0.281 1.00 92.88 586 ILE A C 1
ATOM 4488 O O . ILE A 1 586 ? 27.588 7.203 -0.379 1.00 92.88 586 ILE A O 1
ATOM 4492 N N . ALA A 1 587 ? 26.281 6.521 1.301 1.00 89.44 587 ALA A N 1
ATOM 4493 C CA . ALA A 1 587 ? 27.113 5.364 1.656 1.00 89.44 587 ALA A CA 1
ATOM 4494 C C . ALA A 1 587 ? 27.147 4.293 0.545 1.00 89.44 587 ALA A C 1
ATOM 4496 O O . ALA A 1 587 ? 28.144 3.591 0.389 1.00 89.44 587 ALA A O 1
ATOM 4497 N N . SER A 1 588 ? 26.101 4.218 -0.286 1.00 91.50 588 SER A N 1
ATOM 4498 C CA . SER A 1 588 ? 26.062 3.398 -1.509 1.00 91.50 588 SER A CA 1
ATOM 4499 C C . SER A 1 588 ? 26.823 4.032 -2.689 1.00 91.50 588 SER A C 1
ATOM 4501 O O . SER A 1 588 ? 26.693 3.576 -3.820 1.00 91.50 588 SER A O 1
ATOM 4503 N N . SER A 1 589 ? 27.622 5.080 -2.440 1.00 88.62 589 SER A N 1
ATOM 4504 C CA . SER A 1 589 ? 28.356 5.881 -3.436 1.00 88.62 589 SER A CA 1
ATOM 4505 C C . SER A 1 589 ? 27.479 6.593 -4.479 1.00 88.62 589 SER A C 1
ATOM 4507 O O . SER A 1 589 ? 27.983 6.992 -5.529 1.00 88.62 589 SER A O 1
ATOM 4509 N N . LEU A 1 590 ? 26.183 6.785 -4.202 1.00 90.56 590 LEU A N 1
ATOM 4510 C CA . LEU A 1 590 ? 25.283 7.514 -5.096 1.00 90.56 590 LEU A CA 1
ATOM 4511 C C . LEU A 1 590 ? 25.551 9.036 -5.014 1.00 90.56 590 LEU A C 1
ATOM 4513 O O . LEU A 1 590 ? 25.687 9.556 -3.899 1.00 90.56 590 LEU A O 1
ATOM 4517 N N . PRO A 1 591 ? 25.593 9.772 -6.144 1.00 92.31 591 PRO A N 1
ATOM 4518 C CA . PRO A 1 591 ? 25.742 11.228 -6.148 1.00 92.31 591 PRO A CA 1
ATOM 4519 C C . PRO A 1 591 ? 24.683 11.943 -5.295 1.00 92.31 591 PRO A C 1
ATOM 4521 O O . PRO A 1 591 ? 23.531 11.514 -5.205 1.00 92.31 591 PRO A O 1
ATOM 4524 N N . ILE A 1 592 ? 25.059 13.058 -4.661 1.00 91.50 592 ILE A N 1
ATOM 4525 C CA . ILE A 1 592 ? 24.220 13.761 -3.670 1.00 91.50 592 ILE A CA 1
ATOM 4526 C C . ILE A 1 592 ? 22.913 14.260 -4.309 1.00 91.50 592 ILE A C 1
ATOM 4528 O O . ILE A 1 592 ? 21.846 14.191 -3.703 1.00 91.50 592 ILE A O 1
ATOM 4532 N N . GLU A 1 593 ? 22.980 14.740 -5.545 1.00 91.50 593 GLU A N 1
ATOM 4533 C CA . GLU A 1 593 ? 21.864 15.237 -6.344 1.00 91.50 593 GLU A CA 1
ATOM 4534 C C . GLU A 1 593 ? 20.894 14.135 -6.799 1.00 91.50 593 GLU A C 1
ATOM 4536 O O . GLU A 1 593 ? 19.694 14.399 -6.930 1.00 91.50 593 GLU A O 1
ATOM 4541 N N . GLU A 1 594 ? 21.383 12.908 -6.996 1.00 88.88 594 GLU A N 1
ATOM 4542 C CA . GLU A 1 594 ? 20.566 11.725 -7.284 1.00 88.88 594 GLU A CA 1
ATOM 4543 C C . GLU A 1 594 ? 19.942 11.183 -5.997 1.00 88.88 594 GLU A C 1
ATOM 4545 O O . GLU A 1 594 ? 18.734 10.948 -5.947 1.00 88.88 594 GLU A O 1
ATOM 4550 N N . ALA A 1 595 ? 20.726 11.100 -4.919 1.00 93.38 595 ALA A N 1
ATOM 4551 C CA . ALA A 1 595 ? 20.256 10.702 -3.600 1.00 93.38 595 ALA A CA 1
ATOM 4552 C C . ALA A 1 595 ? 19.137 11.631 -3.093 1.00 93.38 595 ALA A C 1
ATOM 4554 O O . ALA A 1 595 ? 18.073 11.158 -2.696 1.00 93.38 595 ALA A O 1
ATOM 4555 N N . LEU A 1 596 ? 19.306 12.956 -3.194 1.00 93.19 596 LEU A N 1
ATOM 4556 C CA . LEU A 1 596 ? 18.245 13.925 -2.887 1.00 93.19 596 LEU A CA 1
ATOM 4557 C C . LEU A 1 596 ? 17.004 13.735 -3.777 1.00 93.19 596 LEU A C 1
ATOM 4559 O O . LEU A 1 596 ? 15.884 13.901 -3.294 1.00 93.19 596 LEU A O 1
ATOM 4563 N N . SER A 1 597 ? 17.176 13.364 -5.051 1.00 91.62 597 SER A N 1
ATOM 4564 C CA . SER A 1 597 ? 16.057 13.073 -5.957 1.00 91.62 597 SER A CA 1
ATOM 4565 C C . SER A 1 597 ? 15.275 11.832 -5.512 1.00 91.62 597 SER A C 1
ATOM 4567 O O . SER A 1 597 ? 14.052 11.883 -5.389 1.00 91.62 597 SER A O 1
ATOM 4569 N N . ALA A 1 598 ? 15.974 10.740 -5.187 1.00 89.19 598 ALA A N 1
ATOM 4570 C CA . ALA A 1 598 ? 15.370 9.499 -4.710 1.00 89.19 598 ALA A CA 1
ATOM 4571 C C . ALA A 1 598 ? 14.627 9.692 -3.375 1.00 89.19 598 ALA A C 1
ATOM 4573 O O . ALA A 1 598 ? 13.485 9.250 -3.233 1.00 89.19 598 ALA A O 1
ATOM 4574 N N . VAL A 1 599 ? 15.212 10.422 -2.415 1.00 93.44 599 VAL A N 1
ATOM 4575 C CA . VAL A 1 599 ? 14.539 10.740 -1.140 1.00 93.44 599 VAL A CA 1
ATOM 4576 C C . VAL A 1 599 ? 13.311 11.632 -1.364 1.00 93.44 599 VAL A C 1
ATOM 4578 O O . VAL A 1 599 ? 12.275 11.422 -0.730 1.00 93.44 599 VAL A O 1
ATOM 4581 N N . ALA A 1 600 ? 13.364 12.588 -2.301 1.00 89.31 600 ALA A N 1
ATOM 4582 C CA . ALA A 1 600 ? 12.200 13.401 -2.661 1.00 89.31 600 ALA A CA 1
ATOM 4583 C C . ALA A 1 600 ? 11.066 12.576 -3.297 1.00 89.31 600 ALA A C 1
ATOM 4585 O O . ALA A 1 600 ? 9.899 12.836 -2.995 1.00 89.31 600 ALA A O 1
ATOM 4586 N N . GLN A 1 601 ? 11.388 11.586 -4.137 1.00 87.81 601 GLN A N 1
ATOM 4587 C CA . GLN A 1 601 ? 10.415 10.687 -4.773 1.00 87.81 601 GLN A CA 1
ATOM 4588 C C . GLN A 1 601 ? 9.788 9.698 -3.776 1.00 87.81 601 GLN A C 1
ATOM 4590 O O . GLN A 1 601 ? 8.586 9.457 -3.830 1.00 87.81 601 GLN A O 1
ATOM 4595 N N . GLN A 1 602 ? 10.565 9.180 -2.817 1.00 84.81 602 GLN A N 1
ATOM 4596 C CA . GLN A 1 602 ? 10.068 8.292 -1.752 1.00 84.81 602 GLN A CA 1
ATOM 4597 C C . GLN A 1 602 ? 9.212 9.017 -0.690 1.00 84.81 602 GLN A C 1
ATOM 4599 O O . GLN A 1 602 ? 8.613 8.375 0.171 1.00 84.81 602 GLN A O 1
ATOM 4604 N N . THR A 1 603 ? 9.141 10.352 -0.717 1.00 84.19 603 THR A N 1
ATOM 4605 C CA . THR A 1 603 ? 8.453 11.150 0.308 1.00 84.19 603 THR A CA 1
ATOM 4606 C C . THR A 1 603 ? 6.993 11.443 -0.063 1.00 84.19 603 THR A C 1
ATOM 4608 O O . THR A 1 603 ? 6.705 12.409 -0.769 1.00 84.19 603 THR A O 1
ATOM 4611 N N . GLU A 1 604 ? 6.044 10.698 0.522 1.00 80.31 604 GLU A N 1
ATOM 4612 C CA . GLU A 1 604 ? 4.585 10.912 0.371 1.00 80.31 604 GLU A CA 1
ATOM 4613 C C . GLU A 1 604 ? 4.140 12.366 0.636 1.00 80.31 604 GLU A C 1
ATOM 4615 O O . GLU A 1 604 ? 3.200 12.897 0.035 1.00 80.31 604 GLU A O 1
ATOM 4620 N N . LYS A 1 605 ? 4.809 13.041 1.578 1.00 85.44 605 LYS A N 1
ATOM 4621 C CA . LYS A 1 605 ? 4.498 14.417 1.969 1.00 85.44 605 LYS A CA 1
ATOM 4622 C C . LYS A 1 605 ? 5.018 15.393 0.920 1.00 85.44 605 LYS A C 1
ATOM 4624 O O . LYS A 1 605 ? 6.111 15.933 1.051 1.00 85.44 605 LYS A O 1
ATOM 4629 N N . GLN A 1 606 ? 4.164 15.725 -0.042 1.00 79.31 606 GLN A N 1
ATOM 4630 C CA . GLN A 1 606 ? 4.398 16.698 -1.121 1.00 79.31 606 GLN A CA 1
ATOM 4631 C C . GLN A 1 606 ? 5.130 17.995 -0.699 1.00 79.31 606 GLN A C 1
ATOM 4633 O O . GLN A 1 606 ? 5.977 18.490 -1.435 1.00 79.31 606 GLN A O 1
ATOM 4638 N N . HIS A 1 607 ? 4.860 18.542 0.495 1.00 82.75 607 HIS A N 1
ATOM 4639 C CA . HIS A 1 607 ? 5.538 19.750 0.998 1.00 82.75 607 HIS A CA 1
ATOM 4640 C C . HIS A 1 607 ? 6.970 19.510 1.518 1.00 82.75 607 HIS A C 1
ATOM 4642 O O . HIS A 1 607 ? 7.762 20.445 1.560 1.00 82.75 607 HIS A O 1
ATOM 4648 N N . VAL A 1 608 ? 7.294 18.279 1.921 1.00 85.81 608 VAL A N 1
ATOM 4649 C CA . VAL A 1 608 ? 8.650 17.846 2.281 1.00 85.81 608 VAL A CA 1
ATOM 4650 C C . VAL A 1 608 ? 9.421 17.479 1.013 1.00 85.81 608 VAL A C 1
ATOM 4652 O O . VAL A 1 608 ? 10.532 17.962 0.837 1.00 85.81 608 VAL A O 1
ATOM 4655 N N . SER A 1 609 ? 8.801 16.742 0.084 1.00 86.44 609 SER A N 1
ATOM 4656 C CA . SER A 1 609 ? 9.362 16.457 -1.247 1.00 86.44 609 SER A CA 1
ATOM 4657 C C . SER A 1 609 ? 9.770 17.749 -1.979 1.00 86.44 609 SER A C 1
ATOM 4659 O O . SER A 1 609 ? 10.923 17.897 -2.379 1.00 86.44 609 SER A O 1
ATOM 4661 N N . ALA A 1 610 ? 8.891 18.760 -2.020 1.00 82.44 610 ALA A N 1
ATOM 4662 C CA . ALA A 1 610 ? 9.202 20.074 -2.594 1.00 82.44 610 ALA A CA 1
ATOM 4663 C C . ALA A 1 610 ? 10.361 20.813 -1.889 1.00 82.44 610 ALA A C 1
ATOM 4665 O O . ALA A 1 610 ? 11.104 21.547 -2.537 1.00 82.44 610 ALA A O 1
ATOM 4666 N N . LEU A 1 611 ? 10.542 20.621 -0.576 1.00 88.81 611 LEU A N 1
ATOM 4667 C CA . LEU A 1 611 ? 11.666 21.193 0.175 1.00 88.81 611 LEU A CA 1
ATOM 4668 C C . LEU A 1 611 ? 12.983 20.495 -0.199 1.00 88.81 611 LEU A C 1
ATOM 4670 O O . LEU A 1 611 ? 13.984 21.166 -0.437 1.00 88.81 611 LEU A O 1
ATOM 4674 N N . ILE A 1 612 ? 12.969 19.165 -0.319 1.00 90.81 612 ILE A N 1
ATOM 4675 C CA . ILE A 1 612 ? 14.133 18.365 -0.729 1.00 90.81 612 ILE A CA 1
ATOM 4676 C C . ILE A 1 612 ? 14.550 18.705 -2.169 1.00 90.81 612 ILE A C 1
ATOM 4678 O O . ILE A 1 612 ? 15.735 18.898 -2.431 1.00 90.81 612 ILE A O 1
ATOM 4682 N N . LEU A 1 613 ? 13.591 18.870 -3.086 1.00 86.69 613 LEU A N 1
ATOM 4683 C CA . LEU A 1 613 ? 13.860 19.336 -4.452 1.00 86.69 613 LEU A CA 1
ATOM 4684 C C . LEU A 1 613 ? 14.439 20.763 -4.481 1.00 86.69 613 LEU A C 1
ATOM 4686 O O . LEU A 1 613 ? 15.306 21.048 -5.304 1.00 86.69 613 LEU A O 1
ATOM 4690 N N . GLY A 1 614 ? 14.037 21.637 -3.550 1.00 84.88 614 GLY A N 1
ATOM 4691 C CA . GLY A 1 614 ? 14.659 22.953 -3.359 1.00 84.88 614 GLY A CA 1
ATOM 4692 C C . GLY A 1 614 ? 16.133 22.871 -2.941 1.00 84.88 614 GLY A C 1
ATOM 4693 O O . GLY A 1 614 ? 16.971 23.573 -3.504 1.00 84.88 614 GLY A O 1
ATOM 4694 N N . ILE A 1 615 ? 16.477 21.953 -2.028 1.00 90.38 615 ILE A N 1
ATOM 4695 C CA . ILE A 1 615 ? 17.877 21.662 -1.661 1.00 90.38 615 ILE A CA 1
ATOM 4696 C C . ILE A 1 615 ? 18.645 21.109 -2.873 1.00 90.38 615 ILE A C 1
ATOM 4698 O O . ILE A 1 615 ? 19.757 21.557 -3.143 1.00 90.38 615 ILE A O 1
ATOM 4702 N N . ARG A 1 616 ? 18.047 20.179 -3.633 1.00 91.25 616 ARG A N 1
ATOM 4703 C CA . ARG A 1 616 ? 18.645 19.596 -4.848 1.00 91.25 616 ARG A CA 1
ATOM 4704 C C . ARG A 1 616 ? 18.966 20.661 -5.902 1.00 91.25 616 ARG A C 1
ATOM 4706 O O . ARG A 1 616 ? 20.057 20.620 -6.457 1.00 91.25 616 ARG A O 1
ATOM 4713 N N . SER A 1 617 ? 18.068 21.627 -6.132 1.00 85.31 617 SER A N 1
ATOM 4714 C CA . SER A 1 617 ? 18.324 22.771 -7.027 1.00 85.31 617 SER A CA 1
ATOM 4715 C C . SER A 1 617 ? 19.602 23.503 -6.627 1.00 85.31 617 SER A C 1
ATOM 4717 O O . SER A 1 617 ? 20.483 23.696 -7.456 1.00 85.31 617 SER A O 1
ATOM 4719 N N . LYS A 1 618 ? 19.761 23.820 -5.336 1.00 85.12 618 LYS A N 1
ATOM 4720 C CA . LYS A 1 618 ? 20.939 24.542 -4.845 1.00 85.12 618 LYS A CA 1
ATOM 4721 C C . LYS A 1 618 ? 22.238 23.750 -4.990 1.00 85.12 618 LYS A C 1
ATOM 4723 O O . LYS A 1 618 ? 23.246 24.334 -5.381 1.00 85.12 618 LYS A O 1
ATOM 4728 N N . VAL A 1 619 ? 22.207 22.436 -4.766 1.00 88.94 619 VAL A N 1
ATOM 4729 C CA . VAL A 1 619 ? 23.368 21.562 -5.014 1.00 88.94 619 VAL A CA 1
ATOM 4730 C C . VAL A 1 619 ? 23.733 21.532 -6.508 1.00 88.94 619 VAL A C 1
ATOM 4732 O O . VAL A 1 619 ? 24.903 21.683 -6.849 1.00 88.94 619 VAL A O 1
ATOM 4735 N N . LEU A 1 620 ? 22.744 21.457 -7.408 1.00 82.38 620 LEU A N 1
ATOM 4736 C CA . LEU A 1 620 ? 22.951 21.544 -8.864 1.00 82.38 620 LEU A CA 1
ATOM 4737 C C . LEU A 1 620 ? 23.422 22.936 -9.335 1.00 82.38 620 LEU A C 1
ATOM 4739 O O . LEU A 1 620 ? 24.173 23.039 -10.302 1.00 82.38 620 LEU A O 1
ATOM 4743 N N . GLU A 1 621 ? 23.038 24.007 -8.636 1.00 85.62 621 GLU A N 1
ATOM 4744 C CA . GLU A 1 621 ? 23.555 25.374 -8.825 1.00 85.62 621 GLU A CA 1
ATOM 4745 C C . GLU A 1 621 ? 25.013 25.541 -8.330 1.00 85.62 621 GLU A C 1
ATOM 4747 O O . GLU A 1 621 ? 25.591 26.620 -8.471 1.00 85.62 621 GLU A O 1
ATOM 4752 N N . GLY A 1 622 ? 25.629 24.492 -7.767 1.00 84.44 622 GLY A N 1
ATOM 4753 C CA . GLY A 1 622 ? 27.014 24.490 -7.287 1.00 84.44 622 GLY A CA 1
ATOM 4754 C C . GLY A 1 622 ? 27.190 24.954 -5.838 1.00 84.44 622 GLY A C 1
ATOM 4755 O O . GLY A 1 622 ? 28.317 25.210 -5.407 1.00 84.44 622 GLY A O 1
ATOM 4756 N N . HIS A 1 623 ? 26.106 25.075 -5.066 1.00 89.25 623 HIS A N 1
ATOM 4757 C CA . HIS A 1 623 ? 26.187 25.320 -3.628 1.00 89.25 623 HIS A CA 1
ATOM 4758 C C . HIS A 1 623 ? 26.468 24.021 -2.861 1.00 89.25 623 HIS A C 1
ATOM 4760 O O . HIS A 1 623 ? 25.949 22.959 -3.188 1.00 89.25 623 HIS A O 1
ATOM 4766 N N . SER A 1 624 ? 27.230 24.115 -1.768 1.00 92.62 624 SER A N 1
ATOM 4767 C CA . SER A 1 624 ? 27.448 22.979 -0.862 1.00 92.62 624 SER A CA 1
ATOM 4768 C C . SER A 1 624 ? 26.115 22.489 -0.274 1.00 92.62 624 SER A C 1
ATOM 4770 O O . SER A 1 624 ? 25.221 23.303 0.005 1.00 92.62 624 SER A O 1
ATOM 4772 N N . LEU A 1 625 ? 25.981 21.187 -0.022 1.00 93.44 625 LEU A N 1
ATOM 4773 C CA . LEU A 1 625 ? 24.834 20.583 0.656 1.00 93.44 625 LEU A CA 1
ATOM 4774 C C . LEU A 1 625 ? 24.589 21.268 2.006 1.00 93.44 625 LEU A C 1
ATOM 4776 O O . LEU A 1 625 ? 23.464 21.670 2.308 1.00 93.44 625 LEU A O 1
ATOM 4780 N N . ALA A 1 626 ? 25.647 21.484 2.792 1.00 90.19 626 ALA A N 1
ATOM 4781 C CA . ALA A 1 626 ? 25.560 22.200 4.058 1.00 90.19 626 ALA A CA 1
ATOM 4782 C C . ALA A 1 626 ? 25.070 23.646 3.908 1.00 90.19 626 ALA A C 1
ATOM 4784 O O . ALA A 1 626 ? 24.308 24.120 4.751 1.00 90.19 626 ALA A O 1
ATOM 4785 N N . SER A 1 627 ? 25.485 24.359 2.855 1.00 88.19 627 SER A N 1
ATOM 4786 C CA . SER A 1 627 ? 24.986 25.712 2.585 1.00 88.19 627 SER A CA 1
ATOM 4787 C C . SER A 1 627 ? 23.512 25.710 2.159 1.00 88.19 627 SER A C 1
ATOM 4789 O O . SER A 1 627 ? 22.730 26.488 2.702 1.00 88.19 627 SER A O 1
ATOM 4791 N N . SER A 1 628 ? 23.108 24.756 1.318 1.00 92.06 628 SER A N 1
ATOM 4792 C CA . SER A 1 628 ? 21.729 24.566 0.844 1.00 92.06 628 SER A CA 1
ATOM 4793 C C . SER A 1 628 ? 20.759 24.242 1.991 1.00 92.06 628 SER A C 1
ATOM 4795 O O . SER A 1 628 ? 19.654 24.776 2.068 1.00 92.06 628 SER A O 1
ATOM 4797 N N . LEU A 1 629 ? 21.195 23.431 2.961 1.00 90.94 629 LEU A N 1
ATOM 4798 C CA . LEU A 1 629 ? 20.432 23.114 4.175 1.00 90.94 629 LEU A CA 1
ATOM 4799 C C . LEU A 1 629 ? 20.229 24.328 5.104 1.00 90.94 629 LEU A C 1
ATOM 4801 O O . LEU A 1 629 ? 19.234 24.376 5.835 1.00 90.94 629 LEU A O 1
ATOM 4805 N N . ARG A 1 630 ? 21.135 25.321 5.093 1.00 87.38 630 ARG A N 1
ATOM 4806 C CA . ARG A 1 630 ? 21.034 26.526 5.946 1.00 87.38 630 ARG A CA 1
ATOM 4807 C C . ARG A 1 630 ? 19.901 27.461 5.537 1.00 87.38 630 ARG A C 1
ATOM 4809 O O . ARG A 1 630 ? 19.404 28.166 6.408 1.00 87.38 630 ARG A O 1
ATOM 4816 N N . GLU A 1 631 ? 19.439 27.448 4.286 1.00 84.00 631 GLU A N 1
ATOM 4817 C CA . GLU A 1 631 ? 18.251 28.226 3.889 1.00 84.00 631 GLU A CA 1
ATOM 4818 C C . GLU A 1 631 ? 16.994 27.757 4.656 1.00 84.00 631 GLU A C 1
ATOM 4820 O O . GLU A 1 631 ? 16.123 28.553 5.016 1.00 84.00 631 GLU A O 1
ATOM 4825 N N . TYR A 1 632 ? 16.949 26.476 5.035 1.00 86.62 632 TYR A N 1
ATOM 4826 C CA . TYR A 1 632 ? 15.824 25.834 5.715 1.00 86.62 632 TYR A CA 1
ATOM 4827 C C . TYR A 1 632 ? 16.026 25.705 7.240 1.00 86.62 632 TYR A C 1
ATOM 4829 O O . TYR A 1 632 ? 15.689 24.675 7.829 1.00 86.62 632 TYR A O 1
ATOM 4837 N N . THR A 1 633 ? 16.511 26.769 7.900 1.00 75.25 633 THR A N 1
ATOM 4838 C CA . THR A 1 633 ? 16.781 26.851 9.365 1.00 75.25 633 THR A CA 1
ATOM 4839 C C . THR A 1 633 ? 15.649 26.373 10.286 1.00 75.25 633 THR A C 1
ATOM 4841 O O . THR A 1 633 ? 15.886 25.951 11.418 1.00 75.25 633 THR A O 1
ATOM 4844 N N . ASN A 1 634 ? 14.394 26.432 9.832 1.00 76.81 634 ASN A N 1
ATOM 4845 C CA . ASN A 1 634 ? 13.267 25.889 10.586 1.00 76.81 634 ASN A CA 1
ATOM 4846 C C . ASN A 1 634 ? 13.311 24.351 10.632 1.00 76.81 634 ASN A C 1
ATOM 4848 O O . ASN A 1 634 ? 13.031 23.759 11.678 1.00 76.81 634 ASN A O 1
ATOM 4852 N N . SER A 1 635 ? 13.664 23.695 9.526 1.00 83.69 635 SER A N 1
ATOM 4853 C CA . SER A 1 635 ? 13.793 22.237 9.439 1.00 83.69 635 SER A CA 1
ATOM 4854 C C . SER A 1 635 ? 15.120 21.764 10.040 1.00 83.69 635 SER A C 1
ATOM 4856 O O . SER A 1 635 ? 15.101 20.969 10.982 1.00 83.69 635 SER A O 1
ATOM 4858 N N . PHE A 1 636 ? 16.258 22.271 9.564 1.00 88.06 636 PHE A N 1
ATOM 4859 C CA . PHE A 1 636 ? 17.586 21.790 9.965 1.00 88.06 636 PHE A CA 1
ATOM 4860 C C . PHE A 1 636 ? 18.204 22.670 11.051 1.00 88.06 636 PHE A C 1
ATOM 4862 O O . PHE A 1 636 ? 18.123 23.895 11.006 1.00 88.06 636 PHE A O 1
ATOM 4869 N N . SER A 1 637 ? 18.799 22.039 12.066 1.00 83.06 637 SER A N 1
ATOM 4870 C CA . SER A 1 637 ? 19.462 22.757 13.156 1.00 83.06 637 SER A CA 1
ATOM 4871 C C . SER A 1 637 ? 20.854 23.234 12.738 1.00 83.06 637 SER A C 1
ATOM 4873 O O . SER A 1 637 ? 21.479 22.660 11.850 1.00 83.06 637 SER A O 1
ATOM 4875 N N . GLN A 1 638 ? 21.380 24.243 13.435 1.00 76.44 638 GLN A N 1
ATOM 4876 C CA . GLN A 1 638 ? 22.754 24.710 13.231 1.00 76.44 638 GLN A CA 1
ATOM 4877 C C . GLN A 1 638 ? 23.777 23.572 13.403 1.00 76.44 638 GLN A C 1
ATOM 4879 O O . GLN A 1 638 ? 24.676 23.452 12.582 1.00 76.44 638 GLN A O 1
ATOM 4884 N N . LEU A 1 639 ? 23.575 22.674 14.382 1.00 74.69 639 LEU A N 1
ATOM 4885 C CA . LEU A 1 639 ? 24.351 21.432 14.513 1.00 74.69 639 LEU A CA 1
ATOM 4886 C C . LEU A 1 639 ? 24.321 20.606 13.225 1.00 74.69 639 LEU A C 1
ATOM 4888 O O . LEU A 1 639 ? 25.376 20.269 12.708 1.00 74.69 639 LEU A O 1
ATOM 4892 N N . TYR A 1 640 ? 23.129 20.308 12.701 1.00 86.69 640 TYR A N 1
ATOM 4893 C CA . TYR A 1 640 ? 22.972 19.495 11.495 1.00 86.69 640 TYR A CA 1
ATOM 4894 C C . TYR A 1 640 ? 23.760 20.094 10.323 1.00 86.69 640 TYR A C 1
ATOM 4896 O O . TYR A 1 640 ? 24.565 19.410 9.699 1.00 86.69 640 TYR A O 1
ATOM 4904 N N . CYS A 1 641 ? 23.607 21.398 10.077 1.00 87.12 641 CYS A N 1
ATOM 4905 C CA . CYS A 1 641 ? 24.294 22.082 8.981 1.00 87.12 641 CYS A CA 1
ATOM 4906 C C . CYS A 1 641 ? 25.802 22.303 9.221 1.00 87.12 641 CYS A C 1
ATOM 4908 O O . CYS A 1 641 ? 26.532 22.513 8.254 1.00 87.12 641 CYS A O 1
ATOM 4910 N N . SER A 1 642 ? 26.284 22.289 10.468 1.00 76.44 642 SER A N 1
ATOM 4911 C CA . SER A 1 642 ? 27.722 22.339 10.782 1.00 76.44 642 SER A CA 1
ATOM 4912 C C . SER A 1 642 ? 28.375 20.960 10.691 1.00 76.44 642 SER A C 1
ATOM 4914 O O . SER A 1 642 ? 29.454 20.842 10.122 1.00 76.44 642 SER A O 1
ATOM 4916 N N . SER A 1 643 ? 27.708 19.905 11.167 1.00 81.06 643 SER A N 1
ATOM 4917 C CA . SER A 1 643 ? 28.164 18.523 10.991 1.00 81.06 643 SER A CA 1
ATOM 4918 C C . SER A 1 643 ? 28.219 18.151 9.510 1.00 81.06 643 SER A C 1
ATOM 4920 O O . SER A 1 643 ? 29.264 17.700 9.054 1.00 81.06 643 SER A O 1
ATOM 4922 N N . VAL A 1 644 ? 27.159 18.420 8.732 1.00 89.50 644 VAL A N 1
ATOM 4923 C CA . VAL A 1 644 ? 27.170 18.182 7.276 1.00 89.50 644 VAL A CA 1
ATOM 4924 C C . VAL A 1 644 ? 28.282 18.980 6.586 1.00 89.50 644 VAL A C 1
ATOM 4926 O O . VAL A 1 644 ? 28.954 18.416 5.735 1.00 89.50 644 VAL A O 1
ATOM 4929 N N . ALA A 1 645 ? 28.554 20.229 6.991 1.00 84.25 645 ALA A N 1
ATOM 4930 C CA . ALA A 1 645 ? 29.677 20.999 6.437 1.00 84.25 645 ALA A CA 1
ATOM 4931 C C . ALA A 1 645 ? 31.035 20.345 6.716 1.00 84.25 645 ALA A C 1
ATOM 4933 O O . ALA A 1 645 ? 31.874 20.285 5.825 1.00 84.25 645 ALA A O 1
ATOM 4934 N N . ALA A 1 646 ? 31.237 19.832 7.932 1.00 77.25 646 ALA A N 1
ATOM 4935 C CA . ALA A 1 646 ? 32.454 19.117 8.289 1.00 77.25 646 ALA A CA 1
ATOM 4936 C C . ALA A 1 646 ? 32.633 17.841 7.451 1.00 77.25 646 ALA A C 1
ATOM 4938 O O . ALA A 1 646 ? 33.700 17.652 6.882 1.00 77.25 646 ALA A O 1
ATOM 4939 N N . GLY A 1 647 ? 31.593 17.007 7.323 1.00 82.69 647 GLY A N 1
ATOM 4940 C CA . GLY A 1 647 ? 31.647 15.777 6.519 1.00 82.69 647 GLY A CA 1
ATOM 4941 C C . GLY A 1 647 ? 31.813 16.031 5.018 1.00 82.69 647 GLY A C 1
ATOM 4942 O O . GLY A 1 647 ? 32.546 15.311 4.347 1.00 82.69 647 GLY A O 1
ATOM 4943 N N . GLU A 1 648 ? 31.182 17.087 4.501 1.00 86.88 648 GLU A N 1
ATOM 4944 C CA . GLU A 1 648 ? 31.331 17.564 3.122 1.00 86.88 648 GLU A CA 1
ATOM 4945 C C . GLU A 1 648 ? 32.755 18.087 2.847 1.00 86.88 648 GLU A C 1
ATOM 4947 O O . GLU A 1 648 ? 33.308 17.830 1.782 1.00 86.88 648 GLU A O 1
ATOM 4952 N N . GLN A 1 649 ? 33.385 18.757 3.820 1.00 79.75 649 GLN A N 1
ATOM 4953 C CA . GLN A 1 649 ? 34.758 19.261 3.708 1.00 79.75 649 GLN A CA 1
ATOM 4954 C C . GLN A 1 649 ? 35.833 18.183 3.946 1.00 79.75 649 GLN A C 1
ATOM 4956 O O . GLN A 1 649 ? 36.906 18.265 3.349 1.00 79.75 649 GLN A O 1
ATOM 4961 N N . SER A 1 650 ? 35.585 17.192 4.812 1.00 75.06 650 SER A N 1
ATOM 4962 C CA . SER A 1 650 ? 36.547 16.122 5.127 1.00 75.06 650 SER A CA 1
ATOM 4963 C C . SER A 1 650 ? 36.401 14.864 4.264 1.00 75.06 650 SER A C 1
ATOM 4965 O O . SER A 1 650 ? 37.273 13.999 4.311 1.00 75.06 650 SER A O 1
ATOM 4967 N N . GLY A 1 651 ? 35.338 14.767 3.457 1.00 79.75 651 GLY A N 1
ATOM 4968 C CA . GLY A 1 651 ? 35.071 13.635 2.563 1.00 79.75 651 GLY A CA 1
ATOM 4969 C C . GLY A 1 651 ? 34.367 12.441 3.222 1.00 79.75 651 GLY A C 1
ATOM 4970 O O . GLY A 1 651 ? 34.195 11.417 2.571 1.00 79.75 651 GLY A O 1
ATOM 4971 N N . TYR A 1 652 ? 33.936 12.568 4.482 1.00 84.25 652 TYR A N 1
ATOM 4972 C CA . TYR A 1 652 ? 33.258 11.519 5.266 1.00 84.25 652 TYR A CA 1
ATOM 4973 C C . TYR A 1 652 ? 31.772 11.842 5.507 1.00 84.25 652 TYR A C 1
ATOM 4975 O O . TYR A 1 652 ? 31.239 11.692 6.613 1.00 84.25 652 TYR A O 1
ATOM 4983 N N . LEU A 1 653 ? 31.107 12.370 4.476 1.00 88.00 653 LEU A N 1
ATOM 4984 C CA . LEU A 1 653 ? 29.707 12.796 4.528 1.00 88.00 653 LEU A CA 1
ATOM 4985 C C . LEU A 1 653 ? 28.744 11.627 4.809 1.00 88.00 653 LEU A C 1
ATOM 4987 O O . LEU A 1 653 ? 27.752 11.816 5.511 1.00 88.00 653 LEU A O 1
ATOM 4991 N N . ASP A 1 654 ? 29.073 10.429 4.324 1.00 86.12 654 ASP A N 1
ATOM 4992 C CA . ASP A 1 654 ? 28.403 9.156 4.608 1.00 86.12 654 ASP A CA 1
ATOM 4993 C C . ASP A 1 654 ? 28.276 8.906 6.124 1.00 86.12 654 ASP A C 1
ATOM 4995 O O . ASP A 1 654 ? 27.172 8.869 6.674 1.00 86.12 654 ASP A O 1
ATOM 4999 N N . ARG A 1 655 ? 29.415 8.850 6.824 1.00 82.88 655 ARG A N 1
ATOM 5000 C CA . ARG A 1 655 ? 29.510 8.572 8.265 1.00 82.88 655 ARG A CA 1
ATOM 5001 C C . ARG A 1 655 ? 28.888 9.684 9.089 1.00 82.88 655 ARG A C 1
ATOM 5003 O O . ARG A 1 655 ? 28.294 9.429 10.135 1.00 82.88 655 ARG A O 1
ATOM 5010 N N . VAL A 1 656 ? 29.029 10.930 8.643 1.00 84.44 656 VAL A N 1
ATOM 5011 C CA . VAL A 1 656 ? 28.421 12.086 9.305 1.00 84.44 656 VAL A CA 1
ATOM 5012 C C . VAL A 1 656 ? 26.896 12.025 9.224 1.00 84.44 656 VAL A C 1
ATOM 5014 O O . VAL A 1 656 ? 26.237 12.245 10.240 1.00 84.44 656 VAL A O 1
ATOM 5017 N N . LEU A 1 657 ? 26.324 11.706 8.061 1.00 90.06 657 LEU A N 1
ATOM 5018 C CA . LEU A 1 657 ? 24.874 11.574 7.905 1.00 90.06 657 LEU A CA 1
ATOM 5019 C C . LEU A 1 657 ? 24.328 10.353 8.653 1.00 90.06 657 LEU A C 1
ATOM 5021 O O . LEU A 1 657 ? 23.276 10.465 9.276 1.00 90.06 657 LEU A O 1
ATOM 5025 N N . GLU A 1 658 ? 25.054 9.233 8.680 1.00 86.88 658 GLU A N 1
ATOM 5026 C CA . GLU A 1 658 ? 24.688 8.057 9.478 1.00 86.88 658 GLU A CA 1
ATOM 5027 C C . GLU A 1 658 ? 24.643 8.383 10.982 1.00 86.88 658 GLU A C 1
ATOM 5029 O O . GLU A 1 658 ? 23.623 8.163 11.637 1.00 86.88 658 GLU A O 1
ATOM 5034 N N . ASN A 1 659 ? 25.690 9.019 11.521 1.00 80.94 659 ASN A N 1
ATOM 5035 C CA . ASN A 1 659 ? 25.722 9.460 12.921 1.00 80.94 659 ASN A CA 1
ATOM 5036 C C . ASN A 1 659 ? 24.648 10.520 13.244 1.00 80.94 659 ASN A C 1
ATOM 5038 O O . ASN A 1 659 ? 24.127 10.558 14.363 1.00 80.94 659 ASN A O 1
ATOM 5042 N N . LEU A 1 660 ? 24.292 11.383 12.283 1.00 85.19 660 LEU A N 1
ATOM 5043 C CA . LEU A 1 660 ? 23.180 12.328 12.425 1.00 85.19 660 LEU A CA 1
ATOM 5044 C C . LEU A 1 660 ? 21.816 11.623 12.409 1.00 85.19 660 LEU A C 1
ATOM 5046 O O . LEU A 1 660 ? 20.939 12.028 13.174 1.00 85.19 660 LEU A O 1
ATOM 5050 N N . ALA A 1 661 ? 21.629 10.583 11.591 1.00 87.69 661 ALA A N 1
ATOM 5051 C CA . ALA A 1 661 ? 20.411 9.774 11.573 1.00 87.69 661 ALA A CA 1
ATOM 5052 C C . ALA A 1 661 ? 20.221 9.051 12.914 1.00 87.69 661 ALA A C 1
ATOM 5054 O O . ALA A 1 661 ? 19.190 9.232 13.558 1.00 87.69 661 ALA A O 1
ATOM 5055 N N . ASP A 1 662 ? 21.257 8.359 13.397 1.00 83.38 662 ASP A N 1
ATOM 5056 C CA . ASP A 1 662 ? 21.292 7.715 14.716 1.00 83.38 662 ASP A CA 1
ATOM 5057 C C . ASP A 1 662 ? 20.955 8.687 15.856 1.00 83.38 662 ASP A C 1
ATOM 5059 O O . ASP A 1 662 ? 20.167 8.374 16.752 1.00 83.38 662 ASP A O 1
ATOM 5063 N N . TYR A 1 663 ? 21.523 9.896 15.825 1.00 81.00 663 TYR A N 1
ATOM 5064 C CA . TYR A 1 663 ? 21.221 10.934 16.810 1.00 81.00 663 TYR A CA 1
ATOM 5065 C C . TYR A 1 663 ? 19.760 11.416 16.724 1.00 81.00 663 TYR A C 1
ATOM 5067 O O . TYR A 1 663 ? 19.101 11.579 17.756 1.00 81.00 663 TYR A O 1
ATOM 5075 N N . LEU A 1 664 ? 19.236 11.647 15.515 1.00 83.56 664 LEU A N 1
ATOM 5076 C CA . LEU A 1 664 ? 17.867 12.128 15.306 1.00 83.56 664 LEU A CA 1
ATOM 5077 C C . LEU A 1 664 ? 16.812 11.069 15.654 1.00 83.56 664 LEU A C 1
ATOM 5079 O O . LEU A 1 664 ? 15.779 11.428 16.220 1.00 83.56 664 LEU A O 1
ATOM 5083 N N . GLU A 1 665 ? 17.070 9.793 15.365 1.00 84.44 665 GLU A N 1
ATOM 5084 C CA . GLU A 1 665 ? 16.202 8.664 15.719 1.00 84.44 665 GLU A CA 1
ATOM 5085 C C . GLU A 1 665 ? 16.091 8.526 17.233 1.00 84.44 665 GLU A C 1
ATOM 5087 O O . GLU A 1 665 ? 14.995 8.664 17.779 1.00 84.44 665 GLU A O 1
ATOM 5092 N N . ARG A 1 666 ? 17.227 8.407 17.933 1.00 78.19 666 ARG A N 1
ATOM 5093 C CA . ARG A 1 666 ? 17.264 8.344 19.404 1.00 78.19 666 ARG A CA 1
ATOM 5094 C C . ARG A 1 666 ? 16.619 9.584 20.036 1.00 78.19 666 ARG A C 1
ATOM 5096 O O . ARG A 1 666 ? 15.919 9.473 21.043 1.00 78.19 666 ARG A O 1
ATOM 5103 N N . GLN A 1 667 ? 16.789 10.772 19.441 1.00 76.56 667 GLN A N 1
ATOM 5104 C CA . GLN A 1 667 ? 16.101 11.983 19.899 1.00 76.56 667 GLN A CA 1
ATOM 5105 C C . GLN A 1 667 ? 14.574 11.889 19.706 1.00 76.56 667 GLN A C 1
ATOM 5107 O O . GLN A 1 667 ? 13.833 12.254 20.622 1.00 76.56 667 GLN A O 1
ATOM 5112 N N . PHE A 1 668 ? 14.099 11.418 18.548 1.00 82.25 668 PHE A N 1
ATOM 5113 C CA . PHE A 1 668 ? 12.673 11.254 18.250 1.00 82.25 668 PHE A CA 1
ATOM 5114 C C . PHE A 1 668 ? 12.020 10.217 19.171 1.00 82.25 668 PHE A C 1
ATOM 5116 O O . PHE A 1 668 ? 11.018 10.529 19.821 1.00 82.25 668 PHE A O 1
ATOM 5123 N N . GLU A 1 669 ? 12.617 9.031 19.297 1.00 78.44 669 GLU A N 1
ATOM 5124 C CA . GLU A 1 669 ? 12.168 7.971 20.202 1.00 78.44 669 GLU A CA 1
ATOM 5125 C C . GLU A 1 669 ? 12.124 8.449 21.652 1.00 78.44 669 GLU A C 1
ATOM 5127 O O . GLU A 1 669 ? 11.102 8.289 22.313 1.00 78.44 669 GLU A O 1
ATOM 5132 N N . SER A 1 670 ? 13.177 9.117 22.139 1.00 66.94 670 SER A N 1
ATOM 5133 C CA . SER A 1 670 ? 13.211 9.657 23.503 1.00 66.94 670 SER A CA 1
ATOM 5134 C C . SER A 1 670 ? 12.072 10.658 23.749 1.00 66.94 670 SER A C 1
ATOM 5136 O O . SER A 1 670 ? 11.388 10.569 24.771 1.00 66.94 670 SER A O 1
ATOM 5138 N N . THR A 1 671 ? 11.781 11.558 22.796 1.00 71.88 671 THR A N 1
ATOM 5139 C CA . THR A 1 671 ? 10.618 12.463 22.910 1.00 71.88 671 THR A CA 1
ATOM 5140 C C . THR A 1 671 ? 9.282 11.721 22.884 1.00 71.88 671 THR A C 1
ATOM 5142 O O . THR A 1 671 ? 8.455 11.941 23.768 1.00 71.88 671 THR A O 1
ATOM 5145 N N . ARG A 1 672 ? 9.086 10.791 21.942 1.00 76.19 672 ARG A N 1
ATOM 5146 C CA . ARG A 1 672 ? 7.839 10.031 21.789 1.00 76.19 672 ARG A CA 1
ATOM 5147 C C . ARG A 1 672 ? 7.566 9.131 22.995 1.00 76.19 672 ARG A C 1
ATOM 5149 O O . ARG A 1 672 ? 6.431 9.051 23.452 1.00 76.19 672 ARG A O 1
ATOM 5156 N N . ASN A 1 673 ? 8.598 8.501 23.550 1.00 73.75 673 ASN A N 1
ATOM 5157 C CA . ASN A 1 673 ? 8.494 7.663 24.741 1.00 73.75 673 ASN A CA 1
ATOM 5158 C C . ASN A 1 673 ? 8.101 8.486 25.977 1.00 73.75 673 ASN A C 1
ATOM 5160 O O . ASN A 1 673 ? 7.305 8.016 26.786 1.00 73.75 673 ASN A O 1
ATOM 5164 N N . VAL A 1 674 ? 8.582 9.730 26.105 1.00 72.12 674 VAL A N 1
ATOM 5165 C CA . VAL A 1 674 ? 8.137 10.656 27.164 1.00 72.12 674 VAL A CA 1
ATOM 5166 C C . VAL A 1 674 ? 6.690 11.107 26.953 1.00 72.12 674 VAL A C 1
ATOM 5168 O O . VAL A 1 674 ? 5.917 11.106 27.909 1.00 72.12 674 VAL A O 1
ATOM 5171 N N . GLU A 1 675 ? 6.298 11.457 25.728 1.00 72.25 675 GLU A N 1
ATOM 5172 C CA . GLU A 1 675 ? 4.923 11.868 25.408 1.00 72.25 675 GLU A CA 1
ATOM 5173 C C . GLU A 1 675 ? 3.914 10.739 25.682 1.00 72.25 675 GLU A C 1
ATOM 5175 O O . GLU A 1 675 ? 2.936 10.949 26.400 1.00 72.25 675 GLU A O 1
ATOM 5180 N N . MET A 1 676 ? 4.192 9.519 25.212 1.00 72.50 676 MET A N 1
ATOM 5181 C CA . MET A 1 676 ? 3.348 8.342 25.459 1.00 72.50 676 MET A CA 1
ATOM 5182 C C . MET A 1 676 ? 3.308 7.947 26.945 1.00 72.50 676 MET A C 1
ATOM 5184 O O . MET A 1 676 ? 2.250 7.575 27.450 1.00 72.50 676 MET A O 1
ATOM 5188 N N . ALA A 1 677 ? 4.425 8.066 27.672 1.00 72.62 677 ALA A N 1
ATOM 5189 C CA . ALA A 1 677 ? 4.474 7.779 29.108 1.00 72.62 677 ALA A CA 1
ATOM 5190 C C . ALA A 1 677 ? 3.709 8.805 29.965 1.00 72.62 677 ALA A C 1
ATOM 5192 O O . ALA A 1 677 ? 3.203 8.457 31.031 1.00 72.62 677 ALA A O 1
ATOM 5193 N N . LEU A 1 678 ? 3.611 10.060 29.512 1.00 74.00 678 LEU A N 1
ATOM 5194 C CA . LEU A 1 678 ? 2.814 11.100 30.169 1.00 74.00 678 LEU A CA 1
ATOM 5195 C C . LEU A 1 678 ? 1.335 11.066 29.760 1.00 74.00 678 LEU A C 1
ATOM 5197 O O . LEU A 1 678 ? 0.495 11.530 30.531 1.00 74.00 678 LEU A O 1
ATOM 5201 N N . PHE A 1 679 ? 0.999 10.491 28.599 1.00 79.00 679 PHE A N 1
ATOM 5202 C CA . PHE A 1 679 ? -0.381 10.398 28.118 1.00 79.00 679 PHE A CA 1
ATOM 5203 C C . PHE A 1 679 ? -1.305 9.694 29.120 1.00 79.00 679 PHE A C 1
ATOM 5205 O O . PHE A 1 679 ? -2.346 10.247 29.458 1.00 79.00 679 PHE A O 1
ATOM 5212 N N . TYR A 1 680 ? -0.926 8.521 29.644 1.00 75.12 680 TYR A N 1
ATOM 5213 C CA . TYR A 1 680 ? -1.791 7.764 30.561 1.00 75.12 680 TYR A CA 1
ATOM 5214 C C . TYR A 1 680 ? -2.080 8.505 31.887 1.00 75.12 680 TYR A C 1
ATOM 5216 O O . TYR A 1 680 ? -3.260 8.700 32.185 1.00 75.12 680 TYR A O 1
ATOM 5224 N N . PRO A 1 681 ? -1.084 9.013 32.650 1.00 76.50 681 PRO A N 1
ATOM 5225 C CA . PRO A 1 681 ? -1.355 9.811 33.850 1.00 76.50 681 PRO A CA 1
ATOM 5226 C C . PRO A 1 681 ? -2.186 11.073 33.579 1.00 76.50 681 PRO A C 1
ATOM 5228 O O . PRO A 1 681 ? -3.069 11.404 34.367 1.00 76.50 681 PRO A O 1
ATOM 5231 N N . VAL A 1 682 ? -1.940 11.774 32.463 1.00 77.94 682 VAL A N 1
ATOM 5232 C CA . VAL A 1 682 ? -2.686 12.995 32.108 1.00 77.94 682 VAL A CA 1
ATOM 5233 C C . VAL A 1 682 ? -4.123 12.674 31.690 1.00 77.94 682 VAL A C 1
ATOM 5235 O O . VAL A 1 682 ? -5.038 13.367 32.127 1.00 77.94 682 VAL A O 1
ATOM 5238 N N . ALA A 1 683 ? -4.344 11.618 30.904 1.00 75.44 683 ALA A N 1
ATOM 5239 C CA . ALA A 1 683 ? -5.676 11.181 30.490 1.00 75.44 683 ALA A CA 1
ATOM 5240 C C . ALA A 1 683 ? -6.503 10.660 31.677 1.00 75.44 683 ALA A C 1
ATOM 5242 O O . ALA A 1 683 ? -7.671 11.020 31.804 1.00 75.44 683 ALA A O 1
ATOM 5243 N N . LEU A 1 684 ? -5.894 9.884 32.581 1.00 73.25 684 LEU A N 1
ATOM 5244 C CA . LEU A 1 684 ? -6.538 9.406 33.809 1.00 73.25 684 LEU A CA 1
ATOM 5245 C C . LEU A 1 684 ? -6.926 10.570 34.733 1.00 73.25 684 LEU A C 1
ATOM 5247 O O . LEU A 1 684 ? -8.041 10.609 35.248 1.00 73.25 684 LEU A O 1
ATOM 5251 N N . LEU A 1 685 ? -6.028 11.546 34.907 1.00 72.19 685 LEU A N 1
ATOM 5252 C CA . LEU A 1 685 ? -6.285 12.748 35.700 1.00 72.19 685 LEU A CA 1
ATOM 5253 C C . LEU A 1 685 ? -7.379 13.625 35.068 1.00 72.19 685 LEU A C 1
ATOM 5255 O O . LEU A 1 685 ? -8.269 14.089 35.777 1.00 72.19 685 LEU A O 1
ATOM 5259 N N . PHE A 1 686 ? -7.356 13.815 33.745 1.00 77.56 686 PHE A N 1
ATOM 5260 C CA . PHE A 1 686 ? -8.402 14.535 33.015 1.00 77.56 686 PHE A CA 1
ATOM 5261 C C . PHE A 1 686 ? -9.766 13.845 33.151 1.00 77.56 686 PHE A C 1
ATOM 5263 O O . PHE A 1 686 ? -10.745 14.507 33.482 1.00 77.56 686 PHE A O 1
ATOM 5270 N N . LEU A 1 687 ? -9.824 12.520 32.973 1.00 75.31 687 LEU A N 1
ATOM 5271 C CA . LEU A 1 687 ? -11.046 11.731 33.133 1.00 75.31 687 LEU A CA 1
ATOM 5272 C C . LEU A 1 687 ? -11.598 11.821 34.564 1.00 75.31 687 LEU A C 1
ATOM 5274 O O . LEU A 1 687 ? -12.794 12.036 34.740 1.00 75.31 687 LEU A O 1
ATOM 5278 N N . ALA A 1 688 ? -10.740 11.732 35.584 1.00 68.62 688 ALA A N 1
ATOM 5279 C CA . ALA A 1 688 ? -11.150 11.879 36.980 1.00 68.62 688 ALA A CA 1
ATOM 5280 C C . ALA A 1 688 ? -11.747 13.271 37.270 1.00 68.62 688 ALA A C 1
ATOM 5282 O O . ALA A 1 688 ? -12.810 13.365 37.884 1.00 68.62 688 ALA A O 1
ATOM 5283 N N . PHE A 1 689 ? -11.115 14.349 36.788 1.00 74.06 689 PHE A N 1
ATOM 5284 C CA . PHE A 1 689 ? -11.665 15.703 36.928 1.00 74.06 689 PHE A CA 1
ATOM 5285 C C . PHE A 1 689 ? -12.945 15.917 36.107 1.00 74.06 689 PHE A C 1
ATOM 5287 O O . PHE A 1 689 ? -13.851 16.595 36.587 1.00 74.06 689 PHE A O 1
ATOM 5294 N N . ALA A 1 690 ? -13.062 15.317 34.919 1.00 73.81 690 ALA A N 1
ATOM 5295 C CA . ALA A 1 690 ? -14.273 15.376 34.103 1.00 73.81 690 ALA A CA 1
ATOM 5296 C C . ALA A 1 690 ? -15.457 14.655 34.773 1.00 73.81 690 ALA A C 1
ATOM 5298 O O . ALA A 1 690 ? -16.554 15.207 34.816 1.00 73.81 690 ALA A O 1
ATOM 5299 N N . ILE A 1 691 ? -15.231 13.472 35.359 1.00 73.06 691 ILE A N 1
ATOM 5300 C CA . ILE A 1 691 ? -16.251 12.721 36.110 1.00 73.06 691 ILE A CA 1
ATOM 5301 C C . ILE A 1 691 ? -16.702 13.507 37.347 1.00 73.06 691 ILE A C 1
ATOM 5303 O O . ILE A 1 691 ? -17.901 13.697 37.538 1.00 73.06 691 ILE A O 1
ATOM 5307 N N . VAL A 1 692 ? -15.771 14.022 38.162 1.00 72.06 692 VAL A N 1
ATOM 5308 C CA . VAL A 1 692 ? -16.126 14.841 39.338 1.00 72.06 692 VAL A CA 1
ATOM 5309 C C . VAL A 1 692 ? -16.868 16.115 38.921 1.00 72.06 692 VAL A C 1
ATOM 5311 O O . VAL A 1 692 ? -17.867 16.461 39.545 1.00 72.06 692 VAL A O 1
ATOM 5314 N N . GLY A 1 693 ? -16.431 16.785 37.850 1.00 74.06 693 GLY A N 1
ATOM 5315 C CA . GLY A 1 693 ? -17.098 17.971 37.313 1.00 74.06 693 GLY A CA 1
ATOM 5316 C C . GLY A 1 693 ? -18.522 17.690 36.827 1.00 74.06 693 GLY A C 1
ATOM 5317 O O . GLY A 1 693 ? -19.433 18.438 37.167 1.00 74.06 693 GLY A O 1
ATOM 5318 N N . ALA A 1 694 ? -18.740 16.594 36.096 1.00 71.88 694 ALA A N 1
ATOM 5319 C CA . ALA A 1 694 ? -20.067 16.197 35.626 1.00 71.88 694 ALA A CA 1
ATOM 5320 C C . ALA A 1 694 ? -21.010 15.836 36.787 1.00 71.88 694 ALA A C 1
ATOM 5322 O O . ALA A 1 694 ? -22.145 16.309 36.828 1.00 71.88 694 ALA A O 1
ATOM 5323 N N . LEU A 1 695 ? -20.535 15.059 37.767 1.00 71.56 695 LEU A N 1
ATOM 5324 C CA . LEU A 1 695 ? -21.331 14.703 38.945 1.00 71.56 695 LEU A CA 1
ATOM 5325 C C . LEU A 1 695 ? -21.725 15.945 39.767 1.00 71.56 695 LEU A C 1
ATOM 5327 O O . LEU A 1 695 ? -22.867 16.037 40.210 1.00 71.56 695 LEU A O 1
ATOM 5331 N N . MET A 1 696 ? -20.815 16.917 39.912 1.00 72.50 696 MET A N 1
ATOM 5332 C CA . MET A 1 696 ? -21.099 18.208 40.555 1.00 72.50 696 MET A CA 1
ATOM 5333 C C . MET A 1 696 ? -22.130 19.029 39.768 1.00 72.50 696 MET A C 1
ATOM 5335 O O . MET A 1 696 ? -23.101 19.497 40.346 1.00 72.50 696 MET A O 1
ATOM 5339 N N . VAL A 1 697 ? -21.953 19.198 38.453 1.00 74.69 697 VAL A N 1
ATOM 5340 C CA . VAL A 1 697 ? -22.779 20.111 37.634 1.00 74.69 697 VAL A CA 1
ATOM 5341 C C . VAL A 1 697 ? -24.199 19.594 37.370 1.00 74.69 697 VAL A C 1
ATOM 5343 O O . VAL A 1 697 ? -25.096 20.422 37.175 1.00 74.69 697 VAL A O 1
ATOM 5346 N N . TYR A 1 698 ? -24.402 18.271 37.358 1.00 73.62 698 TYR A N 1
ATOM 5347 C CA . TYR A 1 698 ? -25.689 17.640 37.039 1.00 73.62 698 TYR A CA 1
ATOM 5348 C C . TYR A 1 698 ? -26.352 16.960 38.245 1.00 73.62 698 TYR A C 1
ATOM 5350 O O . TYR A 1 698 ? -27.451 17.343 38.621 1.00 73.62 698 TYR A O 1
ATOM 5358 N N . VAL A 1 699 ? -25.697 15.983 38.883 1.00 71.62 699 VAL A N 1
ATOM 5359 C CA . VAL A 1 699 ? -26.389 15.100 39.846 1.00 71.62 699 VAL A CA 1
ATOM 5360 C C . VAL A 1 699 ? -26.624 15.761 41.203 1.00 71.62 699 VAL A C 1
ATOM 5362 O O . VAL A 1 699 ? -27.646 15.527 41.842 1.00 71.62 699 VAL A O 1
ATOM 5365 N N . ILE A 1 700 ? -25.685 16.584 41.670 1.00 73.62 700 ILE A N 1
ATOM 5366 C CA . ILE A 1 700 ? -25.800 17.206 42.994 1.00 73.62 700 ILE A CA 1
ATOM 5367 C C . ILE A 1 700 ? -26.968 18.212 43.074 1.00 73.62 700 ILE A C 1
ATOM 5369 O O . ILE A 1 700 ? -27.727 18.108 44.037 1.00 73.62 700 ILE A O 1
ATOM 5373 N N . PRO A 1 701 ? -27.191 19.114 42.093 1.00 72.50 701 PRO A N 1
ATOM 5374 C CA . PRO A 1 701 ? -28.387 19.960 42.043 1.00 72.50 701 PRO A CA 1
ATOM 5375 C C . PRO A 1 701 ? -29.703 19.173 42.099 1.00 72.50 701 PRO A C 1
ATOM 5377 O O . PRO A 1 701 ? -30.567 19.502 42.911 1.00 72.50 701 PRO A O 1
ATOM 5380 N N . ASP A 1 702 ? -29.825 18.099 41.312 1.00 69.31 702 ASP A N 1
ATOM 5381 C CA . ASP A 1 702 ? -31.031 17.258 41.260 1.00 69.31 702 ASP A CA 1
ATOM 5382 C C . ASP A 1 702 ? -31.317 16.549 42.596 1.00 69.31 702 ASP A C 1
ATOM 5384 O O . ASP A 1 702 ? -32.467 16.277 42.929 1.00 69.31 702 ASP A O 1
ATOM 5388 N N . MET A 1 703 ? -30.286 16.268 43.400 1.00 65.25 703 MET A N 1
ATOM 5389 C CA . MET A 1 703 ? -30.463 15.718 44.748 1.00 65.25 703 MET A CA 1
ATOM 5390 C C . MET A 1 703 ? -30.760 16.772 45.818 1.00 65.25 703 MET A C 1
ATOM 5392 O O . MET A 1 703 ? -31.306 16.426 46.865 1.00 65.25 703 MET A O 1
ATOM 5396 N N . ILE A 1 704 ? -30.413 18.041 45.592 1.00 67.00 704 ILE A N 1
ATOM 5397 C CA . ILE A 1 704 ? -30.700 19.122 46.543 1.00 67.00 704 ILE A CA 1
ATOM 5398 C C . ILE A 1 704 ? -32.178 19.504 46.497 1.00 67.00 704 ILE A C 1
ATOM 5400 O O . ILE A 1 704 ? -32.768 19.654 47.563 1.00 67.00 704 ILE A O 1
ATOM 5404 N N . SER A 1 705 ? -32.799 19.575 45.314 1.00 66.19 705 SER A N 1
ATOM 5405 C CA . SER A 1 705 ? -34.237 19.874 45.192 1.00 66.19 705 SER A CA 1
ATOM 5406 C C . SER A 1 705 ? -35.097 18.882 45.986 1.00 66.19 705 SER A C 1
ATOM 5408 O O . SER A 1 705 ? -35.949 19.293 46.768 1.00 66.19 705 SER A O 1
ATOM 5410 N N . VAL A 1 706 ? -34.783 17.584 45.902 1.00 67.19 706 VAL A N 1
ATOM 5411 C CA . VAL A 1 706 ? -35.441 16.519 46.683 1.00 67.19 706 VAL A CA 1
ATOM 5412 C C . VAL A 1 706 ? -35.265 16.705 48.199 1.00 67.19 706 VAL A C 1
ATOM 5414 O O . VAL A 1 706 ? -36.142 16.321 48.970 1.00 67.19 706 VAL A O 1
ATOM 5417 N N . ILE A 1 707 ? -34.157 17.296 48.660 1.00 64.38 707 ILE A N 1
ATOM 5418 C CA . ILE A 1 707 ? -33.938 17.587 50.087 1.00 64.38 707 ILE A CA 1
ATOM 5419 C C . ILE A 1 707 ? -34.700 18.852 50.507 1.00 64.38 707 ILE A C 1
ATOM 5421 O O . ILE A 1 707 ? -35.319 18.855 51.574 1.00 64.38 707 ILE A O 1
ATOM 5425 N N . GLU A 1 708 ? -34.705 19.899 49.679 1.00 65.19 708 GLU A N 1
ATOM 5426 C CA . GLU A 1 708 ? -35.450 21.138 49.935 1.00 65.19 708 GLU A CA 1
ATOM 5427 C C . GLU A 1 708 ? -36.970 20.890 49.987 1.00 65.19 708 GLU A C 1
ATOM 5429 O O . GLU A 1 708 ? -37.625 21.386 50.906 1.00 65.19 708 GLU A O 1
ATOM 5434 N N . ASP A 1 709 ? -37.506 20.012 49.131 1.00 64.62 709 ASP A N 1
ATOM 5435 C CA . ASP A 1 709 ? -38.902 19.541 49.179 1.00 64.62 709 ASP A CA 1
ATOM 5436 C C . ASP A 1 709 ? -39.258 18.807 50.492 1.00 64.62 709 ASP A C 1
ATOM 5438 O O . ASP A 1 709 ? -40.421 18.782 50.899 1.00 64.62 709 ASP A O 1
ATOM 5442 N N . THR A 1 710 ? -38.274 18.248 51.214 1.00 66.56 710 THR A N 1
ATOM 5443 C CA . THR A 1 710 ? -38.489 17.662 52.558 1.00 66.56 710 THR A CA 1
ATOM 5444 C C . THR A 1 710 ? -38.364 18.671 53.706 1.00 66.56 710 THR A C 1
ATOM 5446 O O . THR A 1 710 ? -38.510 18.300 54.873 1.00 66.56 710 THR A O 1
ATOM 5449 N N . GLY A 1 711 ? -38.104 19.949 53.405 1.00 58.38 711 GLY A N 1
ATOM 5450 C CA . GLY A 1 711 ? -38.109 21.049 54.374 1.00 58.38 711 GLY A CA 1
ATOM 5451 C C . GLY A 1 711 ? -36.984 21.023 55.417 1.00 58.38 711 GLY A C 1
ATOM 5452 O O . GLY A 1 711 ? -37.094 21.696 56.444 1.00 58.38 711 GLY A O 1
ATOM 5453 N N . GLN A 1 712 ? -35.910 20.254 55.199 1.00 65.38 712 GLN A N 1
ATOM 5454 C CA . GLN A 1 712 ? -34.779 20.178 56.132 1.00 65.38 712 GLN A CA 1
ATOM 5455 C C . GLN A 1 712 ? -33.703 21.235 55.844 1.00 65.38 712 GLN A C 1
ATOM 5457 O O . GLN A 1 712 ? -33.353 21.506 54.699 1.00 65.38 712 GLN A O 1
ATOM 5462 N N . SER A 1 713 ? -33.116 21.809 56.899 1.00 66.56 713 SER A N 1
ATOM 5463 C CA . SER A 1 713 ? -32.022 22.779 56.770 1.00 66.56 713 SER A CA 1
ATOM 5464 C C . SER A 1 713 ? -30.728 22.115 56.281 1.00 66.56 713 SER A C 1
ATOM 5466 O O . SER A 1 713 ? -30.166 21.269 56.984 1.00 66.56 713 SER A O 1
ATOM 5468 N N . LEU A 1 714 ? -30.225 22.541 55.119 1.00 71.88 714 LEU A N 1
ATOM 5469 C CA . LEU A 1 714 ? -29.014 21.992 54.503 1.00 71.88 714 LEU A CA 1
ATOM 5470 C C . LEU A 1 714 ? -27.781 22.116 55.431 1.00 71.88 714 LEU A C 1
ATOM 5472 O O . LEU A 1 714 ? -27.492 23.209 55.929 1.00 71.88 714 LEU A O 1
ATOM 5476 N N . PRO A 1 715 ? -27.001 21.036 55.643 1.00 75.88 715 PRO A N 1
ATOM 5477 C CA . PRO A 1 715 ? -25.735 21.102 56.370 1.00 75.88 715 PRO A CA 1
ATOM 5478 C C . PRO A 1 715 ? -24.742 22.087 55.738 1.00 75.88 715 PRO A C 1
ATOM 5480 O O . PRO A 1 715 ? -24.667 22.217 54.518 1.00 75.88 715 PRO A O 1
ATOM 5483 N N . TRP A 1 716 ? -23.894 22.722 56.555 1.00 73.56 716 TRP A N 1
ATOM 5484 C CA . TRP A 1 716 ? -22.925 23.717 56.064 1.00 73.56 716 TRP A CA 1
ATOM 5485 C C . TRP A 1 716 ? -21.934 23.155 55.029 1.00 73.56 716 TRP A C 1
ATOM 5487 O O . TRP A 1 716 ? -21.500 23.884 54.141 1.00 73.56 716 TRP A O 1
ATOM 5497 N N . PHE A 1 717 ? -21.612 21.857 55.105 1.00 62.53 717 PHE A N 1
ATOM 5498 C CA . PHE A 1 717 ? -20.833 21.158 54.080 1.00 62.53 717 PHE A CA 1
ATOM 5499 C C . PHE A 1 717 ? -21.553 21.146 52.725 1.00 62.53 717 PHE A C 1
ATOM 5501 O O . PHE A 1 717 ? -20.915 21.385 51.706 1.00 62.53 717 PHE A O 1
ATOM 5508 N N . THR A 1 718 ? -22.869 20.921 52.712 1.00 69.38 718 THR A N 1
ATOM 5509 C CA . THR A 1 718 ? -23.697 20.970 51.500 1.00 69.38 718 THR A CA 1
ATOM 5510 C C . THR A 1 718 ? -23.747 22.388 50.942 1.00 69.38 718 THR A C 1
ATOM 5512 O O . THR A 1 718 ? -23.548 22.565 49.750 1.00 69.38 718 THR A O 1
ATOM 5515 N N . VAL A 1 719 ? -23.893 23.411 51.792 1.00 76.00 719 VAL A N 1
ATOM 5516 C CA . VAL A 1 719 ? -23.862 24.829 51.371 1.00 76.00 719 VAL A CA 1
ATOM 5517 C C . VAL A 1 719 ? -22.503 25.225 50.773 1.00 76.00 719 VAL A C 1
ATOM 5519 O O . VAL A 1 719 ? -22.451 25.903 49.750 1.00 76.00 719 VAL A O 1
ATOM 5522 N N . LEU A 1 720 ? -21.390 24.765 51.357 1.00 74.25 720 LEU A N 1
ATOM 5523 C CA . LEU A 1 720 ? -20.051 24.952 50.783 1.00 74.25 720 LEU A CA 1
ATOM 5524 C C . LEU A 1 720 ? -19.911 24.246 49.424 1.00 74.25 720 LEU A C 1
ATOM 5526 O O . LEU A 1 720 ? -19.305 24.789 48.503 1.00 74.25 720 LEU A O 1
ATOM 5530 N N . LEU A 1 721 ? -20.471 23.044 49.298 1.00 69.56 721 LEU A N 1
ATOM 5531 C CA . LEU A 1 721 ? -20.401 22.234 48.086 1.00 69.56 721 LEU A CA 1
ATOM 5532 C C . LEU A 1 721 ? -21.289 22.806 46.964 1.00 69.56 721 LEU A C 1
ATOM 5534 O O . LEU A 1 721 ? -20.863 22.810 45.810 1.00 69.56 721 LEU A O 1
ATOM 5538 N N . ILE A 1 722 ? -22.446 23.387 47.300 1.00 73.62 722 ILE A N 1
ATOM 5539 C CA . ILE A 1 722 ? -23.275 24.214 46.406 1.00 73.62 722 ILE A CA 1
ATOM 5540 C C . ILE A 1 722 ? -22.460 25.403 45.898 1.00 73.62 722 ILE A C 1
ATOM 5542 O O . ILE A 1 722 ? -22.235 25.512 44.699 1.00 73.62 722 ILE A O 1
ATOM 5546 N N . ALA A 1 723 ? -21.885 26.210 46.797 1.00 79.25 723 ALA A N 1
ATOM 5547 C CA . ALA A 1 723 ? -21.071 27.360 46.402 1.00 79.25 723 ALA A CA 1
ATOM 5548 C C . ALA A 1 723 ? -19.874 26.973 45.507 1.00 79.25 723 ALA A C 1
ATOM 5550 O O . ALA A 1 723 ? -19.520 27.715 44.589 1.00 79.25 723 ALA A O 1
ATOM 5551 N N . MET A 1 724 ? -19.259 25.802 45.725 1.00 74.31 724 MET A N 1
ATOM 5552 C CA . MET A 1 724 ? -18.233 25.251 44.828 1.00 74.31 724 MET A CA 1
ATOM 5553 C C . MET A 1 724 ? -18.797 24.796 43.473 1.00 74.31 724 MET A C 1
ATOM 5555 O O . MET A 1 724 ? -18.127 24.979 42.457 1.00 74.31 724 MET A O 1
ATOM 5559 N N . THR A 1 725 ? -20.002 24.227 43.449 1.00 75.94 725 THR A N 1
ATOM 5560 C CA . THR A 1 725 ? -20.702 23.760 42.241 1.00 75.94 725 THR A CA 1
ATOM 5561 C C . THR A 1 725 ? -21.118 24.930 41.356 1.00 75.94 725 THR A C 1
ATOM 5563 O O . THR A 1 725 ? -20.796 24.928 40.168 1.00 75.94 725 THR A O 1
ATOM 5566 N N . ASP A 1 726 ? -21.732 25.961 41.936 1.00 79.56 726 ASP A N 1
ATOM 5567 C CA . ASP A 1 726 ? -22.111 27.197 41.243 1.00 79.56 726 ASP A CA 1
ATOM 5568 C C . ASP A 1 726 ? -20.866 27.914 40.705 1.00 79.56 726 ASP A C 1
ATOM 5570 O O . ASP A 1 726 ? -20.801 28.277 39.531 1.00 79.56 726 ASP A O 1
ATOM 5574 N N . THR A 1 727 ? -19.805 28.007 41.520 1.00 77.69 727 THR A N 1
ATOM 5575 C CA . THR A 1 727 ? -18.514 28.559 41.076 1.00 77.69 727 THR A CA 1
ATOM 5576 C C . THR A 1 727 ? -17.927 27.766 39.900 1.00 77.69 727 THR A C 1
ATOM 5578 O O . THR A 1 727 ? -17.340 28.359 38.994 1.00 77.69 727 THR A O 1
ATOM 5581 N N . LEU A 1 728 ? -18.086 26.436 39.868 1.00 77.06 728 LEU A N 1
ATOM 5582 C CA . LEU A 1 728 ? -17.689 25.623 38.716 1.00 77.06 728 LEU A CA 1
ATOM 5583 C C . LEU A 1 728 ? -18.564 25.926 37.491 1.00 77.06 728 LEU A C 1
ATOM 5585 O O . LEU A 1 728 ? -18.024 26.212 36.423 1.00 77.06 728 LEU A O 1
ATOM 5589 N N . ARG A 1 729 ? -19.893 25.886 37.642 1.00 75.12 729 ARG A N 1
ATOM 5590 C CA . ARG A 1 729 ? -20.867 26.097 36.559 1.00 75.12 729 ARG A CA 1
ATOM 5591 C C . ARG A 1 729 ? -20.675 27.459 35.886 1.00 75.12 729 ARG A C 1
ATOM 5593 O O . ARG A 1 729 ? -20.605 27.517 34.658 1.00 75.12 729 ARG A O 1
ATOM 5600 N N . ASP A 1 730 ? -20.496 28.514 36.673 1.00 79.94 730 ASP A N 1
ATOM 5601 C CA . ASP A 1 730 ? -20.449 29.889 36.171 1.00 79.94 730 ASP A CA 1
ATOM 5602 C C . ASP A 1 730 ? -19.041 30.337 35.747 1.00 79.94 730 ASP A C 1
ATOM 5604 O O . ASP A 1 730 ? -18.915 31.195 34.870 1.00 79.94 730 ASP A O 1
ATOM 5608 N N . TYR A 1 731 ? -17.969 29.754 36.313 1.00 81.50 731 TYR A N 1
ATOM 5609 C CA . TYR A 1 731 ? -16.588 30.234 36.127 1.00 81.50 731 TYR A CA 1
ATOM 5610 C C . TYR A 1 731 ? -15.556 29.174 35.679 1.00 81.50 731 TYR A C 1
ATOM 5612 O O . TYR A 1 731 ? -14.359 29.476 35.651 1.00 81.50 731 TYR A O 1
ATOM 5620 N N . TRP A 1 732 ? -15.948 27.966 35.245 1.00 75.31 732 TRP A N 1
ATOM 5621 C CA . TRP A 1 732 ? -15.005 26.964 34.693 1.00 75.31 732 TRP A CA 1
ATOM 5622 C C . TRP A 1 732 ? -14.122 27.514 33.555 1.00 75.31 732 TRP A C 1
ATOM 5624 O O . TRP A 1 732 ? -12.927 27.218 33.478 1.00 75.31 732 TRP A O 1
ATOM 5634 N N . TRP A 1 733 ? -14.683 28.367 32.695 1.00 79.62 733 TRP A N 1
ATOM 5635 C CA . TRP A 1 733 ? -13.964 29.033 31.605 1.00 79.62 733 TRP A CA 1
ATOM 5636 C C . TRP A 1 733 ? -12.916 30.030 32.128 1.00 79.62 733 TRP A C 1
ATOM 5638 O O . TRP A 1 733 ? -11.842 30.159 31.540 1.00 79.62 733 TRP A O 1
ATOM 5648 N N . ALA A 1 734 ? -13.177 30.684 33.265 1.00 83.50 734 ALA A N 1
ATOM 5649 C CA . ALA A 1 734 ? -12.225 31.568 33.933 1.00 83.50 734 ALA A CA 1
ATOM 5650 C C . ALA A 1 734 ? -11.111 30.777 34.643 1.00 83.50 734 ALA A C 1
ATOM 5652 O O . ALA A 1 734 ? -9.962 31.218 34.643 1.00 83.50 734 ALA A O 1
ATOM 5653 N N . LEU A 1 735 ? -11.402 29.576 35.163 1.00 75.81 735 LEU A N 1
ATOM 5654 C CA . LEU A 1 735 ? -10.387 28.630 35.652 1.00 75.81 735 LEU A CA 1
ATOM 5655 C C . LEU A 1 735 ? -9.435 28.190 34.527 1.00 75.81 735 LEU A C 1
ATOM 5657 O O . LEU A 1 735 ? -8.215 28.288 34.680 1.00 75.81 735 LEU A O 1
ATOM 5661 N N . LEU A 1 736 ? -9.971 27.778 33.371 1.00 75.38 736 LEU A N 1
ATOM 5662 C CA . LEU A 1 736 ? -9.165 27.445 32.187 1.00 75.38 736 LEU A CA 1
ATOM 5663 C C . LEU A 1 736 ? -8.363 28.655 31.680 1.00 75.38 736 LEU A C 1
ATOM 5665 O O . LEU A 1 736 ? -7.173 28.527 31.382 1.00 75.38 736 LEU A O 1
ATOM 5669 N N . GLY A 1 737 ? -8.979 29.841 31.650 1.00 81.69 737 GLY A N 1
ATOM 5670 C CA . GLY A 1 737 ? -8.310 31.103 31.334 1.00 81.69 737 GLY A CA 1
ATOM 5671 C C . GLY A 1 737 ? -7.161 31.420 32.296 1.00 81.69 737 GLY A C 1
ATOM 5672 O O . GLY A 1 737 ? -6.075 31.787 31.853 1.00 81.69 737 GLY A O 1
ATOM 5673 N N . GLY A 1 738 ? -7.350 31.202 33.599 1.00 83.69 738 GLY A N 1
ATOM 5674 C CA . GLY A 1 738 ? -6.317 31.364 34.623 1.00 83.69 738 GLY A CA 1
ATOM 5675 C C . GLY A 1 738 ? -5.124 30.429 34.415 1.00 83.69 738 GLY A C 1
ATOM 5676 O O . GLY A 1 738 ? -3.979 30.880 34.449 1.00 83.69 738 GLY A O 1
ATOM 5677 N N . VAL A 1 739 ? -5.369 29.149 34.112 1.00 79.94 739 VAL A N 1
ATOM 5678 C CA . VAL A 1 739 ? -4.304 28.187 33.768 1.00 79.94 739 VAL A CA 1
ATOM 5679 C C . VAL A 1 739 ? -3.565 28.616 32.496 1.00 79.94 739 VAL A C 1
ATOM 5681 O O . VAL A 1 739 ? -2.332 28.621 32.478 1.00 79.94 739 VAL A O 1
ATOM 5684 N N . ALA A 1 740 ? -4.284 29.049 31.455 1.00 75.94 740 ALA A N 1
ATOM 5685 C CA . ALA A 1 740 ? -3.677 29.558 30.225 1.00 75.94 740 ALA A CA 1
ATOM 5686 C C . ALA A 1 740 ? -2.815 30.811 30.477 1.00 75.94 740 ALA A C 1
ATOM 5688 O O . ALA A 1 740 ? -1.691 30.892 29.981 1.00 75.94 740 ALA A O 1
ATOM 5689 N N . ILE A 1 741 ? -3.286 31.752 31.303 1.00 85.38 741 ILE A N 1
ATOM 5690 C CA . ILE A 1 741 ? -2.530 32.943 31.718 1.00 85.38 741 ILE A CA 1
ATOM 5691 C C . ILE A 1 741 ? -1.275 32.546 32.502 1.00 85.38 741 ILE A C 1
ATOM 5693 O O . ILE A 1 741 ? -0.202 33.062 32.206 1.00 85.38 741 ILE A O 1
ATOM 5697 N N . ILE A 1 742 ? -1.355 31.597 33.441 1.00 85.06 742 ILE A N 1
ATOM 5698 C CA . ILE A 1 742 ? -0.183 31.102 34.185 1.00 85.06 742 ILE A CA 1
ATOM 5699 C C . ILE A 1 742 ? 0.848 30.484 33.229 1.00 85.06 742 ILE A C 1
ATOM 5701 O O . ILE A 1 742 ? 2.035 30.807 33.314 1.00 85.06 742 ILE A O 1
ATOM 5705 N N . VAL A 1 743 ? 0.417 29.660 32.268 1.00 79.94 743 VAL A N 1
ATOM 5706 C CA . VAL A 1 743 ? 1.302 29.081 31.241 1.00 79.94 743 VAL A CA 1
ATOM 5707 C C . VAL A 1 743 ? 1.933 30.170 30.364 1.00 79.94 743 VAL A C 1
ATOM 5709 O O . VAL A 1 743 ? 3.133 30.108 30.088 1.00 79.94 743 VAL A O 1
ATOM 5712 N N . LEU A 1 744 ? 1.175 31.197 29.966 1.00 80.00 744 LEU A N 1
ATOM 5713 C CA . LEU A 1 744 ? 1.679 32.334 29.190 1.00 80.00 744 LEU A CA 1
ATOM 5714 C C . LEU A 1 744 ? 2.667 33.199 29.988 1.00 80.00 744 LEU A C 1
ATOM 5716 O O . LEU A 1 744 ? 3.711 33.562 29.451 1.00 80.00 744 LEU A O 1
ATOM 5720 N N . VAL A 1 745 ? 2.399 33.472 31.267 1.00 86.19 745 VAL A N 1
ATOM 5721 C CA . VAL A 1 745 ? 3.292 34.225 32.167 1.00 86.19 745 VAL A CA 1
ATOM 5722 C C . VAL A 1 745 ? 4.585 33.453 32.429 1.00 86.19 745 VAL A C 1
ATOM 5724 O O . VAL A 1 745 ? 5.664 34.039 32.359 1.00 86.19 745 VAL A O 1
ATOM 5727 N N . ILE A 1 746 ? 4.517 32.135 32.646 1.00 81.06 746 ILE A N 1
ATOM 5728 C CA . ILE A 1 746 ? 5.705 31.276 32.771 1.00 81.06 746 ILE A CA 1
ATOM 5729 C C . ILE A 1 746 ? 6.494 31.260 31.455 1.00 81.06 746 ILE A C 1
ATOM 5731 O O . ILE A 1 746 ? 7.713 31.433 31.466 1.00 81.06 746 ILE A O 1
ATOM 5735 N N . ARG A 1 747 ? 5.823 31.115 30.305 1.00 82.44 747 ARG A N 1
ATOM 5736 C CA . ARG A 1 747 ? 6.457 31.150 28.975 1.00 82.44 747 ARG A CA 1
ATOM 5737 C C . ARG A 1 747 ? 7.128 32.500 28.695 1.00 82.44 747 ARG A C 1
ATOM 5739 O O . ARG A 1 747 ? 8.235 32.520 28.163 1.00 82.44 747 ARG A O 1
ATOM 5746 N N . TRP A 1 748 ? 6.499 33.608 29.086 1.00 85.44 748 TRP A N 1
ATOM 5747 C CA . TRP A 1 748 ? 7.048 34.961 28.980 1.00 85.44 748 TRP A CA 1
ATOM 5748 C C . TRP A 1 748 ? 8.248 35.166 29.917 1.00 85.44 748 TRP A C 1
ATOM 5750 O O . TRP A 1 748 ? 9.315 35.583 29.465 1.00 85.44 748 TRP A O 1
ATOM 5760 N N . ALA A 1 749 ? 8.140 34.778 31.190 1.00 80.56 749 ALA A N 1
ATOM 5761 C CA . ALA A 1 749 ? 9.238 34.859 32.154 1.00 80.56 749 ALA A CA 1
ATOM 5762 C C . ALA A 1 749 ? 10.452 34.014 31.723 1.00 80.56 749 ALA A C 1
ATOM 5764 O O . ALA A 1 749 ? 11.588 34.463 31.836 1.00 80.56 749 ALA A O 1
ATOM 5765 N N . LEU A 1 750 ? 10.231 32.826 31.150 1.00 75.69 750 LEU A N 1
ATOM 5766 C CA . LEU A 1 750 ? 11.290 31.973 30.599 1.00 75.69 750 LEU A CA 1
ATOM 5767 C C . LEU A 1 750 ? 11.818 32.438 29.229 1.00 75.69 750 LEU A C 1
ATOM 5769 O O . LEU A 1 750 ? 12.842 31.922 28.773 1.00 75.69 750 LEU A O 1
ATOM 5773 N N . SER A 1 751 ? 11.166 33.411 28.583 1.00 76.75 751 SER A N 1
ATOM 5774 C CA . SER A 1 751 ? 11.706 34.074 27.388 1.00 76.75 751 SER A CA 1
ATOM 5775 C C . SER A 1 751 ? 12.726 35.168 27.734 1.00 76.75 751 SER A C 1
ATOM 5777 O O . SER A 1 751 ? 13.637 35.419 26.946 1.00 76.75 751 SER A O 1
ATOM 5779 N N . GLN A 1 752 ? 12.638 35.766 28.931 1.00 84.25 752 GLN A N 1
ATOM 5780 C CA . GLN A 1 752 ? 13.584 36.780 29.407 1.00 84.25 752 GLN A CA 1
ATOM 5781 C C . GLN A 1 752 ? 14.983 36.168 29.648 1.00 84.25 752 GLN A C 1
ATOM 5783 O O . GLN A 1 752 ? 15.108 35.253 30.470 1.00 84.25 752 GLN A O 1
ATOM 5788 N N . PRO A 1 753 ? 16.062 36.662 29.002 1.00 77.31 753 PRO A N 1
ATOM 5789 C CA . PRO A 1 753 ? 17.383 36.027 29.075 1.00 77.31 753 PRO A CA 1
ATOM 5790 C C . PRO A 1 753 ? 17.972 35.934 30.490 1.00 77.31 753 PRO A C 1
ATOM 5792 O O . PRO A 1 753 ? 18.558 34.913 30.844 1.00 77.31 753 PRO A O 1
ATOM 5795 N N . SER A 1 754 ? 17.796 36.972 31.311 1.00 81.12 754 SER A N 1
ATOM 5796 C CA . SER A 1 754 ? 18.276 37.028 32.700 1.00 81.12 754 SER A CA 1
ATOM 5797 C C . SER A 1 754 ? 17.617 35.956 33.573 1.00 81.12 754 SER A C 1
ATOM 5799 O O . SER A 1 754 ? 18.307 35.137 34.181 1.00 81.12 754 SER A O 1
ATOM 5801 N N . ILE A 1 755 ? 16.281 35.906 33.559 1.00 80.25 755 ILE A N 1
ATOM 5802 C CA . ILE A 1 755 ? 15.475 34.916 34.284 1.00 80.25 755 ILE A CA 1
ATOM 5803 C C . ILE A 1 755 ? 15.820 33.504 33.801 1.00 80.25 755 ILE A C 1
ATOM 5805 O O . ILE A 1 755 ? 16.048 32.614 34.622 1.00 80.25 755 ILE A O 1
ATOM 5809 N N . ARG A 1 756 ? 15.933 33.299 32.481 1.00 80.31 756 ARG A N 1
ATOM 5810 C CA . ARG A 1 756 ? 16.286 32.003 31.887 1.00 80.31 756 ARG A CA 1
ATOM 5811 C C . ARG A 1 756 ? 17.656 31.499 32.339 1.00 80.31 756 ARG A C 1
ATOM 5813 O O . ARG A 1 756 ? 17.752 30.326 32.685 1.00 80.31 756 ARG A O 1
ATOM 5820 N N . ILE A 1 757 ? 18.684 32.348 32.391 1.00 80.81 757 ILE A N 1
ATOM 5821 C CA . ILE A 1 757 ? 20.027 31.960 32.865 1.00 80.81 757 ILE A CA 1
ATOM 5822 C C . ILE A 1 757 ? 19.994 31.605 34.359 1.00 80.81 757 ILE A C 1
ATOM 5824 O O . ILE A 1 757 ? 20.543 30.578 34.763 1.00 80.81 757 ILE A O 1
ATOM 5828 N N . SER A 1 758 ? 19.310 32.402 35.188 1.00 81.75 758 SER A N 1
ATOM 5829 C CA . SER A 1 758 ? 19.157 32.114 36.623 1.00 81.75 758 SER A CA 1
ATOM 5830 C C . SER A 1 758 ? 18.371 30.822 36.885 1.00 81.75 758 SER A C 1
ATOM 5832 O O . SER A 1 758 ? 18.705 30.069 37.800 1.00 81.75 758 SER A O 1
ATOM 5834 N N . TRP A 1 759 ? 17.351 30.541 36.072 1.00 80.62 759 TRP A N 1
ATOM 5835 C CA . TRP A 1 759 ? 16.575 29.300 36.101 1.00 80.62 759 TRP A CA 1
ATOM 5836 C C . TRP A 1 759 ? 17.401 28.098 35.627 1.00 80.62 759 TRP A C 1
ATOM 5838 O O . TRP A 1 759 ? 17.433 27.073 36.304 1.00 80.62 759 TRP A O 1
ATOM 5848 N N . ASP A 1 760 ? 18.128 28.231 34.515 1.00 81.69 760 ASP A N 1
ATOM 5849 C CA . ASP A 1 760 ? 19.018 27.197 33.977 1.00 81.69 760 ASP A CA 1
ATOM 5850 C C . ASP A 1 760 ? 20.138 26.824 34.961 1.00 81.69 760 ASP A C 1
ATOM 5852 O O . ASP A 1 760 ? 20.476 25.645 35.067 1.00 81.69 760 ASP A O 1
ATOM 5856 N N . HIS A 1 761 ? 20.657 27.779 35.737 1.00 85.12 761 HIS A N 1
ATOM 5857 C CA . HIS A 1 761 ? 21.578 27.485 36.835 1.00 85.12 761 HIS A CA 1
ATOM 5858 C C . HIS A 1 761 ? 20.868 26.781 38.010 1.00 85.12 761 HIS A C 1
ATOM 5860 O O . HIS A 1 761 ? 21.307 25.717 38.447 1.00 85.12 761 HIS A O 1
ATOM 5866 N N . LYS A 1 762 ? 19.720 27.303 38.479 1.00 84.50 762 LYS A N 1
ATOM 5867 C CA . LYS A 1 762 ? 18.942 26.701 39.585 1.00 84.50 762 LYS A CA 1
ATOM 5868 C C . LYS A 1 762 ? 18.440 25.279 39.297 1.00 84.50 762 LYS A C 1
ATOM 5870 O O . LYS A 1 762 ? 18.270 24.509 40.237 1.00 84.50 762 LYS A O 1
ATOM 5875 N N . LYS A 1 763 ? 18.263 24.872 38.033 1.00 83.50 763 LYS A N 1
ATOM 5876 C CA . LYS A 1 763 ? 17.949 23.469 37.684 1.00 83.50 763 LYS A CA 1
ATOM 5877 C C . LYS A 1 763 ? 18.963 22.479 38.263 1.00 83.50 763 LYS A C 1
ATOM 5879 O O . LYS A 1 763 ? 18.565 21.387 38.657 1.00 83.50 763 LYS A O 1
ATOM 5884 N N . PHE A 1 764 ? 20.245 22.842 38.348 1.00 85.25 764 PHE A N 1
ATOM 5885 C CA . PHE A 1 764 ? 21.303 21.939 38.809 1.00 85.25 764 PHE A CA 1
ATOM 5886 C C . PHE A 1 764 ? 21.267 21.625 40.314 1.00 85.25 764 PHE A C 1
ATOM 5888 O O . PHE A 1 764 ? 21.828 20.597 40.709 1.00 85.25 764 PHE A O 1
ATOM 5895 N N . SER A 1 765 ? 20.599 22.439 41.143 1.00 82.94 765 SER A N 1
ATOM 5896 C CA . SER A 1 765 ? 20.428 22.170 42.582 1.00 82.94 765 SER A CA 1
ATOM 5897 C C . SER A 1 765 ? 19.181 21.339 42.918 1.00 82.94 765 SER A C 1
ATOM 5899 O O . SER A 1 765 ? 19.051 20.868 44.046 1.00 82.94 765 SER A O 1
ATOM 5901 N N . LEU A 1 766 ? 18.281 21.101 41.957 1.00 83.38 766 LEU A N 1
ATOM 5902 C CA . LEU A 1 766 ? 17.107 20.245 42.155 1.00 83.38 766 LEU A CA 1
ATOM 5903 C C . LEU A 1 766 ? 17.511 18.753 42.140 1.00 83.38 766 LEU A C 1
ATOM 5905 O O . LEU A 1 766 ? 18.259 18.337 41.253 1.00 83.38 766 LEU A O 1
ATOM 5909 N N . PRO A 1 767 ? 17.007 17.906 43.061 1.00 79.75 767 PRO A N 1
ATOM 5910 C CA . PRO A 1 767 ? 17.573 16.573 43.304 1.00 79.75 767 PRO A CA 1
ATOM 5911 C C . PRO A 1 767 ? 17.407 15.582 42.140 1.00 79.75 767 PRO A C 1
ATOM 5913 O O . PRO A 1 767 ? 18.321 14.801 41.877 1.00 79.75 767 PRO A O 1
ATOM 5916 N N . LEU A 1 768 ? 16.271 15.627 41.432 1.00 79.75 768 LEU A N 1
ATOM 5917 C CA . LEU A 1 768 ? 16.004 14.811 40.237 1.00 79.75 768 LEU A CA 1
ATOM 5918 C C . LEU A 1 768 ? 16.313 15.591 38.953 1.00 79.75 768 LEU A C 1
ATOM 5920 O O . LEU A 1 768 ? 17.165 15.181 38.165 1.00 79.75 768 LEU A O 1
ATOM 5924 N N . LEU A 1 769 ? 15.690 16.762 38.779 1.00 79.25 769 LEU A N 1
ATOM 5925 C CA . LEU A 1 769 ? 15.863 17.604 37.588 1.00 79.25 769 LEU A CA 1
ATOM 5926 C C . LEU A 1 769 ? 17.322 18.035 37.359 1.00 79.25 769 LEU A C 1
ATOM 5928 O O . LEU A 1 769 ? 17.735 18.148 36.209 1.00 79.25 769 LEU A O 1
ATOM 5932 N N . GLY A 1 770 ? 18.129 18.199 38.411 1.00 85.06 770 GLY A N 1
ATOM 5933 C CA . GLY A 1 770 ? 19.558 18.496 38.298 1.00 85.06 770 GLY A CA 1
ATOM 5934 C C . GLY A 1 770 ? 20.407 17.307 37.844 1.00 85.06 770 GLY A C 1
ATOM 5935 O O . GLY A 1 770 ? 21.403 17.511 37.153 1.00 85.06 770 GLY A O 1
ATOM 5936 N N . ARG A 1 771 ? 20.007 16.064 38.158 1.00 85.38 771 ARG A N 1
ATOM 5937 C CA . ARG A 1 771 ? 20.651 14.849 37.617 1.00 85.38 771 ARG A CA 1
ATOM 5938 C C . ARG A 1 771 ? 20.332 14.680 36.134 1.00 85.38 771 ARG A C 1
ATOM 5940 O O . ARG A 1 771 ? 21.254 14.483 35.345 1.00 85.38 771 ARG A O 1
ATOM 5947 N N . ILE A 1 772 ? 19.059 14.847 35.755 1.00 85.62 772 ILE A N 1
ATOM 5948 C CA . ILE A 1 772 ? 18.625 14.861 34.348 1.00 85.62 772 ILE A CA 1
ATOM 5949 C C . ILE A 1 772 ? 19.367 15.971 33.592 1.00 85.62 772 ILE A C 1
ATOM 5951 O O . ILE A 1 772 ? 19.949 15.716 32.544 1.00 85.62 772 ILE A O 1
ATOM 5955 N N . ALA A 1 773 ? 19.422 17.189 34.140 1.00 85.00 773 ALA A N 1
ATOM 5956 C CA . ALA A 1 773 ? 20.094 18.317 33.502 1.00 85.00 773 ALA A CA 1
ATOM 5957 C C . ALA A 1 773 ? 21.608 18.111 33.344 1.00 85.00 773 ALA A C 1
ATOM 5959 O O . ALA A 1 773 ? 22.150 18.511 32.317 1.00 85.00 773 ALA A O 1
ATOM 5960 N N . ARG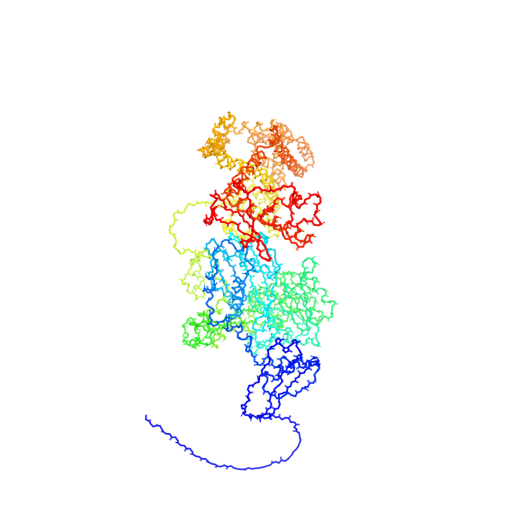 A 1 774 ? 22.309 17.500 34.309 1.00 89.00 774 ARG A N 1
ATOM 5961 C CA . ARG A 1 774 ? 23.735 17.169 34.133 1.00 89.00 774 ARG A CA 1
ATOM 5962 C C . ARG A 1 774 ? 23.921 16.105 33.057 1.00 89.00 774 ARG A C 1
ATOM 5964 O O . ARG A 1 774 ? 24.643 16.355 32.098 1.00 89.00 774 ARG A O 1
ATOM 5971 N N . SER A 1 775 ? 23.208 14.986 33.156 1.00 88.38 775 SER A N 1
ATOM 5972 C CA . SER A 1 775 ? 23.375 13.845 32.244 1.00 88.38 775 SER A CA 1
ATOM 5973 C C . SER A 1 775 ? 22.961 14.189 30.806 1.00 88.38 775 SER A C 1
ATOM 5975 O O . SER A 1 775 ? 23.723 13.948 29.879 1.00 88.38 775 SER A O 1
ATOM 5977 N N . ALA A 1 776 ? 21.838 14.886 30.596 1.00 85.50 776 ALA A N 1
ATOM 5978 C CA . ALA A 1 776 ? 21.372 15.281 29.260 1.00 85.50 776 ALA A CA 1
ATOM 5979 C C . ALA A 1 776 ? 22.242 16.362 28.588 1.00 85.50 776 ALA A C 1
ATOM 5981 O O . ALA A 1 776 ? 22.268 16.465 27.361 1.00 85.50 776 ALA A O 1
ATOM 5982 N N . ASN A 1 777 ? 22.947 17.201 29.355 1.00 89.62 777 ASN A N 1
ATOM 5983 C CA . ASN A 1 777 ? 23.922 18.133 28.778 1.00 89.62 777 ASN A CA 1
ATOM 5984 C C . ASN A 1 777 ? 25.288 17.468 28.563 1.00 89.62 777 ASN A C 1
ATOM 5986 O O . ASN A 1 777 ? 25.908 17.727 27.538 1.00 89.62 777 ASN A O 1
ATOM 5990 N N . ALA A 1 778 ? 25.712 16.568 29.457 1.00 90.31 778 ALA A N 1
ATOM 5991 C CA . ALA A 1 778 ? 26.900 15.736 29.275 1.00 90.31 778 ALA A CA 1
ATOM 5992 C C . ALA A 1 778 ? 26.785 14.847 28.026 1.00 90.31 778 ALA A C 1
ATOM 5994 O O . ALA A 1 778 ? 27.695 14.852 27.204 1.00 90.31 778 ALA A O 1
ATOM 5995 N N . ALA A 1 779 ? 25.647 14.168 27.844 1.00 87.44 779 ALA A N 1
ATOM 5996 C CA . ALA A 1 779 ? 25.360 13.339 26.677 1.00 87.44 779 ALA A CA 1
ATOM 5997 C C . ALA A 1 779 ? 25.461 14.145 25.376 1.00 87.44 779 ALA A C 1
ATOM 5999 O O . ALA A 1 779 ? 26.254 13.803 24.509 1.00 87.44 779 ALA A O 1
ATOM 6000 N N . ARG A 1 780 ? 24.727 15.262 25.257 1.00 87.06 780 ARG A N 1
ATOM 6001 C CA . ARG A 1 780 ? 24.726 16.083 24.031 1.00 87.06 780 ARG A CA 1
ATOM 6002 C C . ARG A 1 780 ? 26.073 16.739 23.736 1.00 87.06 780 ARG A C 1
ATOM 6004 O O . ARG A 1 780 ? 26.461 16.780 22.572 1.00 87.06 780 ARG A O 1
ATOM 6011 N N . TYR A 1 781 ? 26.790 17.215 24.757 1.00 90.81 781 TYR A N 1
ATOM 6012 C CA . TYR A 1 781 ? 28.129 17.779 24.575 1.00 90.81 781 TYR A CA 1
ATOM 6013 C C . TYR A 1 781 ? 29.118 16.707 24.100 1.00 90.81 781 TYR A C 1
ATOM 6015 O O . TYR A 1 781 ? 29.755 16.887 23.066 1.00 90.81 781 TYR A O 1
ATOM 6023 N N . ALA A 1 782 ? 29.179 15.559 24.786 1.00 91.06 782 ALA A N 1
ATOM 6024 C CA . ALA A 1 782 ? 30.076 14.466 24.421 1.00 91.06 782 ALA A CA 1
ATOM 6025 C C . ALA A 1 782 ? 29.737 13.856 23.050 1.00 91.06 782 ALA A C 1
ATOM 6027 O O . ALA A 1 782 ? 30.646 13.599 22.270 1.00 91.06 782 ALA A O 1
ATOM 6028 N N . ASN A 1 783 ? 28.452 13.692 22.717 1.00 87.69 783 ASN A N 1
ATOM 6029 C CA . ASN A 1 783 ? 28.016 13.170 21.418 1.00 87.69 783 ASN A CA 1
ATOM 6030 C C . ASN A 1 783 ? 28.387 14.119 20.273 1.00 87.69 783 ASN A C 1
ATOM 6032 O O . ASN A 1 783 ? 28.890 13.680 19.246 1.00 87.69 783 ASN A O 1
ATOM 6036 N N . THR A 1 784 ? 28.153 15.425 20.452 1.00 85.56 784 THR A N 1
ATOM 6037 C CA . THR A 1 784 ? 28.494 16.429 19.432 1.00 85.56 784 THR A CA 1
ATOM 6038 C C . THR A 1 784 ? 30.001 16.501 19.225 1.00 85.56 784 THR A C 1
ATOM 6040 O O . THR A 1 784 ? 30.461 16.499 18.088 1.00 85.56 784 THR A O 1
ATOM 6043 N N . LEU A 1 785 ? 30.769 16.519 20.320 1.00 90.31 785 LEU A N 1
ATOM 6044 C CA . LEU A 1 785 ? 32.224 16.564 20.261 1.00 90.31 785 LEU A CA 1
ATOM 6045 C C . LEU A 1 785 ? 32.782 15.297 19.592 1.00 90.31 785 LEU A C 1
ATOM 6047 O O . LEU A 1 785 ? 33.568 15.429 18.666 1.00 90.31 785 LEU A O 1
ATOM 6051 N N . SER A 1 786 ? 32.290 14.109 19.974 1.00 89.56 786 SER A N 1
ATOM 6052 C CA . SER A 1 786 ? 32.649 12.810 19.381 1.00 89.56 786 SER A CA 1
ATOM 6053 C C . SER A 1 786 ? 32.434 12.784 17.863 1.00 89.56 786 SER A C 1
ATOM 6055 O O . SER A 1 786 ? 33.404 12.566 17.144 1.00 89.56 786 SER A O 1
ATOM 6057 N N . ILE A 1 787 ? 31.222 13.107 17.378 1.00 83.50 787 ILE A N 1
ATOM 6058 C CA . ILE A 1 787 ? 30.892 13.124 15.936 1.00 83.50 787 ILE A CA 1
ATOM 6059 C C . ILE A 1 787 ? 31.822 14.065 15.159 1.00 83.50 787 ILE A C 1
ATOM 6061 O O . ILE A 1 787 ? 32.298 13.715 14.080 1.00 83.50 787 ILE A O 1
ATOM 6065 N N . LEU A 1 788 ? 32.083 15.263 15.691 1.00 83.56 788 LEU A N 1
ATOM 6066 C CA . LEU A 1 788 ? 32.914 16.255 15.009 1.00 83.56 788 LEU A CA 1
ATOM 6067 C C . LEU A 1 788 ? 34.394 15.843 15.002 1.00 83.56 788 LEU A C 1
ATOM 6069 O O . LEU A 1 788 ? 35.032 15.917 13.954 1.00 83.56 788 LEU A O 1
ATOM 6073 N N . THR A 1 789 ? 34.939 15.341 16.116 1.00 86.94 789 THR A N 1
ATOM 6074 C CA . THR A 1 789 ? 36.340 14.892 16.161 1.00 86.94 789 THR A CA 1
ATOM 6075 C C . THR A 1 789 ? 36.575 13.626 15.335 1.00 86.94 789 THR A C 1
ATOM 6077 O O . THR A 1 789 ? 37.592 13.549 14.652 1.00 86.94 789 THR A O 1
ATOM 6080 N N . SER A 1 790 ? 35.629 12.675 15.300 1.00 81.69 790 SER A N 1
ATOM 6081 C CA . SER A 1 790 ? 35.725 11.491 14.424 1.00 81.69 790 SER A CA 1
ATOM 6082 C C . SER A 1 790 ? 35.587 11.840 12.935 1.00 81.69 790 SER A C 1
ATOM 6084 O O . SER A 1 790 ? 36.117 11.135 12.083 1.00 81.69 790 SER A O 1
ATOM 6086 N N . ALA A 1 791 ? 34.910 12.949 12.609 1.00 74.00 791 ALA A N 1
ATOM 6087 C CA . ALA A 1 791 ? 34.849 13.515 11.257 1.00 74.00 791 ALA A CA 1
ATOM 6088 C C . ALA A 1 791 ? 36.084 14.371 10.886 1.00 74.00 791 ALA A C 1
ATOM 6090 O O . ALA A 1 791 ? 36.117 14.950 9.798 1.00 74.00 791 ALA A O 1
ATOM 6091 N N . GLY A 1 792 ? 37.088 14.461 11.770 1.00 73.88 792 GLY A N 1
ATOM 6092 C CA . GLY A 1 792 ? 38.349 15.176 11.545 1.00 73.88 792 GLY A CA 1
ATOM 6093 C C . GLY A 1 792 ? 38.340 16.672 11.885 1.00 73.88 792 GLY A C 1
ATOM 6094 O O . GLY A 1 792 ? 39.304 17.364 11.561 1.00 73.88 792 GLY A O 1
ATOM 6095 N N . VAL A 1 793 ? 37.290 17.194 12.530 1.00 80.31 793 VAL A N 1
ATOM 6096 C CA . VAL A 1 793 ? 37.205 18.620 12.905 1.00 80.31 793 VAL A CA 1
ATOM 6097 C C . VAL A 1 793 ? 38.217 18.948 14.017 1.00 80.31 793 VAL A C 1
ATOM 6099 O O . VAL A 1 793 ? 38.259 18.230 15.022 1.00 80.31 793 VAL A O 1
ATOM 6102 N N . PRO A 1 794 ? 39.000 20.043 13.906 1.00 85.88 794 PRO A N 1
ATOM 6103 C CA . PRO A 1 794 ? 39.924 20.473 14.953 1.00 85.88 794 PRO A CA 1
ATOM 6104 C C . PRO A 1 794 ? 39.234 20.657 16.310 1.00 85.88 794 PRO A C 1
ATOM 6106 O O . PRO A 1 794 ? 38.165 21.263 16.398 1.00 85.88 794 PRO A O 1
ATOM 6109 N N . LEU A 1 795 ? 39.866 20.186 17.392 1.00 89.12 795 LEU A N 1
ATOM 6110 C CA . LEU A 1 795 ? 39.227 20.081 18.711 1.00 89.12 795 LEU A CA 1
ATOM 6111 C C . LEU A 1 795 ? 38.593 21.396 19.204 1.00 89.12 795 LEU A C 1
ATOM 6113 O O . LEU A 1 795 ? 37.472 21.379 19.701 1.00 89.12 795 LEU A O 1
ATOM 6117 N N . VAL A 1 796 ? 39.270 22.535 19.033 1.00 90.06 796 VAL A N 1
ATOM 6118 C CA . VAL A 1 796 ? 38.773 23.859 19.463 1.00 90.06 796 VAL A CA 1
ATOM 6119 C C . VAL A 1 796 ? 37.522 24.286 18.677 1.00 90.06 796 VAL A C 1
ATOM 6121 O O . VAL A 1 796 ? 36.600 24.879 19.236 1.00 90.06 796 VAL A O 1
ATOM 6124 N N . GLU A 1 797 ? 37.443 23.959 17.388 1.00 83.12 797 GLU A N 1
ATOM 6125 C CA . GLU A 1 797 ? 36.263 24.224 16.556 1.00 83.12 797 GLU A CA 1
ATOM 6126 C C . GLU A 1 797 ? 35.109 23.281 16.927 1.00 83.12 797 GLU A C 1
ATOM 6128 O O . GLU A 1 797 ? 33.980 23.726 17.156 1.00 83.12 797 GLU A O 1
ATOM 6133 N N . ALA A 1 798 ? 35.414 21.994 17.114 1.00 87.06 798 ALA A N 1
ATOM 6134 C CA . ALA A 1 798 ? 34.458 20.992 17.569 1.00 87.06 798 ALA A CA 1
ATOM 6135 C C . ALA A 1 798 ? 33.872 21.328 18.959 1.00 87.06 798 ALA A C 1
ATOM 6137 O O . ALA A 1 798 ? 32.667 21.184 19.169 1.00 87.06 798 ALA A O 1
ATOM 6138 N N . MET A 1 799 ? 34.688 21.841 19.889 1.00 90.25 799 MET A N 1
ATOM 6139 C CA . MET A 1 799 ? 34.251 22.337 21.202 1.00 90.25 799 MET A CA 1
ATOM 6140 C C . MET A 1 799 ? 33.327 23.554 21.094 1.00 90.25 799 MET A C 1
ATOM 6142 O O . MET A 1 799 ? 32.290 23.583 21.761 1.00 90.25 799 MET A O 1
ATOM 6146 N N . ASN A 1 800 ? 33.661 24.531 20.241 1.00 87.06 800 ASN A N 1
ATOM 6147 C CA . ASN A 1 800 ? 32.815 25.704 20.012 1.00 87.06 800 ASN A CA 1
ATOM 6148 C C . ASN A 1 800 ? 31.417 25.278 19.535 1.00 87.06 800 ASN A C 1
ATOM 6150 O O . ASN A 1 800 ? 30.423 25.635 20.174 1.00 87.06 800 ASN A O 1
ATOM 6154 N N . ILE A 1 801 ? 31.338 24.435 18.498 1.00 81.06 801 ILE A N 1
ATOM 6155 C CA . ILE A 1 801 ? 30.069 23.907 17.969 1.00 81.06 801 ILE A CA 1
ATOM 6156 C C . ILE A 1 801 ? 29.331 23.085 19.044 1.00 81.06 801 ILE A C 1
ATOM 6158 O O . ILE A 1 801 ? 28.137 23.293 19.274 1.00 81.06 801 ILE A O 1
ATOM 6162 N N . ALA A 1 802 ? 30.028 22.199 19.765 1.00 86.19 802 ALA A N 1
ATOM 6163 C CA . ALA A 1 802 ? 29.438 21.399 20.841 1.00 86.19 802 ALA A CA 1
ATOM 6164 C C . ALA A 1 802 ? 28.881 22.255 21.993 1.00 86.19 802 ALA A C 1
ATOM 6166 O O . ALA A 1 802 ? 27.870 21.884 22.599 1.00 86.19 802 ALA A O 1
ATOM 6167 N N . SER A 1 803 ? 29.479 23.418 22.278 1.00 86.56 803 SER A N 1
ATOM 6168 C CA . SER A 1 803 ? 28.970 24.354 23.285 1.00 86.56 803 SER A CA 1
ATOM 6169 C C . SER A 1 803 ? 27.597 24.923 22.902 1.00 86.56 803 SER A C 1
ATOM 6171 O O . SER A 1 803 ? 26.722 25.048 23.762 1.00 86.56 803 SER A O 1
ATOM 6173 N N . GLU A 1 804 ? 27.356 25.210 21.617 1.00 81.25 804 GLU A N 1
ATOM 6174 C CA . GLU A 1 804 ? 26.122 25.853 21.153 1.00 81.25 804 GLU A CA 1
ATOM 6175 C C . GLU A 1 804 ? 24.884 24.963 21.307 1.00 81.25 804 GLU A C 1
ATOM 6177 O O . GLU A 1 804 ? 23.804 25.464 21.648 1.00 81.25 804 GLU A O 1
ATOM 6182 N N . VAL A 1 805 ? 25.078 23.650 21.133 1.00 78.06 805 VAL A N 1
ATOM 6183 C CA . VAL A 1 805 ? 24.071 22.578 21.241 1.00 78.06 805 VAL A CA 1
ATOM 6184 C C . VAL A 1 805 ? 23.574 22.371 22.677 1.00 78.06 805 VAL A C 1
ATOM 6186 O O . VAL A 1 805 ? 22.449 21.907 22.897 1.00 78.06 805 VAL A O 1
ATOM 6189 N N . VAL A 1 806 ? 24.379 22.731 23.680 1.00 83.50 806 VAL A N 1
ATOM 6190 C CA . VAL A 1 806 ? 24.025 22.566 25.095 1.00 83.50 806 VAL A CA 1
ATOM 6191 C C . VAL A 1 806 ? 22.842 23.468 25.452 1.00 83.50 806 VAL A C 1
ATOM 6193 O O . VAL A 1 806 ? 22.947 24.690 25.547 1.00 83.50 806 VAL A O 1
ATOM 6196 N N . SER A 1 807 ? 21.679 22.853 25.696 1.00 74.06 807 SER A N 1
ATOM 6197 C CA . SER A 1 807 ? 20.414 23.587 25.862 1.00 74.06 807 SER A CA 1
ATOM 6198 C C . SER A 1 807 ? 20.320 24.411 27.154 1.00 74.06 807 SER A C 1
ATOM 6200 O O . SER A 1 807 ? 19.350 25.151 27.334 1.00 74.06 807 SER A O 1
ATOM 6202 N N . ASN A 1 808 ? 21.277 24.247 28.072 1.00 83.50 808 ASN A N 1
ATOM 6203 C CA . ASN A 1 808 ? 21.406 25.032 29.293 1.00 83.50 808 ASN A CA 1
ATOM 6204 C C . ASN A 1 808 ? 22.257 26.283 29.020 1.00 83.50 808 ASN A C 1
ATOM 6206 O O . ASN A 1 808 ? 23.461 26.198 28.779 1.00 83.50 808 ASN A O 1
ATOM 6210 N N . THR A 1 809 ? 21.622 27.453 29.081 1.00 81.75 809 THR A N 1
ATOM 6211 C CA . THR A 1 809 ? 22.230 28.729 28.669 1.00 81.75 809 THR A CA 1
ATOM 6212 C C . THR A 1 809 ? 23.368 29.204 29.574 1.00 81.75 809 THR A C 1
ATOM 6214 O O . THR A 1 809 ? 24.242 29.933 29.106 1.00 81.75 809 THR A O 1
ATOM 6217 N N . TRP A 1 810 ? 23.391 28.771 30.839 1.00 87.19 810 TRP A N 1
ATOM 6218 C CA . TRP A 1 810 ? 24.492 29.027 31.771 1.00 87.19 810 TRP A CA 1
ATOM 6219 C C . TRP A 1 810 ? 25.702 28.138 31.450 1.00 87.19 810 TRP A C 1
ATOM 6221 O O . TRP A 1 810 ? 26.816 28.638 31.311 1.00 87.19 810 TRP A O 1
ATOM 6231 N N . LEU A 1 811 ? 25.472 26.834 31.258 1.00 88.31 811 LEU A N 1
ATOM 6232 C CA . LEU A 1 811 ? 26.530 25.857 30.988 1.00 88.31 811 LEU A CA 1
ATOM 6233 C C . LEU A 1 811 ? 27.233 26.128 29.651 1.00 88.31 811 LEU A C 1
ATOM 6235 O O . LEU A 1 811 ? 28.455 26.059 29.585 1.00 88.31 811 LEU A O 1
ATOM 6239 N N . ARG A 1 812 ? 26.480 26.525 28.617 1.00 88.06 812 ARG A N 1
ATOM 6240 C CA . ARG A 1 812 ? 27.038 26.944 27.322 1.00 88.06 812 ARG A CA 1
ATOM 6241 C C . ARG A 1 812 ? 28.061 28.080 27.442 1.00 88.06 812 ARG A C 1
ATOM 6243 O O . ARG A 1 812 ? 29.086 28.033 26.775 1.00 88.06 812 ARG A O 1
ATOM 6250 N N . ARG A 1 813 ? 27.820 29.083 28.299 1.00 86.75 813 ARG A N 1
ATOM 6251 C CA . ARG A 1 813 ? 28.782 30.186 28.507 1.00 86.75 813 ARG A CA 1
ATOM 6252 C C . ARG A 1 813 ? 30.085 29.683 29.128 1.00 86.75 813 ARG A C 1
ATOM 6254 O O . ARG A 1 813 ? 31.150 29.964 28.596 1.00 86.75 813 ARG A O 1
ATOM 6261 N N . ARG A 1 814 ? 29.989 28.851 30.172 1.00 90.50 814 ARG A N 1
ATOM 6262 C CA . ARG A 1 814 ? 31.161 28.212 30.795 1.00 90.50 814 ARG A CA 1
ATOM 6263 C C . ARG A 1 814 ? 31.918 27.278 29.843 1.00 90.50 814 ARG A C 1
ATOM 6265 O O . ARG A 1 814 ? 33.128 27.155 29.962 1.00 90.50 814 ARG A O 1
ATOM 6272 N N . LEU A 1 815 ? 31.235 26.653 28.884 1.00 91.62 815 LEU A N 1
ATOM 6273 C CA . LEU A 1 815 ? 31.871 25.848 27.837 1.00 91.62 815 LEU A CA 1
ATOM 6274 C C . LEU A 1 815 ? 32.609 26.687 26.786 1.00 91.62 815 LEU A C 1
ATOM 6276 O O . LEU A 1 815 ? 33.686 26.285 26.359 1.00 91.62 815 LEU A O 1
ATOM 6280 N N . ALA A 1 816 ? 32.084 27.852 26.403 1.00 87.12 816 ALA A N 1
ATOM 6281 C CA . ALA A 1 816 ? 32.815 28.786 25.543 1.00 87.12 816 ALA A CA 1
ATOM 6282 C C . ALA A 1 816 ? 34.082 29.315 26.248 1.00 87.12 816 ALA A C 1
ATOM 6284 O O . ALA A 1 816 ? 35.162 29.309 25.665 1.00 87.12 816 ALA A O 1
ATOM 6285 N N . GLU A 1 817 ? 33.979 29.662 27.537 1.00 88.75 817 GLU A N 1
ATOM 6286 C CA . GLU A 1 817 ? 35.130 30.019 28.385 1.00 88.75 817 GLU A CA 1
ATOM 6287 C C . GLU A 1 817 ? 36.167 28.875 28.463 1.00 88.75 817 GLU A C 1
ATOM 6289 O O . GLU A 1 817 ? 37.361 29.116 28.313 1.00 88.75 817 GLU A O 1
ATOM 6294 N N . ALA A 1 818 ? 35.725 27.621 28.615 1.00 90.88 818 ALA A N 1
ATOM 6295 C CA . ALA A 1 818 ? 36.602 26.444 28.601 1.00 90.88 818 ALA A CA 1
ATOM 6296 C C . ALA A 1 818 ? 37.199 26.130 27.213 1.00 90.88 818 ALA A C 1
ATOM 6298 O O . ALA A 1 818 ? 38.258 25.518 27.118 1.00 90.88 818 ALA A O 1
ATOM 6299 N N . THR A 1 819 ? 36.547 26.545 26.124 1.00 90.81 819 THR A N 1
ATOM 6300 C CA . THR A 1 819 ? 37.089 26.388 24.762 1.00 90.81 819 THR A CA 1
ATOM 6301 C C . THR A 1 819 ? 38.246 27.357 24.524 1.00 90.81 819 THR A C 1
ATOM 6303 O O . THR A 1 819 ? 39.255 26.980 23.928 1.00 90.81 819 THR A O 1
ATOM 6306 N N . GLN A 1 820 ? 38.145 28.575 25.069 1.00 87.38 820 GLN A N 1
ATOM 6307 C CA . GLN A 1 820 ? 39.229 29.554 25.053 1.00 87.38 820 GLN A CA 1
ATOM 6308 C C . GLN A 1 820 ? 40.476 29.022 25.783 1.00 87.38 820 GLN A C 1
ATOM 6310 O O . GLN A 1 820 ? 41.559 29.037 25.202 1.00 87.38 820 GLN A O 1
ATOM 6315 N N . THR A 1 821 ? 40.340 28.460 26.991 1.00 89.38 821 THR A N 1
ATOM 6316 C CA . THR A 1 821 ? 41.506 27.948 27.742 1.00 89.38 821 THR A CA 1
ATOM 6317 C C . THR A 1 821 ? 42.154 26.715 27.099 1.00 89.38 821 THR A C 1
ATOM 6319 O O . THR A 1 821 ? 43.375 26.572 27.168 1.00 89.38 821 THR A O 1
ATOM 6322 N N . VAL A 1 822 ? 41.393 25.860 26.401 1.00 92.06 822 VAL A N 1
ATOM 6323 C CA . VAL A 1 822 ? 41.974 24.778 25.576 1.00 92.06 822 VAL A CA 1
ATOM 6324 C C . VAL A 1 822 ? 42.723 25.338 24.362 1.00 92.06 822 VAL A C 1
ATOM 6326 O O . VAL A 1 822 ? 43.804 24.851 24.039 1.00 92.06 822 VAL A O 1
ATOM 6329 N N . SER A 1 823 ? 42.221 26.403 23.725 1.00 88.38 823 SER A N 1
ATOM 6330 C CA . SER A 1 823 ? 42.947 27.081 22.634 1.00 88.38 823 SER A CA 1
ATOM 6331 C C . SER A 1 823 ? 44.262 27.734 23.092 1.00 88.38 823 SER A C 1
ATOM 6333 O O . SER A 1 823 ? 45.200 27.858 22.308 1.00 88.38 823 SER A O 1
ATOM 6335 N N . GLU A 1 824 ? 44.358 28.074 24.380 1.00 90.25 824 GLU A N 1
ATOM 6336 C CA . GLU A 1 824 ? 45.562 28.584 25.051 1.00 90.25 824 GLU A CA 1
ATOM 6337 C C . GLU A 1 824 ? 46.517 27.461 25.520 1.00 90.25 824 GLU A C 1
ATOM 6339 O O . GLU A 1 824 ? 47.547 27.737 26.135 1.00 90.25 824 GLU A O 1
ATOM 6344 N N . GLY A 1 825 ? 46.211 26.194 25.207 1.00 85.50 825 GLY A N 1
ATOM 6345 C CA . GLY A 1 825 ? 47.073 25.037 25.468 1.00 85.50 825 GLY A CA 1
ATOM 6346 C C . GLY A 1 825 ? 46.800 24.288 26.778 1.00 85.50 825 GLY A C 1
ATOM 6347 O O . GLY A 1 825 ? 47.594 23.424 27.152 1.00 85.50 825 GLY A O 1
ATOM 6348 N N . MET A 1 826 ? 45.704 24.582 27.488 1.00 91.62 826 MET A N 1
ATOM 6349 C CA . MET A 1 826 ? 45.266 23.759 28.624 1.00 91.62 826 MET A CA 1
ATOM 6350 C C . MET A 1 826 ? 44.645 22.439 28.141 1.00 91.62 826 MET A C 1
ATOM 6352 O O . MET A 1 826 ? 43.955 22.401 27.125 1.00 91.62 826 MET A O 1
ATOM 6356 N N . SER A 1 827 ? 44.837 21.355 28.898 1.00 93.31 827 SER A N 1
ATOM 6357 C CA . SER A 1 827 ? 44.194 20.072 28.600 1.00 93.31 827 SER A CA 1
ATOM 6358 C C . SER A 1 827 ? 42.670 20.132 28.747 1.00 93.31 827 SER A C 1
ATOM 6360 O O . SER A 1 827 ? 42.126 20.741 29.679 1.00 93.31 827 SER A O 1
ATOM 6362 N N . LEU A 1 828 ? 41.974 19.449 27.838 1.00 92.81 828 LEU A N 1
ATOM 6363 C CA . LEU A 1 828 ? 40.520 19.389 27.748 1.00 92.81 828 LEU A CA 1
ATOM 6364 C C . LEU A 1 828 ? 39.897 18.895 29.053 1.00 92.81 828 LEU A C 1
ATOM 6366 O O . LEU A 1 828 ? 38.896 19.459 29.506 1.00 92.81 828 LEU A O 1
ATOM 6370 N N . ARG A 1 829 ? 40.499 17.887 29.700 1.00 94.12 829 ARG A N 1
ATOM 6371 C CA . ARG A 1 829 ? 40.043 17.434 31.019 1.00 94.12 829 ARG A CA 1
ATOM 6372 C C . ARG A 1 829 ? 39.994 18.582 32.030 1.00 94.12 829 ARG A C 1
ATOM 6374 O O . ARG A 1 829 ? 38.977 18.733 32.704 1.00 94.12 829 ARG A O 1
ATOM 6381 N N . VAL A 1 830 ? 41.065 19.369 32.158 1.00 92.12 830 VAL A N 1
ATOM 6382 C CA . VAL A 1 830 ? 41.172 20.405 33.202 1.00 92.12 830 VAL A CA 1
ATOM 6383 C C . VAL A 1 830 ? 40.248 21.584 32.895 1.00 92.12 830 VAL A C 1
ATOM 6385 O O . VAL A 1 830 ? 39.594 22.099 33.803 1.00 92.12 830 VAL A O 1
ATOM 6388 N N . ALA A 1 831 ? 40.105 21.955 31.621 1.00 92.25 831 ALA A N 1
ATOM 6389 C CA . ALA A 1 831 ? 39.144 22.970 31.201 1.00 92.25 831 ALA A CA 1
ATOM 6390 C C . ALA A 1 831 ? 37.688 22.558 31.511 1.00 92.25 831 ALA A C 1
ATOM 6392 O O . ALA A 1 831 ? 36.917 23.359 32.039 1.00 92.25 831 ALA A O 1
ATOM 6393 N N . LEU A 1 832 ? 37.307 21.294 31.275 1.00 92.38 832 LEU A N 1
ATOM 6394 C CA . LEU A 1 832 ? 35.973 20.779 31.624 1.00 92.38 832 LEU A CA 1
ATOM 6395 C C . LEU A 1 832 ? 35.776 20.566 33.136 1.00 92.38 832 LEU A C 1
ATOM 6397 O O . LEU A 1 832 ? 34.652 20.682 33.630 1.00 92.38 832 LEU A O 1
ATOM 6401 N N . GLU A 1 833 ? 36.845 20.294 33.885 1.00 92.19 833 GLU A N 1
ATOM 6402 C CA . GLU A 1 833 ? 36.827 20.184 35.349 1.00 92.19 833 GLU A CA 1
ATOM 6403 C C . GLU A 1 833 ? 36.512 21.546 36.000 1.00 92.19 833 GLU A C 1
ATOM 6405 O O . GLU A 1 833 ? 35.659 21.619 36.888 1.00 92.19 833 GLU A O 1
ATOM 6410 N N . GLN A 1 834 ? 37.059 22.649 35.467 1.00 90.75 834 GLN A N 1
ATOM 6411 C CA . GLN A 1 834 ? 36.736 24.024 35.893 1.00 90.75 834 GLN A CA 1
ATOM 6412 C C . GLN A 1 834 ? 35.263 24.425 35.658 1.00 90.75 834 GLN A C 1
ATOM 6414 O O . GLN A 1 834 ? 34.737 25.283 36.370 1.00 90.75 834 GLN A O 1
ATOM 6419 N N . VAL A 1 835 ? 34.560 23.789 34.711 1.00 89.44 835 VAL A N 1
ATOM 6420 C CA . VAL A 1 835 ? 33.119 24.019 34.470 1.00 89.44 835 VAL A CA 1
ATOM 6421 C C . VAL A 1 835 ? 32.245 23.440 35.600 1.00 89.44 835 VAL A C 1
ATOM 6423 O O . VAL A 1 835 ? 31.123 23.905 35.823 1.00 89.44 835 VAL A O 1
ATOM 6426 N N . GLY A 1 836 ? 32.741 22.442 36.342 1.00 84.19 836 GLY A N 1
ATOM 6427 C CA . GLY A 1 836 ? 32.184 22.007 37.632 1.00 84.19 836 GLY A CA 1
ATOM 6428 C C . GLY A 1 836 ? 30.772 21.397 37.627 1.00 84.19 836 GLY A C 1
ATOM 6429 O O . GLY A 1 836 ? 30.185 21.229 38.694 1.00 84.19 836 GLY A O 1
ATOM 6430 N N . GLN A 1 837 ? 30.187 21.085 36.462 1.00 85.81 837 GLN A N 1
ATOM 6431 C CA . GLN A 1 837 ? 28.848 20.470 36.349 1.00 85.81 837 GLN A CA 1
ATOM 6432 C C . GLN A 1 837 ? 28.818 19.134 35.591 1.00 85.81 837 GLN A C 1
ATOM 6434 O O . GLN A 1 837 ? 27.756 18.514 35.502 1.00 85.81 837 GLN A O 1
ATOM 6439 N N . PHE A 1 838 ? 29.945 18.656 35.060 1.00 89.25 838 PHE A N 1
ATOM 6440 C CA . PHE A 1 838 ? 29.990 17.361 34.380 1.00 89.25 838 PHE A CA 1
ATOM 6441 C C . PHE A 1 838 ? 30.107 16.186 35.367 1.00 89.25 838 PHE A C 1
ATOM 6443 O O . PHE A 1 838 ? 30.745 16.322 36.412 1.00 89.25 838 PHE A O 1
ATOM 6450 N N . PRO A 1 839 ? 29.508 15.016 35.067 1.00 89.25 839 PRO A N 1
ATOM 6451 C CA . PRO A 1 839 ? 29.709 13.804 35.859 1.00 89.25 839 PRO A CA 1
ATOM 6452 C C . PRO A 1 839 ? 31.192 13.385 35.874 1.00 89.25 839 PRO A C 1
ATOM 6454 O O . PRO A 1 839 ? 31.818 13.425 34.813 1.00 89.25 839 PRO A O 1
ATOM 6457 N N . PRO A 1 840 ? 31.753 12.897 37.001 1.00 89.56 840 PRO A N 1
ATOM 6458 C CA . PRO A 1 840 ? 33.174 12.531 37.088 1.00 89.56 840 PRO A CA 1
ATOM 6459 C C . PRO A 1 840 ? 33.628 11.534 36.014 1.00 89.56 840 PRO A C 1
ATOM 6461 O O . PRO A 1 840 ? 34.724 11.653 35.480 1.00 89.56 840 PRO A O 1
ATOM 6464 N N . MET A 1 841 ? 32.757 10.592 35.636 1.00 88.88 841 MET A N 1
ATOM 6465 C CA . MET A 1 841 ? 33.018 9.620 34.570 1.00 88.88 841 MET A CA 1
ATOM 6466 C C . MET A 1 841 ? 33.340 10.282 33.217 1.00 88.88 841 MET A C 1
ATOM 6468 O O . MET A 1 841 ? 34.176 9.764 32.484 1.00 88.88 841 MET A O 1
ATOM 6472 N N . LEU A 1 842 ? 32.732 11.433 32.894 1.00 91.75 842 LEU A N 1
ATOM 6473 C CA . LEU A 1 842 ? 33.066 12.191 31.682 1.00 91.75 842 LEU A CA 1
ATOM 6474 C C . LEU A 1 842 ? 34.491 12.745 31.776 1.00 91.75 842 LEU A C 1
ATOM 6476 O O . LEU A 1 842 ? 35.264 12.566 30.845 1.00 91.75 842 LEU A O 1
ATOM 6480 N N . LEU A 1 843 ? 34.856 13.359 32.906 1.00 92.88 843 LEU A N 1
ATOM 6481 C CA . LEU A 1 843 ? 36.191 13.936 33.118 1.00 92.88 843 LEU A CA 1
ATOM 6482 C C . LEU A 1 843 ? 37.295 12.863 33.098 1.00 92.88 843 LEU A C 1
ATOM 6484 O O . LEU A 1 843 ? 38.365 13.091 32.534 1.00 92.88 843 LEU A O 1
ATOM 6488 N N . HIS A 1 844 ? 37.023 11.678 33.655 1.00 92.31 844 HIS A N 1
ATOM 6489 C CA . HIS A 1 844 ? 37.925 10.527 33.572 1.00 92.31 844 HIS A CA 1
ATOM 6490 C C . HIS A 1 844 ? 38.095 10.027 32.133 1.00 92.31 844 HIS A C 1
ATOM 6492 O O . HIS A 1 844 ? 39.223 9.925 31.665 1.00 92.31 844 HIS A O 1
ATOM 6498 N N . MET A 1 845 ? 36.996 9.758 31.421 1.00 91.06 845 MET A N 1
ATOM 6499 C CA . MET A 1 845 ? 37.034 9.236 30.048 1.00 91.06 845 MET A CA 1
ATOM 6500 C C . MET A 1 845 ? 37.654 10.232 29.059 1.00 91.06 845 MET A C 1
ATOM 6502 O O . MET A 1 845 ? 38.414 9.820 28.188 1.00 91.06 845 MET A O 1
ATOM 6506 N N . VAL A 1 846 ? 37.395 11.535 29.231 1.00 93.12 846 VAL A N 1
ATOM 6507 C CA . VAL A 1 846 ? 38.084 12.606 28.494 1.00 93.12 846 VAL A CA 1
ATOM 6508 C C . VAL A 1 846 ? 39.582 12.560 28.770 1.00 93.12 846 VAL A C 1
ATOM 6510 O O . VAL A 1 846 ? 40.348 12.485 27.822 1.00 93.12 846 VAL A O 1
ATOM 6513 N N . GLY A 1 847 ? 40.012 12.534 30.037 1.00 91.38 847 GLY A N 1
ATOM 6514 C CA . GLY A 1 847 ? 41.440 12.481 30.371 1.00 91.38 847 GLY A CA 1
ATOM 6515 C C . GLY A 1 847 ? 42.147 11.222 29.858 1.00 91.38 847 GLY A C 1
ATOM 6516 O O . GLY A 1 847 ? 43.291 11.301 29.424 1.00 91.38 847 GLY A O 1
ATOM 6517 N N . SER A 1 848 ? 41.472 10.069 29.864 1.00 91.50 848 SER A N 1
ATOM 6518 C CA . SER A 1 848 ? 42.008 8.831 29.290 1.00 91.50 848 SER A CA 1
ATOM 6519 C C . SER A 1 848 ? 42.110 8.892 27.764 1.00 91.50 848 SER A C 1
ATOM 6521 O O . SER A 1 848 ? 43.150 8.518 27.235 1.00 91.50 848 SER A O 1
ATOM 6523 N N . GLY A 1 849 ? 41.083 9.392 27.066 1.00 91.19 849 GLY A N 1
ATOM 6524 C CA . GLY A 1 849 ? 41.102 9.553 25.607 1.00 91.19 849 GLY A CA 1
ATOM 6525 C C . GLY A 1 849 ? 42.076 10.634 25.126 1.00 91.19 849 GLY A C 1
ATOM 6526 O O . GLY A 1 849 ? 42.738 10.465 24.110 1.00 91.19 849 GLY A O 1
ATOM 6527 N N . GLU A 1 850 ? 42.231 11.713 25.892 1.00 91.19 850 GLU A N 1
ATOM 6528 C CA . GLU A 1 850 ? 43.229 12.767 25.671 1.00 91.19 850 GLU A CA 1
ATOM 6529 C C . GLU A 1 850 ? 44.667 12.241 25.849 1.00 91.19 850 GLU A C 1
ATOM 6531 O O . GLU A 1 850 ? 45.565 12.648 25.118 1.00 91.19 850 GLU A O 1
ATOM 6536 N N . GLN A 1 851 ? 44.885 11.290 26.766 1.00 89.44 851 GLN A N 1
ATOM 6537 C CA . GLN A 1 851 ? 46.185 10.639 26.964 1.00 89.44 851 GLN A CA 1
ATOM 6538 C C . GLN A 1 851 ? 46.466 9.499 25.963 1.00 89.44 851 GLN A C 1
ATOM 6540 O O . GLN A 1 851 ? 47.632 9.249 25.659 1.00 89.44 851 GLN A O 1
ATOM 6545 N N . SER A 1 852 ? 45.443 8.790 25.466 1.00 89.56 852 SER A N 1
ATOM 6546 C CA . SER A 1 852 ? 45.606 7.670 24.517 1.00 89.56 852 SER A CA 1
ATOM 6547 C C . SER A 1 852 ? 45.493 8.061 23.040 1.00 89.56 852 SER A C 1
ATOM 6549 O O . SER A 1 852 ? 45.900 7.284 22.182 1.00 89.56 852 SER A O 1
ATOM 6551 N N . GLY A 1 853 ? 44.926 9.232 22.738 1.00 87.69 853 GLY A N 1
ATOM 6552 C CA . GLY A 1 853 ? 44.546 9.654 21.387 1.00 87.69 853 GLY A CA 1
ATOM 6553 C C . GLY A 1 853 ? 43.128 9.232 20.968 1.00 87.69 853 GLY A C 1
ATOM 6554 O O . GLY A 1 853 ? 42.598 9.787 20.012 1.00 87.69 853 GLY A O 1
ATOM 6555 N N . GLU A 1 854 ? 42.470 8.325 21.699 1.00 91.50 854 GLU A N 1
ATOM 6556 C CA . GLU A 1 854 ? 41.123 7.796 21.393 1.00 91.50 854 GLU A CA 1
ATOM 6557 C C . GLU A 1 854 ? 39.983 8.697 21.926 1.00 91.50 854 GLU A C 1
ATOM 6559 O O . GLU A 1 854 ? 38.971 8.220 22.454 1.00 91.50 854 GLU A O 1
ATOM 6564 N N . LEU A 1 855 ? 40.160 10.020 21.881 1.00 92.00 855 LEU A N 1
ATOM 6565 C CA . LEU A 1 855 ? 39.247 10.978 22.515 1.00 92.00 855 LEU A CA 1
ATOM 6566 C C . LEU A 1 855 ? 37.813 10.885 21.966 1.00 92.00 855 LEU A C 1
ATOM 6568 O O . LEU A 1 855 ? 36.855 10.916 22.740 1.00 92.00 855 LEU A O 1
ATOM 6572 N N . ASP A 1 856 ? 37.663 10.724 20.655 1.00 89.50 856 ASP A N 1
ATOM 6573 C CA . ASP A 1 856 ? 36.385 10.597 19.954 1.00 89.50 856 ASP A CA 1
ATOM 6574 C C . ASP A 1 856 ? 35.596 9.353 20.410 1.00 89.50 856 ASP A C 1
ATOM 6576 O O . ASP A 1 856 ? 34.421 9.459 20.781 1.00 89.50 856 ASP A O 1
ATOM 6580 N N . ALA A 1 857 ? 36.257 8.196 20.485 1.00 88.00 857 ALA A N 1
ATOM 6581 C CA . ALA A 1 857 ? 35.679 6.929 20.918 1.00 88.00 857 ALA A CA 1
ATOM 6582 C C . ALA A 1 857 ? 35.303 6.945 22.409 1.00 88.00 857 ALA A C 1
ATOM 6584 O O . ALA A 1 857 ? 34.239 6.447 22.800 1.00 88.00 857 ALA A O 1
ATOM 6585 N N . MET A 1 858 ? 36.137 7.554 23.260 1.00 92.06 858 MET A N 1
ATOM 6586 C CA . MET A 1 858 ? 35.830 7.702 24.687 1.00 92.06 858 MET A CA 1
ATOM 6587 C C . MET A 1 858 ? 34.650 8.655 24.918 1.00 92.06 858 MET A C 1
ATOM 6589 O O . MET A 1 858 ? 33.775 8.353 25.735 1.00 92.06 858 MET A O 1
ATOM 6593 N N . LEU A 1 859 ? 34.557 9.752 24.158 1.00 92.19 859 LEU A N 1
ATOM 6594 C CA . LEU A 1 859 ? 33.405 10.658 24.176 1.00 92.19 859 LEU A CA 1
ATOM 6595 C C . LEU A 1 859 ? 32.109 9.965 23.714 1.00 92.19 859 LEU A C 1
ATOM 6597 O O . LEU A 1 859 ? 31.076 10.133 24.365 1.00 92.19 859 LEU A O 1
ATOM 6601 N N . GLY A 1 860 ? 32.151 9.131 22.670 1.00 87.56 860 GLY A N 1
ATOM 6602 C CA . GLY A 1 860 ? 30.988 8.367 22.190 1.00 87.56 860 GLY A CA 1
ATOM 6603 C C . GLY A 1 860 ? 30.469 7.342 23.213 1.00 87.56 860 GLY A C 1
ATOM 6604 O O . GLY A 1 860 ? 29.257 7.210 23.432 1.00 87.56 860 GLY A O 1
ATOM 6605 N N . ARG A 1 861 ? 31.382 6.679 23.938 1.00 89.56 861 ARG A N 1
ATOM 6606 C CA . ARG A 1 861 ? 31.042 5.800 25.075 1.00 89.56 861 ARG A CA 1
ATOM 6607 C C . ARG A 1 861 ? 30.399 6.582 26.227 1.00 89.56 861 ARG A C 1
ATOM 6609 O O . ARG A 1 861 ? 29.385 6.144 26.774 1.00 89.56 861 ARG A O 1
ATOM 6616 N N . VAL A 1 862 ? 30.937 7.759 26.568 1.00 90.94 862 VAL A N 1
ATOM 6617 C CA . VAL A 1 862 ? 30.344 8.654 27.581 1.00 90.94 862 VAL A CA 1
ATOM 6618 C C . VAL A 1 862 ? 28.950 9.117 27.168 1.00 90.94 862 VAL A C 1
ATOM 6620 O O . VAL A 1 862 ? 28.042 9.087 27.998 1.00 90.94 862 VAL A O 1
ATOM 6623 N N . ALA A 1 863 ? 28.764 9.521 25.910 1.00 87.81 863 ALA A N 1
ATOM 6624 C CA . ALA A 1 863 ? 27.479 9.971 25.386 1.00 87.81 863 ALA A CA 1
ATOM 6625 C C . ALA A 1 863 ? 26.397 8.896 25.552 1.00 87.81 863 ALA A C 1
ATOM 6627 O O . ALA A 1 863 ? 25.357 9.156 26.159 1.00 87.81 863 ALA A O 1
ATOM 6628 N N . THR A 1 864 ? 26.696 7.672 25.108 1.00 86.62 864 THR A N 1
ATOM 6629 C CA . THR A 1 864 ? 25.809 6.504 25.221 1.00 86.62 864 THR A CA 1
ATOM 6630 C C . THR A 1 864 ? 25.428 6.211 26.677 1.00 86.62 864 THR A C 1
ATOM 6632 O O . THR A 1 864 ? 24.246 6.074 26.993 1.00 86.62 864 THR A O 1
ATOM 6635 N N . TYR A 1 865 ? 26.400 6.192 27.598 1.00 89.31 865 TYR A N 1
ATOM 6636 C CA . TYR A 1 865 ? 26.124 5.976 29.024 1.00 89.31 865 TYR A CA 1
ATOM 6637 C C . TYR A 1 865 ? 25.246 7.088 29.622 1.00 89.31 865 TYR A C 1
ATOM 6639 O O . TYR A 1 865 ? 24.294 6.814 30.354 1.00 89.31 865 TYR A O 1
ATOM 6647 N N . GLN A 1 866 ? 25.555 8.357 29.333 1.00 89.50 866 GLN A N 1
ATOM 6648 C CA . GLN A 1 866 ? 24.824 9.498 29.893 1.00 89.50 866 GLN A CA 1
ATOM 6649 C C . GLN A 1 866 ? 23.399 9.610 29.331 1.00 89.50 866 GLN A C 1
ATOM 6651 O O . GLN A 1 866 ? 22.502 10.047 30.051 1.00 89.50 866 GLN A O 1
ATOM 6656 N N . GLN A 1 867 ? 23.164 9.162 28.094 1.00 84.25 867 GLN A N 1
ATOM 6657 C CA . GLN A 1 867 ? 21.825 9.025 27.520 1.00 84.25 867 GLN A CA 1
ATOM 6658 C C . GLN A 1 867 ? 21.006 7.949 28.260 1.00 84.25 867 GLN A C 1
ATOM 6660 O O . GLN A 1 867 ? 19.909 8.235 28.742 1.00 84.25 867 GLN A O 1
ATOM 6665 N N . ALA A 1 868 ? 21.576 6.757 28.470 1.00 85.06 868 ALA A N 1
ATOM 6666 C CA . ALA A 1 868 ? 20.927 5.687 29.234 1.00 85.06 868 ALA A CA 1
ATOM 6667 C C . ALA A 1 868 ? 20.655 6.076 30.708 1.00 85.06 868 ALA A C 1
ATOM 6669 O O . ALA A 1 868 ? 19.675 5.631 31.308 1.00 85.06 868 ALA A O 1
ATOM 6670 N N . GLU A 1 869 ? 21.491 6.932 31.308 1.00 87.19 869 GLU A N 1
ATOM 6671 C CA . GLU A 1 869 ? 21.245 7.512 32.636 1.00 87.19 869 GLU A CA 1
ATOM 6672 C C . GLU A 1 869 ? 20.020 8.447 32.636 1.00 87.19 869 GLU A C 1
ATOM 6674 O O . GLU A 1 869 ? 19.178 8.353 33.531 1.00 87.19 869 GLU A O 1
ATOM 6679 N N . VAL A 1 870 ? 19.870 9.308 31.618 1.00 84.44 870 VAL A N 1
ATOM 6680 C CA . VAL A 1 870 ? 18.682 10.171 31.457 1.00 84.44 870 VAL A CA 1
ATOM 6681 C C . VAL A 1 870 ? 17.413 9.329 31.368 1.00 84.44 870 VAL A C 1
ATOM 6683 O O . VAL A 1 870 ? 16.469 9.575 32.118 1.00 84.44 870 VAL A O 1
ATOM 6686 N N . GLU A 1 871 ? 17.399 8.315 30.505 1.00 83.19 871 GLU A N 1
ATOM 6687 C CA . GLU A 1 871 ? 16.243 7.436 30.298 1.00 83.19 871 GLU A CA 1
ATOM 6688 C C . GLU A 1 871 ? 15.875 6.654 31.562 1.00 83.19 871 GLU A C 1
ATOM 6690 O O . GLU A 1 871 ? 14.696 6.572 31.918 1.00 83.19 871 GLU A O 1
ATOM 6695 N N . ARG A 1 872 ? 16.868 6.163 32.318 1.00 84.69 872 ARG A N 1
ATOM 6696 C CA . ARG A 1 872 ? 16.630 5.488 33.602 1.00 84.69 872 ARG A CA 1
ATOM 6697 C C . ARG A 1 872 ? 15.999 6.427 34.632 1.00 84.69 872 ARG A C 1
ATOM 6699 O O . ARG A 1 872 ? 15.048 6.034 35.314 1.00 84.69 872 ARG A O 1
ATOM 6706 N N . ILE A 1 873 ? 16.478 7.671 34.740 1.00 82.88 873 ILE A N 1
ATOM 6707 C CA . ILE A 1 873 ? 15.905 8.663 35.667 1.00 82.88 873 ILE A CA 1
ATOM 6708 C C . ILE A 1 873 ? 14.489 9.061 35.222 1.00 82.88 873 ILE A C 1
ATOM 6710 O O . ILE A 1 873 ? 13.591 9.125 36.058 1.00 82.88 873 ILE A O 1
ATOM 6714 N N . VAL A 1 874 ? 14.259 9.272 33.924 1.00 81.44 874 VAL A N 1
ATOM 6715 C CA . VAL A 1 874 ? 12.936 9.596 33.362 1.00 81.44 874 VAL A CA 1
ATOM 6716 C C . VAL A 1 874 ? 11.938 8.457 33.599 1.00 81.44 874 VAL A C 1
ATOM 6718 O O . VAL A 1 874 ? 10.857 8.707 34.130 1.00 81.44 874 VAL A O 1
ATOM 6721 N N . SER A 1 875 ? 12.315 7.202 33.327 1.00 81.56 875 SER A N 1
ATOM 6722 C CA . SER A 1 875 ? 11.491 6.022 33.638 1.00 81.56 875 SER A CA 1
ATOM 6723 C C . SER A 1 875 ? 11.184 5.918 35.136 1.00 81.56 875 SER A C 1
ATOM 6725 O O . SER A 1 875 ? 10.063 5.588 35.516 1.00 81.56 875 SER A O 1
ATOM 6727 N N . THR A 1 876 ? 12.147 6.259 35.999 1.00 82.62 876 THR A N 1
ATOM 6728 C CA . THR A 1 876 ? 11.941 6.301 37.457 1.00 82.62 876 THR A CA 1
ATOM 6729 C C . THR A 1 876 ? 10.941 7.389 37.859 1.00 82.62 876 THR A C 1
ATOM 6731 O O . THR A 1 876 ? 10.086 7.139 38.701 1.00 82.62 876 THR A O 1
ATOM 6734 N N . VAL A 1 877 ? 10.992 8.575 37.242 1.00 80.25 877 VAL A N 1
ATOM 6735 C CA . VAL A 1 877 ? 10.009 9.648 37.484 1.00 80.25 877 VAL A CA 1
ATOM 6736 C C . VAL A 1 877 ? 8.604 9.220 37.050 1.00 80.25 877 VAL A C 1
ATOM 6738 O O . VAL A 1 877 ? 7.668 9.392 37.823 1.00 80.25 877 VAL A O 1
ATOM 6741 N N . VAL A 1 878 ? 8.453 8.605 35.871 1.00 77.81 878 VAL A N 1
ATOM 6742 C CA . VAL A 1 878 ? 7.162 8.068 35.392 1.00 77.81 878 VAL A CA 1
ATOM 6743 C C . VAL A 1 878 ? 6.614 7.004 36.351 1.00 77.81 878 VAL A C 1
ATOM 6745 O O . VAL A 1 878 ? 5.462 7.086 36.763 1.00 77.81 878 VAL A O 1
ATOM 6748 N N . LYS A 1 879 ? 7.446 6.054 36.792 1.00 79.00 879 LYS A N 1
ATOM 6749 C CA . LYS A 1 879 ? 7.051 5.001 37.751 1.00 79.00 879 LYS A CA 1
ATOM 6750 C C . LYS A 1 879 ? 6.704 5.527 39.147 1.00 79.00 879 LYS A C 1
ATOM 6752 O O . LYS A 1 879 ? 6.069 4.819 39.917 1.00 79.00 879 LYS A O 1
ATOM 6757 N N . LEU A 1 880 ? 7.092 6.759 39.483 1.00 80.44 880 LEU A N 1
ATOM 6758 C CA . LEU A 1 880 ? 6.671 7.431 40.715 1.00 80.44 880 LEU A CA 1
ATOM 6759 C C . LEU A 1 880 ? 5.340 8.186 40.563 1.00 80.44 880 LEU A C 1
ATOM 6761 O O . LEU A 1 880 ? 4.717 8.476 41.581 1.00 80.44 880 LEU A O 1
ATOM 6765 N N . PHE A 1 881 ? 4.868 8.475 39.341 1.00 77.88 881 PHE A N 1
ATOM 6766 C CA . PHE A 1 881 ? 3.564 9.121 39.132 1.00 77.88 881 PHE A CA 1
ATOM 6767 C C . PHE A 1 881 ? 2.389 8.217 39.506 1.00 77.88 881 PHE A C 1
ATOM 6769 O O . PHE A 1 881 ? 1.432 8.712 40.085 1.00 77.88 881 PHE A O 1
ATOM 6776 N N . GLU A 1 882 ? 2.459 6.914 39.235 1.00 68.56 882 GLU A N 1
ATOM 6777 C CA . GLU A 1 882 ? 1.402 5.954 39.583 1.00 68.56 882 GLU A CA 1
ATOM 6778 C C . GLU A 1 882 ? 1.135 5.880 41.104 1.00 68.56 882 GLU A C 1
ATOM 6780 O O . GLU A 1 882 ? 0.027 6.228 41.522 1.00 68.56 882 GLU A O 1
ATOM 6785 N N . PRO A 1 883 ? 2.115 5.551 41.975 1.00 79.00 883 PRO A N 1
ATOM 6786 C CA . PRO A 1 883 ? 1.897 5.568 43.419 1.00 79.00 883 PRO A CA 1
ATOM 6787 C C . PRO A 1 883 ? 1.643 6.981 43.960 1.00 79.00 883 PRO A C 1
ATOM 6789 O O . PRO A 1 883 ? 0.984 7.113 44.986 1.00 79.00 883 PRO A O 1
ATOM 6792 N N . LEU A 1 884 ? 2.107 8.047 43.291 1.00 76.75 884 LEU A N 1
ATOM 6793 C CA . LEU A 1 884 ? 1.754 9.421 43.663 1.00 76.75 884 LEU A CA 1
ATOM 6794 C C . LEU A 1 884 ? 0.294 9.759 43.323 1.00 76.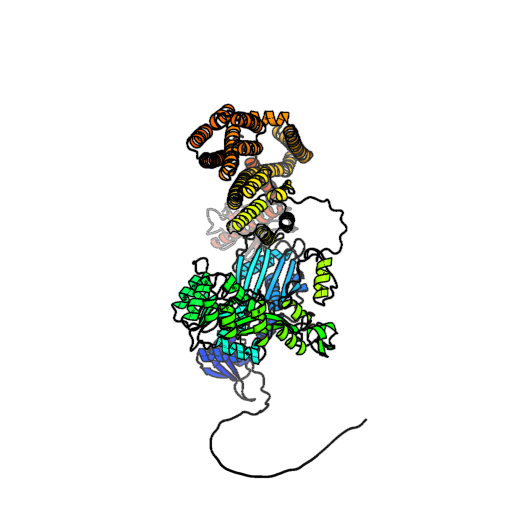75 884 LEU A C 1
ATOM 6796 O O . LEU A 1 884 ? -0.351 10.427 44.125 1.00 76.75 884 LEU A O 1
ATOM 6800 N N . MET A 1 885 ? -0.253 9.289 42.198 1.00 70.12 885 MET A N 1
ATOM 6801 C CA . MET A 1 885 ? -1.673 9.443 41.863 1.00 70.12 885 MET A CA 1
ATOM 6802 C C . MET A 1 885 ? -2.548 8.619 42.804 1.00 70.12 885 MET A C 1
ATOM 6804 O O . MET A 1 885 ? -3.473 9.176 43.386 1.00 70.12 885 MET A O 1
ATOM 6808 N N . LEU A 1 886 ? -2.207 7.350 43.048 1.00 68.06 886 LEU A N 1
ATOM 6809 C CA . LEU A 1 886 ? -2.895 6.515 44.040 1.00 68.06 886 LEU A CA 1
ATOM 6810 C C . LEU A 1 886 ? -2.834 7.142 45.444 1.00 68.06 886 LEU A C 1
ATOM 6812 O O . LEU A 1 886 ? -3.827 7.140 46.168 1.00 68.06 886 LEU A O 1
ATOM 6816 N N . LEU A 1 887 ? -1.707 7.763 45.816 1.00 68.12 887 LEU A N 1
ATOM 6817 C CA . LEU A 1 887 ? -1.597 8.531 47.056 1.00 68.12 887 LEU A CA 1
ATOM 6818 C C . LEU A 1 887 ? -2.459 9.802 47.026 1.00 68.12 887 LEU A C 1
ATOM 6820 O O . LEU A 1 887 ? -3.101 10.099 48.021 1.00 68.12 887 LEU A O 1
ATOM 6824 N N . ILE A 1 888 ? -2.504 10.564 45.932 1.00 64.12 888 ILE A N 1
ATOM 6825 C CA . ILE A 1 888 ? -3.351 11.767 45.828 1.00 64.12 888 ILE A CA 1
ATOM 6826 C C . ILE A 1 888 ? -4.839 11.396 45.922 1.00 64.12 888 ILE A C 1
ATOM 6828 O O . ILE A 1 888 ? -5.580 12.073 46.628 1.00 64.12 888 ILE A O 1
ATOM 6832 N N . MET A 1 889 ? -5.250 10.293 45.291 1.00 59.56 889 MET A N 1
ATOM 6833 C CA . MET A 1 889 ? -6.622 9.773 45.316 1.00 59.56 889 MET A CA 1
ATOM 6834 C C . MET A 1 889 ? -6.999 9.145 46.672 1.00 59.56 889 MET A C 1
ATOM 6836 O O . MET A 1 889 ? -8.146 9.258 47.090 1.00 59.56 889 MET A O 1
ATOM 6840 N N . GLY A 1 890 ? -6.053 8.508 47.377 1.00 55.31 890 GLY A N 1
ATOM 6841 C CA . GLY A 1 890 ? -6.305 7.792 48.639 1.00 55.31 890 GLY A CA 1
ATOM 6842 C C . GLY A 1 890 ? -5.916 8.523 49.935 1.00 55.31 890 GLY A C 1
ATOM 6843 O O . GLY A 1 890 ? -6.240 8.053 51.026 1.00 55.31 890 GLY A O 1
ATOM 6844 N N . LYS A 1 891 ? -5.198 9.654 49.872 1.00 50.62 891 LYS A N 1
ATOM 6845 C CA . LYS A 1 891 ? -4.730 10.400 51.065 1.00 50.62 891 LYS A CA 1
ATOM 6846 C C . LYS A 1 891 ? -5.763 11.396 51.600 1.00 50.62 891 LYS A C 1
ATOM 6848 O O . LYS A 1 891 ? -5.640 11.832 52.747 1.00 50.62 891 LYS A O 1
ATOM 6853 N N . THR A 1 892 ? -6.812 11.694 50.834 1.00 50.84 892 THR A N 1
ATOM 6854 C CA . THR A 1 892 ? -8.111 12.104 51.385 1.00 50.84 892 THR A CA 1
ATOM 6855 C C . THR A 1 892 ? -8.676 10.933 52.189 1.00 50.84 892 THR A C 1
ATOM 6857 O O . THR A 1 892 ? -9.162 9.954 51.630 1.00 50.84 892 THR A O 1
ATOM 6860 N N . ARG A 1 893 ? -8.523 10.986 53.517 1.00 44.50 893 ARG A N 1
ATOM 6861 C CA . ARG A 1 893 ? -8.855 9.871 54.416 1.00 44.50 893 ARG A CA 1
ATOM 6862 C C . ARG A 1 893 ? -10.365 9.609 54.464 1.00 44.50 893 ARG A C 1
ATOM 6864 O O . ARG A 1 893 ? -11.075 10.348 55.138 1.00 44.50 893 ARG A O 1
ATOM 6871 N N . GLY A 1 894 ? -10.789 8.490 53.879 1.00 49.28 894 GLY A N 1
ATOM 6872 C CA . GLY A 1 894 ? -12.134 7.925 54.032 1.00 49.28 894 GLY A CA 1
ATOM 6873 C C . GLY A 1 894 ? -12.987 8.093 52.780 1.00 49.28 894 GLY A C 1
ATOM 6874 O O . GLY A 1 894 ? -13.651 9.114 52.646 1.00 49.28 894 GLY A O 1
ATOM 6875 N N . PHE A 1 895 ? -12.982 7.053 51.933 1.00 55.44 895 PHE A N 1
ATOM 6876 C CA . PHE A 1 895 ? -13.585 6.993 50.592 1.00 55.44 895 PHE A CA 1
ATOM 6877 C C . PHE A 1 895 ? -13.058 8.053 49.610 1.00 55.44 895 PHE A C 1
ATOM 6879 O O . PHE A 1 895 ? -12.755 9.193 49.964 1.00 55.44 895 PHE A O 1
ATOM 6886 N N . THR A 1 896 ? -12.965 7.695 48.331 1.00 61.84 896 THR A N 1
ATOM 6887 C CA . THR A 1 896 ? -12.897 8.724 47.293 1.00 61.84 896 THR A CA 1
ATOM 6888 C C . THR A 1 896 ? -14.243 9.444 47.240 1.00 61.84 896 THR A C 1
ATOM 6890 O O . THR A 1 896 ? -15.303 8.835 47.414 1.00 61.84 896 THR A O 1
ATOM 6893 N N . LEU A 1 897 ? -14.222 10.750 46.954 1.00 52.34 897 LEU A N 1
ATOM 6894 C CA . LEU A 1 897 ? -15.461 11.511 46.760 1.00 52.34 897 LEU A CA 1
ATOM 6895 C C . LEU A 1 897 ? -16.323 10.878 45.652 1.00 52.34 897 LEU A C 1
ATOM 6897 O O . LEU A 1 897 ? -17.542 10.910 45.736 1.00 52.34 897 LEU A O 1
ATOM 6901 N N . ILE A 1 898 ? -15.676 10.256 44.658 1.00 55.75 898 ILE A N 1
ATOM 6902 C CA . ILE A 1 898 ? -16.304 9.536 43.547 1.00 55.75 898 ILE A CA 1
ATOM 6903 C C . ILE A 1 898 ? -17.080 8.307 44.040 1.00 55.75 898 ILE A C 1
ATOM 6905 O O . ILE A 1 898 ? -18.214 8.136 43.622 1.00 55.75 898 ILE A O 1
ATOM 6909 N N . GLU A 1 899 ? -16.537 7.474 44.936 1.00 59.66 899 GLU A N 1
ATOM 6910 C CA . GLU A 1 899 ? -17.257 6.295 45.456 1.00 59.66 899 GLU A CA 1
ATOM 6911 C C . GLU A 1 899 ? -18.506 6.686 46.253 1.00 59.66 899 GLU A C 1
ATOM 6913 O O . GLU A 1 899 ? -19.579 6.138 46.004 1.00 59.66 899 GLU A O 1
ATOM 6918 N N . ILE A 1 900 ? -18.396 7.660 47.169 1.00 59.75 900 ILE A N 1
ATOM 6919 C CA . ILE A 1 900 ? -19.566 8.176 47.903 1.00 59.75 900 ILE A CA 1
ATOM 6920 C C . ILE A 1 900 ? -20.578 8.754 46.917 1.00 59.75 900 ILE A C 1
ATOM 6922 O O . ILE A 1 900 ? -21.757 8.427 46.996 1.00 59.75 900 ILE A O 1
ATOM 6926 N N . LEU A 1 901 ? -20.123 9.583 45.976 1.00 57.44 901 LEU A N 1
ATOM 6927 C CA . LEU A 1 901 ? -21.003 10.266 45.040 1.00 57.44 901 LEU A CA 1
ATOM 6928 C C . LEU A 1 901 ? -21.681 9.279 44.082 1.00 57.44 901 LEU A C 1
ATOM 6930 O O . LEU A 1 901 ? -22.871 9.419 43.861 1.00 57.44 901 LEU A O 1
ATOM 6934 N N . VAL A 1 902 ? -21.000 8.229 43.610 1.00 58.28 902 VAL A N 1
ATOM 6935 C CA . VAL A 1 902 ? -21.591 7.142 42.804 1.00 58.28 902 VAL A CA 1
ATOM 6936 C C . VAL A 1 902 ? -22.609 6.325 43.604 1.00 58.28 902 VAL A C 1
ATOM 6938 O O . VAL A 1 902 ? -23.685 6.046 43.084 1.00 58.28 902 VAL A O 1
ATOM 6941 N N . VAL A 1 903 ? -22.337 5.982 44.868 1.00 61.09 903 VAL A N 1
ATOM 6942 C CA . VAL A 1 903 ? -23.332 5.316 45.734 1.00 61.09 903 VAL A CA 1
ATOM 6943 C C . VAL A 1 903 ? -24.554 6.216 45.951 1.00 61.09 903 VAL A C 1
ATOM 6945 O O . VAL A 1 903 ? -25.686 5.747 45.877 1.00 61.09 903 VAL A O 1
ATOM 6948 N N . VAL A 1 904 ? -24.334 7.515 46.152 1.00 62.56 904 VAL A N 1
ATOM 6949 C CA . VAL A 1 904 ? -25.384 8.531 46.305 1.00 62.56 904 VAL A CA 1
ATOM 6950 C C . VAL A 1 904 ? -26.183 8.724 45.004 1.00 62.56 904 VAL A C 1
ATOM 6952 O O . VAL A 1 904 ? -27.407 8.764 45.072 1.00 62.56 904 VAL A O 1
ATOM 6955 N N . VAL A 1 905 ? -25.543 8.707 43.825 1.00 60.53 905 VAL A N 1
ATOM 6956 C CA . VAL A 1 905 ? -26.212 8.686 42.506 1.00 60.53 905 VAL A CA 1
ATOM 6957 C C . VAL A 1 905 ? -27.082 7.437 42.365 1.00 60.53 905 VAL A C 1
ATOM 6959 O O . VAL A 1 905 ? -28.243 7.541 41.985 1.00 60.53 905 VAL A O 1
ATOM 6962 N N . ILE A 1 906 ? -26.550 6.254 42.687 1.00 63.50 906 ILE A N 1
ATOM 6963 C CA . ILE A 1 906 ? -27.275 4.978 42.577 1.00 63.50 906 ILE A CA 1
ATOM 6964 C C . ILE A 1 906 ? -28.499 4.968 43.501 1.00 63.50 906 ILE A C 1
ATOM 6966 O O . ILE A 1 906 ? -29.578 4.559 43.076 1.00 63.50 906 ILE A O 1
ATOM 6970 N N . LEU A 1 907 ? -28.365 5.468 44.734 1.00 66.69 907 LEU A N 1
ATOM 6971 C CA . LEU A 1 907 ? -29.485 5.631 45.666 1.00 66.69 907 LEU A CA 1
ATOM 6972 C C . LEU A 1 907 ? -30.494 6.689 45.188 1.00 66.69 907 LEU A C 1
ATOM 6974 O O . LEU A 1 907 ? -31.694 6.482 45.344 1.00 66.69 907 LEU A O 1
ATOM 6978 N N . GLY A 1 908 ? -30.034 7.777 44.564 1.00 58.47 908 GLY A N 1
ATOM 6979 C CA . GLY A 1 908 ? -30.887 8.797 43.947 1.00 58.47 908 GLY A CA 1
ATOM 6980 C C . GLY A 1 908 ? -31.694 8.261 42.761 1.00 58.47 908 GLY A C 1
ATOM 6981 O O . GLY A 1 908 ? -32.898 8.488 42.694 1.00 58.47 908 GLY A O 1
ATOM 6982 N N . ILE A 1 909 ? -31.071 7.478 41.874 1.00 63.78 909 ILE A N 1
ATOM 6983 C CA . ILE A 1 909 ? -31.738 6.815 40.739 1.00 63.78 909 ILE A CA 1
ATOM 6984 C C . ILE A 1 909 ? -32.715 5.740 41.233 1.00 63.78 909 ILE A C 1
ATOM 6986 O O . ILE A 1 909 ? -33.844 5.681 40.753 1.00 63.78 909 ILE A O 1
ATOM 6990 N N . LEU A 1 910 ? -32.332 4.928 42.227 1.00 56.62 910 LEU A N 1
ATOM 6991 C CA . LEU A 1 910 ? -33.253 3.991 42.883 1.00 56.62 910 LEU A CA 1
ATOM 6992 C C . LEU A 1 910 ? -34.456 4.728 43.490 1.00 56.62 910 LEU A C 1
ATOM 6994 O O . LEU A 1 910 ? -35.586 4.286 43.306 1.00 56.62 910 LEU A O 1
ATOM 6998 N N . GLY A 1 911 ? -34.231 5.874 44.137 1.00 57.75 911 GLY A N 1
ATOM 6999 C CA . GLY A 1 911 ? -35.293 6.766 44.599 1.00 57.75 911 GLY A CA 1
ATOM 7000 C C . GLY A 1 911 ? -36.212 7.209 43.458 1.00 57.75 911 GLY A C 1
ATOM 7001 O O . GLY A 1 911 ? -37.402 6.906 43.470 1.00 57.75 911 GLY A O 1
ATOM 7002 N N . ALA A 1 912 ? -35.656 7.876 42.447 1.00 56.12 912 ALA A N 1
ATOM 7003 C CA . ALA A 1 912 ? -36.404 8.475 41.344 1.00 56.12 912 ALA A CA 1
ATOM 7004 C C . ALA A 1 912 ? -37.152 7.460 40.457 1.00 56.12 912 ALA A C 1
ATOM 7006 O O . ALA A 1 912 ? -38.207 7.793 39.922 1.00 56.12 912 ALA A O 1
ATOM 7007 N N . VAL A 1 913 ? -36.641 6.235 40.297 1.00 58.31 913 VAL A N 1
ATOM 7008 C CA . VAL A 1 913 ? -37.252 5.208 39.431 1.00 58.31 913 VAL A CA 1
ATOM 7009 C C . VAL A 1 913 ? -38.186 4.279 40.210 1.00 58.31 913 VAL A C 1
ATOM 7011 O O . VAL A 1 913 ? -39.300 4.013 39.760 1.00 58.31 913 VAL A O 1
ATOM 7014 N N . VAL A 1 914 ? -37.767 3.781 41.378 1.00 54.53 914 VAL A N 1
ATOM 7015 C CA . VAL A 1 914 ? -38.499 2.715 42.086 1.00 54.53 914 VAL A CA 1
ATOM 7016 C C . VAL A 1 914 ? -39.597 3.275 42.993 1.00 54.53 914 VAL A C 1
ATOM 7018 O O . VAL A 1 914 ? -40.666 2.674 43.095 1.00 54.53 914 VAL A O 1
ATOM 7021 N N . VAL A 1 915 ? -39.399 4.443 43.618 1.00 53.53 915 VAL A N 1
ATOM 7022 C CA . VAL A 1 915 ? -40.405 5.014 44.535 1.00 53.53 915 VAL A CA 1
ATOM 7023 C C . VAL A 1 915 ? -41.712 5.385 43.810 1.00 53.53 915 VAL A C 1
ATOM 7025 O O . VAL A 1 915 ? -42.771 4.998 44.315 1.00 53.53 915 VAL A O 1
ATOM 7028 N N . PRO A 1 916 ? -41.708 6.018 42.614 1.00 53.91 916 PRO A N 1
ATOM 7029 C CA . PRO A 1 916 ? -42.944 6.269 41.867 1.00 53.91 916 PRO A CA 1
ATOM 7030 C C . PRO A 1 916 ? -43.638 4.989 41.383 1.00 53.91 916 PRO A C 1
ATOM 7032 O O . PRO A 1 916 ? -44.867 4.924 41.392 1.00 53.91 916 PRO A O 1
ATOM 7035 N N . GLN A 1 917 ? -42.876 3.953 41.006 1.00 56.25 917 GLN A N 1
ATOM 7036 C CA . GLN A 1 917 ? -43.444 2.661 40.599 1.00 56.25 917 GLN A CA 1
ATOM 7037 C C . GLN A 1 917 ? -44.140 1.934 41.760 1.00 56.25 917 GLN A C 1
ATOM 7039 O O . GLN A 1 917 ? -45.175 1.308 41.544 1.00 56.25 917 GLN A O 1
ATOM 7044 N N . ILE A 1 918 ? -43.615 2.043 42.987 1.00 51.94 918 ILE A N 1
ATOM 7045 C CA . ILE A 1 918 ? -44.200 1.404 44.177 1.00 51.94 918 ILE A CA 1
ATOM 7046 C C . ILE A 1 918 ? -45.397 2.193 44.735 1.00 51.94 918 ILE A C 1
ATOM 7048 O O . ILE A 1 918 ? -46.387 1.586 45.139 1.00 51.94 918 ILE A O 1
ATOM 7052 N N . LEU A 1 919 ? -45.341 3.529 44.763 1.00 55.47 919 LEU A N 1
ATOM 7053 C CA . LEU A 1 919 ? -46.395 4.356 45.378 1.00 55.47 919 LEU A CA 1
ATOM 7054 C C . LEU A 1 919 ? -47.522 4.778 44.419 1.00 55.47 919 LEU A C 1
ATOM 7056 O O . LEU A 1 919 ? -48.569 5.226 44.879 1.00 55.47 919 LEU A O 1
ATOM 7060 N N . GLY A 1 920 ? -47.346 4.639 43.102 1.00 51.84 920 GLY A N 1
ATOM 7061 C CA . GLY A 1 920 ? -48.245 5.237 42.109 1.00 51.84 920 GLY A CA 1
ATOM 7062 C C . GLY A 1 920 ? -49.622 4.584 41.910 1.00 51.84 920 GLY A C 1
ATOM 7063 O O . GLY A 1 920 ? -50.434 5.155 41.185 1.00 51.84 920 GLY A O 1
ATOM 7064 N N . ARG A 1 921 ? -49.902 3.393 42.472 1.00 58.28 921 ARG A N 1
ATOM 7065 C CA . ARG A 1 921 ? -51.168 2.647 42.242 1.00 58.28 921 ARG A CA 1
ATOM 7066 C C . ARG A 1 921 ? -51.666 1.831 43.460 1.00 58.28 921 ARG A C 1
ATOM 7068 O O . ARG A 1 921 ? -51.807 0.611 43.347 1.00 58.28 921 ARG A O 1
ATOM 7075 N N . PRO A 1 922 ? -51.991 2.461 44.608 1.00 61.44 922 PRO A N 1
ATOM 7076 C CA . PRO A 1 922 ? -52.567 1.751 45.763 1.00 61.44 922 PRO A CA 1
ATOM 7077 C C . PRO A 1 922 ? -53.901 1.053 45.433 1.00 61.44 922 PRO A C 1
ATOM 7079 O O . PRO A 1 922 ? -54.239 0.024 46.012 1.00 61.44 922 PRO A O 1
ATOM 7082 N N . ASP A 1 923 ? -54.640 1.596 44.471 1.00 65.50 923 ASP A N 1
ATOM 7083 C CA . ASP A 1 923 ? -55.992 1.171 44.112 1.00 65.50 923 ASP A CA 1
ATOM 7084 C C . ASP A 1 923 ? -56.023 -0.161 43.351 1.00 65.50 923 ASP A C 1
ATOM 7086 O O . ASP A 1 923 ? -56.835 -1.035 43.654 1.00 65.50 923 ASP A O 1
ATOM 7090 N N . VAL A 1 924 ? -55.067 -0.376 42.439 1.00 69.44 924 VAL A N 1
ATOM 7091 C CA . VAL A 1 924 ? -54.906 -1.663 41.738 1.00 69.44 924 VAL A CA 1
ATOM 7092 C C . VAL A 1 924 ? -54.488 -2.762 42.719 1.00 69.44 924 VAL A C 1
ATOM 7094 O O . VAL A 1 924 ? -54.994 -3.879 42.642 1.00 69.44 924 VAL A O 1
ATOM 7097 N N . ALA A 1 925 ? -53.622 -2.436 43.686 1.00 70.44 925 ALA A N 1
ATOM 7098 C CA . ALA A 1 925 ? -53.197 -3.380 44.718 1.00 70.44 925 ALA A CA 1
ATOM 7099 C C . ALA A 1 925 ? -54.361 -3.832 45.621 1.00 70.44 925 ALA A C 1
ATOM 7101 O O . ALA A 1 925 ? -54.400 -4.995 46.017 1.00 70.44 925 ALA A O 1
ATOM 7102 N N . ARG A 1 926 ? -55.340 -2.955 45.901 1.00 81.00 926 ARG A N 1
ATOM 7103 C CA . ARG A 1 926 ? -56.575 -3.325 46.617 1.00 81.00 926 ARG A CA 1
ATOM 7104 C C . ARG A 1 926 ? -57.434 -4.294 45.809 1.00 81.00 926 ARG A C 1
ATOM 7106 O O . ARG A 1 926 ? -57.741 -5.369 46.310 1.00 81.00 926 ARG A O 1
ATOM 7113 N N . VAL A 1 927 ? -57.755 -3.974 44.554 1.00 80.31 927 VAL A N 1
ATOM 7114 C CA . VAL A 1 927 ? -58.540 -4.874 43.683 1.00 80.31 927 VAL A CA 1
ATOM 7115 C C .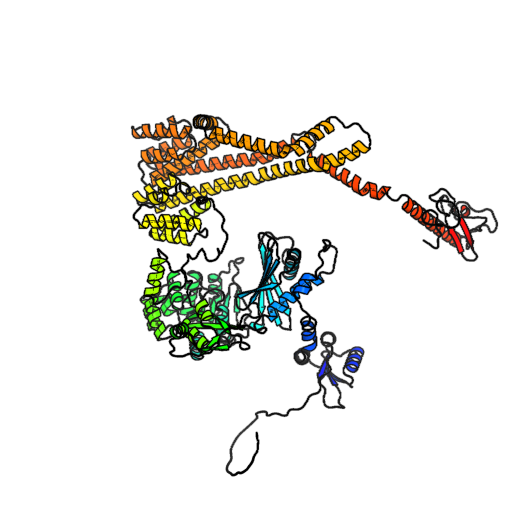 VAL A 1 927 ? -57.871 -6.251 43.576 1.00 80.31 927 VAL A C 1
ATOM 7117 O O . VAL A 1 927 ? -58.517 -7.276 43.784 1.00 80.31 927 VAL A O 1
ATOM 7120 N N . GLN A 1 928 ? -56.556 -6.290 43.352 1.00 81.81 928 GLN A N 1
ATOM 7121 C CA . GLN A 1 928 ? -55.803 -7.540 43.223 1.00 81.81 928 GLN A CA 1
ATOM 7122 C C . GLN A 1 928 ? -55.722 -8.344 44.537 1.00 81.81 928 GLN A C 1
ATOM 7124 O O . GLN A 1 928 ? -55.718 -9.579 44.502 1.00 81.81 928 GLN A O 1
ATOM 7129 N N . ALA A 1 929 ? -55.696 -7.679 45.698 1.00 83.69 929 ALA A N 1
ATOM 7130 C CA . ALA A 1 929 ? -55.794 -8.342 46.998 1.00 83.69 929 ALA A CA 1
ATOM 7131 C C . ALA A 1 929 ? -57.180 -8.979 47.201 1.00 83.69 929 ALA A C 1
ATOM 7133 O O . ALA A 1 929 ? -57.252 -10.163 47.527 1.00 83.69 929 ALA A O 1
ATOM 7134 N N . ALA A 1 930 ? -58.263 -8.253 46.895 1.00 86.25 930 ALA A N 1
ATOM 7135 C CA . ALA A 1 930 ? -59.630 -8.771 46.992 1.00 86.25 930 ALA A CA 1
ATOM 7136 C C . ALA A 1 930 ? -59.847 -10.012 46.108 1.00 86.25 930 ALA A C 1
ATOM 7138 O O . ALA A 1 930 ? -60.364 -11.032 46.563 1.00 86.25 930 ALA A O 1
ATOM 7139 N N . GLN A 1 931 ? -59.361 -9.975 44.862 1.00 88.19 931 GLN A N 1
ATOM 7140 C CA . GLN A 1 931 ? -59.385 -11.136 43.965 1.00 88.19 931 GLN A CA 1
ATOM 7141 C C . GLN A 1 931 ? -58.597 -12.337 44.524 1.00 88.19 931 GLN A C 1
ATOM 7143 O O . GLN A 1 931 ? -58.975 -13.490 44.314 1.00 88.19 931 GLN A O 1
ATOM 7148 N N . THR A 1 932 ? -57.497 -12.088 45.238 1.00 88.62 932 THR A N 1
ATOM 7149 C CA . THR A 1 932 ? -56.651 -13.142 45.821 1.00 88.62 932 THR A CA 1
ATOM 7150 C C . THR A 1 932 ? -57.324 -13.806 47.025 1.00 88.62 932 THR A C 1
ATOM 7152 O O . THR A 1 932 ? -57.332 -15.036 47.114 1.00 88.62 932 THR A O 1
ATOM 7155 N N . ASP A 1 933 ? -57.956 -13.024 47.901 1.00 89.06 933 ASP A N 1
ATOM 7156 C CA . ASP A 1 933 ? -58.764 -13.536 49.013 1.00 89.06 933 ASP A CA 1
ATOM 7157 C C . ASP A 1 933 ? -59.975 -14.338 48.519 1.00 89.06 933 ASP A C 1
ATOM 7159 O O . ASP A 1 933 ? -60.238 -15.423 49.034 1.00 89.06 933 ASP A O 1
ATOM 7163 N N . ILE A 1 934 ? -60.677 -13.858 47.485 1.00 89.56 934 ILE A N 1
ATOM 7164 C CA . ILE A 1 934 ? -61.829 -14.557 46.892 1.00 89.56 934 ILE A CA 1
ATOM 7165 C C . ILE A 1 934 ? -61.411 -15.920 46.318 1.00 89.56 934 ILE A C 1
ATOM 7167 O O . ILE A 1 934 ? -62.073 -16.921 46.595 1.00 89.56 934 ILE A O 1
ATOM 7171 N N . ARG A 1 935 ? -60.271 -16.013 45.613 1.00 88.94 935 ARG A N 1
ATOM 7172 C CA . ARG A 1 935 ? -59.701 -17.313 45.196 1.00 88.94 935 ARG A CA 1
ATOM 7173 C C . ARG A 1 935 ? -59.353 -18.202 46.399 1.00 88.94 935 ARG A C 1
ATOM 7175 O O . ARG A 1 935 ? -59.604 -19.404 46.366 1.00 88.94 935 ARG A O 1
ATOM 7182 N N . SER A 1 936 ? -58.787 -17.632 47.464 1.00 90.06 936 SER A N 1
ATOM 7183 C CA . SER A 1 936 ? -58.411 -18.362 48.686 1.00 90.06 936 SER A CA 1
ATOM 7184 C C . SER A 1 936 ? -59.631 -18.964 49.401 1.00 90.06 936 SER A C 1
ATOM 7186 O O . SER A 1 936 ? -59.660 -20.158 49.701 1.00 90.06 936 SER A O 1
ATOM 7188 N N . LEU A 1 937 ? -60.680 -18.160 49.592 1.00 91.88 937 LEU A N 1
ATOM 7189 C CA . LEU A 1 937 ? -61.953 -18.567 50.188 1.00 91.88 937 LEU A CA 1
ATOM 7190 C C . LEU A 1 937 ? -62.729 -19.549 49.293 1.00 91.88 937 LEU A C 1
ATOM 7192 O O . LEU A 1 937 ? -63.299 -20.504 49.814 1.00 91.88 937 LEU A O 1
ATOM 7196 N N . SER A 1 938 ? -62.689 -19.385 47.964 1.00 90.44 938 SER A N 1
ATOM 7197 C CA . SER A 1 938 ? -63.231 -20.362 47.005 1.00 90.44 938 SER A CA 1
ATOM 7198 C C . SER A 1 938 ? -62.591 -21.739 47.189 1.00 90.44 938 SER A C 1
ATOM 7200 O O . SER A 1 938 ? -63.295 -22.724 47.394 1.00 90.44 938 SER A O 1
ATOM 7202 N N . ASN A 1 939 ? -61.255 -21.807 47.205 1.00 91.25 939 ASN A N 1
ATOM 7203 C CA . ASN A 1 939 ? -60.533 -23.062 47.424 1.00 91.25 939 ASN A CA 1
ATOM 7204 C C . ASN A 1 939 ? -60.883 -23.694 48.787 1.00 91.25 939 ASN A C 1
ATOM 7206 O O . ASN A 1 939 ? -61.023 -24.911 48.889 1.00 91.25 939 ASN A O 1
ATOM 7210 N N . ALA A 1 940 ? -61.062 -22.885 49.837 1.00 90.25 940 ALA A N 1
ATOM 7211 C CA . ALA A 1 940 ? -61.479 -23.374 51.151 1.00 90.25 940 ALA A CA 1
ATOM 7212 C C . ALA A 1 940 ? -62.916 -23.939 51.152 1.00 90.25 940 ALA A C 1
ATOM 7214 O O . ALA A 1 940 ? -63.162 -24.969 51.782 1.00 90.25 940 ALA A O 1
ATOM 7215 N N . LEU A 1 941 ? -63.847 -23.321 50.412 1.00 91.12 941 LEU A N 1
ATOM 7216 C CA . LEU A 1 941 ? -65.210 -23.829 50.201 1.00 91.12 941 LEU A CA 1
ATOM 7217 C C . LEU A 1 941 ? -65.219 -25.149 49.419 1.00 91.12 941 LEU A C 1
ATOM 7219 O O . LEU A 1 941 ? -65.972 -26.059 49.771 1.00 91.12 941 LEU A O 1
ATOM 7223 N N . ASP A 1 942 ? -64.362 -25.288 48.406 1.00 90.88 942 ASP A N 1
ATOM 7224 C CA . ASP A 1 942 ? -64.198 -26.538 47.658 1.00 90.88 942 ASP A CA 1
ATOM 7225 C C . ASP A 1 942 ? -63.657 -27.674 48.539 1.00 90.88 942 ASP A C 1
ATOM 7227 O O . ASP A 1 942 ? -64.181 -28.789 48.492 1.00 90.88 942 ASP A O 1
ATOM 7231 N N . VAL A 1 943 ? -62.671 -27.405 49.402 1.00 88.88 943 VAL A N 1
ATOM 7232 C CA . VAL A 1 943 ? -62.158 -28.404 50.360 1.00 88.88 943 VAL A CA 1
ATOM 7233 C C . VAL A 1 943 ? -63.215 -28.750 51.421 1.00 88.88 943 VAL A C 1
ATOM 7235 O O . VAL A 1 943 ? -63.445 -29.932 51.677 1.00 88.88 943 VAL A O 1
ATOM 7238 N N . TYR A 1 944 ? -63.955 -27.766 51.952 1.00 89.25 944 TYR A N 1
ATOM 7239 C CA . TYR A 1 944 ? -65.103 -28.016 52.840 1.00 89.25 944 TYR A CA 1
ATOM 7240 C C . TYR A 1 944 ? -66.144 -28.934 52.176 1.00 89.25 944 TYR A C 1
ATOM 7242 O O . TYR A 1 944 ? -66.671 -29.850 52.818 1.00 89.25 944 TYR A O 1
ATOM 7250 N N . ARG A 1 945 ? -66.429 -28.717 50.883 1.00 88.62 945 ARG A N 1
ATOM 7251 C CA . ARG A 1 945 ? -67.359 -29.532 50.088 1.00 88.62 945 ARG A CA 1
ATOM 7252 C C . ARG A 1 945 ? -66.831 -30.937 49.821 1.00 88.62 945 ARG A C 1
ATOM 7254 O O . ARG A 1 945 ? -67.631 -31.868 49.809 1.00 88.62 945 ARG A O 1
ATOM 7261 N N . LEU A 1 946 ? -65.528 -31.105 49.596 1.00 88.44 946 LEU A N 1
ATOM 7262 C CA . LEU A 1 946 ? -64.910 -32.421 49.402 1.00 88.44 946 LEU A CA 1
ATOM 7263 C C . LEU A 1 946 ? -65.016 -33.280 50.668 1.00 88.44 946 LEU A C 1
ATOM 7265 O O . LEU A 1 946 ? -65.395 -34.446 50.569 1.00 88.44 946 LEU A O 1
ATOM 7269 N N . ASP A 1 947 ? -64.781 -32.695 51.843 1.00 87.50 947 ASP A N 1
ATOM 7270 C CA . ASP A 1 947 ? -64.930 -33.394 53.123 1.00 87.50 947 ASP A CA 1
ATOM 7271 C C . ASP A 1 947 ? -66.400 -33.705 53.442 1.00 87.50 947 ASP A C 1
ATOM 7273 O O . ASP A 1 947 ? -66.750 -34.831 53.804 1.00 87.50 947 ASP A O 1
ATOM 7277 N N . ASN A 1 948 ? -67.280 -32.704 53.334 1.00 85.88 948 ASN A N 1
ATOM 7278 C CA . ASN A 1 948 ? -68.641 -32.764 53.883 1.00 85.88 948 ASN A CA 1
ATOM 7279 C C . ASN A 1 948 ? -69.733 -33.054 52.839 1.00 85.88 948 ASN A C 1
ATOM 7281 O O . ASN A 1 948 ? -70.914 -33.102 53.185 1.00 85.88 948 ASN A O 1
ATOM 7285 N N . PHE A 1 949 ? -69.349 -33.267 51.577 1.00 85.75 949 PHE A N 1
ATOM 7286 C CA . PHE A 1 949 ? -70.201 -33.515 50.402 1.00 85.75 949 PHE A CA 1
ATOM 7287 C C . PHE A 1 949 ? -71.190 -32.386 50.038 1.00 85.75 949 PHE A C 1
ATOM 7289 O O . PHE A 1 949 ? -72.000 -32.545 49.125 1.00 85.75 949 PHE A O 1
ATOM 7296 N N . GLN A 1 950 ? -71.118 -31.234 50.709 1.00 86.25 950 GLN A N 1
ATOM 7297 C CA . GLN A 1 950 ? -71.928 -30.040 50.446 1.00 86.25 950 GLN A CA 1
ATOM 7298 C C . GLN A 1 950 ? -71.191 -28.765 50.883 1.00 86.25 950 GLN A C 1
ATOM 7300 O O . GLN A 1 950 ? -70.398 -28.807 51.820 1.00 86.25 950 GLN A O 1
ATOM 7305 N N . TYR A 1 951 ? -71.488 -27.631 50.244 1.00 89.06 951 TYR A N 1
ATOM 7306 C CA . TYR A 1 951 ? -71.069 -26.306 50.724 1.00 89.06 951 TYR A CA 1
ATOM 7307 C C . TYR A 1 951 ? -71.869 -25.880 51.979 1.00 89.06 951 TYR A C 1
ATOM 7309 O O . TYR A 1 951 ? -72.977 -26.398 52.184 1.00 89.06 951 TYR A O 1
ATOM 7317 N N . PRO A 1 952 ? -71.381 -24.924 52.796 1.00 88.12 952 PRO A N 1
ATOM 7318 C CA . PRO A 1 952 ? -72.147 -24.345 53.907 1.00 88.12 952 PRO A CA 1
ATOM 7319 C C . PRO A 1 952 ? -73.510 -23.792 53.461 1.00 88.12 952 PRO A C 1
ATOM 7321 O O . PRO A 1 952 ? -73.649 -23.313 52.333 1.00 88.12 952 PRO A O 1
ATOM 7324 N N . SER A 1 953 ? -74.536 -23.841 54.314 1.00 85.25 953 SER A N 1
ATOM 7325 C CA . SER A 1 953 ? -75.791 -23.117 54.042 1.00 85.25 953 SER A CA 1
ATOM 7326 C C . SER A 1 953 ? -75.577 -21.598 54.104 1.00 85.25 953 SER A C 1
ATOM 7328 O O . SER A 1 953 ? -74.628 -21.129 54.728 1.00 85.25 953 SER A O 1
ATOM 7330 N N . SER A 1 954 ? -76.475 -20.805 53.512 1.00 82.31 954 SER A N 1
ATOM 7331 C CA . SER A 1 954 ? -76.405 -19.337 53.616 1.00 82.31 954 SER A CA 1
ATOM 7332 C C . SER A 1 954 ? -76.565 -18.823 55.061 1.00 82.31 954 SER A C 1
ATOM 7334 O O . SER A 1 954 ? -76.132 -17.720 55.359 1.00 82.31 954 SER A O 1
ATOM 7336 N N . GLU A 1 955 ? -77.125 -19.631 55.974 1.00 80.12 955 GLU A N 1
ATOM 7337 C CA . GLU A 1 955 ? -77.154 -19.351 57.424 1.00 80.12 955 GLU A CA 1
ATOM 7338 C C . GLU A 1 955 ? -75.834 -19.704 58.138 1.00 80.12 955 GLU A C 1
ATOM 7340 O O . GLU A 1 955 ? -75.540 -19.151 59.191 1.00 80.12 955 GLU A O 1
ATOM 7345 N N . GLN A 1 956 ? -75.045 -20.637 57.590 1.00 84.38 956 GLN A N 1
ATOM 7346 C CA . GLN A 1 956 ? -73.715 -21.011 58.097 1.00 84.38 956 GLN A CA 1
ATOM 7347 C C . GLN A 1 956 ? -72.606 -20.091 57.556 1.00 84.38 956 GLN A C 1
ATOM 7349 O O . GLN A 1 956 ? -71.565 -19.932 58.195 1.00 84.38 956 GLN A O 1
ATOM 7354 N N . GLY A 1 957 ? -72.827 -19.501 56.376 1.00 86.44 957 GLY A N 1
ATOM 7355 C CA . GLY A 1 957 ? -71.949 -18.515 55.753 1.00 86.44 957 GLY A CA 1
ATOM 7356 C C . GLY A 1 957 ? -70.506 -18.991 55.556 1.00 86.44 957 GLY A C 1
ATOM 7357 O O . GLY A 1 957 ? -70.216 -20.185 55.459 1.00 86.44 957 GLY A O 1
ATOM 7358 N N . LEU A 1 958 ? -69.585 -18.026 55.528 1.00 89.25 958 LEU A N 1
ATOM 7359 C CA . LEU A 1 958 ? -68.144 -18.288 55.522 1.00 89.25 958 LEU A CA 1
ATOM 7360 C C . LEU A 1 958 ? -67.602 -18.668 56.912 1.00 89.25 958 LEU A C 1
ATOM 7362 O O . LEU A 1 958 ? -66.500 -19.201 56.999 1.00 89.25 958 LEU A O 1
ATOM 7366 N N . GLU A 1 959 ? -68.339 -18.434 58.004 1.00 87.94 959 GLU A N 1
ATOM 7367 C CA . GLU A 1 959 ? -67.879 -18.757 59.369 1.00 87.94 959 GLU A CA 1
ATOM 7368 C C . GLU A 1 959 ? -67.639 -20.264 59.552 1.00 87.94 959 GLU A C 1
ATOM 7370 O O . GLU A 1 959 ? -66.695 -20.668 60.235 1.00 87.94 959 GLU A O 1
ATOM 7375 N N . ALA A 1 960 ? -68.390 -21.091 58.816 1.00 85.88 960 ALA A N 1
ATOM 7376 C CA . ALA A 1 960 ? -68.163 -22.529 58.686 1.00 85.88 960 ALA A CA 1
ATOM 7377 C C . ALA A 1 960 ? -66.801 -22.921 58.065 1.00 85.88 960 ALA A C 1
ATOM 7379 O O . ALA A 1 960 ? -66.455 -24.099 58.062 1.00 85.88 960 ALA A O 1
ATOM 7380 N N . LEU A 1 961 ? -65.997 -21.978 57.563 1.00 88.69 961 LEU A N 1
ATOM 7381 C CA . LEU A 1 961 ? -64.604 -22.228 57.173 1.00 88.69 961 LEU A CA 1
ATOM 7382 C C . LEU A 1 961 ? -63.614 -22.079 58.339 1.00 88.69 961 LEU A C 1
ATOM 7384 O O . LEU A 1 961 ? -62.471 -22.503 58.194 1.00 88.69 961 LEU A O 1
ATOM 7388 N N . VAL A 1 962 ? -64.016 -21.493 59.470 1.00 88.81 962 VAL A N 1
ATOM 7389 C CA . VAL A 1 962 ? -63.149 -21.267 60.644 1.00 88.81 962 VAL A CA 1
ATOM 7390 C C . VAL A 1 962 ? -63.563 -22.155 61.812 1.00 88.81 962 VAL A C 1
ATOM 7392 O O . VAL A 1 962 ? -62.722 -22.843 62.384 1.00 88.81 962 VAL A O 1
ATOM 7395 N N . GLU A 1 963 ? -64.854 -22.165 62.153 1.00 86.62 963 GLU A N 1
ATOM 7396 C CA . GLU A 1 963 ? -65.391 -22.929 63.283 1.00 86.62 963 GLU A CA 1
ATOM 7397 C C . GLU A 1 963 ? -66.454 -23.934 62.824 1.00 86.62 963 GLU A C 1
ATOM 7399 O O . GLU A 1 963 ? -67.120 -23.749 61.803 1.00 86.62 963 GLU A O 1
ATOM 7404 N N . LYS A 1 964 ? -66.615 -25.039 63.566 1.00 83.88 964 LYS A N 1
ATOM 7405 C CA . LYS A 1 964 ? -67.570 -26.092 63.203 1.00 83.88 964 LYS A CA 1
ATOM 7406 C C . LYS A 1 964 ? -69.012 -25.600 63.416 1.00 83.88 964 LYS A C 1
ATOM 7408 O O . LYS A 1 964 ? -69.397 -25.405 64.572 1.00 83.88 964 LYS A O 1
ATOM 7413 N N . PRO A 1 965 ? -69.849 -25.475 62.367 1.00 80.88 965 PRO A N 1
ATOM 7414 C CA . PRO A 1 965 ? -71.226 -25.028 62.532 1.00 80.88 965 PRO A CA 1
ATOM 7415 C C . PRO A 1 965 ? -72.054 -26.047 63.327 1.00 80.88 965 PRO A C 1
ATOM 7417 O O . PRO A 1 965 ? -72.002 -27.254 63.083 1.00 80.88 965 PRO A O 1
ATOM 7420 N N . SER A 1 966 ? -72.853 -25.538 64.265 1.00 68.69 966 SER A N 1
ATOM 7421 C CA . SER A 1 966 ? -73.645 -26.309 65.237 1.00 68.69 966 SER A CA 1
ATOM 7422 C C . SER A 1 966 ? -75.093 -26.596 64.800 1.00 68.69 966 SER A C 1
ATOM 7424 O O . SER A 1 966 ? -75.883 -27.133 65.577 1.00 68.69 966 SER A O 1
ATOM 7426 N N . GLY A 1 967 ? -75.453 -26.239 63.562 1.00 64.38 967 GLY A N 1
ATOM 7427 C CA . GLY A 1 967 ? -76.781 -26.444 62.972 1.00 64.38 967 GLY A CA 1
ATOM 7428 C C . GLY A 1 967 ? -76.894 -27.702 62.101 1.00 64.38 967 GLY A C 1
ATOM 7429 O O . GLY A 1 967 ? -75.898 -28.259 61.643 1.00 64.38 967 GLY A O 1
ATOM 7430 N N . PHE A 1 968 ? -78.129 -28.136 61.831 1.00 55.66 968 PHE A N 1
ATOM 7431 C CA . PHE A 1 968 ? -78.412 -29.246 60.913 1.00 55.66 968 PHE A CA 1
ATOM 7432 C C . PHE A 1 968 ? -78.387 -28.780 59.440 1.00 55.66 968 PHE A C 1
ATOM 7434 O O . PHE A 1 968 ? -78.990 -27.752 59.142 1.00 55.66 968 PHE A O 1
ATOM 7441 N N . PRO A 1 969 ? -77.788 -29.542 58.498 1.00 61.78 969 PRO A N 1
ATOM 7442 C CA . PRO A 1 969 ? -77.069 -30.800 58.699 1.00 61.78 969 PRO A CA 1
ATOM 7443 C C . PRO A 1 969 ? -75.653 -30.559 59.244 1.00 61.78 969 PRO A C 1
ATOM 7445 O O . PRO A 1 969 ? -74.878 -29.816 58.643 1.00 61.78 969 PRO A O 1
ATOM 7448 N N . GLU A 1 970 ? -75.304 -31.237 60.339 1.00 69.50 970 GLU A N 1
ATOM 7449 C CA . GLU A 1 970 ? -73.978 -31.124 60.953 1.00 69.50 970 GLU A CA 1
ATOM 7450 C C . GLU A 1 970 ? -72.890 -31.705 60.016 1.00 69.50 970 GLU A C 1
ATOM 7452 O O . GLU A 1 970 ? -73.061 -32.819 59.500 1.00 69.50 970 GLU A O 1
ATOM 7457 N N . PRO A 1 971 ? -71.764 -30.999 59.783 1.00 75.56 971 PRO A N 1
ATOM 7458 C CA . PRO A 1 971 ? -70.683 -31.491 58.932 1.00 75.56 971 PRO A CA 1
ATOM 7459 C C . PRO A 1 971 ? -69.985 -32.699 59.572 1.00 75.56 971 PRO A C 1
ATOM 7461 O O . PRO A 1 971 ? -69.400 -32.615 60.658 1.00 75.56 971 PRO A O 1
ATOM 7464 N N . LYS A 1 972 ? -70.071 -33.848 58.890 1.00 75.50 972 LYS A N 1
ATOM 7465 C CA . LYS A 1 972 ? -69.627 -35.156 59.404 1.00 75.50 972 LYS A CA 1
ATOM 7466 C C . LYS A 1 972 ? -68.110 -35.314 59.461 1.00 75.50 972 LYS A C 1
ATOM 7468 O O . LYS A 1 972 ? -67.624 -36.017 60.340 1.00 75.50 972 LYS A O 1
ATOM 7473 N N . ASN A 1 973 ? -67.394 -34.670 58.541 1.00 84.00 973 ASN A N 1
ATOM 7474 C CA . ASN A 1 973 ? -65.953 -34.829 58.338 1.00 84.00 973 ASN A CA 1
ATOM 7475 C C . ASN A 1 973 ? -65.210 -33.495 58.538 1.00 84.00 973 ASN A C 1
ATOM 7477 O O . ASN A 1 973 ? -64.155 -33.283 57.955 1.00 84.00 973 ASN A O 1
ATOM 7481 N N . TYR A 1 974 ? -65.781 -32.580 59.328 1.00 85.56 974 TYR A N 1
ATOM 7482 C CA . TYR A 1 974 ? -65.232 -31.244 59.555 1.00 85.56 974 TYR A CA 1
ATOM 7483 C C . TYR A 1 974 ? -63.773 -31.285 60.041 1.00 85.56 974 TYR A C 1
ATOM 7485 O O . TYR A 1 974 ? -63.495 -31.890 61.080 1.00 85.56 974 TYR A O 1
ATOM 7493 N N . ASN A 1 975 ? -62.865 -30.600 59.337 1.00 83.94 975 ASN A N 1
ATOM 7494 C CA . ASN A 1 975 ? -61.466 -30.470 59.743 1.00 83.94 975 ASN A CA 1
ATOM 7495 C C . ASN A 1 975 ? -61.353 -29.722 61.092 1.00 83.94 975 ASN A C 1
ATOM 7497 O O . ASN A 1 975 ? -61.680 -28.538 61.143 1.00 83.94 975 ASN A O 1
ATOM 7501 N N . PRO A 1 976 ? -60.859 -30.344 62.181 1.00 79.81 976 PRO A N 1
ATOM 7502 C CA . PRO A 1 976 ? -60.812 -29.713 63.503 1.00 79.81 976 PRO A CA 1
ATOM 7503 C C . PRO A 1 976 ? -59.859 -28.509 63.618 1.00 79.81 976 PRO A C 1
ATOM 7505 O O . PRO A 1 976 ? -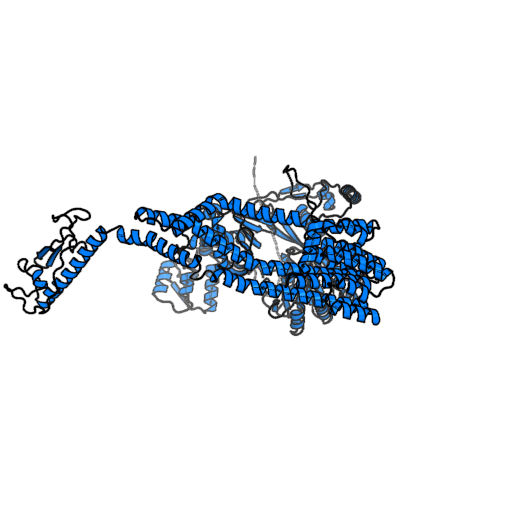59.939 -27.797 64.615 1.00 79.81 976 PRO A O 1
ATOM 7508 N N . GLU A 1 977 ? -58.981 -28.259 62.637 1.00 82.44 977 GLU A N 1
ATOM 7509 C CA . GLU A 1 977 ? -58.164 -27.030 62.564 1.00 82.44 977 GLU A CA 1
ATOM 7510 C C . GLU A 1 977 ? -58.820 -25.894 61.748 1.00 82.44 977 GLU A C 1
ATOM 7512 O O . GLU A 1 977 ? -58.244 -24.811 61.627 1.00 82.44 977 GLU A O 1
ATOM 7517 N N . GLY A 1 978 ? -60.013 -26.130 61.189 1.00 84.44 978 GLY A N 1
ATOM 7518 C CA . GLY A 1 978 ? -60.678 -25.237 60.241 1.00 84.44 978 GLY A CA 1
ATOM 7519 C C . GLY A 1 978 ? -60.122 -25.345 58.814 1.00 84.44 978 GLY A C 1
ATOM 7520 O O . GLY A 1 978 ? -59.136 -26.028 58.538 1.00 84.44 978 GLY A O 1
ATOM 7521 N N . TYR A 1 979 ? -60.776 -24.664 57.877 1.00 87.56 979 TYR A N 1
ATOM 7522 C CA . TYR A 1 979 ? -60.383 -24.574 56.465 1.00 87.56 979 TYR A CA 1
ATOM 7523 C C . TYR A 1 979 ? -59.607 -23.279 56.172 1.00 87.56 979 TYR A C 1
ATOM 7525 O O . TYR A 1 979 ? -58.715 -23.274 55.326 1.00 87.56 979 TYR A O 1
ATOM 7533 N N . VAL A 1 980 ? -59.871 -22.206 56.928 1.00 87.94 980 VAL A N 1
ATOM 7534 C CA . VAL A 1 980 ? -59.021 -21.007 57.026 1.00 87.94 980 VAL A CA 1
ATOM 7535 C C . VAL A 1 980 ? -58.868 -20.588 58.492 1.00 87.94 980 VAL A C 1
ATOM 7537 O O . VAL A 1 980 ? -59.797 -20.701 59.283 1.00 87.94 980 VAL A O 1
ATOM 7540 N N . LYS A 1 981 ? -57.694 -20.066 58.873 1.00 85.06 981 LYS A N 1
ATOM 7541 C CA . LYS A 1 981 ? -57.378 -19.732 60.284 1.00 85.06 981 LYS A CA 1
ATOM 7542 C C . LYS A 1 981 ? -58.177 -18.554 60.854 1.00 85.06 981 LYS A C 1
ATOM 7544 O O . LYS A 1 981 ? -58.256 -18.394 62.067 1.00 85.06 981 LYS A O 1
ATOM 7549 N N . LYS A 1 982 ? -58.681 -17.691 59.974 1.00 87.94 982 LYS A N 1
ATOM 7550 C CA . LYS A 1 982 ? -59.584 -16.565 60.234 1.00 87.94 982 LYS A CA 1
ATOM 7551 C C . LYS A 1 982 ? -60.125 -16.108 58.877 1.00 87.94 982 LYS A C 1
ATOM 7553 O O . LYS A 1 982 ? -59.390 -16.175 57.893 1.00 87.94 982 LYS A O 1
ATOM 7558 N N . LEU A 1 983 ? -61.354 -15.600 58.826 1.00 88.56 983 LEU A N 1
ATOM 7559 C CA . LEU A 1 983 ? -61.839 -14.888 57.645 1.00 88.56 983 LEU A CA 1
ATOM 7560 C C . LEU A 1 983 ? -61.090 -13.553 57.451 1.00 88.56 983 LEU A C 1
ATOM 7562 O O . LEU A 1 983 ? -60.945 -12.797 58.424 1.00 88.56 983 LEU A O 1
ATOM 7566 N N . PRO A 1 984 ? -60.624 -13.242 56.228 1.00 88.31 984 PRO A N 1
ATOM 7567 C CA . PRO A 1 984 ? -60.240 -11.886 55.866 1.00 88.31 984 PRO A CA 1
ATOM 7568 C C . PRO A 1 984 ? -61.492 -11.004 55.742 1.00 88.31 984 PRO A C 1
ATOM 7570 O O . PRO A 1 984 ? -62.561 -11.466 55.342 1.00 88.31 984 PRO A O 1
ATOM 7573 N N . THR A 1 985 ? -61.349 -9.724 56.074 1.00 89.19 985 THR A N 1
ATOM 7574 C CA . THR A 1 985 ? -62.187 -8.666 55.492 1.00 89.19 985 THR A CA 1
ATOM 7575 C C . THR A 1 985 ? -61.585 -8.266 54.155 1.00 89.19 985 THR A C 1
ATOM 7577 O O . THR A 1 985 ? -60.379 -8.429 53.961 1.00 89.19 985 THR A O 1
ATOM 7580 N N . ASP A 1 986 ? -62.382 -7.688 53.269 1.00 87.62 986 ASP A N 1
ATOM 7581 C CA . ASP A 1 986 ? -61.867 -7.121 52.034 1.00 87.62 986 ASP A CA 1
ATOM 7582 C C . ASP A 1 986 ? -60.952 -5.896 52.275 1.00 87.62 986 ASP A C 1
ATOM 7584 O O . ASP A 1 986 ? -60.876 -5.369 53.396 1.00 87.62 986 ASP A O 1
ATOM 7588 N N . PRO A 1 987 ? -60.220 -5.428 51.246 1.00 85.31 987 PRO A N 1
ATOM 7589 C CA . PRO A 1 987 ? -59.271 -4.316 51.360 1.00 85.31 987 PRO A CA 1
ATOM 7590 C C . PRO A 1 987 ? -59.890 -2.939 51.655 1.00 85.31 987 PRO A C 1
ATOM 7592 O O . PRO A 1 987 ? -59.142 -1.961 51.781 1.00 85.31 987 PRO A O 1
ATOM 7595 N N . TRP A 1 988 ? -61.219 -2.854 51.769 1.00 85.75 988 TRP A N 1
ATOM 7596 C CA . TRP A 1 988 ? -61.970 -1.667 52.187 1.00 85.75 988 TRP A CA 1
ATOM 7597 C C . TRP A 1 988 ? -62.560 -1.815 53.602 1.00 85.75 988 TRP A C 1
ATOM 7599 O O . TRP A 1 988 ? -62.913 -0.813 54.224 1.00 85.75 988 TRP A O 1
ATOM 7609 N N . GLY A 1 989 ? -62.553 -3.031 54.159 1.00 82.38 989 GLY A N 1
ATOM 7610 C CA . GLY A 1 989 ? -62.913 -3.348 55.544 1.00 82.38 989 GLY A CA 1
ATOM 7611 C C . GLY A 1 989 ? -64.244 -4.087 55.705 1.00 82.38 989 GLY A C 1
ATOM 7612 O O . GLY A 1 989 ? -64.652 -4.342 56.840 1.00 82.38 989 GLY A O 1
ATOM 7613 N N . SER A 1 990 ? -64.908 -4.446 54.605 1.00 85.56 990 SER A N 1
ATOM 7614 C CA . SER A 1 990 ? -66.188 -5.162 54.611 1.00 85.56 990 SER A CA 1
ATOM 7615 C C . SER A 1 990 ? -65.986 -6.685 54.674 1.00 85.56 990 SER A C 1
ATOM 7617 O O . SER A 1 990 ? -64.936 -7.193 54.278 1.00 85.56 990 SER A O 1
ATOM 7619 N N . PRO A 1 991 ? -66.955 -7.466 55.182 1.00 87.88 991 PRO A N 1
ATOM 7620 C CA . PRO A 1 991 ? -66.927 -8.920 55.050 1.00 87.88 991 PRO A CA 1
ATOM 7621 C C . PRO A 1 991 ? -67.256 -9.342 53.608 1.00 87.88 991 PRO A C 1
ATOM 7623 O O . PRO A 1 991 ? -68.147 -8.771 52.981 1.00 87.88 991 PRO A O 1
ATOM 7626 N N . TYR A 1 992 ? -66.584 -10.380 53.102 1.00 90.56 992 TYR A N 1
ATOM 7627 C CA . TYR A 1 992 ? -66.946 -11.006 51.825 1.00 90.56 992 TYR A CA 1
ATOM 7628 C C . TYR A 1 992 ? -68.343 -11.641 51.899 1.00 90.56 992 TYR A C 1
ATOM 7630 O O . TYR A 1 992 ? -68.680 -12.306 52.882 1.00 90.56 992 TYR A O 1
ATOM 7638 N N . ILE A 1 993 ? -69.143 -11.460 50.848 1.00 89.25 993 ILE A N 1
ATOM 7639 C CA . ILE A 1 993 ? -70.517 -11.966 50.761 1.00 89.25 993 ILE A CA 1
ATOM 7640 C C . ILE A 1 993 ? -70.503 -13.365 50.146 1.00 89.25 993 ILE A C 1
ATOM 7642 O O . ILE A 1 993 ? -69.836 -13.599 49.138 1.00 89.25 993 ILE A O 1
ATOM 7646 N N . TYR A 1 994 ? -71.246 -14.289 50.757 1.00 91.12 994 TYR A N 1
ATOM 7647 C CA . TYR A 1 994 ? -71.387 -15.678 50.323 1.00 91.12 994 TYR A CA 1
ATOM 7648 C C . TYR A 1 994 ? -72.862 -16.071 50.241 1.00 91.12 994 TYR A C 1
ATOM 7650 O O . TYR A 1 994 ? -73.598 -15.929 51.218 1.00 91.12 994 TYR A O 1
ATOM 7658 N N . GLU A 1 995 ? -73.263 -16.648 49.110 1.00 87.88 995 GLU A N 1
ATOM 7659 C CA . GLU A 1 995 ? -74.607 -17.194 48.907 1.00 87.88 995 GLU A CA 1
ATOM 7660 C C . GLU A 1 995 ? -74.530 -18.611 48.327 1.00 87.88 995 GLU A C 1
ATOM 7662 O O . GLU A 1 995 ? -73.836 -18.847 47.338 1.00 87.88 995 GLU A O 1
ATOM 7667 N N . ARG A 1 996 ? -75.261 -19.574 48.905 1.00 82.94 996 ARG A N 1
ATOM 7668 C CA . ARG A 1 996 ? -75.336 -20.944 48.370 1.00 82.94 996 ARG A CA 1
ATOM 7669 C C . ARG A 1 996 ? -76.417 -21.056 47.290 1.00 82.94 996 ARG A C 1
ATOM 7671 O O . ARG A 1 996 ? -77.589 -20.822 47.567 1.00 82.94 996 ARG A O 1
ATOM 7678 N N . GLY A 1 997 ? -76.028 -21.513 46.100 1.00 79.25 997 GLY A N 1
ATOM 7679 C CA . GLY A 1 997 ? -76.937 -21.907 45.018 1.00 79.25 997 GLY A CA 1
ATOM 7680 C C . GLY A 1 997 ? -77.150 -23.426 44.942 1.00 79.25 997 GLY A C 1
ATOM 7681 O O . GLY A 1 997 ? -76.500 -24.197 45.650 1.00 79.25 997 GLY A O 1
ATOM 7682 N N . ASP A 1 998 ? -78.029 -23.876 44.041 1.00 72.81 998 ASP A N 1
ATOM 7683 C CA . ASP A 1 998 ? -78.444 -25.290 43.940 1.00 72.81 998 ASP A CA 1
ATOM 7684 C C . ASP A 1 998 ? -77.285 -26.277 43.690 1.00 72.81 998 ASP A C 1
ATOM 7686 O O . ASP A 1 998 ? -77.295 -27.392 44.207 1.00 72.81 998 ASP A O 1
ATOM 7690 N N . ASN A 1 999 ? -76.276 -25.865 42.913 1.00 68.50 999 ASN A N 1
ATOM 7691 C CA . ASN A 1 999 ? -75.103 -26.678 42.547 1.00 68.50 999 ASN A CA 1
ATOM 7692 C C . ASN A 1 999 ? -73.754 -25.979 42.830 1.00 68.50 999 ASN A C 1
ATOM 7694 O O . ASN A 1 999 ? -72.707 -26.462 42.398 1.00 68.50 999 ASN A O 1
ATOM 7698 N N . GLY A 1 1000 ? -73.753 -24.841 43.530 1.00 81.75 1000 GLY A N 1
ATOM 7699 C CA . GLY A 1 1000 ? -72.594 -23.948 43.627 1.00 81.75 1000 GLY A CA 1
ATOM 7700 C C . GLY A 1 1000 ? -72.736 -22.898 44.725 1.00 81.75 1000 GLY A C 1
ATOM 7701 O O . GLY A 1 1000 ? -73.595 -23.012 45.599 1.00 81.75 1000 GLY A O 1
ATOM 7702 N N . PHE A 1 1001 ? -71.915 -21.857 44.651 1.00 88.50 1001 PHE A N 1
ATOM 7703 C CA . PHE A 1 1001 ? -72.011 -20.670 45.495 1.00 88.50 1001 PHE A CA 1
ATOM 7704 C C . PHE A 1 1001 ? -71.647 -19.412 44.697 1.00 88.50 1001 PHE A C 1
ATOM 7706 O O . PHE A 1 1001 ? -70.940 -19.497 43.692 1.00 88.50 1001 PHE A O 1
ATOM 7713 N N . ALA A 1 1002 ? -72.114 -18.257 45.161 1.00 87.69 1002 ALA A N 1
ATOM 7714 C CA . ALA A 1 1002 ? -71.566 -16.956 44.807 1.00 87.69 1002 ALA A CA 1
ATOM 7715 C C . ALA A 1 1002 ? -70.642 -16.482 45.937 1.00 87.69 1002 ALA A C 1
ATOM 7717 O O . ALA A 1 1002 ? -70.935 -16.700 47.114 1.00 87.69 1002 ALA A O 1
ATOM 7718 N N . LEU A 1 1003 ? -69.525 -15.849 45.574 1.00 90.12 1003 LEU A N 1
ATOM 7719 C CA . LEU A 1 1003 ? -68.571 -15.241 46.500 1.00 90.12 1003 LEU A CA 1
ATOM 7720 C C . LEU A 1 1003 ? -68.044 -13.942 45.886 1.00 90.12 1003 LEU A C 1
ATOM 7722 O O . LEU A 1 1003 ? -67.559 -13.960 44.749 1.00 90.12 1003 LEU A O 1
ATOM 7726 N N . TYR A 1 1004 ? -68.185 -12.830 46.611 1.00 90.31 1004 TYR A N 1
ATOM 7727 C CA . TYR A 1 1004 ? -67.856 -11.499 46.098 1.00 90.31 1004 TYR A CA 1
ATOM 7728 C C . TYR A 1 1004 ? -67.591 -10.449 47.193 1.00 90.31 1004 TYR A C 1
ATOM 7730 O O . TYR A 1 1004 ? -67.910 -10.648 48.366 1.00 90.31 1004 TYR A O 1
ATOM 7738 N N . SER A 1 1005 ? -66.996 -9.324 46.790 1.00 90.06 1005 SER A N 1
ATOM 7739 C CA . SER A 1 1005 ? -66.919 -8.062 47.548 1.00 90.06 1005 SER A CA 1
ATOM 7740 C C . SER A 1 1005 ? -67.637 -6.958 46.761 1.00 90.06 1005 SER A C 1
ATOM 7742 O O . SER A 1 1005 ? -67.622 -6.976 45.531 1.00 90.06 1005 SER A O 1
ATOM 7744 N N . LEU A 1 1006 ? -68.246 -6.007 47.476 1.00 86.69 1006 LEU A N 1
ATOM 7745 C CA . LEU A 1 1006 ? -68.964 -4.837 46.940 1.00 86.69 1006 LEU A CA 1
ATOM 7746 C C . LEU A 1 1006 ? -68.050 -3.602 46.760 1.00 86.69 1006 LEU A C 1
ATOM 7748 O O . LEU A 1 1006 ? -68.504 -2.461 46.840 1.00 86.69 1006 LEU A O 1
ATOM 7752 N N . GLY A 1 1007 ? -66.739 -3.813 46.614 1.00 85.19 1007 GLY A N 1
ATOM 7753 C CA . GLY A 1 1007 ? -65.772 -2.740 46.390 1.00 85.19 1007 GLY A CA 1
ATOM 7754 C C . GLY A 1 1007 ? -65.737 -1.673 47.496 1.00 85.19 1007 GLY A C 1
ATOM 7755 O O . GLY A 1 1007 ? -65.932 -1.947 48.681 1.00 85.19 1007 GLY A O 1
ATOM 7756 N N . ALA A 1 1008 ? -65.435 -0.437 47.099 1.00 83.25 1008 ALA A N 1
ATOM 7757 C CA . ALA A 1 1008 ? -65.122 0.665 48.008 1.00 83.25 1008 ALA A CA 1
ATOM 7758 C C . ALA A 1 1008 ? -66.331 1.400 48.617 1.00 83.25 1008 ALA A C 1
ATOM 7760 O O . ALA A 1 1008 ? -66.155 2.095 49.620 1.00 83.25 1008 ALA A O 1
ATOM 7761 N N . ASP A 1 1009 ? -67.524 1.301 48.025 1.00 81.75 1009 ASP A N 1
ATOM 7762 C CA . ASP A 1 1009 ? -68.742 1.987 48.488 1.00 81.75 1009 ASP A CA 1
ATOM 7763 C C . ASP A 1 1009 ? -69.805 1.051 49.079 1.00 81.75 1009 ASP A C 1
ATOM 7765 O O . ASP A 1 1009 ? -70.761 1.538 49.692 1.00 81.75 1009 ASP A O 1
ATOM 7769 N N . GLY A 1 1010 ? -69.618 -0.269 48.973 1.00 80.06 1010 GLY A N 1
ATOM 7770 C CA . GLY A 1 1010 ? -70.448 -1.255 49.666 1.00 80.06 1010 GLY A CA 1
ATOM 7771 C C . GLY A 1 1010 ? -71.863 -1.392 49.105 1.00 80.06 1010 GLY A C 1
ATOM 7772 O O . GLY A 1 1010 ? -72.783 -1.723 49.855 1.00 80.06 1010 GLY A O 1
ATOM 7773 N N . GLN A 1 1011 ? -72.048 -1.114 47.814 1.00 82.31 1011 GLN A N 1
ATOM 7774 C CA . GLN A 1 1011 ? -73.322 -1.227 47.098 1.00 82.31 1011 GLN A CA 1
ATOM 7775 C C . GLN A 1 1011 ? -73.191 -2.212 45.927 1.00 82.31 1011 GLN A C 1
ATOM 7777 O O . GLN A 1 1011 ? -72.086 -2.484 45.478 1.00 82.31 1011 GLN A O 1
ATOM 7782 N N . GLU A 1 1012 ? -74.302 -2.796 45.463 1.00 80.12 1012 GLU A N 1
ATOM 7783 C CA . GLU A 1 1012 ? -74.253 -3.775 44.367 1.00 80.12 1012 GLU A CA 1
ATOM 7784 C C . GLU A 1 1012 ? -74.075 -3.071 43.014 1.00 80.12 1012 GLU A C 1
ATOM 7786 O O . GLU A 1 1012 ? -74.999 -2.434 42.499 1.00 80.12 1012 GLU A O 1
ATOM 7791 N N . GLY A 1 1013 ? -72.885 -3.237 42.437 1.00 75.31 1013 GLY A N 1
ATOM 7792 C CA . GLY A 1 1013 ? -72.497 -2.720 41.132 1.00 75.31 1013 GLY A CA 1
ATOM 7793 C C . GLY A 1 1013 ? -71.925 -1.297 41.145 1.00 75.31 1013 GLY A C 1
ATOM 7794 O O . GLY A 1 1013 ? -72.368 -0.407 41.866 1.00 75.31 1013 GLY A O 1
ATOM 7795 N N . GLY A 1 1014 ? -70.971 -1.065 40.242 1.00 74.50 1014 GLY A N 1
ATOM 7796 C CA . GLY A 1 1014 ? -70.292 0.214 40.050 1.00 74.50 1014 GLY A CA 1
ATOM 7797 C C . GLY A 1 1014 ? -69.160 0.092 39.028 1.00 74.50 1014 GLY A C 1
ATOM 7798 O O . GLY A 1 1014 ? -69.074 -0.901 38.305 1.00 74.50 1014 GLY A O 1
ATOM 7799 N N . GLU A 1 1015 ? -68.278 1.091 38.964 1.00 70.81 1015 GLU A N 1
ATOM 7800 C CA . GLU A 1 1015 ? -67.101 1.086 38.083 1.00 70.81 1015 GLU A CA 1
ATOM 7801 C C . GLU A 1 1015 ? -65.801 1.324 38.871 1.00 70.81 1015 GLU A C 1
ATOM 7803 O O . GLU A 1 1015 ? -65.777 2.002 39.902 1.00 70.81 1015 GLU A O 1
ATOM 7808 N N . GLY A 1 1016 ? -64.688 0.778 38.372 1.00 75.19 1016 GLY A N 1
ATOM 7809 C CA . GLY A 1 1016 ? -63.366 0.953 38.975 1.00 75.19 1016 GLY A CA 1
ATOM 7810 C C . GLY A 1 1016 ? -63.263 0.320 40.365 1.00 75.19 1016 GLY A C 1
ATOM 7811 O O . GLY A 1 1016 ? -63.361 -0.893 40.504 1.00 75.19 1016 GLY A O 1
ATOM 7812 N N . LEU A 1 1017 ? -63.040 1.144 41.393 1.00 71.38 1017 LEU A N 1
ATOM 7813 C CA . LEU A 1 1017 ? -62.943 0.702 42.794 1.00 71.38 1017 LEU A CA 1
ATOM 7814 C C . LEU A 1 1017 ? -64.294 0.345 43.426 1.00 71.38 1017 LEU A C 1
ATOM 7816 O O . LEU A 1 1017 ? -64.313 -0.305 44.468 1.00 71.38 1017 LEU A O 1
ATOM 7820 N N . ASN A 1 1018 ? -65.394 0.773 42.811 1.00 78.81 1018 ASN A N 1
ATOM 7821 C CA . ASN A 1 1018 ? -66.761 0.518 43.264 1.00 78.81 1018 ASN A CA 1
ATOM 7822 C C . ASN A 1 1018 ? -67.410 -0.624 42.460 1.00 78.81 1018 ASN A C 1
ATOM 7824 O O . ASN A 1 1018 ? -68.599 -0.879 42.589 1.00 78.81 1018 ASN A O 1
ATOM 7828 N N . ALA A 1 1019 ? -66.661 -1.280 41.569 1.00 80.38 1019 ALA A N 1
ATOM 7829 C CA . ALA A 1 1019 ? -67.157 -2.455 40.870 1.00 80.38 1019 ALA A CA 1
ATOM 7830 C C . ALA A 1 1019 ? -67.184 -3.659 41.821 1.00 80.38 1019 ALA A C 1
ATOM 7832 O O . ALA A 1 1019 ? -66.204 -3.907 42.529 1.00 80.38 1019 ALA A O 1
ATOM 7833 N N . ASP A 1 1020 ? -68.271 -4.433 41.783 1.00 85.50 1020 ASP A N 1
ATOM 7834 C CA . ASP A 1 1020 ? -68.316 -5.739 42.435 1.00 85.50 1020 ASP A CA 1
ATOM 7835 C C . ASP A 1 1020 ? -67.153 -6.603 41.945 1.00 85.50 1020 ASP A C 1
ATOM 7837 O O . ASP A 1 1020 ? -66.936 -6.763 40.742 1.00 85.50 1020 ASP A O 1
ATOM 7841 N N . ILE A 1 1021 ? -66.446 -7.228 42.877 1.00 85.88 1021 ILE A N 1
ATOM 7842 C CA . ILE A 1 1021 ? -65.408 -8.204 42.562 1.00 85.88 1021 ILE A CA 1
ATOM 7843 C C . ILE A 1 1021 ? -66.010 -9.577 42.832 1.00 85.88 1021 ILE A C 1
ATOM 7845 O O . ILE A 1 1021 ? -66.066 -10.001 43.988 1.00 85.88 1021 ILE A O 1
ATOM 7849 N N . ARG A 1 1022 ? -66.505 -10.255 41.788 1.00 85.06 1022 ARG A N 1
ATOM 7850 C CA . ARG A 1 1022 ? -67.157 -11.571 41.893 1.00 85.06 1022 ARG A CA 1
ATOM 7851 C C . ARG A 1 1022 ? -66.228 -12.681 41.392 1.00 85.06 1022 ARG A C 1
ATOM 7853 O O . ARG A 1 1022 ? -65.412 -12.470 40.502 1.00 85.06 1022 ARG A O 1
ATOM 7860 N N . LEU A 1 1023 ? -66.370 -13.898 41.929 1.00 79.12 1023 LEU A N 1
ATOM 7861 C CA . LEU A 1 1023 ? -65.564 -15.071 41.531 1.00 79.12 1023 LEU A CA 1
ATOM 7862 C C . LEU A 1 1023 ? -65.642 -15.418 40.024 1.00 79.12 1023 LEU A C 1
ATOM 7864 O O . LEU A 1 1023 ? -64.765 -16.105 39.516 1.00 79.12 1023 LEU A O 1
ATOM 7868 N N . ALA A 1 1024 ? -66.669 -14.948 39.309 1.00 69.25 1024 ALA A N 1
ATOM 7869 C CA . ALA A 1 1024 ? -66.812 -15.138 37.863 1.00 69.25 1024 ALA A CA 1
ATOM 7870 C C . ALA A 1 1024 ? -65.924 -14.201 37.012 1.00 69.25 1024 ALA A C 1
ATOM 7872 O O . ALA A 1 1024 ? -65.734 -14.467 35.827 1.00 69.25 1024 ALA A O 1
ATOM 7873 N N . ASP A 1 1025 ? -65.377 -13.138 37.612 1.00 57.53 1025 ASP A N 1
ATOM 7874 C CA . ASP A 1 1025 ? -64.602 -12.076 36.954 1.00 57.53 1025 ASP A CA 1
ATOM 7875 C C . ASP A 1 1025 ? -63.085 -12.191 37.256 1.00 57.53 1025 ASP A C 1
ATOM 7877 O O . ASP A 1 1025 ? -62.344 -11.203 37.205 1.00 57.53 1025 ASP A O 1
ATOM 7881 N N . ILE A 1 1026 ? -62.632 -13.393 37.651 1.00 58.94 1026 ILE A N 1
ATOM 7882 C CA . ILE A 1 1026 ? -61.365 -13.687 38.355 1.00 58.94 1026 ILE A CA 1
ATOM 7883 C C . ILE A 1 1026 ? -60.583 -14.839 37.711 1.00 58.94 1026 ILE A C 1
ATOM 7885 O O . ILE A 1 1026 ? -59.332 -14.738 37.729 1.00 58.94 1026 ILE A O 1
#

Foldseek 3Di:
DDDDDDDDDDDDDDDDDDDDDDDDDDDDDDDDDDDDQQWDPLCLCVVQQKTFLGDDDPPDATEMEGQDDGDPVSLVVVCVRRVGHYDYDYDHPVVSVVSSCVVCVVDCVVQVCVVCVLPVPDPLQCLLVPDDDDPPPVPDPCLPSLVSSVVSLVLVLVVQVFQKWKFDQDQFWIWIWTQRQNDTDTDDIHGNVCSLVNVQVVCVQFVHDSVDFAAKDWGWHWDQHSNWIWIWIWIWGHDPGGIMIMTGTATQVLLPQALVVLPDDPVVSVVLLVLLPDQFFEEEEEAAPPLCSVSNVSNSVVVDPLVVFAAEEEDCADRYDHPSHHYDYADVVVPRDLLNVLVVVVVVPGSEYEYAADPALSNLVSLLVCRVVRHYYYYYDHDLFQLVVLVVNVVRVDQLLSNLVRHFKYKYKGKFFWFDPVDWDWDKDDPVLCVLLVHPTAIFTDQQADVVNPGPRTGGIHMQIKMQGRDPVLSVCSNVVPDSVVSVVVSVVVIPTSLNSVSVCRRVRTHHPVRSCVSNDDDPPDDDPDPVVVCVVCVVVVHHDPDDDPPPPPPDDDDDDDDDDDQDEDDLVLLLQLLQQLLVCVVVVHDSLVSLQVSLVVDPPVSSSVLSVQLSVCVVVVDQSLVSVVVRCRHDPPLRSVLCVLCSVLVNNSLSSNLVSVVSVLVVCVVVVLVVLVCVLVVVVVVVVVLVLCLLQPVLVVVVVVVVVVVDDDDVVSVVSVVVSVCCVVCVVVVVVVVVVVVVVVVVLCVDPVSVLVVLVVLLVDPLSNLLLQLVLLLQLLSQQLSSVVSVHDNLVSQLSSLVRRPRPNLSVLSPVLSVVVVVPDQSLVSVVVSVRHDVQSSVLCVVCSVVVVNSVSSNVSNVVSSVSSVVSSVVVSVVSVVVVVCVQPVPDDDRPSVVSVVVSVVVVCCVPVVCVVPVPPQVVLLVQQLVLQVLLQVLQVVLCVQQVDGDALVCWSVCQQDFDPDPPGRPRADHRGSDPDQDAGPQRHGWHWHDDPVGIKTWAQFNPRDAADDRRRGIDINVND